Protein 3R2J (pdb70)

Solvent-accessible surface area: 30884 Å² total; per-residue (Å²): 164,85,84,26,80,0,23,48,92,24,0,0,0,0,0,0,5,0,0,34,13,18,1,17,121,90,17,51,25,84,0,155,47,0,75,84,14,18,122,21,0,20,36,9,2,64,131,15,41,11,40,4,2,0,0,0,10,10,9,1,22,143,67,0,43,4,0,80,94,100,75,17,90,35,47,60,8,0,37,32,55,39,74,11,0,105,35,33,103,30,8,87,27,66,103,1,18,0,10,0,17,2,0,20,64,51,136,6,19,3,67,6,0,2,57,18,119,92,61,64,32,7,0,0,16,10,0,0,97,46,16,32,6,179,66,0,0,0,0,0,0,11,0,1,43,4,0,10,70,0,0,38,13,0,89,161,56,61,2,56,2,7,0,0,70,53,10,10,10,6,47,72,111,89,27,81,92,73,59,39,63,90,0,58,128,24,42,10,72,50,25,122,21,102,17,13,72,46,150,144,129,88,87,19,71,0,19,46,101,46,0,0,0,0,1,0,5,0,0,40,11,14,1,18,110,57,41,54,23,87,0,168,41,0,71,76,15,17,123,25,0,18,43,12,3,62,144,20,36,11,45,3,2,0,0,0,12,7,9,1,17,131,75,0,39,4,0,91,103,93,75,13,101,34,52,57,7,0,33,28,54,37,72,11,0,108,37,31,102,27,10,86,27,69,97,1,27,0,10,0,13,3,0,33,33,70,128,16,44,5,63,4,0,3,57,18,48,116,71,62,32,2,0,0,14,19,0,0,79,59,14,45,3,134,68,0,0,0,0,0,0,7,8,2,43,1,0,14,71,0,0,26,16,0,94,151,54,41,0,56,2,8,0,0,68,68,10,24,15,16,60,70,110,87,21,146,75,54,57,15,50,79,0,114,134,38,48,5,76,22,14,129,19,95,7,16,71,50,136,205,82,30,70,0,25,45,98,41,0,0,0,0,1,0,3,0,0,35,15,18,0,19,116,70,22,50,21,86,0,173,38,1,73,80,15,19,124,25,0,14,43,10,4,59,138,14,33,9,40,3,2,0,0,1,13,7,10,0,22,140,60,0,48,6,0,81,95,105,73,13,97,38,45,55,5,0,38,31,53,40,74,10,0,107,34,30,102,28,12,95,23,66,101,0,22,0,10,0,17,4,0,32,57,71,125,11,20,2,70,7,0,1,42,16,117,88,62,63,34,6,0,0,17,9,0,0,94,50,15,39,5,160,55,0,0,0,0,0,1,10,0,1,47,4,0,12,74,0,0,52,26,0,81,138,35,60,2,54,4,6,0,0,69,48,9,10,10,2,53,79,110,86,12,76,90,63,57,16,61,82,0,123,139,28,42,4,81,40,28,103,22,91,18,14,75,50,134,190,98,104,22,65,0,24,59,93,44,0,0,0,0,2,0,4,1,0,42,20,17,0,19,104,88,24,44,23,87,2,177,39,0,71,80,18,14,119,26,0,17,43,11,1,60,140,16,33,12,48,4,2,0,1,0,13,7,10,1,23,144,81,0,51,6,0,96,85,105,73,18,98,35,54,63,7,0,28,31,54,40,69,6,0,102,37,30,106,28,11,89,22,66,91,1,22,0,9,0,17,3,0,24,54,30,149,10,11,1,57,9,0,4,51,20,106,79,60,61,33,5,0,0,16,17,0,0,89,61,16,43,5,180,61,0,0,0,0,0,1,10,9,1,44,3,0,6,63,0,0,16,20,0,76,158,50,56,3,56,4,6,0,0,65,60,10,18,14,12,54,76,110,90,30,131,75,70,65,13,56,101,0,119,136,29,43,4,85,31,23,126,21,102,13,16,60,48,144

Radius of gyration: 48.69 Å; Cα contacts (8 Å, |Δi|>4): 1996; chains: 4; bounding box: 117×104×73 Å

CATH classification: 3.40.50.850

Secondary structure (DSSP, 8-state):
---EEPPTTTEEEEEE--BHHHHSTT-SS--TT-GGGHHHHHHHHHHS--SEEEEEEE-B-TT-TTBGGGTSSB-S-SBTTSGGGSBPTTS--TT--EEEEES-STT---SSSSB-TTS-B-SHHHHHHHHT--EEEEEES-TTTHHHHHHHHHHHTT-EEEEEEEEE--S-GGGHHHHHHHHHTTT-EEE-GGGEE--/----EEPPTTTEEEEEE--BHHHHSSSSTT--TTTTHHHHHHHHHHHHS--SEEEEEEE-B-TT-TTBGGGT-SBPP-SBTTSGGGSBPTTS-GGG--EEEEE--BTTB----SSB-SSS-B-SHHHHHHHTT--EEEEEEE-IIIIIHHHHHHHHHTT-EEEEEEEEEE-S-GGGHHHHHHHHHHTT-EEE-GGGEE--/--EE--TTTEEEEEE--BHHHHSTT-TT--TTGGGHHHHHHHHHHHS--SEEEEEEE-B-TT-TTBGGGT-SB-S-SBTTSSTTSBPTTS--TT--EEEEE--BTTB---SSSEETTTEE-SHHHHHHHTT--EEEEEEE-TTTHHHHHHHHHHHTT-EEEEEEEEEE-SSGGGHHHHHHHHHTTTPEEE-GGGEE--/---EEPPTTTEEEEEE--BHHHHSTT-SSPPTT-TTHHHHHHHHHHHS--SEEEEEEE-B-TT-TTBGGGTSSBPS-SBTTSGGGSBPTT--GGG--EEEEES-BTTB--SSSSB-TTS-B-SHHHHHHHTT--EEEEEEE-IIIIIHHHHHHHHHTS-EEEEEEEEEE-S-GGGHHHHHHHHHHTT-EEE-GGGEE--

Structure (mmCIF, N/CA/C/O backbone):
data_3R2J
#
_entry.id   3R2J
#
_cell.length_a   123.386
_cell.length_b   123.386
_cell.length_c   114.993
_cell.angle_alpha   90.00
_cell.angle_beta   90.00
_cell.angle_gamma   90.00
#
_symmetry.space_group_name_H-M   'P 4 21 2'
#
loop_
_entity.id
_entity.type
_entity.pdbx_description
1 polymer 'Alpha/beta-hydrolase-like protein'
2 non-polymer 'ZINC ION'
3 non-polymer 'NICOTINIC ACID'
4 non-polymer 'CHLORIDE ION'
5 water water
#
loop_
_atom_site.group_PDB
_atom_site.id
_atom_site.type_symbol
_atom_site.label_atom_id
_atom_site.label_alt_id
_atom_site.label_comp_id
_atom_site.label_asym_id
_atom_site.label_entity_id
_atom_site.label_seq_id
_atom_site.pdbx_PDB_ins_code
_atom_site.Cartn_x
_atom_site.Cartn_y
_atom_site.Cartn_z
_atom_site.occupancy
_atom_site.B_iso_or_equiv
_atom_site.auth_seq_id
_atom_site.auth_comp_id
_atom_site.auth_asym_id
_atom_site.auth_atom_id
_atom_site.pdbx_PDB_model_num
ATOM 1 N N . THR A 1 25 ? 31.943 4.770 -7.698 1.00 64.43 16 THR A N 1
ATOM 2 C CA . THR A 1 25 ? 30.635 4.190 -7.285 1.00 63.57 16 THR A CA 1
ATOM 3 C C . THR A 1 25 ? 30.861 2.895 -6.494 1.00 62.19 16 THR A C 1
ATOM 4 O O . THR A 1 25 ? 30.411 1.811 -6.894 1.00 64.15 16 THR A O 1
ATOM 6 N N . LEU A 1 26 ? 31.574 3.025 -5.375 1.00 58.96 17 LEU A N 1
ATOM 7 C CA . LEU A 1 26 ? 31.956 1.881 -4.542 1.00 57.85 17 LEU A CA 1
ATOM 8 C C . LEU A 1 26 ? 31.546 2.120 -3.100 1.00 53.75 17 LEU A C 1
ATOM 9 O O . LEU A 1 26 ? 32.211 2.865 -2.389 1.00 51.40 17 LEU A O 1
ATOM 11 N N . CYS A 1 27 ? 30.458 1.488 -2.671 1.00 53.35 18 CYS A N 1
ATOM 12 C CA . CYS A 1 27 ? 29.811 1.855 -1.402 1.00 50.42 18 CYS A CA 1
ATOM 13 C C . CYS A 1 27 ? 30.283 1.115 -0.152 1.00 48.23 18 CYS A C 1
ATOM 14 O O . CYS A 1 27 ? 31.053 0.162 -0.234 1.00 49.46 18 CYS A O 1
ATOM 17 N N . VAL A 1 28 ? 29.825 1.579 1.006 1.00 45.41 19 VAL A N 1
ATOM 18 C CA . VAL A 1 28 ? 30.156 0.955 2.287 1.00 43.71 19 VAL A CA 1
ATOM 19 C C . VAL A 1 28 ? 28.924 0.937 3.191 1.00 42.36 19 VAL A C 1
ATOM 20 O O . VAL A 1 28 ? 28.532 1.963 3.759 1.00 40.42 19 VAL A O 1
ATOM 24 N N . THR A 1 29 ? 28.314 -0.238 3.309 1.00 43.72 20 THR A N 1
ATOM 25 C CA . THR A 1 29 ? 27.066 -0.371 4.048 1.00 43.29 20 THR A CA 1
ATOM 26 C C . THR A 1 29 ? 27.320 -0.464 5.549 1.00 40.87 20 THR A C 1
ATOM 27 O O . THR A 1 29 ? 28.156 -1.247 5.990 1.00 41.04 20 THR A O 1
ATOM 31 N N . VAL A 1 30 ? 26.595 0.347 6.318 1.00 39.17 21 VAL A N 1
ATOM 32 C CA . VAL A 1 30 ? 26.831 0.491 7.757 1.00 36.90 21 VAL A CA 1
ATOM 33 C C . VAL A 1 30 ? 25.894 -0.359 8.628 1.00 37.41 21 VAL A C 1
ATOM 34 O O . VAL A 1 30 ? 24.669 -0.304 8.500 1.00 38.41 21 VAL A O 1
ATOM 38 N N . SER A 1 31 ? 26.518 -1.137 9.513 1.00 37.04 22 SER A N 1
ATOM 39 C CA . SER A 1 31 ? 25.871 -2.155 10.333 1.00 37.81 22 SER A CA 1
ATOM 40 C C . SER A 1 31 ? 25.482 -1.618 11.705 1.00 36.21 22 SER A C 1
ATOM 41 O O . SER A 1 31 ? 26.236 -0.870 12.329 1.00 34.13 22 SER A O 1
ATOM 44 N N . SER A 1 32 ? 24.311 -2.031 12.179 1.00 37.52 23 SER A N 1
ATOM 45 C CA . SER A 1 32 ? 23.846 -1.672 13.517 1.00 36.73 23 SER A CA 1
ATOM 46 C C . SER A 1 32 ? 24.375 -2.618 14.599 1.00 36.87 23 SER A C 1
ATOM 47 O O . SER A 1 32 ? 24.036 -2.471 15.772 1.00 36.59 23 SER A O 1
ATOM 50 N N . THR A 1 33 ? 25.203 -3.583 14.209 1.00 37.90 24 THR A N 1
ATOM 51 C CA . THR A 1 33 ? 25.789 -4.523 15.166 1.00 38.36 24 THR A CA 1
ATOM 52 C C . THR A 1 33 ? 27.291 -4.311 15.360 1.00 36.84 24 THR A C 1
ATOM 53 O O . THR A 1 33 ? 27.805 -4.469 16.463 1.00 36.44 24 THR A O 1
ATOM 57 N N . THR A 1 34 ? 27.981 -3.928 14.293 1.00 36.52 25 THR A N 1
ATOM 58 C CA . THR A 1 34 ? 29.446 -3.846 14.299 1.00 35.92 25 THR A CA 1
ATOM 59 C C . THR A 1 34 ? 30.031 -2.435 14.120 1.00 33.51 25 THR A C 1
ATOM 60 O O . THR A 1 34 ? 31.123 -2.157 14.601 1.00 32.62 25 THR A O 1
ATOM 64 N N . ASP A 1 35 ? 29.314 -1.556 13.429 1.00 32.71 26 ASP A N 1
ATOM 65 C CA . ASP A 1 35 ? 29.865 -0.257 13.054 1.00 31.05 26 ASP A CA 1
ATOM 66 C C . ASP A 1 35 ? 29.635 0.826 14.092 1.00 28.70 26 ASP A C 1
ATOM 67 O O . ASP A 1 35 ? 28.520 1.017 14.596 1.00 28.27 26 ASP A O 1
ATOM 72 N N . VAL A 1 36 ? 30.718 1.532 14.405 1.00 27.21 27 VAL A N 1
ATOM 73 C CA . VAL A 1 36 ? 30.727 2.568 15.430 1.00 24.58 27 VAL A CA 1
ATOM 74 C C . VAL A 1 36 ? 31.319 3.854 14.847 1.00 23.32 27 VAL A C 1
ATOM 75 O O . VAL A 1 36 ? 32.321 3.810 14.119 1.00 24.07 27 VAL A O 1
ATOM 79 N N . LEU A 1 37 ? 30.686 4.985 15.159 1.00 21.28 28 LEU A N 1
ATOM 80 C CA . LEU A 1 37 ? 31.125 6.294 14.698 1.00 19.66 28 LEU A CA 1
ATOM 81 C C . LEU A 1 37 ? 31.789 7.076 15.824 1.00 18.01 28 LEU A C 1
ATOM 82 O O . LEU A 1 37 ? 31.248 7.172 16.924 1.00 17.62 28 LEU A O 1
ATOM 87 N N . ILE A 1 38 ? 32.961 7.638 15.545 1.00 17.47 29 ILE A N 1
ATOM 88 C CA . ILE A 1 38 ? 33.661 8.510 16.490 1.00 15.67 29 ILE A CA 1
ATOM 89 C C . ILE A 1 38 ? 33.740 9.930 15.921 1.00 15.12 29 ILE A C 1
ATOM 90 O O . ILE A 1 38 ? 34.285 10.151 14.836 1.00 16.00 29 ILE A O 1
ATOM 95 N N . ILE A 1 39 ? 33.171 10.884 16.647 1.00 14.14 30 ILE A N 1
ATOM 96 C CA . ILE A 1 39 ? 33.235 12.294 16.260 1.00 13.72 30 ILE A CA 1
ATOM 97 C C . ILE A 1 39 ? 34.329 12.983 17.078 1.00 13.49 30 ILE A C 1
ATOM 98 O O . ILE A 1 39 ? 34.209 13.141 18.296 1.00 13.34 30 ILE A O 1
ATOM 103 N N . ALA A 1 40 ? 35.396 13.386 16.411 1.00 13.98 31 ALA A N 1
ATOM 104 C CA . ALA A 1 40 ? 36.572 13.848 17.113 1.00 14.26 31 ALA A CA 1
ATOM 105 C C . ALA A 1 40 ? 36.600 15.347 17.422 1.00 14.48 31 ALA A C 1
ATOM 106 O O . ALA A 1 40 ? 36.712 16.175 16.504 1.00 15.06 31 ALA A O 1
ATOM 108 N N . ASP A 1 41 ? 36.500 15.675 18.717 1.00 14.22 32 ASP A N 1
ATOM 109 C CA . ASP A 1 41 ? 36.736 17.036 19.256 1.00 14.69 32 ASP A CA 1
ATOM 110 C C . ASP A 1 41 ? 36.010 18.136 18.499 1.00 15.31 32 ASP A C 1
ATOM 111 O O . ASP A 1 41 ? 36.650 19.052 17.980 1.00 16.11 32 ASP A O 1
ATOM 116 N N . MET A 1 42 ? 34.688 18.052 18.417 1.00 15.50 33 MET A N 1
ATOM 117 C CA . MET A 1 42 ? 33.918 19.137 17.810 1.00 16.38 33 MET A CA 1
ATOM 118 C C . MET A 1 42 ? 33.542 20.159 18.873 1.00 16.13 33 MET A C 1
ATOM 119 O O . MET A 1 42 ? 32.373 20.299 19.223 1.00 16.50 33 MET A O 1
ATOM 124 N N . GLN A 1 43 ? 34.547 20.873 19.369 1.00 15.81 34 GLN A N 1
ATOM 125 C CA . GLN A 1 43 ? 34.385 21.740 20.519 1.00 15.73 34 GLN A CA 1
ATOM 126 C C . GLN A 1 43 ? 34.515 23.198 20.140 1.00 16.68 34 GLN A C 1
ATOM 127 O O . GLN A 1 43 ? 35.001 23.519 19.060 1.00 17.50 34 GLN A O 1
ATOM 133 N N . VAL A 1 44 ? 34.108 24.069 21.063 1.00 16.85 35 VAL A N 1
ATOM 134 C CA . VAL A 1 44 ? 34.027 25.505 20.839 1.00 17.87 35 VAL A CA 1
ATOM 135 C C . VAL A 1 44 ? 35.346 26.133 20.399 1.00 18.38 35 VAL A C 1
ATOM 136 O O . VAL A 1 44 ? 35.355 26.990 19.510 1.00 19.86 35 VAL A O 1
ATOM 140 N N . ASP A 1 45 ? 36.450 25.701 21.011 1.00 17.47 36 ASP A N 1
ATOM 141 C CA . ASP A 1 45 ? 37.774 26.298 20.763 1.00 17.79 36 ASP A CA 1
ATOM 142 C C . ASP A 1 45 ? 38.337 26.047 19.370 1.00 18.37 36 ASP A C 1
ATOM 143 O O . ASP A 1 45 ? 39.056 26.879 18.815 1.00 19.27 36 ASP A O 1
ATOM 148 N N . PHE A 1 46 ? 38.010 24.891 18.810 1.00 17.93 37 PHE A N 1
ATOM 149 C CA . PHE A 1 46 ? 38.571 24.491 17.535 1.00 18.62 37 PHE A CA 1
ATOM 150 C C . PHE A 1 46 ? 37.738 25.079 16.411 1.00 20.00 37 PHE A C 1
ATOM 151 O O . PHE A 1 46 ? 38.220 25.234 15.277 1.00 21.49 37 PHE A O 1
ATOM 159 N N . LEU A 1 47 ? 36.492 25.413 16.738 1.00 19.57 38 LEU A N 1
ATOM 160 C CA . LEU A 1 47 ? 35.458 25.646 15.732 1.00 20.79 38 LEU A CA 1
ATOM 161 C C . LEU A 1 47 ? 34.921 27.080 15.711 1.00 22.70 38 LEU A C 1
ATOM 162 O O . LEU A 1 47 ? 34.846 27.704 14.648 1.00 25.33 38 LEU A O 1
ATOM 167 N N . ALA A 1 48 ? 34.558 27.602 16.880 1.00 22.27 39 ALA A N 1
ATOM 168 C CA . ALA A 1 48 ? 33.839 28.864 16.968 1.00 23.98 39 ALA A CA 1
ATOM 169 C C . ALA A 1 48 ? 34.746 30.074 16.745 1.00 25.72 39 ALA A C 1
ATOM 170 O O . ALA A 1 48 ? 35.952 29.994 17.004 1.00 25.18 39 ALA A O 1
ATOM 172 N N . PRO A 1 49 ? 34.167 31.200 16.261 1.00 28.01 40 PRO A N 1
ATOM 173 C CA . PRO A 1 49 ? 34.858 32.507 16.262 1.00 29.71 40 PRO A CA 1
ATOM 174 C C . PRO A 1 49 ? 35.295 32.849 17.683 1.00 28.92 40 PRO A C 1
ATOM 175 O O . PRO A 1 49 ? 34.575 32.533 18.642 1.00 28.25 40 PRO A O 1
ATOM 179 N N . GLY A 1 50 ? 36.469 33.452 17.830 1.00 29.46 41 GLY A N 1
ATOM 180 C CA . GLY A 1 50 ? 37.038 33.697 19.162 1.00 28.88 41 GLY A CA 1
ATOM 181 C C . GLY A 1 50 ? 37.432 32.456 19.961 1.00 26.44 41 GLY A C 1
ATOM 182 O O . GLY A 1 50 ? 37.801 32.562 21.132 1.00 26.03 41 GLY A O 1
ATOM 183 N N . GLY A 1 51 ? 37.345 31.279 19.344 1.00 25.09 42 GLY A N 1
ATOM 184 C CA . GLY A 1 51 ? 37.936 30.072 19.928 1.00 23.48 42 GLY A CA 1
ATOM 185 C C . GLY A 1 51 ? 39.454 30.176 19.888 1.00 23.89 42 GLY A C 1
ATOM 186 O O . GLY A 1 51 ? 40.011 30.749 18.949 1.00 25.86 42 GLY A O 1
ATOM 187 N N . SER A 1 52 ? 40.125 29.625 20.893 1.00 22.63 43 SER A N 1
ATOM 188 C CA . SER A 1 52 ? 41.553 29.875 21.077 1.00 23.77 43 SER A CA 1
ATOM 189 C C . SER A 1 52 ? 42.476 29.118 20.117 1.00 24.11 43 SER A C 1
ATOM 190 O O . SER A 1 52 ? 43.632 29.510 19.951 1.00 25.44 43 SER A O 1
ATOM 193 N N . LEU A 1 53 ? 41.972 28.046 19.500 1.00 23.08 44 LEU A N 1
ATOM 194 C CA . LEU A 1 53 ? 42.783 27.198 18.615 1.00 23.61 44 LEU A CA 1
ATOM 195 C C . LEU A 1 53 ? 41.980 26.765 17.380 1.00 23.76 44 LEU A C 1
ATOM 196 O O . LEU A 1 53 ? 41.438 25.674 17.326 1.00 22.62 44 LEU A O 1
ATOM 201 N N . HIS A 1 54 ? 41.930 27.629 16.380 1.00 25.81 45 HIS A N 1
ATOM 202 C CA . HIS A 1 54 ? 40.967 27.491 15.300 1.00 26.74 45 HIS A CA 1
ATOM 203 C C . HIS A 1 54 ? 41.406 26.583 14.164 1.00 27.68 45 HIS A C 1
ATOM 204 O O . HIS A 1 54 ? 42.442 26.802 13.529 1.00 29.51 45 HIS A O 1
ATOM 211 N N . VAL A 1 55 ? 40.582 25.580 13.890 1.00 26.76 46 VAL A N 1
ATOM 212 C CA . VAL A 1 55 ? 40.771 24.730 12.726 1.00 27.78 46 VAL A CA 1
ATOM 213 C C . VAL A 1 55 ? 39.989 25.301 11.535 1.00 29.72 46 VAL A C 1
ATOM 214 O O . VAL A 1 55 ? 38.758 25.357 11.537 1.00 29.18 46 VAL A O 1
ATOM 218 N N . LYS A 1 56 ? 40.714 25.726 10.515 1.00 32.39 47 LYS A N 1
ATOM 219 C CA . LYS A 1 56 ? 40.093 26.355 9.368 1.00 35.02 47 LYS A CA 1
ATOM 220 C C . LYS A 1 56 ? 39.152 25.367 8.687 1.00 34.80 47 LYS A C 1
ATOM 221 O O . LYS A 1 56 ? 39.530 24.238 8.389 1.00 34.54 47 LYS A O 1
ATOM 227 N N . GLY A 1 57 ? 37.912 25.786 8.477 1.00 35.31 48 GLY A N 1
ATOM 228 C CA . GLY A 1 57 ? 36.924 24.944 7.810 1.00 35.77 48 GLY A CA 1
ATOM 229 C C . GLY A 1 57 ? 36.285 23.904 8.714 1.00 33.54 48 GLY A C 1
ATOM 230 O O . GLY A 1 57 ? 35.534 23.041 8.236 1.00 33.61 48 GLY A O 1
ATOM 231 N N . GLY A 1 58 ? 36.583 23.990 10.014 1.00 31.64 49 GLY A N 1
ATOM 232 C CA . GLY A 1 58 ? 36.055 23.075 11.022 1.00 29.36 49 GLY A CA 1
ATOM 233 C C . GLY A 1 58 ? 34.566 23.218 11.275 1.00 29.38 49 GLY A C 1
ATOM 234 O O . GLY A 1 58 ? 33.864 22.210 11.397 1.00 28.42 49 GLY A O 1
ATOM 235 N N . GLU A 1 59 ? 34.081 24.462 11.360 1.00 30.61 50 GLU A N 1
ATOM 236 C CA . GLU A 1 59 ? 32.647 24.720 11.525 1.00 31.28 50 GLU A CA 1
ATOM 237 C C . GLU A 1 59 ? 31.831 24.139 10.363 1.00 32.64 50 GLU A C 1
ATOM 238 O O . GLU A 1 59 ? 30.763 23.575 10.572 1.00 32.47 50 GLU A O 1
ATOM 244 N N . ALA A 1 60 ? 32.355 24.264 9.146 1.00 34.29 51 ALA A N 1
ATOM 245 C CA . ALA A 1 60 ? 31.668 23.816 7.935 1.00 35.89 51 ALA A CA 1
ATOM 246 C C . ALA A 1 60 ? 31.376 22.315 7.903 1.00 34.55 51 ALA A C 1
ATOM 247 O O . ALA A 1 60 ? 30.550 21.854 7.114 1.00 35.94 51 ALA A O 1
ATOM 249 N N . LEU A 1 61 ? 32.053 21.555 8.761 1.00 32.01 52 LEU A N 1
ATOM 250 C CA . LEU A 1 61 ? 31.832 20.116 8.851 1.00 30.55 52 LEU A CA 1
ATOM 251 C C . LEU A 1 61 ? 30.477 19.778 9.481 1.00 29.62 52 LEU A C 1
ATOM 252 O O . LEU A 1 61 ? 29.943 18.691 9.259 1.00 29.83 52 LEU A O 1
ATOM 257 N N . LEU A 1 62 ? 29.921 20.703 10.258 1.00 28.59 53 LEU A N 1
ATOM 258 C CA . LEU A 1 62 ? 28.786 20.381 11.108 1.00 27.49 53 LEU A CA 1
ATOM 259 C C . LEU A 1 62 ? 27.587 19.805 10.368 1.00 29.04 53 LEU A C 1
ATOM 260 O O . LEU A 1 62 ? 26.935 18.880 10.857 1.00 28.40 53 LEU A O 1
ATOM 265 N N . ASP A 1 63 ? 27.318 20.320 9.179 1.00 31.25 54 ASP A N 1
ATOM 266 C CA . ASP A 1 63 ? 26.237 19.782 8.359 1.00 33.01 54 ASP A CA 1
ATOM 267 C C . ASP A 1 63 ? 26.352 18.262 8.156 1.00 31.71 54 ASP A C 1
ATOM 268 O O . ASP A 1 63 ? 25.423 17.514 8.462 1.00 31.47 54 ASP A O 1
ATOM 273 N N . GLY A 1 64 ? 27.512 17.828 7.664 1.00 30.91 55 GLY A N 1
ATOM 274 C CA . GLY A 1 64 ? 27.753 16.448 7.248 1.00 29.92 55 GLY A CA 1
ATOM 275 C C . GLY A 1 64 ? 27.842 15.443 8.375 1.00 27.31 55 GLY A C 1
ATOM 276 O O . GLY A 1 64 ? 27.339 14.331 8.246 1.00 28.01 55 GLY A O 1
ATOM 277 N N . ILE A 1 65 ? 28.488 15.815 9.476 1.00 24.52 56 ILE A N 1
ATOM 278 C CA . ILE A 1 65 ? 28.536 14.939 10.635 1.00 21.94 56 ILE A CA 1
ATOM 279 C C . ILE A 1 65 ? 27.126 14.740 11.212 1.00 22.34 56 ILE A C 1
ATOM 280 O O . ILE A 1 65 ? 26.767 13.617 11.583 1.00 22.10 56 ILE A O 1
ATOM 285 N N . ASN A 1 66 ? 26.324 15.807 11.250 1.00 22.81 57 ASN A N 1
ATOM 286 C CA . ASN A 1 66 ? 24.931 15.699 11.697 1.00 23.46 57 ASN A CA 1
ATOM 287 C C . ASN A 1 66 ? 24.111 14.745 10.825 1.00 25.50 57 ASN A C 1
ATOM 288 O O . ASN A 1 66 ? 23.240 14.006 11.321 1.00 25.76 57 ASN A O 1
ATOM 293 N N . ALA A 1 67 ? 24.407 14.760 9.527 1.00 27.03 58 ALA A N 1
ATOM 294 C CA . ALA A 1 67 ? 23.753 13.876 8.575 1.00 29.13 58 ALA A CA 1
ATOM 295 C C . ALA A 1 67 ? 24.183 12.444 8.833 1.00 28.34 58 ALA A C 1
ATOM 296 O O . ALA A 1 67 ? 23.342 11.554 8.941 1.00 29.25 58 ALA A O 1
ATOM 298 N N . VAL A 1 68 ? 25.489 12.227 8.953 1.00 27.09 59 VAL A N 1
ATOM 299 C CA . VAL A 1 68 ? 26.005 10.885 9.158 1.00 26.99 59 VAL A CA 1
ATOM 300 C C . VAL A 1 68 ? 25.493 10.350 10.502 1.00 26.30 59 VAL A C 1
ATOM 301 O O . VAL A 1 68 ? 25.038 9.208 10.582 1.00 27.03 59 VAL A O 1
ATOM 305 N N . SER A 1 69 ? 25.514 11.203 11.525 1.00 25.52 60 SER A N 1
ATOM 306 C CA . SER A 1 69 ? 25.043 10.857 12.871 1.00 24.95 60 SER A CA 1
ATOM 307 C C . SER A 1 69 ? 23.563 10.466 12.922 1.00 26.90 60 SER A C 1
ATOM 308 O O . SER A 1 69 ? 23.176 9.553 13.656 1.00 27.28 60 SER A O 1
ATOM 311 N N . SER A 1 70 ? 22.733 11.150 12.151 1.00 28.89 61 SER A N 1
ATOM 312 C CA . SER A 1 70 ? 21.301 10.928 12.262 1.00 31.27 61 SER A CA 1
ATOM 313 C C . SER A 1 70 ? 20.711 10.017 11.183 1.00 33.47 61 SER A C 1
ATOM 314 O O . SER A 1 70 ? 19.657 9.424 11.390 1.00 35.29 61 SER A O 1
ATOM 317 N N . GLN A 1 71 ? 21.373 9.906 10.038 1.00 33.86 62 GLN A N 1
ATOM 318 C CA . GLN A 1 71 ? 20.819 9.132 8.932 1.00 36.27 62 GLN A CA 1
ATOM 319 C C . GLN A 1 71 ? 21.359 7.707 8.840 1.00 35.98 62 GLN A C 1
ATOM 320 O O . GLN A 1 71 ? 20.918 6.931 7.995 1.00 38.26 62 GLN A O 1
ATOM 326 N N . LEU A 1 72 ? 22.303 7.352 9.705 1.00 33.62 63 LEU A N 1
ATOM 327 C CA . LEU A 1 72 ? 22.897 6.020 9.632 1.00 33.57 63 LEU A CA 1
ATOM 328 C C . LEU A 1 72 ? 22.781 5.215 10.934 1.00 32.55 63 LEU A C 1
ATOM 329 O O . LEU A 1 72 ? 22.941 5.765 12.029 1.00 30.90 63 LEU A O 1
ATOM 334 N N . PRO A 1 73 ? 22.473 3.906 10.808 1.00 33.75 64 PRO A N 1
ATOM 335 C CA . PRO A 1 73 ? 22.175 3.008 11.925 1.00 33.28 64 PRO A CA 1
ATOM 336 C C . PRO A 1 73 ? 23.427 2.413 12.585 1.00 31.68 64 PRO A C 1
ATOM 337 O O . PRO A 1 73 ? 23.562 1.186 12.683 1.00 32.82 64 PRO A O 1
ATOM 341 N N . PHE A 1 74 ? 24.331 3.277 13.038 1.00 28.99 65 PHE A N 1
ATOM 342 C CA . PHE A 1 74 ? 25.502 2.829 13.766 1.00 27.10 65 PHE A CA 1
ATOM 343 C C . PHE A 1 74 ? 25.062 2.166 15.062 1.00 27.06 65 PHE A C 1
ATOM 344 O O . PHE A 1 74 ? 24.127 2.654 15.722 1.00 27.25 65 PHE A O 1
ATOM 352 N N . ARG A 1 75 ? 25.742 1.067 15.413 1.00 26.69 66 ARG A N 1
ATOM 353 C CA . ARG A 1 75 ? 25.651 0.422 16.723 1.00 25.93 66 ARG A CA 1
ATOM 354 C C . ARG A 1 75 ? 25.757 1.485 17.818 1.00 23.70 66 ARG A C 1
ATOM 355 O O . ARG A 1 75 ? 24.966 1.526 18.759 1.00 23.55 66 ARG A O 1
ATOM 363 N N . TYR A 1 76 ? 26.748 2.352 17.662 1.00 21.83 67 TYR A N 1
ATOM 364 C CA . TYR A 1 76 ? 27.194 3.218 18.727 1.00 20.20 67 TYR A CA 1
ATOM 365 C C . TYR A 1 76 ? 27.890 4.442 18.149 1.00 18.88 67 TYR A C 1
ATOM 366 O O . TYR A 1 76 ? 28.500 4.366 17.086 1.00 19.28 67 TYR A O 1
ATOM 375 N N . GLN A 1 77 ? 27.799 5.570 18.842 1.00 17.77 68 GLN A N 1
ATOM 376 C CA . GLN A 1 77 ? 28.484 6.783 18.406 1.00 16.67 68 GLN A CA 1
ATOM 377 C C . GLN A 1 77 ? 29.132 7.443 19.622 1.00 15.63 68 GLN A C 1
ATOM 378 O O . GLN A 1 77 ? 28.521 7.519 20.706 1.00 15.86 68 GLN A O 1
ATOM 384 N N . VAL A 1 78 ? 30.372 7.896 19.452 1.00 14.55 69 VAL A N 1
ATOM 385 C CA . VAL A 1 78 ? 31.133 8.481 20.560 1.00 13.63 69 VAL A CA 1
ATOM 386 C C . VAL A 1 78 ? 31.682 9.868 20.192 1.00 13.17 69 VAL A C 1
ATOM 387 O O . VAL A 1 78 ? 32.348 10.039 19.160 1.00 13.13 69 VAL A O 1
ATOM 391 N N . ALA A 1 79 ? 31.383 10.857 21.036 1.00 12.84 70 ALA A N 1
ATOM 392 C CA . ALA A 1 79 ? 31.986 12.180 20.908 1.00 12.55 70 ALA A CA 1
ATOM 393 C C . ALA A 1 79 ? 33.142 12.241 21.865 1.00 12.25 70 ALA A C 1
ATOM 394 O O . ALA A 1 79 ? 32.989 11.910 23.041 1.00 12.57 70 ALA A O 1
ATOM 396 N N . THR A 1 80 ? 34.307 12.627 21.355 1.00 12.34 71 THR A N 1
ATOM 397 C CA . THR A 1 80 ? 35.475 12.824 22.202 1.00 12.30 71 THR A CA 1
ATOM 398 C C . THR A 1 80 ? 35.541 14.286 22.584 1.00 12.00 71 THR A C 1
ATOM 399 O O . THR A 1 80 ? 34.895 15.130 21.943 1.00 11.96 71 THR A O 1
ATOM 403 N N . GLN A 1 81 ? 36.318 14.580 23.627 1.00 12.22 72 GLN A N 1
ATOM 404 C CA . GLN A 1 81 ? 36.494 15.947 24.119 1.00 12.54 72 GLN A CA 1
ATOM 405 C C . GLN A 1 81 ? 37.889 16.155 24.655 1.00 12.89 72 GLN A C 1
ATOM 406 O O . GLN A 1 81 ? 38.247 15.511 25.630 1.00 13.95 72 GLN A O 1
ATOM 412 N N . ASP A 1 82 ? 38.668 17.049 24.044 1.00 12.98 73 ASP A N 1
ATOM 413 C CA . ASP A 1 82 ? 39.917 17.508 24.641 1.00 13.38 73 ASP A CA 1
ATOM 414 C C . ASP A 1 82 ? 39.450 18.187 25.923 1.00 13.49 73 ASP A C 1
ATOM 415 O O . ASP A 1 82 ? 38.505 18.983 25.901 1.00 13.96 73 ASP A O 1
ATOM 420 N N . TRP A 1 83 ? 40.087 17.867 27.044 1.00 13.45 74 TRP A N 1
ATOM 421 C CA . TRP A 1 83 ? 39.571 18.269 28.338 1.00 12.95 74 TRP A CA 1
ATOM 422 C C . TRP A 1 83 ? 40.727 18.561 29.318 1.00 13.83 74 TRP A C 1
ATOM 423 O O . TRP A 1 83 ? 41.054 17.746 30.192 1.00 14.29 74 TRP A O 1
ATOM 434 N N . HIS A 1 84 ? 41.349 19.730 29.150 1.00 13.90 75 HIS A N 1
ATOM 435 C CA . HIS A 1 84 ? 42.620 20.046 29.819 1.00 14.59 75 HIS A CA 1
ATOM 436 C C . HIS A 1 84 ? 42.454 20.859 31.103 1.00 15.08 75 HIS A C 1
ATOM 437 O O . HIS A 1 84 ? 41.620 21.762 31.160 1.00 14.48 75 HIS A O 1
ATOM 444 N N . PRO A 1 85 ? 43.280 20.563 32.125 1.00 16.34 76 PRO A N 1
ATOM 445 C CA . PRO A 1 85 ? 43.413 21.435 33.296 1.00 17.80 76 PRO A CA 1
ATOM 446 C C . PRO A 1 85 ? 44.096 22.752 32.899 1.00 19.01 76 PRO A C 1
ATOM 447 O O . PRO A 1 85 ? 44.847 22.779 31.923 1.00 19.19 76 PRO A O 1
ATOM 451 N N . GLU A 1 86 ? 43.858 23.822 33.656 1.00 20.24 77 GLU A N 1
ATOM 452 C CA . GLU A 1 86 ? 44.237 25.177 33.224 1.00 21.16 77 GLU A CA 1
ATOM 453 C C . GLU A 1 86 ? 45.747 25.438 33.140 1.00 22.67 77 GLU A C 1
ATOM 454 O O . GLU A 1 86 ? 46.180 26.478 32.620 1.00 23.53 77 GLU A O 1
ATOM 460 N N . ASN A 1 87 ? 46.535 24.491 33.635 1.00 23.32 78 ASN A N 1
ATOM 461 C CA . ASN A 1 87 ? 47.990 24.619 33.663 1.00 25.10 78 ASN A CA 1
ATOM 462 C C . ASN A 1 87 ? 48.651 23.477 32.905 1.00 24.65 78 ASN A C 1
ATOM 463 O O . ASN A 1 87 ? 49.734 23.036 33.264 1.00 26.69 78 ASN A O 1
ATOM 468 N N . HIS A 1 88 ? 47.996 23.016 31.846 1.00 22.72 79 HIS A N 1
ATOM 469 C CA . HIS A 1 88 ? 48.375 21.787 31.138 1.00 22.41 79 HIS A CA 1
ATOM 470 C C . HIS A 1 88 ? 49.766 21.863 30.493 1.00 24.12 79 HIS A C 1
ATOM 471 O O . HIS A 1 88 ? 50.180 22.917 30.009 1.00 25.19 79 HIS A O 1
ATOM 478 N N . CYS A 1 89 ? 50.481 20.739 30.501 1.00 24.67 80 CYS A N 1
ATOM 479 C CA . CYS A 1 89 ? 51.823 20.639 29.929 1.00 26.16 80 CYS A CA 1
ATOM 480 C C . CYS A 1 89 ? 51.901 21.014 28.445 1.00 25.54 80 CYS A C 1
ATOM 481 O O . CYS A 1 89 ? 52.955 21.423 27.967 1.00 27.76 80 CYS A O 1
ATOM 484 N N . SER A 1 90 ? 50.799 20.868 27.716 1.00 22.79 81 SER A N 1
ATOM 485 C CA . SER A 1 90 ? 50.823 21.097 26.281 1.00 22.48 81 SER A CA 1
ATOM 486 C C . SER A 1 90 ? 50.556 22.535 25.900 1.00 22.04 81 SER A C 1
ATOM 487 O O . SER A 1 90 ? 50.580 22.867 24.722 1.00 22.33 81 SER A O 1
ATOM 490 N N . PHE A 1 91 ? 50.292 23.382 26.891 1.00 21.78 82 PHE A N 1
ATOM 491 C CA . PHE A 1 91 ? 50.049 24.802 26.647 1.00 21.48 82 PHE A CA 1
ATOM 492 C C . PHE A 1 91 ? 51.374 25.483 26.451 1.00 24.08 82 PHE A C 1
ATOM 493 O O . PHE A 1 91 ? 52.353 25.095 27.081 1.00 26.21 82 PHE A O 1
ATOM 501 N N . VAL A 1 92 ? 51.423 26.483 25.573 1.00 24.83 83 VAL A N 1
ATOM 502 C CA . VAL A 1 92 ? 52.651 27.281 25.371 1.00 27.33 83 VAL A CA 1
ATOM 503 C C . VAL A 1 92 ? 53.160 27.913 26.666 1.00 28.60 83 VAL A C 1
ATOM 504 O O . VAL A 1 92 ? 54.353 28.117 26.832 1.00 31.60 83 VAL A O 1
ATOM 508 N N . THR A 1 93 ? 52.247 28.222 27.580 1.00 27.07 84 THR A N 1
ATOM 509 C CA . THR A 1 93 ? 52.591 28.882 28.833 1.00 28.48 84 THR A CA 1
ATOM 510 C C . THR A 1 93 ? 53.430 27.975 29.736 1.00 29.82 84 THR A C 1
ATOM 511 O O . THR A 1 93 ? 54.105 28.442 30.658 1.00 31.92 84 THR A O 1
ATOM 515 N N . HIS A 1 94 ? 53.387 26.679 29.454 1.00 28.77 85 HIS A N 1
ATOM 516 C CA . HIS A 1 94 ? 54.103 25.702 30.237 1.00 30.02 85 HIS A CA 1
ATOM 517 C C . HIS A 1 94 ? 55.093 24.933 29.384 1.00 31.57 85 HIS A C 1
ATOM 518 O O . HIS A 1 94 ? 55.562 23.865 29.783 1.00 32.52 85 HIS A O 1
ATOM 525 N N . GLY A 1 95 ? 55.401 25.482 28.211 1.00 31.87 86 GLY A N 1
ATOM 526 C CA . GLY A 1 95 ? 56.420 24.927 27.333 1.00 33.65 86 GLY A CA 1
ATOM 527 C C . GLY A 1 95 ? 55.930 23.949 26.279 1.00 32.12 86 GLY A C 1
ATOM 528 O O . GLY A 1 95 ? 56.741 23.277 25.641 1.00 34.23 86 GLY A O 1
ATOM 529 N N . GLY A 1 96 ? 54.616 23.855 26.094 1.00 28.89 87 GLY A N 1
ATOM 530 C CA . GLY A 1 96 ? 54.035 23.004 25.049 1.00 27.58 87 GLY A CA 1
ATOM 531 C C . GLY A 1 96 ? 53.718 23.774 23.777 1.00 27.62 87 GLY A C 1
ATOM 532 O O . GLY A 1 96 ? 53.991 24.960 23.702 1.00 28.85 87 GLY A O 1
ATOM 533 N N . PRO A 1 97 ? 53.128 23.107 22.765 1.00 26.80 88 PRO A N 1
ATOM 534 C CA . PRO A 1 97 ? 52.928 23.729 21.443 1.00 27.07 88 PRO A CA 1
ATOM 535 C C . PRO A 1 97 ? 51.764 24.696 21.300 1.00 24.99 88 PRO A C 1
ATOM 536 O O . PRO A 1 97 ? 51.805 25.539 20.408 1.00 25.91 88 PRO A O 1
ATOM 540 N N . TRP A 1 98 ? 50.744 24.566 22.145 1.00 22.63 89 TRP A N 1
ATOM 541 C CA . TRP A 1 98 ? 49.419 25.166 21.871 1.00 21.19 89 TRP A CA 1
ATOM 542 C C . TRP A 1 98 ? 48.963 26.247 22.855 1.00 21.02 89 TRP A C 1
ATOM 543 O O . TRP A 1 98 ? 49.280 26.184 24.043 1.00 21.21 89 TRP A O 1
ATOM 554 N N . PRO A 1 99 ? 48.184 27.228 22.364 1.00 21.12 90 PRO A N 1
ATOM 555 C CA . PRO A 1 99 ? 47.561 28.194 23.252 1.00 20.86 90 PRO A CA 1
ATOM 556 C C . PRO A 1 99 ? 46.702 27.468 24.253 1.00 19.28 90 PRO A C 1
ATOM 557 O O . PRO A 1 99 ? 46.235 26.361 23.958 1.00 18.12 90 PRO A O 1
ATOM 561 N N . PRO A 1 100 ? 46.492 28.070 25.437 1.00 19.45 91 PRO A N 1
ATOM 562 C CA . PRO A 1 100 ? 45.520 27.474 26.347 1.00 17.85 91 PRO A CA 1
ATOM 563 C C . PRO A 1 100 ? 44.230 27.212 25.578 1.00 16.64 91 PRO A C 1
ATOM 564 O O . PRO A 1 100 ? 43.673 28.136 24.985 1.00 17.50 91 PRO A O 1
ATOM 568 N N . HIS A 1 101 ? 43.805 25.951 25.544 1.00 15.53 92 HIS A N 1
ATOM 569 C CA . HIS A 1 101 ? 42.607 25.518 24.819 1.00 14.33 92 HIS A CA 1
ATOM 570 C C . HIS A 1 101 ? 41.875 24.398 25.571 1.00 13.32 92 HIS A C 1
ATOM 571 O O . HIS A 1 101 ? 42.490 23.601 26.283 1.00 12.86 92 HIS A O 1
ATOM 578 N N . CYS A 1 102 ? 40.557 24.345 25.393 1.00 13.23 93 CYS A N 1
ATOM 579 C CA . CYS A 1 102 ? 39.701 23.323 26.000 1.00 13.02 93 CYS A CA 1
ATOM 580 C C . CYS A 1 102 ? 39.987 23.102 27.467 1.00 12.80 93 CYS A C 1
ATOM 581 O O . CYS A 1 102 ? 40.226 21.976 27.889 1.00 13.12 93 CYS A O 1
ATOM 584 N N . VAL A 1 103 ? 39.975 24.171 28.245 1.00 13.37 94 VAL A N 1
ATOM 585 C CA . VAL A 1 103 ? 40.144 24.025 29.680 1.00 13.83 94 VAL A CA 1
ATOM 586 C C . VAL A 1 103 ? 38.887 23.404 30.280 1.00 13.69 94 VAL A C 1
ATOM 587 O O . VAL A 1 103 ? 37.762 23.793 29.934 1.00 13.57 94 VAL A O 1
ATOM 591 N N . GLN A 1 104 ? 39.088 22.442 31.177 1.00 14.03 95 GLN A N 1
ATOM 592 C CA . GLN A 1 104 ? 37.999 21.749 31.865 1.00 14.11 95 GLN A CA 1
ATOM 593 C C . GLN A 1 104 ? 36.997 22.730 32.470 1.00 15.17 95 GLN A C 1
ATOM 594 O O . GLN A 1 104 ? 37.366 23.557 33.308 1.00 15.95 95 GLN A O 1
ATOM 600 N N . GLY A 1 105 ? 35.737 22.627 32.036 1.00 15.37 96 GLY A N 1
ATOM 601 C CA . GLY A 1 105 ? 34.649 23.497 32.507 1.00 17.33 96 GLY A CA 1
ATOM 602 C C . GLY A 1 105 ? 34.802 24.945 32.060 1.00 18.57 96 GLY A C 1
ATOM 603 O O . GLY A 1 105 ? 34.862 25.873 32.876 1.00 20.42 96 GLY A O 1
ATOM 604 N N . SER A 1 106 ? 34.899 25.145 30.758 1.00 18.04 97 SER A N 1
ATOM 605 C CA . SER A 1 106 ? 35.039 26.479 30.216 1.00 18.64 97 SER A CA 1
ATOM 606 C C . SER A 1 106 ? 34.207 26.491 28.965 1.00 18.90 97 SER A C 1
ATOM 607 O O . SER A 1 106 ? 34.023 25.437 28.322 1.00 17.95 97 SER A O 1
ATOM 610 N N . ALA A 1 107 ? 33.706 27.677 28.616 1.00 20.24 98 ALA A N 1
ATOM 611 C CA . ALA A 1 107 ? 33.003 27.877 27.357 1.00 20.24 98 ALA A CA 1
ATOM 612 C C . ALA A 1 107 ? 33.708 27.121 26.234 1.00 19.08 98 ALA A C 1
ATOM 613 O O . ALA A 1 107 ? 33.072 26.367 25.502 1.00 18.14 98 ALA A O 1
ATOM 615 N N . GLY A 1 108 ? 35.033 27.287 26.164 1.00 19.22 99 GLY A N 1
ATOM 616 C CA . GLY A 1 108 ? 35.883 26.727 25.097 1.00 18.70 99 GLY A CA 1
ATOM 617 C C . GLY A 1 108 ? 35.884 25.217 24.958 1.00 17.41 99 GLY A C 1
ATOM 618 O O . GLY A 1 108 ? 35.951 24.690 23.840 1.00 17.33 99 GLY A O 1
ATOM 619 N N . ALA A 1 109 ? 35.786 24.523 26.090 1.00 16.81 100 ALA A N 1
ATOM 620 C CA . ALA A 1 109 ? 35.840 23.053 26.129 1.00 15.43 100 ALA A CA 1
ATOM 621 C C . ALA A 1 109 ? 34.550 22.365 25.686 1.00 14.65 100 ALA A C 1
ATOM 622 O O . ALA A 1 109 ? 34.567 21.176 25.369 1.00 14.22 100 ALA A O 1
ATOM 624 N N . GLN A 1 110 ? 33.440 23.100 25.683 1.00 14.63 101 GLN A N 1
ATOM 625 C CA . GLN A 1 110 ? 32.147 22.530 25.323 1.00 13.95 101 GLN A CA 1
ATOM 626 C C . GLN A 1 110 ? 32.133 22.072 23.878 1.00 13.30 101 GLN A C 1
ATOM 627 O O . GLN A 1 110 ? 32.827 22.618 23.031 1.00 13.60 101 GLN A O 1
ATOM 633 N N . LEU A 1 111 ? 31.345 21.039 23.622 1.00 13.21 102 LEU A N 1
ATOM 634 C CA . LEU A 1 111 ? 30.989 20.638 22.280 1.00 12.95 102 LEU A CA 1
ATOM 635 C C . LEU A 1 111 ? 30.185 21.769 21.686 1.00 14.04 102 LEU A C 1
ATOM 636 O O . LEU A 1 111 ? 29.329 22.360 22.365 1.00 14.64 102 LEU A O 1
ATOM 641 N N . HIS A 1 112 ? 30.488 22.080 20.431 1.00 14.34 103 HIS A N 1
ATOM 642 C CA . HIS A 1 112 ? 29.808 23.127 19.687 1.00 16.11 103 HIS A CA 1
ATOM 643 C C . HIS A 1 112 ? 28.305 22.912 19.739 1.00 17.25 103 HIS A C 1
ATOM 644 O O . HIS A 1 112 ? 27.835 21.808 19.496 1.00 17.27 103 HIS A O 1
ATOM 651 N N . ALA A 1 113 ? 27.541 23.950 20.045 1.00 18.83 104 ALA A N 1
ATOM 652 C CA . ALA A 1 113 ? 26.100 23.765 20.165 1.00 20.44 104 ALA A CA 1
ATOM 653 C C . ALA A 1 113 ? 25.470 23.186 18.906 1.00 21.47 104 ALA A C 1
ATOM 654 O O . ALA A 1 113 ? 24.482 22.468 18.991 1.00 22.74 104 ALA A O 1
ATOM 656 N N . GLY A 1 114 ? 26.055 23.482 17.749 1.00 21.80 105 GLY A N 1
ATOM 657 C CA . GLY A 1 114 ? 25.505 23.094 16.453 1.00 23.18 105 GLY A CA 1
ATOM 658 C C . GLY A 1 114 ? 25.661 21.626 16.081 1.00 22.51 105 GLY A C 1
ATOM 659 O O . GLY A 1 114 ? 25.126 21.176 15.058 1.00 23.62 105 GLY A O 1
ATOM 660 N N . LEU A 1 115 ? 26.394 20.874 16.897 1.00 20.58 106 LEU A N 1
ATOM 661 C CA . LEU A 1 115 ? 26.463 19.434 16.728 1.00 20.11 106 LEU A CA 1
ATOM 662 C C . LEU A 1 115 ? 25.261 18.808 17.412 1.00 21.28 106 LEU A C 1
ATOM 663 O O . LEU A 1 115 ? 24.941 19.160 18.554 1.00 21.02 106 LEU A O 1
ATOM 668 N N . HIS A 1 116 ? 24.587 17.904 16.694 1.00 23.03 107 HIS A N 1
ATOM 669 C CA . HIS A 1 116 ? 23.462 17.136 17.242 1.00 24.35 107 HIS A CA 1
ATOM 670 C C . HIS A 1 116 ? 23.976 15.935 18.036 1.00 22.68 107 HIS A C 1
ATOM 671 O O . HIS A 1 116 ? 24.508 14.975 17.477 1.00 21.92 107 HIS A O 1
ATOM 678 N N . THR A 1 117 ? 23.818 16.016 19.353 1.00 22.57 108 THR A N 1
ATOM 679 C CA . THR A 1 117 ? 24.275 14.974 20.275 1.00 21.57 108 THR A CA 1
ATOM 680 C C . THR A 1 117 ? 23.243 13.858 20.484 1.00 22.67 108 THR A C 1
ATOM 681 O O . THR A 1 117 ? 23.524 12.872 21.185 1.00 22.22 108 THR A O 1
ATOM 685 N N . GLN A 1 118 ? 22.070 14.004 19.862 1.00 24.30 109 GLN A N 1
ATOM 686 C CA . GLN A 1 118 ? 20.943 13.091 20.091 1.00 26.06 109 GLN A CA 1
ATOM 687 C C . GLN A 1 118 ? 21.250 11.604 19.911 1.00 25.32 109 GLN A C 1
ATOM 688 O O . GLN A 1 118 ? 20.658 10.775 20.588 1.00 26.04 109 GLN A O 1
ATOM 694 N N . ARG A 1 119 ? 22.155 11.262 19.000 1.00 24.11 110 ARG A N 1
ATOM 695 C CA . ARG A 1 119 ? 22.415 9.844 18.722 1.00 23.85 110 ARG A CA 1
ATOM 696 C C . ARG A 1 119 ? 23.789 9.405 19.192 1.00 21.80 110 ARG A C 1
ATOM 697 O O . ARG A 1 119 ? 24.311 8.384 18.754 1.00 21.44 110 ARG A O 1
ATOM 705 N N . ILE A 1 120 ? 24.354 10.187 20.106 1.00 20.69 111 ILE A N 1
ATOM 706 C CA . ILE A 1 120 ? 25.649 9.887 20.706 1.00 19.46 111 ILE A CA 1
ATOM 707 C C . ILE A 1 120 ? 25.405 9.080 21.979 1.00 19.95 111 ILE A C 1
ATOM 708 O O . ILE A 1 120 ? 24.611 9.479 22.834 1.00 20.88 111 ILE A O 1
ATOM 713 N N . ASN A 1 121 ? 26.056 7.928 22.091 1.00 19.71 112 ASN A N 1
ATOM 714 C CA . ASN A 1 121 ? 25.813 7.068 23.231 1.00 20.40 112 ASN A CA 1
ATOM 715 C C . ASN A 1 121 ? 26.792 7.321 24.362 1.00 19.24 112 ASN A C 1
ATOM 716 O O . ASN A 1 121 ? 26.577 6.845 25.468 1.00 20.58 112 ASN A O 1
ATOM 721 N N . ALA A 1 122 ? 27.857 8.070 24.090 1.00 17.39 113 ALA A N 1
ATOM 722 C CA . ALA A 1 122 ? 28.930 8.274 25.067 1.00 16.18 113 ALA A CA 1
ATOM 723 C C . ALA A 1 122 ? 29.855 9.425 24.693 1.00 14.53 113 ALA A C 1
ATOM 724 O O . ALA A 1 122 ? 30.185 9.616 23.530 1.00 13.92 113 ALA A O 1
ATOM 726 N N . VAL A 1 123 ? 30.277 10.179 25.697 1.00 14.07 114 VAL A N 1
ATOM 727 C CA . VAL A 1 123 ? 31.297 11.198 25.517 1.00 13.07 114 VAL A CA 1
ATOM 728 C C . VAL A 1 123 ? 32.526 10.816 26.323 1.00 13.62 114 VAL A C 1
ATOM 729 O O . VAL A 1 123 ? 32.421 10.442 27.498 1.00 14.04 114 VAL A O 1
ATOM 733 N N . ILE A 1 124 ? 33.683 10.909 25.673 1.00 13.63 115 ILE A N 1
ATOM 734 C CA . ILE A 1 124 ? 34.954 10.495 26.249 1.00 14.47 115 ILE A CA 1
ATOM 735 C C . ILE A 1 124 ? 35.893 11.694 26.298 1.00 13.96 115 ILE A C 1
ATOM 736 O O . ILE A 1 124 ? 36.131 12.368 25.294 1.00 13.34 115 ILE A O 1
ATOM 741 N N . ARG A 1 125 ? 36.417 11.964 27.481 1.00 14.44 116 ARG A N 1
ATOM 742 C CA . ARG A 1 125 ? 37.327 13.072 27.656 1.00 14.46 116 ARG A CA 1
ATOM 743 C C . ARG A 1 125 ? 38.773 12.609 27.632 1.00 15.28 116 ARG A C 1
ATOM 744 O O . ARG A 1 125 ? 39.074 11.486 28.035 1.00 16.53 116 ARG A O 1
ATOM 752 N N . LYS A 1 126 ? 39.665 13.470 27.151 1.00 14.94 117 LYS A N 1
ATOM 753 C CA . LYS A 1 126 ? 41.062 13.093 26.972 1.00 15.63 117 LYS A CA 1
ATOM 754 C C . LYS A 1 126 ? 42.014 14.236 27.279 1.00 16.02 117 LYS A C 1
ATOM 755 O O . LYS A 1 126 ? 41.632 15.404 27.241 1.00 14.96 117 LYS A O 1
ATOM 761 N N . GLY A 1 127 ? 43.263 13.892 27.567 1.00 17.76 118 GLY A N 1
ATOM 762 C CA . GLY A 1 127 ? 44.268 14.896 27.961 1.00 19.20 118 GLY A CA 1
ATOM 763 C C . GLY A 1 127 ? 43.900 15.506 29.303 1.00 19.33 118 GLY A C 1
ATOM 764 O O . GLY A 1 127 ? 43.951 16.719 29.490 1.00 19.17 118 GLY A O 1
ATOM 765 N N . VAL A 1 128 ? 43.555 14.636 30.243 1.00 20.13 119 VAL A N 1
ATOM 766 C CA . VAL A 1 128 ? 42.815 15.023 31.431 1.00 20.31 119 VAL A CA 1
ATOM 767 C C . VAL A 1 128 ? 43.700 15.363 32.645 1.00 22.48 119 VAL A C 1
ATOM 768 O O . VAL A 1 128 ? 43.240 16.022 33.574 1.00 22.89 119 VAL A O 1
ATOM 772 N N . THR A 1 129 ? 44.961 14.934 32.639 1.00 24.35 120 THR A N 1
ATOM 773 C CA . THR A 1 129 ? 45.860 15.277 33.738 1.00 26.65 120 THR A CA 1
ATOM 774 C C . THR A 1 129 ? 46.889 16.285 33.253 1.00 27.49 120 THR A C 1
ATOM 775 O O . THR A 1 129 ? 47.187 16.341 32.061 1.00 27.06 120 THR A O 1
ATOM 779 N N . GLN A 1 130 ? 47.427 17.075 34.177 1.00 28.88 121 GLN A N 1
ATOM 780 C CA . GLN A 1 130 ? 48.408 18.100 33.848 1.00 30.23 121 GLN A CA 1
ATOM 781 C C . GLN A 1 130 ? 49.650 17.546 33.147 1.00 31.77 121 GLN A C 1
ATOM 782 O O . GLN A 1 130 ? 50.145 18.140 32.191 1.00 32.07 121 GLN A O 1
ATOM 788 N N . GLN A 1 131 ? 50.147 16.412 33.622 1.00 33.32 122 GLN A N 1
ATOM 789 C CA . GLN A 1 131 ? 51.493 15.969 33.272 1.00 35.72 122 GLN A CA 1
ATOM 790 C C . GLN A 1 131 ? 51.575 15.130 31.992 1.00 35.44 122 GLN A C 1
ATOM 791 O O . GLN A 1 131 ? 52.667 14.666 31.633 1.00 37.91 122 GLN A O 1
ATOM 797 N N . ALA A 1 132 ? 50.444 14.917 31.317 1.00 32.79 123 ALA A N 1
ATOM 798 C CA . ALA A 1 132 ? 50.415 14.057 30.121 1.00 32.39 123 ALA A CA 1
ATOM 799 C C . ALA A 1 132 ? 49.437 14.553 29.079 1.00 30.01 123 ALA A C 1
ATOM 800 O O . ALA A 1 132 ? 48.354 15.018 29.417 1.00 27.84 123 ALA A O 1
ATOM 802 N N . ASP A 1 133 ? 49.818 14.451 27.811 1.00 30.89 124 ASP A N 1
ATOM 803 C CA . ASP A 1 133 ? 48.903 14.817 26.730 1.00 29.57 124 ASP A CA 1
ATOM 804 C C . ASP A 1 133 ? 48.277 13.577 26.093 1.00 29.61 124 ASP A C 1
ATOM 805 O O . ASP A 1 133 ? 48.558 12.453 26.501 1.00 30.79 124 ASP A O 1
ATOM 810 N N . SER A 1 134 ? 47.409 13.785 25.106 1.00 28.58 125 SER A N 1
ATOM 811 C CA . SER A 1 134 ? 46.707 12.686 24.463 1.00 28.40 125 SER A CA 1
ATOM 812 C C . SER A 1 134 ? 45.984 13.176 23.234 1.00 27.08 125 SER A C 1
ATOM 813 O O . SER A 1 134 ? 44.862 13.664 23.337 1.00 25.14 125 SER A O 1
ATOM 816 N N . TYR A 1 135 ? 46.624 13.051 22.076 1.00 28.43 126 TYR A N 1
ATOM 817 C CA . TYR A 1 135 ? 45.945 13.349 20.818 1.00 27.91 126 TYR A CA 1
ATOM 818 C C . TYR A 1 135 ? 44.949 12.232 20.484 1.00 27.03 126 TYR A C 1
ATOM 819 O O . TYR A 1 135 ? 43.869 12.483 19.946 1.00 25.43 126 TYR A O 1
ATOM 828 N N . SER A 1 136 ? 45.320 11.005 20.839 1.00 28.00 127 SER A N 1
ATOM 829 C CA . SER A 1 136 ? 44.469 9.841 20.639 1.00 27.59 127 SER A CA 1
ATOM 830 C C . SER A 1 136 ? 43.301 9.815 21.614 1.00 26.03 127 SER A C 1
ATOM 831 O O . SER A 1 136 ? 43.418 10.282 22.752 1.00 25.83 127 SER A O 1
ATOM 834 N N . ALA A 1 137 ? 42.168 9.274 21.172 1.00 25.19 128 ALA A N 1
ATOM 835 C CA . ALA A 1 137 ? 41.044 9.062 22.081 1.00 23.69 128 ALA A CA 1
ATOM 836 C C . ALA A 1 137 ? 41.184 7.710 22.803 1.00 24.84 128 ALA A C 1
ATOM 837 O O . ALA A 1 137 ? 40.420 7.411 23.720 1.00 24.28 128 ALA A O 1
ATOM 839 N N . PHE A 1 138 ? 42.173 6.911 22.395 1.00 26.57 129 PHE A N 1
ATOM 840 C CA . PHE A 1 138 ? 42.443 5.604 23.019 1.00 28.43 129 PHE A CA 1
ATOM 841 C C . PHE A 1 138 ? 43.385 5.650 24.225 1.00 29.68 129 PHE A C 1
ATOM 842 O O . PHE A 1 138 ? 43.042 5.162 25.306 1.00 29.72 129 PHE A O 1
ATOM 850 N N . VAL A 1 139 ? 44.559 6.244 24.047 1.00 30.97 130 VAL A N 1
ATOM 851 C CA . VAL A 1 139 ? 45.545 6.280 25.120 1.00 33.10 130 VAL A CA 1
ATOM 852 C C . VAL A 1 139 ? 46.111 7.661 25.383 1.00 33.03 130 VAL A C 1
ATOM 853 O O . VAL A 1 139 ? 46.449 8.394 24.448 1.00 32.93 130 VAL A O 1
ATOM 857 N N . GLU A 1 140 ? 46.217 8.006 26.666 1.00 33.77 131 GLU A N 1
ATOM 858 C CA . GLU A 1 140 ? 47.043 9.135 27.086 1.00 34.88 131 GLU A CA 1
ATOM 859 C C . GLU A 1 140 ? 48.515 8.871 26.686 1.00 37.61 131 GLU A C 1
ATOM 860 O O . GLU A 1 140 ? 48.929 7.715 26.482 1.00 39.63 131 GLU A O 1
ATOM 866 N N . ASP A 1 141 ? 49.285 9.954 26.581 1.00 37.94 132 ASP A N 1
ATOM 867 C CA . ASP A 1 141 ? 50.676 9.947 26.124 1.00 40.49 132 ASP A CA 1
ATOM 868 C C . ASP A 1 141 ? 51.626 9.130 27.003 1.00 42.77 132 ASP A C 1
ATOM 869 O O . ASP A 1 141 ? 52.785 8.911 26.642 1.00 45.20 132 ASP A O 1
ATOM 874 N N . ASN A 1 142 ? 51.127 8.705 28.159 1.00 41.82 133 ASN A N 1
ATOM 875 C CA . ASN A 1 142 ? 51.896 7.938 29.128 1.00 43.96 133 ASN A CA 1
ATOM 876 C C . ASN A 1 142 ? 51.365 6.514 29.314 1.00 44.16 133 ASN A C 1
ATOM 877 O O . ASN A 1 142 ? 51.565 5.915 30.368 1.00 46.03 133 ASN A O 1
ATOM 882 N N . GLY A 1 143 ? 50.667 5.988 28.307 1.00 42.31 134 GLY A N 1
ATOM 883 C CA . GLY A 1 143 ? 50.187 4.603 28.344 1.00 42.49 134 GLY A CA 1
ATOM 884 C C . GLY A 1 143 ? 48.853 4.333 29.030 1.00 40.05 134 GLY A C 1
ATOM 885 O O . GLY A 1 143 ? 48.250 3.270 28.822 1.00 40.63 134 GLY A O 1
ATOM 886 N N . VAL A 1 144 ? 48.395 5.276 29.855 1.00 37.51 135 VAL A N 1
ATOM 887 C CA . VAL A 1 144 ? 47.078 5.196 30.500 1.00 34.52 135 VAL A CA 1
ATOM 888 C C . VAL A 1 144 ? 45.982 5.180 29.427 1.00 31.47 135 VAL A C 1
ATOM 889 O O . VAL A 1 144 ? 45.953 6.040 28.544 1.00 29.60 135 VAL A O 1
ATOM 893 N N . SER A 1 145 ? 45.105 4.178 29.507 1.00 30.74 136 SER A N 1
ATOM 894 C CA . SER A 1 145 ? 43.993 3.998 28.571 1.00 27.88 136 SER A CA 1
ATOM 895 C C . SER A 1 145 ? 42.825 4.864 29.001 1.00 25.25 136 SER A C 1
ATOM 896 O O . SER A 1 145 ? 42.626 5.082 30.193 1.00 25.39 136 SER A O 1
ATOM 899 N N . THR A 1 146 ? 42.070 5.368 28.027 1.00 23.03 137 THR A N 1
ATOM 900 C CA . THR A 1 146 ? 40.884 6.186 28.283 1.00 20.82 137 THR A CA 1
ATOM 901 C C . THR A 1 146 ? 39.660 5.324 28.570 1.00 20.99 137 THR A C 1
ATOM 902 O O . THR A 1 146 ? 38.665 5.801 29.121 1.00 19.84 137 THR A O 1
ATOM 906 N N . GLY A 1 147 ? 39.740 4.058 28.172 1.00 22.41 138 GLY A N 1
ATOM 907 C CA . GLY A 1 147 ? 38.641 3.114 28.324 1.00 22.73 138 GLY A CA 1
ATOM 908 C C . GLY A 1 147 ? 37.909 2.893 27.012 1.00 21.81 138 GLY A C 1
ATOM 909 O O . GLY A 1 147 ? 37.102 1.963 26.903 1.00 22.54 138 GLY A O 1
ATOM 910 N N . LEU A 1 148 ? 38.199 3.732 26.016 1.00 20.05 139 LEU A N 1
ATOM 911 C CA . LEU A 1 148 ? 37.527 3.647 24.725 1.00 19.59 139 LEU A CA 1
ATOM 912 C C . LEU A 1 148 ? 37.604 2.255 24.104 1.00 21.68 139 LEU A C 1
ATOM 913 O O . LEU A 1 148 ? 36.573 1.686 23.712 1.00 22.55 139 LEU A O 1
ATOM 918 N N . ALA A 1 149 ? 38.817 1.706 24.017 1.00 22.98 140 ALA A N 1
ATOM 919 C CA . ALA A 1 149 ? 39.024 0.394 23.411 1.00 24.59 140 ALA A CA 1
ATOM 920 C C . ALA A 1 149 ? 38.108 -0.663 24.015 1.00 25.40 140 ALA A C 1
ATOM 921 O O . ALA A 1 149 ? 37.452 -1.399 23.285 1.00 26.13 140 ALA A O 1
ATOM 923 N N . GLY A 1 150 ? 38.063 -0.712 25.347 1.00 25.56 141 GLY A N 1
ATOM 924 C CA . GLY A 1 150 ? 37.305 -1.719 26.083 1.00 26.57 141 GLY A CA 1
ATOM 925 C C . GLY A 1 150 ? 35.813 -1.563 25.916 1.00 25.38 141 GLY A C 1
ATOM 926 O O . GLY A 1 150 ? 35.082 -2.556 25.846 1.00 26.93 141 GLY A O 1
ATOM 927 N N . LEU A 1 151 ? 35.369 -0.312 25.850 1.00 22.87 142 LEU A N 1
ATOM 928 C CA . LEU A 1 151 ? 33.991 0.020 25.547 1.00 21.92 142 LEU A CA 1
ATOM 929 C C . LEU A 1 151 ? 33.596 -0.496 24.156 1.00 22.48 142 LEU A C 1
ATOM 930 O O . LEU A 1 151 ? 32.615 -1.238 23.991 1.00 23.38 142 LEU A O 1
ATOM 935 N N . LEU A 1 152 ? 34.370 -0.110 23.151 1.00 22.03 143 LEU A N 1
ATOM 936 C CA . LEU A 1 152 ? 34.085 -0.534 21.786 1.00 22.65 143 LEU A CA 1
ATOM 937 C C . LEU A 1 152 ? 34.103 -2.055 21.610 1.00 25.18 143 LEU A C 1
ATOM 938 O O . LEU A 1 152 ? 33.270 -2.607 20.889 1.00 26.05 143 LEU A O 1
ATOM 943 N N . HIS A 1 153 ? 35.031 -2.724 22.286 1.00 26.60 144 HIS A N 1
ATOM 944 C CA . HIS A 1 153 ? 35.133 -4.173 22.224 1.00 29.69 144 HIS A CA 1
ATOM 945 C C . HIS A 1 153 ? 33.959 -4.856 22.919 1.00 30.98 144 HIS A C 1
ATOM 946 O O . HIS A 1 153 ? 33.491 -5.909 22.493 1.00 32.11 144 HIS A O 1
ATOM 953 N N . SER A 1 154 ? 33.511 -4.218 23.998 1.00 30.90 145 SER A N 1
ATOM 954 C CA . SER A 1 154 ? 32.429 -4.675 24.855 1.00 32.54 145 SER A CA 1
ATOM 955 C C . SER A 1 154 ? 31.124 -4.797 24.075 1.00 32.63 145 SER A C 1
ATOM 956 O O . SER A 1 154 ? 30.456 -5.824 24.118 1.00 34.62 145 SER A O 1
ATOM 959 N N . ILE A 1 155 ? 30.778 -3.740 23.349 1.00 31.11 146 ILE A N 1
ATOM 960 C CA . ILE A 1 155 ? 29.538 -3.679 22.568 1.00 31.25 146 ILE A CA 1
ATOM 961 C C . ILE A 1 155 ? 29.601 -4.483 21.260 1.00 32.79 146 ILE A C 1
ATOM 962 O O . ILE A 1 155 ? 28.579 -4.663 20.592 1.00 33.26 146 ILE A O 1
ATOM 967 N N . GLY A 1 156 ? 30.801 -4.935 20.895 1.00 33.61 147 GLY A N 1
ATOM 968 C CA . GLY A 1 156 ? 31.004 -5.738 19.687 1.00 35.78 147 GLY A CA 1
ATOM 969 C C . GLY A 1 156 ? 31.316 -4.944 18.423 1.00 34.88 147 GLY A C 1
ATOM 970 O O . GLY A 1 156 ? 30.963 -5.352 17.312 1.00 36.10 147 GLY A O 1
ATOM 971 N N . ALA A 1 157 ? 31.976 -3.804 18.582 1.00 33.10 148 ALA A N 1
ATOM 972 C CA . ALA A 1 157 ? 32.413 -3.027 17.426 1.00 32.47 148 ALA A CA 1
ATOM 973 C C . ALA A 1 157 ? 33.479 -3.797 16.683 1.00 34.37 148 ALA A C 1
ATOM 974 O O . ALA A 1 157 ? 34.412 -4.309 17.292 1.00 35.76 148 ALA A O 1
ATOM 976 N N . ARG A 1 158 ? 33.343 -3.893 15.368 1.00 35.19 149 ARG A N 1
ATOM 977 C CA . ARG A 1 158 ? 34.379 -4.542 14.578 1.00 36.94 149 ARG A CA 1
ATOM 978 C C . ARG A 1 158 ? 35.077 -3.548 13.630 1.00 36.01 149 ARG A C 1
ATOM 979 O O . ARG A 1 158 ? 36.214 -3.785 13.207 1.00 37.72 149 ARG A O 1
ATOM 987 N N . ARG A 1 159 ? 34.409 -2.436 13.315 1.00 33.44 150 ARG A N 1
ATOM 988 C CA . ARG A 1 159 ? 35.064 -1.328 12.604 1.00 32.11 150 ARG A CA 1
ATOM 989 C C . ARG A 1 159 ? 34.558 0.041 13.025 1.00 29.00 150 ARG A C 1
ATOM 990 O O . ARG A 1 159 ? 33.373 0.203 13.314 1.00 27.87 150 ARG A O 1
ATOM 998 N N . VAL A 1 160 ? 35.477 1.008 13.062 1.00 27.53 151 VAL A N 1
ATOM 999 C CA . VAL A 1 160 ? 35.169 2.364 13.493 1.00 25.42 151 VAL A CA 1
ATOM 1000 C C . VAL A 1 160 ? 35.284 3.392 12.361 1.00 25.45 151 VAL A C 1
ATOM 1001 O O . VAL A 1 160 ? 36.243 3.379 11.578 1.00 27.00 151 VAL A O 1
ATOM 1005 N N . PHE A 1 161 ? 34.293 4.274 12.283 1.00 24.03 152 PHE A N 1
ATOM 1006 C CA . PHE A 1 161 ? 34.306 5.386 11.348 1.00 23.93 152 PHE A CA 1
ATOM 1007 C C . PHE A 1 161 ? 34.746 6.634 12.080 1.00 22.42 152 PHE A C 1
ATOM 1008 O O . PHE A 1 161 ? 34.206 6.958 13.142 1.00 21.00 152 PHE A O 1
ATOM 1016 N N . VAL A 1 162 ? 35.719 7.345 11.520 1.00 22.95 153 VAL A N 1
ATOM 1017 C CA . VAL A 1 162 ? 36.266 8.516 12.198 1.00 21.58 153 VAL A CA 1
ATOM 1018 C C . VAL A 1 162 ? 36.031 9.787 11.399 1.00 21.75 153 VAL A C 1
ATOM 1019 O O . VAL A 1 162 ? 36.287 9.833 10.198 1.00 23.32 153 VAL A O 1
ATOM 1023 N N . CYS A 1 163 ? 35.535 10.813 12.088 1.00 20.57 154 CYS A N 1
ATOM 1024 C CA . CYS A 1 163 ? 35.299 12.147 11.506 1.00 20.79 154 CYS A CA 1
ATOM 1025 C C . CYS A 1 163 ? 35.551 13.244 12.545 1.00 19.46 154 CYS A C 1
ATOM 1026 O O . CYS A 1 163 ? 35.538 12.977 13.746 1.00 18.28 154 CYS A O 1
ATOM 1029 N N . GLY A 1 164 ? 35.769 14.473 12.088 1.00 20.25 155 GLY A N 1
ATOM 1030 C CA . GLY A 1 164 ? 35.916 15.624 12.998 1.00 19.40 155 GLY A CA 1
ATOM 1031 C C . GLY A 1 164 ? 37.248 16.343 12.885 1.00 20.12 155 GLY A C 1
ATOM 1032 O O . GLY A 1 164 ? 37.791 16.499 11.789 1.00 21.87 155 GLY A O 1
ATOM 1033 N N . VAL A 1 165 ? 37.773 16.791 14.020 1.00 19.06 156 VAL A N 1
ATOM 1034 C CA . VAL A 1 165 ? 39.064 17.483 14.053 1.00 19.80 156 VAL A CA 1
ATOM 1035 C C . VAL A 1 165 ? 39.937 16.919 15.176 1.00 19.47 156 VAL A C 1
ATOM 1036 O O . VAL A 1 165 ? 39.406 16.339 16.131 1.00 18.67 156 VAL A O 1
ATOM 1040 N N . ALA A 1 166 ? 41.266 17.027 15.064 1.00 20.73 157 ALA A N 1
ATOM 1041 C CA . ALA A 1 166 ? 41.960 17.479 13.852 1.00 22.62 157 ALA A CA 1
ATOM 1042 C C . ALA A 1 166 ? 42.607 16.327 13.074 1.00 23.95 157 ALA A C 1
ATOM 1043 O O . ALA A 1 166 ? 43.247 15.435 13.640 1.00 23.77 157 ALA A O 1
ATOM 1045 N N . TYR A 1 167 ? 42.432 16.377 11.759 1.00 25.53 158 TYR A N 1
ATOM 1046 C CA . TYR A 1 167 ? 42.931 15.361 10.855 1.00 27.56 158 TYR A CA 1
ATOM 1047 C C . TYR A 1 167 ? 44.367 14.972 11.155 1.00 29.01 158 TYR A C 1
ATOM 1048 O O . TYR A 1 167 ? 44.697 13.786 11.149 1.00 29.96 158 TYR A O 1
ATOM 1057 N N . ASP A 1 168 ? 45.202 15.978 11.416 1.00 29.63 159 ASP A N 1
ATOM 1058 C CA . ASP A 1 168 ? 46.641 15.794 11.641 1.00 31.24 159 ASP A CA 1
ATOM 1059 C C . ASP A 1 168 ? 47.036 15.529 13.103 1.00 29.21 159 ASP A C 1
ATOM 1060 O O . ASP A 1 168 ? 48.204 15.302 13.400 1.00 30.48 159 ASP A O 1
ATOM 1065 N N . PHE A 1 169 ? 46.066 15.538 14.011 1.00 26.03 160 PHE A N 1
ATOM 1066 C CA . PHE A 1 169 ? 46.353 15.149 15.385 1.00 24.64 160 PHE A CA 1
ATOM 1067 C C . PHE A 1 169 ? 45.361 14.133 15.913 1.00 23.06 160 PHE A C 1
ATOM 1068 O O . PHE A 1 169 ? 45.545 12.934 15.712 1.00 24.07 160 PHE A O 1
ATOM 1076 N N . CYS A 1 170 ? 44.307 14.589 16.573 1.00 21.11 161 CYS A N 1
ATOM 1077 C CA . CYS A 1 170 ? 43.347 13.666 17.163 1.00 19.84 161 CYS A CA 1
ATOM 1078 C C . CYS A 1 170 ? 42.867 12.582 16.204 1.00 19.91 161 CYS A C 1
ATOM 1079 O O . CYS A 1 170 ? 42.836 11.407 16.563 1.00 20.01 161 CYS A O 1
ATOM 1082 N N . VAL A 1 171 ? 42.487 12.978 14.996 1.00 19.97 162 VAL A N 1
ATOM 1083 C CA . VAL A 1 171 ? 41.901 12.042 14.055 1.00 20.48 162 VAL A CA 1
ATOM 1084 C C . VAL A 1 171 ? 42.952 11.035 13.591 1.00 22.67 162 VAL A C 1
ATOM 1085 O O . VAL A 1 171 ? 42.684 9.844 13.508 1.00 23.08 162 VAL A O 1
ATOM 1089 N N . PHE A 1 172 ? 44.156 11.513 13.314 1.00 24.43 163 PHE A N 1
ATOM 1090 C CA . PHE A 1 172 ? 45.233 10.633 12.882 1.00 27.20 163 PHE A CA 1
ATOM 1091 C C . PHE A 1 172 ? 45.514 9.574 13.951 1.00 27.60 163 PHE A C 1
ATOM 1092 O O . PHE A 1 172 ? 45.453 8.370 13.686 1.00 28.89 163 PHE A O 1
ATOM 1100 N N . PHE A 1 173 ? 45.788 10.026 15.168 1.00 26.92 164 PHE A N 1
ATOM 1101 C CA . PHE A 1 173 ? 46.237 9.118 16.208 1.00 27.75 164 PHE A CA 1
ATOM 1102 C C . PHE A 1 173 ? 45.151 8.149 16.671 1.00 26.39 164 PHE A C 1
ATOM 1103 O O . PHE A 1 173 ? 45.455 6.999 16.990 1.00 28.06 164 PHE A O 1
ATOM 1111 N N . THR A 1 174 ? 43.898 8.604 16.683 1.00 23.92 165 THR A N 1
ATOM 1112 C CA . THR A 1 174 ? 42.759 7.736 16.993 1.00 22.68 165 THR A CA 1
ATOM 1113 C C . THR A 1 174 ? 42.675 6.622 15.965 1.00 24.34 165 THR A C 1
ATOM 1114 O O . THR A 1 174 ? 42.612 5.444 16.317 1.00 25.53 165 THR A O 1
ATOM 1118 N N . ALA A 1 175 ? 42.686 6.997 14.693 1.00 24.96 166 ALA A N 1
ATOM 1119 C CA . ALA A 1 175 ? 42.721 6.026 13.615 1.00 26.86 166 ALA A CA 1
ATOM 1120 C C . ALA A 1 175 ? 43.803 4.960 13.849 1.00 28.89 166 ALA A C 1
ATOM 1121 O O . ALA A 1 175 ? 43.521 3.765 13.783 1.00 29.59 166 ALA A O 1
ATOM 1123 N N . MET A 1 176 ? 45.027 5.401 14.138 1.00 29.91 167 MET A N 1
ATOM 1124 C CA . MET A 1 176 ? 46.172 4.488 14.299 1.00 32.62 167 MET A CA 1
ATOM 1125 C C . MET A 1 176 ? 46.003 3.593 15.529 1.00 32.27 167 MET A C 1
ATOM 1126 O O . MET A 1 176 ? 46.319 2.398 15.488 1.00 34.44 167 MET A O 1
ATOM 1131 N N . ASP A 1 177 ? 45.497 4.171 16.619 1.00 29.50 168 ASP A N 1
ATOM 1132 C CA . ASP A 1 177 ? 45.251 3.417 17.834 1.00 28.70 168 ASP A CA 1
ATOM 1133 C C . ASP A 1 177 ? 44.105 2.436 17.680 1.00 27.88 168 ASP A C 1
ATOM 1134 O O . ASP A 1 177 ? 44.177 1.318 18.173 1.00 29.23 168 ASP A O 1
ATOM 1139 N N . ALA A 1 178 ? 43.060 2.839 16.970 1.00 26.01 169 ALA A N 1
ATOM 1140 C CA . ALA A 1 178 ? 41.998 1.907 16.606 1.00 25.89 169 ALA A CA 1
ATOM 1141 C C . ALA A 1 178 ? 42.570 0.722 15.821 1.00 28.62 169 ALA A C 1
ATOM 1142 O O . ALA A 1 178 ? 42.079 -0.402 15.938 1.00 29.45 169 ALA A O 1
ATOM 1144 N N . ARG A 1 179 ? 43.618 0.981 15.039 1.00 30.37 170 ARG A N 1
ATOM 1145 C CA . ARG A 1 179 ? 44.277 -0.069 14.240 1.00 33.95 170 ARG A CA 1
ATOM 1146 C C . ARG A 1 179 ? 45.182 -0.977 15.076 1.00 36.15 170 ARG A C 1
ATOM 1147 O O . ARG A 1 179 ? 45.386 -2.140 14.723 1.00 38.45 170 ARG A O 1
ATOM 1155 N N . LYS A 1 180 ? 45.729 -0.446 16.169 1.00 35.47 171 LYS A N 1
ATOM 1156 C CA . LYS A 1 180 ? 46.544 -1.256 17.068 1.00 37.94 171 LYS A CA 1
ATOM 1157 C C . LYS A 1 180 ? 45.651 -2.163 17.911 1.00 37.73 171 LYS A C 1
ATOM 1158 O O . LYS A 1 180 ? 46.028 -3.302 18.226 1.00 40.15 171 LYS A O 1
ATOM 1164 N N . ASN A 1 181 ? 44.462 -1.659 18.245 1.00 35.04 172 ASN A N 1
ATOM 1165 C CA . ASN A 1 181 ? 43.485 -2.415 19.016 1.00 34.96 172 ASN A CA 1
ATOM 1166 C C . ASN A 1 181 ? 42.709 -3.431 18.182 1.00 36.56 172 ASN A C 1
ATOM 1167 O O . ASN A 1 181 ? 41.913 -4.211 18.711 1.00 37.10 172 ASN A O 1
ATOM 1172 N N . GLY A 1 182 ? 42.972 -3.442 16.879 1.00 38.05 173 GLY A N 1
ATOM 1173 C CA . GLY A 1 182 ? 42.445 -4.470 15.993 1.00 39.76 173 GLY A CA 1
ATOM 1174 C C . GLY A 1 182 ? 41.071 -4.174 15.420 1.00 38.04 173 GLY A C 1
ATOM 1175 O O . GLY A 1 182 ? 40.346 -5.112 15.079 1.00 39.30 173 GLY A O 1
ATOM 1176 N N . PHE A 1 183 ? 40.709 -2.888 15.320 1.00 35.29 174 PHE A N 1
ATOM 1177 C CA . PHE A 1 183 ? 39.501 -2.468 14.598 1.00 33.81 174 PHE A CA 1
ATOM 1178 C C . PHE A 1 183 ? 39.834 -2.120 13.159 1.00 35.03 174 PHE A C 1
ATOM 1179 O O . PHE A 1 183 ? 40.944 -1.672 12.875 1.00 36.11 174 PHE A O 1
ATOM 1187 N N . SER A 1 184 ? 38.873 -2.327 12.257 1.00 35.37 175 SER A N 1
ATOM 1188 C CA . SER A 1 184 ? 38.933 -1.751 10.913 1.00 35.93 175 SER A CA 1
ATOM 1189 C C . SER A 1 184 ? 38.617 -0.277 11.058 1.00 33.32 175 SER A C 1
ATOM 1190 O O . SER A 1 184 ? 37.858 0.111 11.939 1.00 31.60 175 SER A O 1
ATOM 1193 N N . VAL A 1 185 ? 39.208 0.556 10.217 1.00 33.66 176 VAL A N 1
ATOM 1194 C CA . VAL A 1 185 ? 38.969 1.982 10.331 1.00 31.27 176 VAL A CA 1
ATOM 1195 C C . VAL A 1 185 ? 38.669 2.565 8.969 1.00 32.23 176 VAL A C 1
ATOM 1196 O O . VAL A 1 185 ? 39.444 2.415 8.023 1.00 34.56 176 VAL A O 1
ATOM 1200 N N . VAL A 1 186 ? 37.510 3.196 8.875 1.00 30.78 177 VAL A N 1
ATOM 1201 C CA . VAL A 1 186 ? 37.203 4.042 7.741 1.00 31.51 177 VAL A CA 1
ATOM 1202 C C . VAL A 1 186 ? 37.265 5.477 8.223 1.00 29.43 177 VAL A C 1
ATOM 1203 O O . VAL A 1 186 ? 36.708 5.821 9.268 1.00 27.55 177 VAL A O 1
ATOM 1207 N N . LEU A 1 187 ? 37.973 6.302 7.469 1.00 30.28 178 LEU A N 1
ATOM 1208 C CA . LEU A 1 187 ? 38.087 7.705 7.788 1.00 28.84 178 LEU A CA 1
ATOM 1209 C C . LEU A 1 187 ? 37.274 8.513 6.777 1.00 29.54 178 LEU A C 1
ATOM 1210 O O . LEU A 1 187 ? 37.507 8.430 5.560 1.00 31.86 178 LEU A O 1
ATOM 1215 N N . LEU A 1 188 ? 36.308 9.276 7.285 1.00 27.68 179 LEU A N 1
ATOM 1216 C CA . LEU A 1 188 ? 35.516 10.170 6.444 1.00 28.51 179 LEU A CA 1
ATOM 1217 C C . LEU A 1 188 ? 36.332 11.422 6.070 1.00 29.33 179 LEU A C 1
ATOM 1218 O O . LEU A 1 188 ? 36.344 12.411 6.800 1.00 27.85 179 LEU A O 1
ATOM 1223 N N . GLU A 1 189 ? 37.027 11.349 4.931 1.00 32.00 180 GLU A N 1
ATOM 1224 C CA . GLU A 1 189 ? 38.005 12.369 4.524 1.00 33.17 180 GLU A CA 1
ATOM 1225 C C . GLU A 1 189 ? 37.375 13.742 4.306 1.00 33.04 180 GLU A C 1
ATOM 1226 O O . GLU A 1 189 ? 38.039 14.768 4.486 1.00 33.23 180 GLU A O 1
ATOM 1232 N N . ASP A 1 190 ? 36.100 13.752 3.916 1.00 33.03 181 ASP A N 1
ATOM 1233 C CA . ASP A 1 190 ? 35.367 14.995 3.680 1.00 33.01 181 ASP A CA 1
ATOM 1234 C C . ASP A 1 190 ? 34.788 15.611 4.958 1.00 30.12 181 ASP A C 1
ATOM 1235 O O . ASP A 1 190 ? 34.326 16.744 4.933 1.00 30.24 181 ASP A O 1
ATOM 1240 N N . LEU A 1 191 ? 34.828 14.871 6.068 1.00 27.86 182 LEU A N 1
ATOM 1241 C CA . LEU A 1 191 ? 34.308 15.365 7.351 1.00 25.33 182 LEU A CA 1
ATOM 1242 C C . LEU A 1 191 ? 35.421 15.608 8.365 1.00 24.41 182 LEU A C 1
ATOM 1243 O O . LEU A 1 191 ? 35.265 15.365 9.567 1.00 22.52 182 LEU A O 1
ATOM 1248 N N . THR A 1 192 ? 36.543 16.106 7.860 1.00 26.13 183 THR A N 1
ATOM 1249 C CA . THR A 1 192 ? 37.689 16.441 8.686 1.00 25.99 183 THR A CA 1
ATOM 1250 C C . THR A 1 192 ? 38.297 17.743 8.212 1.00 27.55 183 THR A C 1
ATOM 1251 O O . THR A 1 192 ? 38.293 18.036 7.018 1.00 30.19 183 THR A O 1
ATOM 1255 N N . ALA A 1 193 ? 38.812 18.528 9.148 1.00 26.80 184 ALA A N 1
ATOM 1256 C CA . ALA A 1 193 ? 39.723 19.620 8.803 1.00 28.65 184 ALA A CA 1
ATOM 1257 C C . ALA A 1 193 ? 40.995 19.497 9.633 1.00 28.38 184 ALA A C 1
ATOM 1258 O O . ALA A 1 193 ? 40.963 18.969 10.741 1.00 26.53 184 ALA A O 1
ATOM 1260 N N . ALA A 1 194 ? 42.111 19.957 9.080 1.00 30.97 185 ALA A N 1
ATOM 1261 C CA . ALA A 1 194 ? 43.397 19.850 9.749 1.00 31.85 185 ALA A CA 1
ATOM 1262 C C . ALA A 1 194 ? 43.808 21.195 10.302 1.00 32.53 185 ALA A C 1
ATOM 1263 O O . ALA A 1 194 ? 43.474 22.226 9.724 1.00 33.84 185 ALA A O 1
ATOM 1265 N N . VAL A 1 195 ? 44.536 21.198 11.415 1.00 32.54 186 VAL A N 1
ATOM 1266 C CA . VAL A 1 195 ? 45.128 22.452 11.888 1.00 34.22 186 VAL A CA 1
ATOM 1267 C C . VAL A 1 195 ? 46.141 22.972 10.861 1.00 38.16 186 VAL A C 1
ATOM 1268 O O . VAL A 1 195 ? 46.286 24.179 10.705 1.00 39.67 186 VAL A O 1
ATOM 1272 N N . ASP A 1 196 ? 46.796 22.054 10.146 1.00 40.71 187 ASP A N 1
ATOM 1273 C CA . ASP A 1 196 ? 47.898 22.378 9.240 1.00 45.20 187 ASP A CA 1
ATOM 1274 C C . ASP A 1 196 ? 47.788 21.631 7.895 1.00 47.46 187 ASP A C 1
ATOM 1275 O O . ASP A 1 196 ? 48.046 20.426 7.823 1.00 47.71 187 ASP A O 1
ATOM 1280 N N . ASP A 1 197 ? 47.435 22.356 6.833 1.00 49.63 188 ASP A N 1
ATOM 1281 C CA . ASP A 1 197 ? 47.174 21.733 5.523 1.00 52.10 188 ASP A CA 1
ATOM 1282 C C . ASP A 1 197 ? 48.350 21.001 4.847 1.00 55.21 188 ASP A C 1
ATOM 1283 O O . ASP A 1 197 ? 48.138 20.000 4.167 1.00 55.68 188 ASP A O 1
ATOM 1288 N N . ALA A 1 198 ? 49.570 21.498 5.031 0.60 57.54 189 ALA A N 1
ATOM 1289 C CA . ALA A 1 198 ? 50.748 20.881 4.412 0.60 61.37 189 ALA A CA 1
ATOM 1290 C C . ALA A 1 198 ? 50.993 19.456 4.918 0.60 60.56 189 ALA A C 1
ATOM 1291 O O . ALA A 1 198 ? 51.348 18.571 4.139 0.60 62.79 189 ALA A O 1
ATOM 1293 N N . ALA A 1 199 ? 50.780 19.252 6.219 1.00 57.77 190 ALA A N 1
ATOM 1294 C CA . ALA A 1 199 ? 50.943 17.947 6.881 1.00 56.88 190 ALA A CA 1
ATOM 1295 C C . ALA A 1 199 ? 50.077 16.837 6.280 1.00 56.44 190 ALA A C 1
ATOM 1296 O O . ALA A 1 199 ? 50.451 15.664 6.328 1.00 57.14 190 ALA A O 1
ATOM 1298 N N . TRP A 1 200 ? 48.926 17.223 5.726 1.00 55.65 191 TRP A N 1
ATOM 1299 C CA . TRP A 1 200 ? 47.968 16.312 5.075 1.00 55.34 191 TRP A CA 1
ATOM 1300 C C . TRP A 1 200 ? 48.640 15.188 4.279 1.00 58.29 191 TRP A C 1
ATOM 1301 O O . TRP A 1 200 ? 48.249 14.023 4.380 1.00 57.29 191 TRP A O 1
ATOM 1312 N N . SER A 1 201 ? 49.655 15.550 3.497 1.00 62.10 192 SER A N 1
ATOM 1313 C CA . SER A 1 201 ? 50.345 14.603 2.614 1.00 65.70 192 SER A CA 1
ATOM 1314 C C . SER A 1 201 ? 51.082 13.479 3.367 1.00 65.75 192 SER A C 1
ATOM 1315 O O . SER A 1 201 ? 51.026 12.315 2.957 1.00 66.93 192 SER A O 1
ATOM 1318 N N . ALA A 1 202 ? 51.756 13.833 4.463 1.00 64.58 193 ALA A N 1
ATOM 1319 C CA . ALA A 1 202 ? 52.516 12.870 5.270 1.00 64.74 193 ALA A CA 1
ATOM 1320 C C . ALA A 1 202 ? 51.622 11.931 6.099 1.00 61.27 193 ALA A C 1
ATOM 1321 O O . ALA A 1 202 ? 51.946 10.752 6.275 1.00 62.54 193 ALA A O 1
ATOM 1323 N N . ARG A 1 203 ? 50.504 12.459 6.595 1.00 57.17 194 ARG A N 1
ATOM 1324 C CA . ARG A 1 203 ? 49.571 11.700 7.434 1.00 53.57 194 ARG A CA 1
ATOM 1325 C C . ARG A 1 203 ? 48.803 10.635 6.659 1.00 53.66 194 ARG A C 1
ATOM 1326 O O . ARG A 1 203 ? 48.638 9.517 7.138 1.00 53.16 194 ARG A O 1
ATOM 1334 N N . THR A 1 204 ? 48.333 10.997 5.466 1.00 54.46 195 THR A N 1
ATOM 1335 C CA . THR A 1 204 ? 47.535 10.109 4.619 1.00 54.52 195 THR A CA 1
ATOM 1336 C C . THR A 1 204 ? 48.358 8.909 4.162 1.00 57.29 195 THR A C 1
ATOM 1337 O O . THR A 1 204 ? 47.840 7.797 4.057 1.00 57.22 195 THR A O 1
ATOM 1341 N N . ALA A 1 205 ? 49.640 9.148 3.899 1.00 59.74 196 ALA A N 1
ATOM 1342 C CA . ALA A 1 205 ? 50.583 8.087 3.551 1.00 62.74 196 ALA A CA 1
ATOM 1343 C C . ALA A 1 205 ? 50.715 7.089 4.697 1.00 60.95 196 ALA A C 1
ATOM 1344 O O . ALA A 1 205 ? 50.670 5.873 4.489 1.00 62.44 196 ALA A O 1
ATOM 1346 N N . GLU A 1 206 ? 50.864 7.626 5.905 1.00 57.67 197 GLU A N 1
ATOM 1347 C CA . GLU A 1 206 ? 51.023 6.831 7.110 1.00 55.86 197 GLU A CA 1
ATOM 1348 C C . GLU A 1 206 ? 49.746 6.032 7.409 1.00 52.68 197 GLU A C 1
ATOM 1349 O O . GLU A 1 206 ? 49.806 4.864 7.787 1.00 52.94 197 GLU A O 1
ATOM 1355 N N . LEU A 1 207 ? 48.601 6.685 7.217 1.00 49.65 198 LEU A N 1
ATOM 1356 C CA . LEU A 1 207 ? 47.273 6.083 7.363 1.00 46.90 198 LEU A CA 1
ATOM 1357 C C . LEU A 1 207 ? 46.998 5.057 6.273 1.00 49.20 198 LEU A C 1
ATOM 1358 O O . LEU A 1 207 ? 46.396 4.012 6.533 1.00 48.62 198 LEU A O 1
ATOM 1363 N N . LYS A 1 208 ? 47.428 5.371 5.050 1.00 51.88 199 LYS A N 1
ATOM 1364 C CA . LYS A 1 208 ? 47.234 4.489 3.907 1.00 54.44 199 LYS A CA 1
ATOM 1365 C C . LYS A 1 208 ? 47.741 3.091 4.230 1.00 56.25 199 LYS A C 1
ATOM 1366 O O . LYS A 1 208 ? 46.978 2.122 4.180 1.00 56.19 199 LYS A O 1
ATOM 1368 N N . ASP A 1 209 ? 49.013 2.987 4.602 1.00 58.03 200 ASP A N 1
ATOM 1369 C CA . ASP A 1 209 ? 49.582 1.679 4.895 1.00 60.19 200 ASP A CA 1
ATOM 1370 C C . ASP A 1 209 ? 49.521 1.326 6.389 1.00 57.39 200 ASP A C 1
ATOM 1371 O O . ASP A 1 209 ? 50.178 0.393 6.850 1.00 59.50 200 ASP A O 1
ATOM 1376 N N . ALA A 1 210 ? 48.714 2.076 7.135 1.00 52.93 201 ALA A N 1
ATOM 1377 C CA . ALA A 1 210 ? 48.278 1.645 8.464 1.00 49.96 201 ALA A CA 1
ATOM 1378 C C . ALA A 1 210 ? 47.077 0.717 8.306 1.00 48.88 201 ALA A C 1
ATOM 1379 O O . ALA A 1 210 ? 46.590 0.135 9.275 1.00 47.33 201 ALA A O 1
ATOM 1381 N N . GLY A 1 211 ? 46.608 0.592 7.065 1.00 49.95 202 GLY A N 1
ATOM 1382 C CA . GLY A 1 211 ? 45.492 -0.281 6.723 1.00 49.16 202 GLY A CA 1
ATOM 1383 C C . GLY A 1 211 ? 44.162 0.433 6.787 1.00 45.31 202 GLY A C 1
ATOM 1384 O O . GLY A 1 211 ? 43.110 -0.201 6.730 1.00 44.67 202 GLY A O 1
ATOM 1385 N N . VAL A 1 212 ? 44.215 1.757 6.901 1.00 43.10 203 VAL A N 1
ATOM 1386 C CA . VAL A 1 212 ? 43.016 2.572 7.052 1.00 39.60 203 VAL A CA 1
ATOM 1387 C C . VAL A 1 212 ? 42.401 2.845 5.683 1.00 40.84 203 VAL A C 1
ATOM 1388 O O . VAL A 1 212 ? 43.113 2.947 4.679 1.00 43.38 203 VAL A O 1
ATOM 1392 N N . VAL A 1 213 ? 41.074 2.955 5.658 1.00 39.03 204 VAL A N 1
ATOM 1393 C CA . VAL A 1 213 ? 40.337 3.236 4.432 1.00 40.12 204 VAL A CA 1
ATOM 1394 C C . VAL A 1 213 ? 39.825 4.685 4.418 1.00 38.23 204 VAL A C 1
ATOM 1395 O O . VAL A 1 213 ? 39.178 5.137 5.359 1.00 35.13 204 VAL A O 1
ATOM 1399 N N . LEU A 1 214 ? 40.136 5.403 3.342 1.00 40.37 205 LEU A N 1
ATOM 1400 C CA . LEU A 1 214 ? 39.695 6.781 3.176 1.00 39.45 205 LEU A CA 1
ATOM 1401 C C . LEU A 1 214 ? 38.552 6.883 2.182 1.00 40.50 205 LEU A C 1
ATOM 1402 O O . LEU A 1 214 ? 38.621 6.366 1.070 1.00 43.32 205 LEU A O 1
ATOM 1407 N N . LEU A 1 215 ? 37.503 7.577 2.603 1.00 38.62 206 LEU A N 1
ATOM 1408 C CA . LEU A 1 215 ? 36.196 7.450 1.998 1.00 39.21 206 LEU A CA 1
ATOM 1409 C C . LEU A 1 215 ? 35.377 8.730 2.189 1.00 38.06 206 LEU A C 1
ATOM 1410 O O . LEU A 1 215 ? 35.359 9.305 3.283 1.00 35.71 206 LEU A O 1
ATOM 1415 N N . LYS A 1 216 ? 34.708 9.182 1.132 1.00 40.22 207 LYS A N 1
ATOM 1416 C CA . LYS A 1 216 ? 33.759 10.292 1.252 1.00 39.61 207 LYS A CA 1
ATOM 1417 C C . LYS A 1 216 ? 32.463 9.761 1.876 1.00 38.34 207 LYS A C 1
ATOM 1418 O O . LYS A 1 216 ? 31.986 8.681 1.498 1.00 39.42 207 LYS A O 1
ATOM 1424 N N . SER A 1 217 ? 31.910 10.517 2.828 1.00 36.05 208 SER A N 1
ATOM 1425 C CA . SER A 1 217 ? 30.699 10.130 3.573 1.00 34.91 208 SER A CA 1
ATOM 1426 C C . SER A 1 217 ? 29.474 9.781 2.704 1.00 37.39 208 SER A C 1
ATOM 1427 O O . SER A 1 217 ? 28.557 9.081 3.154 1.00 36.77 208 SER A O 1
ATOM 1430 N N . SER A 1 218 ? 29.462 10.268 1.464 1.00 40.29 209 SER A N 1
ATOM 1431 C CA . SER A 1 218 ? 28.389 9.940 0.525 1.00 43.18 209 SER A CA 1
ATOM 1432 C C . SER A 1 218 ? 28.515 8.512 -0.033 1.00 45.16 209 SER A C 1
ATOM 1433 O O . SER A 1 218 ? 27.728 8.106 -0.887 1.00 47.45 209 SER A O 1
ATOM 1436 N N . ALA A 1 219 ? 29.502 7.761 0.455 1.00 44.66 210 ALA A N 1
ATOM 1437 C CA . ALA A 1 219 ? 29.663 6.349 0.098 1.00 46.76 210 ALA A CA 1
ATOM 1438 C C . ALA A 1 219 ? 29.001 5.414 1.116 1.00 45.55 210 ALA A C 1
ATOM 1439 O O . ALA A 1 219 ? 28.853 4.215 0.866 1.00 47.22 210 ALA A O 1
ATOM 1441 N N . LEU A 1 220 ? 28.610 5.967 2.260 1.00 43.40 211 LEU A N 1
ATOM 1442 C CA . LEU A 1 220 ? 27.967 5.190 3.309 1.00 42.35 211 LEU A CA 1
ATOM 1443 C C . LEU A 1 220 ? 26.482 5.029 3.018 1.00 44.45 211 LEU A C 1
ATOM 1444 O O . LEU A 1 220 ? 25.814 5.995 2.641 1.00 45.28 211 LEU A O 1
ATOM 1449 N N . VAL A 1 221 ? 25.977 3.803 3.166 1.00 45.91 212 VAL A N 1
ATOM 1450 C CA . VAL A 1 221 ? 24.540 3.529 3.059 1.00 47.98 212 VAL A CA 1
ATOM 1451 C C . VAL A 1 221 ? 24.088 2.609 4.178 1.00 47.33 212 VAL A C 1
ATOM 1452 O O . VAL A 1 221 ? 24.896 1.877 4.739 1.00 46.14 212 VAL A O 1
ATOM 1456 N N . ALA A 1 222 ? 22.790 2.643 4.476 1.00 48.71 213 ALA A N 1
ATOM 1457 C CA . ALA A 1 222 ? 22.211 1.901 5.599 1.00 48.78 213 ALA A CA 1
ATOM 1458 C C . ALA A 1 222 ? 22.036 0.408 5.295 1.00 51.41 213 ALA A C 1
ATOM 1459 O O . ALA A 1 222 ? 22.808 -0.165 4.523 1.00 52.75 213 ALA A O 1
ATOM 1461 N N . GLU A 1 223 ? 21.030 -0.221 5.903 1.00 52.82 214 GLU A N 1
ATOM 1462 C CA . GLU A 1 223 ? 20.760 -1.637 5.675 1.00 55.49 214 GLU A CA 1
ATOM 1463 C C . GLU A 1 223 ? 19.431 -1.856 4.965 1.00 58.48 214 GLU A C 1
ATOM 1464 O O . GLU A 1 223 ? 19.020 -2.996 4.752 1.00 60.78 214 GLU A O 1
ATOM 1470 N N . PRO B 1 24 ? 37.518 8.523 62.468 1.00 57.48 15 PRO B N 1
ATOM 1471 C CA . PRO B 1 24 ? 36.080 8.331 62.648 1.00 57.46 15 PRO B CA 1
ATOM 1472 C C . PRO B 1 24 ? 35.742 6.964 63.264 1.00 58.63 15 PRO B C 1
ATOM 1473 O O . PRO B 1 24 ? 36.141 6.677 64.398 1.00 61.73 15 PRO B O 1
ATOM 1477 N N . THR B 1 25 ? 35.003 6.151 62.510 1.00 55.97 16 THR B N 1
ATOM 1478 C CA . THR B 1 25 ? 34.648 4.791 62.902 1.00 56.69 16 THR B CA 1
ATOM 1479 C C . THR B 1 25 ? 35.363 3.765 62.008 1.00 54.23 16 THR B C 1
ATOM 1480 O O . THR B 1 25 ? 35.929 2.791 62.495 1.00 55.86 16 THR B O 1
ATOM 1484 N N . LEU B 1 26 ? 35.343 3.993 60.702 1.00 50.52 17 LEU B N 1
ATOM 1485 C CA . LEU B 1 26 ? 36.133 3.183 59.785 1.00 48.41 17 LEU B CA 1
ATOM 1486 C C . LEU B 1 26 ? 36.722 4.050 58.674 1.00 45.48 17 LEU B C 1
ATOM 1487 O O . LEU B 1 26 ? 36.219 5.140 58.396 1.00 44.55 17 LEU B O 1
ATOM 1492 N N . CYS B 1 27 ? 37.807 3.570 58.071 1.00 44.45 18 CYS B N 1
ATOM 1493 C CA . CYS B 1 27 ? 38.468 4.268 56.969 1.00 42.10 18 CYS B CA 1
ATOM 1494 C C . CYS B 1 27 ? 38.409 3.458 55.691 1.00 39.17 18 CYS B C 1
ATOM 1495 O O . CYS B 1 27 ? 38.702 2.257 55.681 1.00 39.81 18 CYS B O 1
ATOM 1498 N N . VAL B 1 28 ? 38.036 4.123 54.608 1.00 36.32 19 VAL B N 1
ATOM 1499 C CA . VAL B 1 28 ? 38.076 3.515 53.292 1.00 33.46 19 VAL B CA 1
ATOM 1500 C C . VAL B 1 28 ? 39.036 4.318 52.441 1.00 32.22 19 VAL B C 1
ATOM 1501 O O . VAL B 1 28 ? 38.811 5.509 52.189 1.00 31.35 19 VAL B O 1
ATOM 1505 N N . THR B 1 29 ? 40.113 3.657 52.022 1.00 32.04 20 THR B N 1
ATOM 1506 C CA . THR B 1 29 ? 41.121 4.262 51.156 1.00 30.97 20 THR B CA 1
ATOM 1507 C C . THR B 1 29 ? 40.677 4.209 49.694 1.00 28.52 20 THR B C 1
ATOM 1508 O O . THR B 1 29 ? 40.398 3.133 49.157 1.00 27.87 20 THR B O 1
ATOM 1512 N N . VAL B 1 30 ? 40.603 5.376 49.060 1.00 27.38 21 VAL B N 1
ATOM 1513 C CA . VAL B 1 30 ? 40.364 5.450 47.622 1.00 25.56 21 VAL B CA 1
ATOM 1514 C C . VAL B 1 30 ? 41.693 5.259 46.876 1.00 26.17 21 VAL B C 1
ATOM 1515 O O . VAL B 1 30 ? 42.667 5.967 47.147 1.00 27.61 21 VAL B O 1
ATOM 1519 N N . SER B 1 31 ? 41.726 4.290 45.959 1.00 25.62 22 SER B N 1
ATOM 1520 C CA . SER B 1 31 ? 42.920 3.961 45.178 1.00 26.16 22 SER B CA 1
ATOM 1521 C C . SER B 1 31 ? 42.837 4.507 43.748 1.00 25.16 22 SER B C 1
ATOM 1522 O O . SER B 1 31 ? 41.804 4.376 43.086 1.00 23.62 22 SER B O 1
ATOM 1525 N N . SER B 1 32 ? 43.933 5.107 43.283 1.00 25.98 23 SER B N 1
ATOM 1526 C CA . SER B 1 32 ? 44.010 5.668 41.933 1.00 25.64 23 SER B CA 1
ATOM 1527 C C . SER B 1 32 ? 44.204 4.599 40.847 1.00 25.89 23 SER B C 1
ATOM 1528 O O . SER B 1 32 ? 44.187 4.902 39.654 1.00 25.41 23 SER B O 1
ATOM 1531 N N . THR B 1 33 ? 44.417 3.355 41.247 1.00 26.65 24 THR B N 1
ATOM 1532 C CA . THR B 1 33 ? 44.547 2.303 40.255 1.00 27.17 24 THR B CA 1
ATOM 1533 C C . THR B 1 33 ? 43.263 1.479 40.120 1.00 26.20 24 THR B C 1
ATOM 1534 O O . THR B 1 33 ? 42.984 0.913 39.058 1.00 25.95 24 THR B O 1
ATOM 1538 N N . THR B 1 34 ? 42.469 1.448 41.184 1.00 25.66 25 THR B N 1
ATOM 1539 C CA . THR B 1 34 ? 41.520 0.367 41.362 1.00 25.38 25 THR B CA 1
ATOM 1540 C C . THR B 1 34 ? 40.077 0.794 41.680 1.00 24.19 25 THR B C 1
ATOM 1541 O O . THR B 1 34 ? 39.142 0.008 41.471 1.00 24.15 25 THR B O 1
ATOM 1545 N N . ASP B 1 35 ? 39.904 2.024 42.171 1.00 23.35 26 ASP B N 1
ATOM 1546 C CA . ASP B 1 35 ? 38.579 2.540 42.542 1.00 22.37 26 ASP B CA 1
ATOM 1547 C C . ASP B 1 35 ? 38.009 3.496 41.500 1.00 20.38 26 ASP B C 1
ATOM 1548 O O . ASP B 1 35 ? 38.695 4.397 41.020 1.00 19.73 26 ASP B O 1
ATOM 1553 N N . VAL B 1 36 ? 36.732 3.295 41.185 1.00 19.36 27 VAL B N 1
ATOM 1554 C CA . VAL B 1 36 ? 36.004 4.117 40.220 1.00 18.05 27 VAL B CA 1
ATOM 1555 C C . VAL B 1 36 ? 34.801 4.779 40.889 1.00 17.19 27 VAL B C 1
ATOM 1556 O O . VAL B 1 36 ? 34.338 4.312 41.922 1.00 17.88 27 VAL B O 1
ATOM 1560 N N . LEU B 1 37 ? 34.296 5.861 40.298 1.00 16.21 28 LEU B N 1
ATOM 1561 C CA . LEU B 1 37 ? 33.106 6.550 40.815 1.00 15.46 28 LEU B CA 1
ATOM 1562 C C . LEU B 1 37 ? 32.032 6.805 39.736 1.00 14.97 28 LEU B C 1
ATOM 1563 O O . LEU B 1 37 ? 32.322 7.401 38.686 1.00 14.61 28 LEU B O 1
ATOM 1568 N N . ILE B 1 38 ? 30.796 6.373 40.005 1.00 14.64 29 ILE B N 1
ATOM 1569 C CA . ILE B 1 38 ? 29.675 6.663 39.104 1.00 14.21 29 ILE B CA 1
ATOM 1570 C C . ILE B 1 38 ? 28.735 7.730 39.679 1.00 14.64 29 ILE B C 1
ATOM 1571 O O . ILE B 1 38 ? 28.269 7.614 40.821 1.00 15.44 29 ILE B O 1
ATOM 1576 N N . ILE B 1 39 ? 28.451 8.756 38.875 1.00 14.31 30 ILE B N 1
ATOM 1577 C CA . ILE B 1 39 ? 27.576 9.855 39.279 1.00 14.41 30 ILE B CA 1
ATOM 1578 C C . ILE B 1 39 ? 26.297 9.812 38.478 1.00 14.38 30 ILE B C 1
ATOM 1579 O O . ILE B 1 39 ? 26.266 10.097 37.276 1.00 14.14 30 ILE B O 1
ATOM 1584 N N . ALA B 1 40 ? 25.233 9.458 39.175 1.00 14.88 31 ALA B N 1
ATOM 1585 C CA . ALA B 1 40 ? 24.029 9.033 38.529 1.00 15.08 31 ALA B CA 1
ATOM 1586 C C . ALA B 1 40 ? 23.028 10.162 38.282 1.00 15.86 31 ALA B C 1
ATOM 1587 O O . ALA B 1 40 ? 22.700 10.918 39.195 1.00 16.33 31 ALA B O 1
ATOM 1589 N N . ASP B 1 41 ? 22.587 10.253 37.022 1.00 15.90 32 ASP B N 1
ATOM 1590 C CA . ASP B 1 41 ? 21.511 11.124 36.542 1.00 17.08 32 ASP B CA 1
ATOM 1591 C C . ASP B 1 41 ? 21.424 12.470 37.240 1.00 17.90 32 ASP B C 1
ATOM 1592 O O . ASP B 1 41 ? 20.337 12.913 37.601 1.00 18.36 32 ASP B O 1
ATOM 1597 N N . MET B 1 42 ? 22.563 13.130 37.414 1.00 18.11 33 MET B N 1
ATOM 1598 C CA . MET B 1 42 ? 22.562 14.458 38.016 1.00 19.91 33 MET B CA 1
ATOM 1599 C C . MET B 1 42 ? 22.124 15.542 37.011 1.00 20.70 33 MET B C 1
ATOM 1600 O O . MET B 1 42 ? 22.888 16.440 36.660 1.00 21.30 33 MET B O 1
ATOM 1605 N N . GLN B 1 43 ? 20.869 15.461 36.578 1.00 21.06 34 GLN B N 1
ATOM 1606 C CA . GLN B 1 43 ? 20.384 16.268 35.467 1.00 21.81 34 GLN B CA 1
ATOM 1607 C C . GLN B 1 43 ? 19.294 17.247 35.895 1.00 23.81 34 GLN B C 1
ATOM 1608 O O . GLN B 1 43 ? 18.632 17.046 36.916 1.00 24.62 34 GLN B O 1
ATOM 1614 N N . VAL B 1 44 ? 19.102 18.289 35.091 1.00 25.11 35 VAL B N 1
ATOM 1615 C CA . VAL B 1 44 ? 18.155 19.369 35.369 1.00 27.32 35 VAL B CA 1
ATOM 1616 C C . VAL B 1 44 ? 16.750 18.852 35.685 1.00 28.56 35 VAL B C 1
ATOM 1617 O O . VAL B 1 44 ? 16.106 19.321 36.630 1.00 29.88 35 VAL B O 1
ATOM 1621 N N . ASP B 1 45 ? 16.293 17.874 34.902 1.00 28.50 36 ASP B N 1
ATOM 1622 C CA . ASP B 1 45 ? 14.951 17.315 35.051 1.00 30.03 36 ASP B CA 1
ATOM 1623 C C . ASP B 1 45 ? 14.684 16.636 36.401 1.00 30.21 36 ASP B C 1
ATOM 1624 O O . ASP B 1 45 ? 13.545 16.624 36.887 1.00 31.66 36 ASP B O 1
ATOM 1629 N N . PHE B 1 46 ? 15.733 16.091 37.009 1.00 29.13 37 PHE B N 1
ATOM 1630 C CA . PHE B 1 46 ? 15.597 15.441 38.299 1.00 29.61 37 PHE B CA 1
ATOM 1631 C C . PHE B 1 46 ? 15.878 16.385 39.460 1.00 30.99 37 PHE B C 1
ATOM 1632 O O . PHE B 1 46 ? 15.473 16.108 40.596 1.00 32.38 37 PHE B O 1
ATOM 1640 N N . LEU B 1 47 ? 16.564 17.492 39.187 1.00 31.07 38 LEU B N 1
ATOM 1641 C CA . LEU B 1 47 ? 17.176 18.263 40.260 1.00 31.70 38 LEU B CA 1
ATOM 1642 C C . LEU B 1 47 ? 16.658 19.678 40.419 1.00 34.28 38 LEU B C 1
ATOM 1643 O O . LEU B 1 47 ? 16.663 20.200 41.529 1.00 36.11 38 LEU B O 1
ATOM 1648 N N . ALA B 1 48 ? 16.242 20.307 39.322 1.00 34.92 39 ALA B N 1
ATOM 1649 C CA . ALA B 1 48 ? 15.759 21.684 39.371 1.00 37.50 39 ALA B CA 1
ATOM 1650 C C . ALA B 1 48 ? 14.308 21.747 39.868 1.00 39.85 39 ALA B C 1
ATOM 1651 O O . ALA B 1 48 ? 13.538 20.801 39.664 1.00 39.52 39 ALA B O 1
ATOM 1653 N N . PRO B 1 49 ? 13.929 22.853 40.531 1.00 42.59 40 PRO B N 1
ATOM 1654 C CA . PRO B 1 49 ? 12.567 22.927 41.050 1.00 45.06 40 PRO B CA 1
ATOM 1655 C C . PRO B 1 49 ? 11.522 22.744 39.941 1.00 45.70 40 PRO B C 1
ATOM 1656 O O . PRO B 1 49 ? 10.681 21.837 40.027 1.00 45.61 40 PRO B O 1
ATOM 1660 N N . GLY B 1 50 ? 11.580 23.591 38.915 1.00 46.66 41 GLY B N 1
ATOM 1661 C CA . GLY B 1 50 ? 10.809 23.378 37.694 1.00 47.12 41 GLY B CA 1
ATOM 1662 C C . GLY B 1 50 ? 11.501 22.232 36.997 1.00 44.65 41 GLY B C 1
ATOM 1663 O O . GLY B 1 50 ? 12.711 22.042 37.160 1.00 43.30 41 GLY B O 1
ATOM 1664 N N . GLY B 1 51 ? 10.764 21.438 36.238 1.00 44.39 42 GLY B N 1
ATOM 1665 C CA . GLY B 1 51 ? 11.364 20.211 35.723 1.00 41.84 42 GLY B CA 1
ATOM 1666 C C . GLY B 1 51 ? 10.533 19.002 36.083 1.00 41.57 42 GLY B C 1
ATOM 1667 O O . GLY B 1 51 ? 9.993 18.900 37.201 1.00 42.52 42 GLY B O 1
ATOM 1668 N N . SER B 1 52 ? 10.465 18.079 35.126 1.00 40.17 43 SER B N 1
ATOM 1669 C CA . SER B 1 52 ? 9.407 17.077 35.052 1.00 40.38 43 SER B CA 1
ATOM 1670 C C . SER B 1 52 ? 9.364 16.154 36.256 1.00 39.83 43 SER B C 1
ATOM 1671 O O . SER B 1 52 ? 8.321 16.020 36.912 1.00 41.70 43 SER B O 1
ATOM 1674 N N . LEU B 1 53 ? 10.509 15.538 36.542 1.00 37.39 44 LEU B N 1
ATOM 1675 C CA . LEU B 1 53 ? 10.635 14.537 37.583 1.00 36.46 44 LEU B CA 1
ATOM 1676 C C . LEU B 1 53 ? 11.513 15.037 38.726 1.00 36.07 44 LEU B C 1
ATOM 1677 O O . LEU B 1 53 ? 12.577 14.474 38.982 1.00 34.42 44 LEU B O 1
ATOM 1682 N N . HIS B 1 54 ? 11.084 16.090 39.416 1.00 37.69 45 HIS B N 1
ATOM 1683 C CA . HIS B 1 54 ? 11.876 16.592 40.533 1.00 37.59 45 HIS B CA 1
ATOM 1684 C C . HIS B 1 54 ? 12.033 15.519 41.613 1.00 37.22 45 HIS B C 1
ATOM 1685 O O . HIS B 1 54 ? 11.041 14.942 42.061 1.00 38.72 45 HIS B O 1
ATOM 1692 N N . VAL B 1 55 ? 13.282 15.240 41.992 1.00 35.58 46 VAL B N 1
ATOM 1693 C CA . VAL B 1 55 ? 13.602 14.385 43.146 1.00 35.39 46 VAL B CA 1
ATOM 1694 C C . VAL B 1 55 ? 13.887 15.272 44.361 1.00 37.08 46 VAL B C 1
ATOM 1695 O O . VAL B 1 55 ? 14.854 16.041 44.363 1.00 36.56 46 VAL B O 1
ATOM 1699 N N . LYS B 1 56 ? 13.040 15.163 45.385 1.00 39.46 47 LYS B N 1
ATOM 1700 C CA . LYS B 1 56 ? 13.175 15.965 46.602 1.00 41.69 47 LYS B CA 1
ATOM 1701 C C . LYS B 1 56 ? 14.567 15.780 47.196 1.00 40.91 47 LYS B C 1
ATOM 1702 O O . LYS B 1 56 ? 15.099 14.664 47.229 1.00 39.43 47 LYS B O 1
ATOM 1708 N N . GLY B 1 57 ? 15.163 16.883 47.635 1.00 42.13 48 GLY B N 1
ATOM 1709 C CA . GLY B 1 57 ? 16.524 16.858 48.161 1.00 41.65 48 GLY B CA 1
ATOM 1710 C C . GLY B 1 57 ? 17.557 16.523 47.100 1.00 39.09 48 GLY B C 1
ATOM 1711 O O . GLY B 1 57 ? 18.677 16.140 47.431 1.00 38.38 48 GLY B O 1
ATOM 1712 N N . GLY B 1 58 ? 17.178 16.660 45.826 1.00 38.15 49 GLY B N 1
ATOM 1713 C CA . GLY B 1 58 ? 18.083 16.431 44.694 1.00 35.63 49 GLY B CA 1
ATOM 1714 C C . GLY B 1 58 ? 19.320 17.326 44.658 1.00 35.45 49 GLY B C 1
ATOM 1715 O O . GLY B 1 58 ? 20.444 16.824 44.661 1.00 33.63 49 GLY B O 1
ATOM 1716 N N . GLU B 1 59 ? 19.113 18.647 44.629 1.00 37.33 50 GLU B N 1
ATOM 1717 C CA . GLU B 1 59 ? 20.216 19.630 44.584 1.00 37.83 50 GLU B CA 1
ATOM 1718 C C . GLU B 1 59 ? 21.169 19.610 45.792 1.00 38.29 50 GLU B C 1
ATOM 1719 O O . GLU B 1 59 ? 22.367 19.832 45.623 1.00 37.77 50 GLU B O 1
ATOM 1725 N N . ALA B 1 60 ? 20.645 19.352 46.994 1.00 39.50 51 ALA B N 1
ATOM 1726 C CA . ALA B 1 60 ? 21.469 19.249 48.207 1.00 40.11 51 ALA B CA 1
ATOM 1727 C C . ALA B 1 60 ? 22.699 18.345 48.029 1.00 37.79 51 ALA B C 1
ATOM 1728 O O . ALA B 1 60 ? 23.756 18.602 48.604 1.00 38.65 51 ALA B O 1
ATOM 1730 N N . LEU B 1 61 ? 22.555 17.303 47.220 1.00 35.18 52 LEU B N 1
ATOM 1731 C CA . LEU B 1 61 ? 23.612 16.326 47.009 1.00 33.28 52 LEU B CA 1
ATOM 1732 C C . LEU B 1 61 ? 24.832 16.910 46.308 1.00 32.37 52 LEU B C 1
ATOM 1733 O O . LEU B 1 61 ? 25.958 16.544 46.637 1.00 32.35 52 LEU B O 1
ATOM 1738 N N . LEU B 1 62 ? 24.601 17.793 45.336 1.00 31.99 53 LEU B N 1
ATOM 1739 C CA . LEU B 1 62 ? 25.665 18.532 44.635 1.00 31.32 53 LEU B CA 1
ATOM 1740 C C . LEU B 1 62 ? 26.876 18.862 45.517 1.00 32.20 53 LEU B C 1
ATOM 1741 O O . LEU B 1 62 ? 27.955 18.307 45.315 1.00 31.00 53 LEU B O 1
ATOM 1746 N N . ASP B 1 63 ? 26.692 19.759 46.487 1.00 34.58 54 ASP B N 1
ATOM 1747 C CA . ASP B 1 63 ? 27.710 20.053 47.498 1.00 36.19 54 ASP B CA 1
ATOM 1748 C C . ASP B 1 63 ? 28.621 18.846 47.798 1.00 34.46 54 ASP B C 1
ATOM 1749 O O . ASP B 1 63 ? 29.829 18.893 47.560 1.00 33.97 54 ASP B O 1
ATOM 1754 N N . GLY B 1 64 ? 28.027 17.770 48.312 1.00 33.61 55 GLY B N 1
ATOM 1755 C CA . GLY B 1 64 ? 28.770 16.577 48.713 1.00 32.27 55 GLY B CA 1
ATOM 1756 C C . GLY B 1 64 ? 29.430 15.802 47.583 1.00 29.66 55 GLY B C 1
ATOM 1757 O O . GLY B 1 64 ? 30.582 15.374 47.717 1.00 29.33 55 GLY B O 1
ATOM 1758 N N . ILE B 1 65 ? 28.700 15.598 46.483 1.00 27.78 56 ILE B N 1
ATOM 1759 C CA . ILE B 1 65 ? 29.253 14.919 45.308 1.00 25.51 56 ILE B CA 1
ATOM 1760 C C . ILE B 1 65 ? 30.408 15.707 44.703 1.00 25.13 56 ILE B C 1
ATOM 1761 O O . ILE B 1 65 ? 31.468 15.150 44.466 1.00 24.31 56 ILE B O 1
ATOM 1766 N N . ASN B 1 66 ? 30.206 17.003 44.477 1.00 26.01 57 ASN B N 1
ATOM 1767 C CA . ASN B 1 66 ? 31.267 17.867 43.969 1.00 26.14 57 ASN B CA 1
ATOM 1768 C C . ASN B 1 66 ? 32.562 17.706 44.747 1.00 26.65 57 ASN B C 1
ATOM 1769 O O . ASN B 1 66 ? 33.632 17.624 44.143 1.00 26.21 57 ASN B O 1
ATOM 1774 N N . ALA B 1 67 ? 32.455 17.628 46.076 1.00 27.55 58 ALA B N 1
ATOM 1775 C CA . ALA B 1 67 ? 33.619 17.432 46.948 1.00 28.30 58 ALA B CA 1
ATOM 1776 C C . ALA B 1 67 ? 34.297 16.060 46.779 1.00 26.71 58 ALA B C 1
ATOM 1777 O O . ALA B 1 67 ? 35.526 15.964 46.771 1.00 27.19 58 ALA B O 1
ATOM 1779 N N . VAL B 1 68 ? 33.505 15.003 46.652 1.00 25.01 59 VAL B N 1
ATOM 1780 C CA . VAL B 1 68 ? 34.069 13.672 46.524 1.00 24.01 59 VAL B CA 1
ATOM 1781 C C . VAL B 1 68 ? 34.809 13.532 45.186 1.00 22.98 59 VAL B C 1
ATOM 1782 O O . VAL B 1 68 ? 35.974 13.158 45.155 1.00 23.25 59 VAL B O 1
ATOM 1786 N N . SER B 1 69 ? 34.141 13.868 44.091 1.00 22.23 60 SER B N 1
ATOM 1787 C CA . SER B 1 69 ? 34.784 13.942 42.781 1.00 21.70 60 SER B CA 1
ATOM 1788 C C . SER B 1 69 ? 36.065 14.810 42.798 1.00 22.92 60 SER B C 1
ATOM 1789 O O . SER B 1 69 ? 37.105 14.426 42.225 1.00 22.96 60 SER B O 1
ATOM 1792 N N . SER B 1 70 ? 35.970 15.964 43.466 1.00 24.15 61 SER B N 1
ATOM 1793 C CA . SER B 1 70 ? 37.071 16.920 43.623 1.00 25.78 61 SER B CA 1
ATOM 1794 C C . SER B 1 70 ? 38.324 16.406 44.340 1.00 26.10 61 SER B C 1
ATOM 1795 O O . SER B 1 70 ? 39.425 16.540 43.826 1.00 26.60 61 SER B O 1
ATOM 1798 N N . GLN B 1 71 ? 38.146 15.842 45.531 1.00 26.18 62 GLN B N 1
ATOM 1799 C CA . GLN B 1 71 ? 39.229 15.727 46.502 1.00 27.45 62 GLN B CA 1
ATOM 1800 C C . GLN B 1 71 ? 39.770 14.316 46.694 1.00 26.62 62 GLN B C 1
ATOM 1801 O O . GLN B 1 71 ? 40.694 14.115 47.475 1.00 28.03 62 GLN B O 1
ATOM 1807 N N . LEU B 1 72 ? 39.197 13.336 46.004 1.00 24.37 63 LEU B N 1
ATOM 1808 C CA . LEU B 1 72 ? 39.672 11.962 46.133 1.00 23.63 63 LEU B CA 1
ATOM 1809 C C . LEU B 1 72 ? 40.121 11.472 44.777 1.00 22.35 63 LEU B C 1
ATOM 1810 O O . LEU B 1 72 ? 39.565 11.895 43.766 1.00 21.65 63 LEU B O 1
ATOM 1815 N N . PRO B 1 73 ? 41.130 10.584 44.746 1.00 22.22 64 PRO B N 1
ATOM 1816 C CA . PRO B 1 73 ? 41.786 10.273 43.496 1.00 21.56 64 PRO B CA 1
ATOM 1817 C C . PRO B 1 73 ? 41.334 8.958 42.877 1.00 20.08 64 PRO B C 1
ATOM 1818 O O . PRO B 1 73 ? 42.131 8.018 42.806 1.00 20.83 64 PRO B O 1
ATOM 1822 N N . PHE B 1 74 ? 40.087 8.887 42.423 1.00 18.23 65 PHE B N 1
ATOM 1823 C CA . PHE B 1 74 ? 39.612 7.683 41.726 1.00 16.95 65 PHE B CA 1
ATOM 1824 C C . PHE B 1 74 ? 40.396 7.430 40.458 1.00 16.46 65 PHE B C 1
ATOM 1825 O O . PHE B 1 74 ? 40.924 8.354 39.842 1.00 17.02 65 PHE B O 1
ATOM 1833 N N . ARG B 1 75 ? 40.474 6.168 40.077 1.00 15.82 66 ARG B N 1
ATOM 1834 C CA . ARG B 1 75 ? 41.114 5.821 38.841 1.00 15.84 66 ARG B CA 1
ATOM 1835 C C . ARG B 1 75 ? 40.323 6.438 37.699 1.00 15.01 66 ARG B C 1
ATOM 1836 O O . ARG B 1 75 ? 40.895 6.928 36.746 1.00 15.99 66 ARG B O 1
ATOM 1844 N N . TYR B 1 76 ? 39.008 6.456 37.817 1.00 14.06 67 TYR B N 1
ATOM 1845 C CA . TYR B 1 76 ? 38.170 6.918 36.732 1.00 13.60 67 TYR B CA 1
ATOM 1846 C C . TYR B 1 76 ? 36.869 7.461 37.306 1.00 13.31 67 TYR B C 1
ATOM 1847 O O . TYR B 1 76 ? 36.454 7.052 38.393 1.00 13.05 67 TYR B O 1
ATOM 1856 N N . GLN B 1 77 ? 36.236 8.389 36.594 1.00 13.49 68 GLN B N 1
ATOM 1857 C CA . GLN B 1 77 ? 34.924 8.895 37.010 1.00 14.13 68 GLN B CA 1
ATOM 1858 C C . GLN B 1 77 ? 33.942 8.937 35.829 1.00 14.42 68 GLN B C 1
ATOM 1859 O O . GLN B 1 77 ? 34.293 9.358 34.726 1.00 15.33 68 GLN B O 1
ATOM 1865 N N . VAL B 1 78 ? 32.716 8.477 36.061 1.00 14.36 69 VAL B N 1
ATOM 1866 C CA . VAL B 1 78 ? 31.697 8.441 35.019 1.00 14.65 69 VAL B CA 1
ATOM 1867 C C . VAL B 1 78 ? 30.446 9.101 35.548 1.00 14.81 69 VAL B C 1
ATOM 1868 O O . VAL B 1 78 ? 30.001 8.782 36.650 1.00 15.08 69 VAL B O 1
ATOM 1872 N N . ALA B 1 79 ? 29.883 10.027 34.781 1.00 15.21 70 ALA B N 1
ATOM 1873 C CA . ALA B 1 79 ? 28.555 10.536 35.092 1.00 15.55 70 ALA B CA 1
ATOM 1874 C C . ALA B 1 79 ? 27.587 9.906 34.098 1.00 15.73 70 ALA B C 1
ATOM 1875 O O . ALA B 1 79 ? 27.970 9.643 32.960 1.00 16.20 70 ALA B O 1
ATOM 1877 N N . THR B 1 80 ? 26.354 9.631 34.522 1.00 15.71 71 THR B N 1
ATOM 1878 C CA . THR B 1 80 ? 25.362 9.047 33.611 1.00 16.00 71 THR B CA 1
ATOM 1879 C C . THR B 1 80 ? 24.302 10.073 33.219 1.00 17.01 71 THR B C 1
ATOM 1880 O O . THR B 1 80 ? 24.109 11.067 33.926 1.00 17.13 71 THR B O 1
ATOM 1884 N N . GLN B 1 81 ? 23.613 9.808 32.102 1.00 17.79 72 GLN B N 1
ATOM 1885 C CA . GLN B 1 81 ? 22.587 10.696 31.541 1.00 18.77 72 GLN B CA 1
ATOM 1886 C C . GLN B 1 81 ? 21.349 9.950 31.009 1.00 19.70 72 GLN B C 1
ATOM 1887 O O . GLN B 1 81 ? 21.444 9.203 30.030 1.00 19.90 72 GLN B O 1
ATOM 1893 N N . ASP B 1 82 ? 20.195 10.149 31.658 1.00 20.49 73 ASP B N 1
ATOM 1894 C CA . ASP B 1 82 ? 18.918 9.639 31.138 1.00 21.70 73 ASP B CA 1
ATOM 1895 C C . ASP B 1 82 ? 18.653 10.469 29.884 1.00 22.75 73 ASP B C 1
ATOM 1896 O O . ASP B 1 82 ? 18.684 11.698 29.934 1.00 23.28 73 ASP B O 1
ATOM 1901 N N . TRP B 1 83 ? 18.421 9.794 28.763 1.00 23.02 74 TRP B N 1
ATOM 1902 C CA . TRP B 1 83 ? 18.490 10.426 27.461 1.00 23.80 74 TRP B CA 1
ATOM 1903 C C . TRP B 1 83 ? 17.413 9.809 26.549 1.00 25.39 74 TRP B C 1
ATOM 1904 O O . TRP B 1 83 ? 17.715 8.976 25.693 1.00 26.00 74 TRP B O 1
ATOM 1915 N N . HIS B 1 84 ? 16.155 10.217 26.751 1.00 26.21 75 HIS B N 1
ATOM 1916 C CA . HIS B 1 84 ? 15.003 9.637 26.037 1.00 27.74 75 HIS B CA 1
ATOM 1917 C C . HIS B 1 84 ? 14.630 10.432 24.780 1.00 29.65 75 HIS B C 1
ATOM 1918 O O . HIS B 1 84 ? 14.783 11.653 24.754 1.00 29.84 75 HIS B O 1
ATOM 1925 N N . PRO B 1 85 ? 14.142 9.743 23.727 1.00 31.28 76 PRO B N 1
ATOM 1926 C CA . PRO B 1 85 ? 13.604 10.441 22.558 1.00 33.41 76 PRO B CA 1
ATOM 1927 C C . PRO B 1 85 ? 12.278 11.133 22.863 1.00 34.92 76 PRO B C 1
ATOM 1928 O O . PRO B 1 85 ? 11.694 10.875 23.910 1.00 34.54 76 PRO B O 1
ATOM 1932 N N . GLU B 1 86 ? 11.810 11.997 21.959 1.00 37.30 77 GLU B N 1
ATOM 1933 C CA . GLU B 1 86 ? 10.547 12.745 22.149 1.00 39.44 77 GLU B CA 1
ATOM 1934 C C . GLU B 1 86 ? 9.338 11.854 22.489 1.00 40.02 77 GLU B C 1
ATOM 1935 O O . GLU B 1 86 ? 8.412 12.295 23.187 1.00 40.83 77 GLU B O 1
ATOM 1941 N N . ASN B 1 87 ? 9.346 10.620 21.981 1.00 39.84 78 ASN B N 1
ATOM 1942 C CA . ASN B 1 87 ? 8.182 9.729 22.060 1.00 40.89 78 ASN B CA 1
ATOM 1943 C C . ASN B 1 87 ? 8.519 8.358 22.665 1.00 39.18 78 ASN B C 1
ATOM 1944 O O . ASN B 1 87 ? 8.094 7.306 22.164 1.00 40.66 78 ASN B O 1
ATOM 1949 N N . HIS B 1 88 ? 9.277 8.391 23.756 1.00 35.92 79 HIS B N 1
ATOM 1950 C CA . HIS B 1 88 ? 9.779 7.196 24.411 1.00 33.77 79 HIS B CA 1
ATOM 1951 C C . HIS B 1 88 ? 8.665 6.409 25.111 1.00 34.70 79 HIS B C 1
ATOM 1952 O O . HIS B 1 88 ? 7.619 6.968 25.452 1.00 35.81 79 HIS B O 1
ATOM 1959 N N . CYS B 1 89 ? 8.896 5.113 25.321 1.00 34.14 80 CYS B N 1
ATOM 1960 C CA . CYS B 1 89 ? 7.862 4.227 25.844 1.00 35.19 80 CYS B CA 1
ATOM 1961 C C . CYS B 1 89 ? 7.474 4.514 27.294 1.00 33.83 80 CYS B C 1
ATOM 1962 O O . CYS B 1 89 ? 6.345 4.260 27.676 1.00 35.80 80 CYS B O 1
ATOM 1965 N N . SER B 1 90 ? 8.391 5.062 28.086 1.00 30.98 81 SER B N 1
ATOM 1966 C CA . SER B 1 90 ? 8.165 5.223 29.528 1.00 29.95 81 SER B CA 1
ATOM 1967 C C . SER B 1 90 ? 7.357 6.461 29.901 1.00 30.48 81 SER B C 1
ATOM 1968 O O . SER B 1 90 ? 7.203 6.774 31.087 1.00 29.98 81 SER B O 1
ATOM 1971 N N . PHE B 1 91 ? 6.859 7.165 28.891 1.00 31.58 82 PHE B N 1
ATOM 1972 C CA . PHE B 1 91 ? 6.115 8.398 29.104 1.00 32.63 82 PHE B CA 1
ATOM 1973 C C . PHE B 1 91 ? 4.630 8.101 29.155 1.00 35.76 82 PHE B C 1
ATOM 1974 O O . PHE B 1 91 ? 4.129 7.292 28.367 1.00 37.23 82 PHE B O 1
ATOM 1982 N N . VAL B 1 92 ? 3.927 8.765 30.071 1.00 37.21 83 VAL B N 1
ATOM 1983 C CA . VAL B 1 92 ? 2.467 8.635 30.190 1.00 40.54 83 VAL B CA 1
ATOM 1984 C C . VAL B 1 92 ? 1.729 8.831 28.857 1.00 43.11 83 VAL B C 1
ATOM 1985 O O . VAL B 1 92 ? 0.713 8.174 28.606 1.00 45.24 83 VAL B O 1
ATOM 1989 N N . THR B 1 93 ? 2.261 9.705 27.999 1.00 43.21 84 THR B N 1
ATOM 1990 C CA . THR B 1 93 ? 1.697 9.940 26.659 1.00 45.94 84 THR B CA 1
ATOM 1991 C C . THR B 1 93 ? 1.776 8.719 25.738 1.00 46.80 84 THR B C 1
ATOM 1992 O O . THR B 1 93 ? 1.156 8.692 24.669 1.00 49.00 84 THR B O 1
ATOM 1996 N N . HIS B 1 94 ? 2.542 7.716 26.162 1.00 45.36 85 HIS B N 1
ATOM 1997 C CA . HIS B 1 94 ? 2.728 6.494 25.385 1.00 46.14 85 HIS B CA 1
ATOM 1998 C C . HIS B 1 94 ? 2.516 5.244 26.245 1.00 45.81 85 HIS B C 1
ATOM 1999 O O . HIS B 1 94 ? 2.857 4.140 25.838 1.00 45.99 85 HIS B O 1
ATOM 2006 N N . GLY B 1 95 ? 1.934 5.434 27.429 1.00 45.83 86 GLY B N 1
ATOM 2007 C CA . GLY B 1 95 ? 1.513 4.328 28.296 1.00 46.30 86 GLY B CA 1
ATOM 2008 C C . GLY B 1 95 ? 2.411 4.002 29.482 1.00 43.69 86 GLY B C 1
ATOM 2009 O O . GLY B 1 95 ? 2.093 3.113 30.273 1.00 44.33 86 GLY B O 1
ATOM 2010 N N . GLY B 1 96 ? 3.523 4.722 29.613 1.00 40.82 87 GLY B N 1
ATOM 2011 C CA . GLY B 1 96 ? 4.499 4.466 30.668 1.00 38.66 87 GLY B CA 1
ATOM 2012 C C . GLY B 1 96 ? 4.275 5.230 31.967 1.00 38.54 87 GLY B C 1
ATOM 2013 O O . GLY B 1 96 ? 3.441 6.139 32.025 1.00 39.81 87 GLY B O 1
ATOM 2014 N N . PRO B 1 97 ? 5.047 4.881 33.015 1.00 37.04 88 PRO B N 1
ATOM 2015 C CA . PRO B 1 97 ? 4.877 5.396 34.381 1.00 37.08 88 PRO B CA 1
ATOM 2016 C C . PRO B 1 97 ? 5.130 6.897 34.512 1.00 36.26 88 PRO B C 1
ATOM 2017 O O . PRO B 1 97 ? 4.508 7.562 35.342 1.00 37.61 88 PRO B O 1
ATOM 2021 N N . TRP B 1 98 ? 6.035 7.428 33.701 1.00 34.40 89 TRP B N 1
ATOM 2022 C CA . TRP B 1 98 ? 6.556 8.764 33.952 1.00 32.97 89 TRP B CA 1
ATOM 2023 C C . TRP B 1 98 ? 5.994 9.864 33.043 1.00 34.22 89 TRP B C 1
ATOM 2024 O O . TRP B 1 98 ? 5.445 9.577 31.974 1.00 34.90 89 TRP B O 1
ATOM 2035 N N . PRO B 1 99 ? 6.119 11.134 33.493 1.00 34.33 90 PRO B N 1
ATOM 2036 C CA . PRO B 1 99 ? 5.950 12.283 32.614 1.00 35.25 90 PRO B CA 1
ATOM 2037 C C . PRO B 1 99 ? 7.177 12.396 31.727 1.00 33.33 90 PRO B C 1
ATOM 2038 O O . PRO B 1 99 ? 8.238 11.967 32.153 1.00 31.34 90 PRO B O 1
ATOM 2042 N N . PRO B 1 100 ? 7.046 12.958 30.503 1.00 34.38 91 PRO B N 1
ATOM 2043 C CA . PRO B 1 100 ? 8.240 13.136 29.678 1.00 33.09 91 PRO B CA 1
ATOM 2044 C C . PRO B 1 100 ? 9.324 13.830 30.484 1.00 31.76 91 PRO B C 1
ATOM 2045 O O . PRO B 1 100 ? 9.023 14.718 31.277 1.00 32.62 91 PRO B O 1
ATOM 2049 N N . HIS B 1 101 ? 10.565 13.400 30.301 1.00 30.01 92 HIS B N 1
ATOM 2050 C CA . HIS B 1 101 ? 11.696 13.896 31.076 1.00 28.89 92 HIS B CA 1
ATOM 2051 C C . HIS B 1 101 ? 12.970 13.542 30.315 1.00 27.73 92 HIS B C 1
ATOM 2052 O O . HIS B 1 101 ? 13.005 12.527 29.614 1.00 28.04 92 HIS B O 1
ATOM 2059 N N . CYS B 1 102 ? 14.005 14.368 30.446 1.00 27.03 93 CYS B N 1
ATOM 2060 C CA . CYS B 1 102 ? 15.300 14.110 29.807 1.00 26.03 93 CYS B CA 1
ATOM 2061 C C . CYS B 1 102 ? 15.212 13.778 28.313 1.00 26.43 93 CYS B C 1
ATOM 2062 O O . CYS B 1 102 ? 15.936 12.916 27.824 1.00 25.42 93 CYS B O 1
ATOM 2065 N N . VAL B 1 103 ? 14.313 14.453 27.603 1.00 28.13 94 VAL B N 1
ATOM 2066 C CA . VAL B 1 103 ? 14.253 14.381 26.144 1.00 29.36 94 VAL B CA 1
ATOM 2067 C C . VAL B 1 103 ? 15.604 14.829 25.575 1.00 28.99 94 VAL B C 1
ATOM 2068 O O . VAL B 1 103 ? 16.213 15.767 26.073 1.00 28.99 94 VAL B O 1
ATOM 2072 N N . GLN B 1 104 ? 16.080 14.147 24.544 1.00 29.27 95 GLN B N 1
ATOM 2073 C CA . GLN B 1 104 ? 17.395 14.433 23.987 1.00 29.10 95 GLN B CA 1
ATOM 2074 C C . GLN B 1 104 ? 17.519 15.890 23.542 1.00 30.77 95 GLN B C 1
ATOM 2075 O O . GLN B 1 104 ? 16.645 16.399 22.840 1.00 33.12 95 GLN B O 1
ATOM 2081 N N . GLY B 1 105 ? 18.586 16.561 23.984 1.00 29.96 96 GLY B N 1
ATOM 2082 C CA . GLY B 1 105 ? 18.846 17.960 23.624 1.00 31.47 96 GLY B CA 1
ATOM 2083 C C . GLY B 1 105 ? 17.867 18.967 24.218 1.00 32.62 96 GLY B C 1
ATOM 2084 O O . GLY B 1 105 ? 17.896 20.163 23.890 1.00 34.37 96 GLY B O 1
ATOM 2085 N N . SER B 1 106 ? 16.973 18.482 25.071 1.00 31.62 97 SER B N 1
ATOM 2086 C CA . SER B 1 106 ? 16.142 19.366 25.855 1.00 32.11 97 SER B CA 1
ATOM 2087 C C . SER B 1 106 ? 16.997 19.854 27.015 1.00 30.90 97 SER B C 1
ATOM 2088 O O . SER B 1 106 ? 17.920 19.154 27.449 1.00 28.73 97 SER B O 1
ATOM 2091 N N . ALA B 1 107 ? 16.677 21.058 27.493 1.00 32.38 98 ALA B N 1
ATOM 2092 C CA . ALA B 1 107 ? 17.348 21.695 28.623 1.00 31.80 98 ALA B CA 1
ATOM 2093 C C . ALA B 1 107 ? 17.386 20.785 29.845 1.00 29.84 98 ALA B C 1
ATOM 2094 O O . ALA B 1 107 ? 18.438 20.633 30.468 1.00 28.62 98 ALA B O 1
ATOM 2096 N N . GLY B 1 108 ? 16.244 20.173 30.161 1.00 29.80 99 GLY B N 1
ATOM 2097 C CA . GLY B 1 108 ? 16.117 19.272 31.305 1.00 28.44 99 GLY B CA 1
ATOM 2098 C C . GLY B 1 108 ? 17.037 18.059 31.263 1.00 26.46 99 GLY B C 1
ATOM 2099 O O . GLY B 1 108 ? 17.386 17.503 32.303 1.00 25.09 99 GLY B O 1
ATOM 2100 N N . ALA B 1 109 ? 17.430 17.651 30.061 1.00 26.35 100 ALA B N 1
ATOM 2101 C CA . ALA B 1 109 ? 18.273 16.482 29.893 1.00 25.02 100 ALA B CA 1
ATOM 2102 C C . ALA B 1 109 ? 19.719 16.797 30.212 1.00 24.32 100 ALA B C 1
ATOM 2103 O O . ALA B 1 109 ? 20.514 15.887 30.443 1.00 23.11 100 ALA B O 1
ATOM 2105 N N . GLN B 1 110 ? 20.064 18.081 30.223 1.00 25.76 101 GLN B N 1
ATOM 2106 C CA . GLN B 1 110 ? 21.440 18.492 30.504 1.00 25.71 101 GLN B CA 1
ATOM 2107 C C . GLN B 1 110 ? 21.825 18.159 31.934 1.00 24.25 101 GLN B C 1
ATOM 2108 O O . GLN B 1 110 ? 20.968 18.064 32.803 1.00 24.38 101 GLN B O 1
ATOM 2114 N N . LEU B 1 111 ? 23.119 17.958 32.156 1.00 23.31 102 LEU B N 1
ATOM 2115 C CA . LEU B 1 111 ? 23.664 17.868 33.491 1.00 22.58 102 LEU B CA 1
ATOM 2116 C C . LEU B 1 111 ? 23.489 19.220 34.152 1.00 24.20 102 LEU B C 1
ATOM 2117 O O . LEU B 1 111 ? 23.548 20.248 33.481 1.00 25.58 102 LEU B O 1
ATOM 2122 N N . HIS B 1 112 ? 23.240 19.207 35.460 1.00 24.53 103 HIS B N 1
ATOM 2123 C CA . HIS B 1 112 ? 22.956 20.416 36.235 1.00 26.18 103 HIS B CA 1
ATOM 2124 C C . HIS B 1 112 ? 24.189 21.304 36.282 1.00 27.19 103 HIS B C 1
ATOM 2125 O O . HIS B 1 112 ? 25.309 20.789 36.334 1.00 26.36 103 HIS B O 1
ATOM 2132 N N . ALA B 1 113 ? 23.986 22.624 36.263 1.00 29.34 104 ALA B N 1
ATOM 2133 C CA . ALA B 1 113 ? 25.094 23.587 36.238 1.00 30.53 104 ALA B CA 1
ATOM 2134 C C . ALA B 1 113 ? 25.945 23.556 37.507 1.00 30.71 104 ALA B C 1
ATOM 2135 O O . ALA B 1 113 ? 27.134 23.900 37.483 1.00 30.98 104 ALA B O 1
ATOM 2137 N N . GLY B 1 114 ? 25.328 23.135 38.609 1.00 30.76 105 GLY B N 1
ATOM 2138 C CA . GLY B 1 114 ? 26.001 23.027 39.904 1.00 31.10 105 GLY B CA 1
ATOM 2139 C C . GLY B 1 114 ? 26.940 21.837 40.043 1.00 29.18 105 GLY B C 1
ATOM 2140 O O . GLY B 1 114 ? 27.750 21.787 40.970 1.00 29.65 105 GLY B O 1
ATOM 2141 N N . LEU B 1 115 ? 26.837 20.874 39.130 1.00 27.17 106 LEU B N 1
ATOM 2142 C CA . LEU B 1 115 ? 27.765 19.745 39.097 1.00 25.16 106 LEU B CA 1
ATOM 2143 C C . LEU B 1 115 ? 29.122 20.152 38.501 1.00 25.48 106 LEU B C 1
ATOM 2144 O O . LEU B 1 115 ? 29.171 20.966 37.585 1.00 26.69 106 LEU B O 1
ATOM 2149 N N . HIS B 1 116 ? 30.215 19.590 39.021 1.00 25.10 107 HIS B N 1
ATOM 2150 C CA . HIS B 1 116 ? 31.567 19.915 38.539 1.00 25.59 107 HIS B CA 1
ATOM 2151 C C . HIS B 1 116 ? 32.177 18.788 37.704 1.00 24.20 107 HIS B C 1
ATOM 2152 O O . HIS B 1 116 ? 32.781 17.855 38.239 1.00 23.25 107 HIS B O 1
ATOM 2159 N N . THR B 1 117 ? 32.044 18.897 36.385 1.00 24.40 108 THR B N 1
ATOM 2160 C CA . THR B 1 117 ? 32.375 17.789 35.477 1.00 23.39 108 THR B CA 1
ATOM 2161 C C . THR B 1 117 ? 33.868 17.652 35.192 1.00 23.82 108 THR B C 1
ATOM 2162 O O . THR B 1 117 ? 34.304 16.764 34.447 1.00 23.61 108 THR B O 1
ATOM 2166 N N . GLN B 1 118 ? 34.652 18.521 35.801 1.00 24.95 109 GLN B N 1
ATOM 2167 C CA . GLN B 1 118 ? 36.065 18.617 35.496 1.00 25.85 109 GLN B CA 1
ATOM 2168 C C . GLN B 1 118 ? 36.879 17.350 35.760 1.00 24.27 109 GLN B C 1
ATOM 2169 O O . GLN B 1 118 ? 37.887 17.136 35.097 1.00 25.21 109 GLN B O 1
ATOM 2175 N N . ARG B 1 119 ? 36.457 16.524 36.712 1.00 22.56 110 ARG B N 1
ATOM 2176 C CA . ARG B 1 119 ? 37.183 15.284 37.024 1.00 21.33 110 ARG B CA 1
ATOM 2177 C C . ARG B 1 119 ? 36.444 14.063 36.516 1.00 19.49 110 ARG B C 1
ATOM 2178 O O . ARG B 1 119 ? 36.665 12.953 36.996 1.00 18.45 110 ARG B O 1
ATOM 2186 N N . ILE B 1 120 ? 35.582 14.282 35.525 1.00 19.32 111 ILE B N 1
ATOM 2187 C CA . ILE B 1 120 ? 34.769 13.211 34.934 1.00 18.82 111 ILE B CA 1
ATOM 2188 C C . ILE B 1 120 ? 35.294 12.809 33.561 1.00 19.08 111 ILE B C 1
ATOM 2189 O O . ILE B 1 120 ? 35.280 13.614 32.616 1.00 20.25 111 ILE B O 1
ATOM 2194 N N . ASN B 1 121 ? 35.768 11.563 33.483 1.00 18.10 112 ASN B N 1
ATOM 2195 C CA . ASN B 1 121 ? 36.412 11.007 32.296 1.00 18.24 112 ASN B CA 1
ATOM 2196 C C . ASN B 1 121 ? 35.451 10.637 31.159 1.00 18.11 112 ASN B C 1
ATOM 2197 O O . ASN B 1 121 ? 35.840 10.621 29.998 1.00 18.87 112 ASN B O 1
ATOM 2202 N N . ALA B 1 122 ? 34.199 10.344 31.502 1.00 17.48 113 ALA B N 1
ATOM 2203 C CA . ALA B 1 122 ? 33.202 9.897 30.533 1.00 17.40 113 ALA B CA 1
ATOM 2204 C C . ALA B 1 122 ? 31.783 10.153 30.996 1.00 16.76 113 ALA B C 1
ATOM 2205 O O . ALA B 1 122 ? 31.464 9.963 32.167 1.00 16.14 113 ALA B O 1
ATOM 2207 N N . VAL B 1 123 ? 30.944 10.579 30.053 1.00 17.44 114 VAL B N 1
ATOM 2208 C CA . VAL B 1 123 ? 29.493 10.622 30.229 1.00 16.95 114 VAL B CA 1
ATOM 2209 C C . VAL B 1 123 ? 28.872 9.465 29.434 1.00 17.30 114 VAL B C 1
ATOM 2210 O O . VAL B 1 123 ? 29.212 9.249 28.255 1.00 18.12 114 VAL B O 1
ATOM 2214 N N . ILE B 1 124 ? 27.982 8.721 30.092 1.00 16.68 115 ILE B N 1
ATOM 2215 C CA . ILE B 1 124 ? 27.341 7.542 29.509 1.00 17.22 115 ILE B CA 1
ATOM 2216 C C . ILE B 1 124 ? 25.843 7.731 29.506 1.00 17.53 115 ILE B C 1
ATOM 2217 O O . ILE B 1 124 ? 25.263 8.089 30.530 1.00 17.21 115 ILE B O 1
ATOM 2222 N N . ARG B 1 125 ? 25.218 7.477 28.362 1.00 18.73 116 ARG B N 1
ATOM 2223 C CA . ARG B 1 125 ? 23.787 7.724 28.196 1.00 19.56 116 ARG B CA 1
ATOM 2224 C C . ARG B 1 125 ? 22.957 6.442 28.162 1.00 20.22 116 ARG B C 1
ATOM 2225 O O . ARG B 1 125 ? 23.412 5.413 27.675 1.00 20.86 116 ARG B O 1
ATOM 2233 N N . LYS B 1 126 ? 21.733 6.516 28.680 1.00 20.68 117 LYS B N 1
ATOM 2234 C CA . LYS B 1 126 ? 20.835 5.357 28.736 1.00 21.49 117 LYS B CA 1
ATOM 2235 C C . LYS B 1 126 ? 19.379 5.717 28.391 1.00 22.65 117 LYS B C 1
ATOM 2236 O O . LYS B 1 126 ? 18.992 6.885 28.442 1.00 22.38 117 LYS B O 1
ATOM 2242 N N . GLY B 1 127 ? 18.586 4.704 28.047 1.00 24.04 118 GLY B N 1
ATOM 2243 C CA . GLY B 1 127 ? 17.175 4.891 27.691 1.00 26.26 118 GLY B CA 1
ATOM 2244 C C . GLY B 1 127 ? 17.017 5.557 26.339 1.00 27.80 118 GLY B C 1
ATOM 2245 O O . GLY B 1 127 ? 16.172 6.435 26.145 1.00 28.69 118 GLY B O 1
ATOM 2246 N N . VAL B 1 128 ? 17.811 5.074 25.396 1.00 28.48 119 VAL B N 1
ATOM 2247 C CA . VAL B 1 128 ? 18.135 5.782 24.182 1.00 29.54 119 VAL B CA 1
ATOM 2248 C C . VAL B 1 128 ? 17.234 5.370 23.010 1.00 32.09 119 VAL B C 1
ATOM 2249 O O . VAL B 1 128 ? 17.156 6.051 21.989 1.00 33.39 119 VAL B O 1
ATOM 2253 N N . THR B 1 129 ? 16.536 4.259 23.183 1.00 33.17 120 THR B N 1
ATOM 2254 C CA . THR B 1 129 ? 15.714 3.695 22.128 1.00 36.17 120 THR B CA 1
ATOM 2255 C C . THR B 1 129 ? 14.259 3.829 22.516 1.00 37.08 120 THR B C 1
ATOM 2256 O O . THR B 1 129 ? 13.904 3.639 23.673 1.00 36.21 120 THR B O 1
ATOM 2260 N N . GLN B 1 130 ? 13.418 4.148 21.541 1.00 39.39 121 GLN B N 1
ATOM 2261 C CA . GLN B 1 130 ? 12.005 4.412 21.777 1.00 40.76 121 GLN B CA 1
ATOM 2262 C C . GLN B 1 130 ? 11.309 3.257 22.518 1.00 41.20 121 GLN B C 1
ATOM 2263 O O . GLN B 1 130 ? 10.497 3.476 23.421 1.00 40.75 121 GLN B O 1
ATOM 2269 N N . GLN B 1 131 ? 11.666 2.033 22.143 1.00 42.33 122 GLN B N 1
ATOM 2270 C CA . GLN B 1 131 ? 10.962 0.822 22.578 1.00 43.82 122 GLN B CA 1
ATOM 2271 C C . GLN B 1 131 ? 11.264 0.296 24.002 1.00 42.06 122 GLN B C 1
ATOM 2272 O O . GLN B 1 131 ? 10.464 -0.471 24.542 1.00 43.47 122 GLN B O 1
ATOM 2278 N N . ALA B 1 132 ? 12.384 0.696 24.610 1.00 39.39 123 ALA B N 1
ATOM 2279 C CA . ALA B 1 132 ? 12.753 0.172 25.935 1.00 37.87 123 ALA B CA 1
ATOM 2280 C C . ALA B 1 132 ? 13.441 1.173 26.852 1.00 35.57 123 ALA B C 1
ATOM 2281 O O . ALA B 1 132 ? 14.238 2.001 26.410 1.00 34.57 123 ALA B O 1
ATOM 2283 N N . ASP B 1 133 ? 13.137 1.076 28.139 1.00 35.16 124 ASP B N 1
ATOM 2284 C CA . ASP B 1 133 ? 13.734 1.951 29.141 1.00 33.55 124 ASP B CA 1
ATOM 2285 C C . ASP B 1 133 ? 14.918 1.244 29.821 1.00 32.45 124 ASP B C 1
ATOM 2286 O O . ASP B 1 133 ? 15.075 0.027 29.728 1.00 33.04 124 ASP B O 1
ATOM 2291 N N . SER B 1 134 ? 15.761 2.024 30.484 1.00 30.92 125 SER B N 1
ATOM 2292 C CA . SER B 1 134 ? 16.902 1.477 31.183 1.00 30.17 125 SER B CA 1
ATOM 2293 C C . SER B 1 134 ? 17.161 2.257 32.459 1.00 28.87 125 SER B C 1
ATOM 2294 O O . SER B 1 134 ? 17.390 3.455 32.428 1.00 28.37 125 SER B O 1
ATOM 2297 N N . TYR B 1 135 ? 17.120 1.580 33.591 1.00 29.06 126 TYR B N 1
ATOM 2298 C CA . TYR B 1 135 ? 17.532 2.222 34.822 1.00 28.09 126 TYR B CA 1
ATOM 2299 C C . TYR B 1 135 ? 19.025 1.987 35.103 1.00 26.80 126 TYR B C 1
ATOM 2300 O O . TYR B 1 135 ? 19.662 2.760 35.806 1.00 25.74 126 TYR B O 1
ATOM 2309 N N . SER B 1 136 ? 19.587 0.933 34.519 1.00 27.06 127 SER B N 1
ATOM 2310 C CA . SER B 1 136 ? 20.999 0.641 34.703 1.00 25.98 127 SER B CA 1
ATOM 2311 C C . SER B 1 136 ? 21.905 1.425 33.767 1.00 24.81 127 SER B C 1
ATOM 2312 O O . SER B 1 136 ? 21.527 1.754 32.639 1.00 25.18 127 SER B O 1
ATOM 2315 N N . ALA B 1 137 ? 23.111 1.707 34.252 1.00 23.47 128 ALA B N 1
ATOM 2316 C CA . ALA B 1 137 ? 24.147 2.354 33.454 1.00 22.51 128 ALA B CA 1
ATOM 2317 C C . ALA B 1 137 ? 24.890 1.329 32.599 1.00 22.97 128 ALA B C 1
ATOM 2318 O O . ALA B 1 137 ? 25.756 1.689 31.811 1.00 22.00 128 ALA B O 1
ATOM 2320 N N . PHE B 1 138 ? 24.532 0.054 32.750 1.00 24.21 129 PHE B N 1
ATOM 2321 C CA . PHE B 1 138 ? 25.317 -1.038 32.188 1.00 25.27 129 PHE B CA 1
ATOM 2322 C C . PHE B 1 138 ? 24.648 -1.678 30.981 1.00 27.84 129 PHE B C 1
ATOM 2323 O O . PHE B 1 138 ? 25.326 -2.009 30.005 1.00 28.19 129 PHE B O 1
ATOM 2331 N N . VAL B 1 139 ? 23.328 -1.858 31.059 1.00 30.12 130 VAL B N 1
ATOM 2332 C CA . VAL B 1 139 ? 22.541 -2.432 29.956 1.00 33.41 130 VAL B CA 1
ATOM 2333 C C . VAL B 1 139 ? 21.693 -1.332 29.363 1.00 34.11 130 VAL B C 1
ATOM 2334 O O . VAL B 1 139 ? 21.731 -0.198 29.846 1.00 33.04 130 VAL B O 1
ATOM 2338 N N . GLU B 1 140 ? 20.915 -1.673 28.338 1.00 36.81 131 GLU B N 1
ATOM 2339 C CA . GLU B 1 140 ? 20.196 -0.678 27.554 1.00 38.05 131 GLU B CA 1
ATOM 2340 C C . GLU B 1 140 ? 18.930 -1.231 26.890 1.00 40.58 131 GLU B C 1
ATOM 2341 O O . GLU B 1 140 ? 17.858 -1.286 27.506 1.00 41.08 131 GLU B O 1
ATOM 2347 N N . ASP B 1 141 ? 19.083 -1.654 25.635 1.00 42.65 132 ASP B N 1
ATOM 2348 C CA . ASP B 1 141 ? 17.975 -1.906 24.712 1.00 45.19 132 ASP B CA 1
ATOM 2349 C C . ASP B 1 141 ? 17.430 -3.329 24.901 1.00 47.06 132 ASP B C 1
ATOM 2350 O O . ASP B 1 141 ? 16.790 -3.880 24.008 1.00 49.39 132 ASP B O 1
ATOM 2355 N N . ASN B 1 142 ? 17.679 -3.882 26.092 1.00 46.26 133 ASN B N 1
ATOM 2356 C CA . ASN B 1 142 ? 17.342 -5.260 26.514 1.00 48.03 133 ASN B CA 1
ATOM 2357 C C . ASN B 1 142 ? 18.624 -5.989 26.937 1.00 47.27 133 ASN B C 1
ATOM 2358 O O . ASN B 1 142 ? 19.199 -5.668 27.990 1.00 45.56 133 ASN B O 1
ATOM 2363 N N . GLY B 1 143 ? 19.074 -6.941 26.112 1.00 48.70 134 GLY B N 1
ATOM 2364 C CA . GLY B 1 143 ? 20.375 -7.609 26.299 1.00 47.72 134 GLY B CA 1
ATOM 2365 C C . GLY B 1 143 ? 21.572 -6.679 26.118 1.00 44.90 134 GLY B C 1
ATOM 2366 O O . GLY B 1 143 ? 22.488 -6.668 26.955 1.00 43.62 134 GLY B O 1
ATOM 2367 N N . VAL B 1 144 ? 21.534 -5.898 25.031 1.00 44.03 135 VAL B N 1
ATOM 2368 C CA . VAL B 1 144 ? 22.579 -4.931 24.608 1.00 41.57 135 VAL B CA 1
ATOM 2369 C C . VAL B 1 144 ? 23.221 -4.034 25.677 1.00 37.87 135 VAL B C 1
ATOM 2370 O O . VAL B 1 144 ? 22.543 -3.307 26.421 1.00 36.79 135 VAL B O 1
ATOM 2374 N N . SER B 1 145 ? 24.548 -4.076 25.707 1.00 35.76 136 SER B N 1
ATOM 2375 C CA . SER B 1 145 ? 25.343 -3.306 26.651 1.00 31.98 136 SER B CA 1
ATOM 2376 C C . SER B 1 145 ? 25.544 -1.827 26.251 1.00 29.57 136 SER B C 1
ATOM 2377 O O . SER B 1 145 ? 25.342 -1.431 25.097 1.00 29.99 136 SER B O 1
ATOM 2380 N N . THR B 1 146 ? 25.936 -1.024 27.242 1.00 26.46 137 THR B N 1
ATOM 2381 C CA . THR B 1 146 ? 26.417 0.338 27.039 1.00 23.84 137 THR B CA 1
ATOM 2382 C C . THR B 1 146 ? 27.939 0.325 26.957 1.00 23.32 137 THR B C 1
ATOM 2383 O O . THR B 1 146 ? 28.559 1.362 26.725 1.00 22.91 137 THR B O 1
ATOM 2387 N N . GLY B 1 147 ? 28.541 -0.846 27.168 1.00 23.51 138 GLY B N 1
ATOM 2388 C CA . GLY B 1 147 ? 30.001 -0.993 27.176 1.00 23.07 138 GLY B CA 1
ATOM 2389 C C . GLY B 1 147 ? 30.687 -0.454 28.427 1.00 21.06 138 GLY B C 1
ATOM 2390 O O . GLY B 1 147 ? 31.923 -0.427 28.498 1.00 20.91 138 GLY B O 1
ATOM 2391 N N . LEU B 1 148 ? 29.893 -0.017 29.408 1.00 19.09 139 LEU B N 1
ATOM 2392 C CA . LEU B 1 148 ? 30.438 0.475 30.666 1.00 17.45 139 LEU B CA 1
ATOM 2393 C C . LEU B 1 148 ? 31.156 -0.623 31.436 1.00 17.53 139 LEU B C 1
ATOM 2394 O O . LEU B 1 148 ? 32.281 -0.443 31.865 1.00 17.17 139 LEU B O 1
ATOM 2399 N N . ALA B 1 149 ? 30.501 -1.761 31.606 1.00 18.42 140 ALA B N 1
ATOM 2400 C CA . ALA B 1 149 ? 31.123 -2.872 32.295 1.00 19.47 140 ALA B CA 1
ATOM 2401 C C . ALA B 1 149 ? 32.470 -3.144 31.646 1.00 20.12 140 ALA B C 1
ATOM 2402 O O . ALA B 1 149 ? 33.492 -3.172 32.325 1.00 20.09 140 ALA B O 1
ATOM 2404 N N . GLY B 1 150 ? 32.447 -3.303 30.322 1.00 21.16 141 GLY B N 1
ATOM 2405 C CA . GLY B 1 150 ? 33.634 -3.524 29.520 1.00 21.96 141 GLY B CA 1
ATOM 2406 C C . GLY B 1 150 ? 34.709 -2.498 29.793 1.00 20.94 141 GLY B C 1
ATOM 2407 O O . GLY B 1 150 ? 35.793 -2.859 30.217 1.00 21.70 141 GLY B O 1
ATOM 2408 N N . LEU B 1 151 ? 34.413 -1.219 29.581 1.00 19.63 142 LEU B N 1
ATOM 2409 C CA . LEU B 1 151 ? 35.446 -0.195 29.712 1.00 19.06 142 LEU B CA 1
ATOM 2410 C C . LEU B 1 151 ? 36.099 -0.223 31.102 1.00 18.34 142 LEU B C 1
ATOM 2411 O O . LEU B 1 151 ? 37.328 -0.295 31.206 1.00 18.94 142 LEU B O 1
ATOM 2416 N N . LEU B 1 152 ? 35.278 -0.189 32.153 1.00 16.95 143 LEU B N 1
ATOM 2417 C CA . LEU B 1 152 ? 35.766 -0.307 33.524 1.00 16.41 143 LEU B CA 1
ATOM 2418 C C . LEU B 1 152 ? 36.730 -1.495 33.734 1.00 18.15 143 LEU B C 1
ATOM 2419 O O . LEU B 1 152 ? 37.889 -1.298 34.112 1.00 18.52 143 LEU B O 1
ATOM 2424 N N . HIS B 1 153 ? 36.267 -2.716 33.470 1.00 19.49 144 HIS B N 1
ATOM 2425 C CA . HIS B 1 153 ? 37.144 -3.884 33.537 1.00 21.66 144 HIS B CA 1
ATOM 2426 C C . HIS B 1 153 ? 38.431 -3.648 32.771 1.00 22.97 144 HIS B C 1
ATOM 2427 O O . HIS B 1 153 ? 39.529 -3.817 33.302 1.00 23.92 144 HIS B O 1
ATOM 2434 N N . SER B 1 154 ? 38.267 -3.245 31.518 1.00 23.70 145 SER B N 1
ATOM 2435 C CA . SER B 1 154 ? 39.362 -2.908 30.621 1.00 25.23 145 SER B CA 1
ATOM 2436 C C . SER B 1 154 ? 40.404 -1.992 31.257 1.00 24.69 145 SER B C 1
ATOM 2437 O O . SER B 1 154 ? 41.577 -2.049 30.907 1.00 25.99 145 SER B O 1
ATOM 2440 N N . ILE B 1 155 ? 39.987 -1.156 32.200 1.00 23.37 146 ILE B N 1
ATOM 2441 C CA . ILE B 1 155 ? 40.933 -0.226 32.810 1.00 23.17 146 ILE B CA 1
ATOM 2442 C C . ILE B 1 155 ? 41.318 -0.572 34.248 1.00 23.00 146 ILE B C 1
ATOM 2443 O O . ILE B 1 155 ? 41.852 0.264 34.970 1.00 22.82 146 ILE B O 1
ATOM 2448 N N . GLY B 1 156 ? 41.058 -1.808 34.655 1.00 23.60 147 GLY B N 1
ATOM 2449 C CA . GLY B 1 156 ? 41.619 -2.325 35.904 1.00 24.05 147 GLY B CA 1
ATOM 2450 C C . GLY B 1 156 ? 40.753 -2.126 37.125 1.00 22.93 147 GLY B C 1
ATOM 2451 O O . GLY B 1 156 ? 41.014 -2.712 38.174 1.00 23.51 147 GLY B O 1
ATOM 2452 N N . ALA B 1 157 ? 39.722 -1.301 36.981 1.00 21.57 148 ALA B N 1
ATOM 2453 C CA . ALA B 1 157 ? 38.788 -1.011 38.058 1.00 20.96 148 ALA B CA 1
ATOM 2454 C C . ALA B 1 157 ? 38.275 -2.285 38.703 1.00 22.01 148 ALA B C 1
ATOM 2455 O O . ALA B 1 157 ? 37.886 -3.228 38.013 1.00 23.07 148 ALA B O 1
ATOM 2457 N N . ARG B 1 158 ? 38.280 -2.310 40.028 1.00 22.36 149 ARG B N 1
ATOM 2458 C CA . ARG B 1 158 ? 37.891 -3.504 40.764 1.00 23.82 149 ARG B CA 1
ATOM 2459 C C . ARG B 1 158 ? 36.752 -3.235 41.746 1.00 23.30 149 ARG B C 1
ATOM 2460 O O . ARG B 1 158 ? 35.985 -4.145 42.060 1.00 24.54 149 ARG B O 1
ATOM 2468 N N . ARG B 1 159 ? 36.641 -1.989 42.211 1.00 21.97 150 ARG B N 1
ATOM 2469 C CA . ARG B 1 159 ? 35.600 -1.578 43.166 1.00 21.48 150 ARG B CA 1
ATOM 2470 C C . ARG B 1 159 ? 34.932 -0.252 42.759 1.00 20.22 150 ARG B C 1
ATOM 2471 O O . ARG B 1 159 ? 35.614 0.764 42.604 1.00 20.23 150 ARG B O 1
ATOM 2479 N N . VAL B 1 160 ? 33.613 -0.236 42.589 1.00 19.58 151 VAL B N 1
ATOM 2480 C CA . VAL B 1 160 ? 32.967 1.014 42.155 1.00 18.76 151 VAL B CA 1
ATOM 2481 C C . VAL B 1 160 ? 32.073 1.694 43.202 1.00 19.25 151 VAL B C 1
ATOM 2482 O O . VAL B 1 160 ? 31.282 1.049 43.891 1.00 20.46 151 VAL B O 1
ATOM 2486 N N . PHE B 1 161 ? 32.219 3.008 43.315 1.00 19.05 152 PHE B N 1
ATOM 2487 C CA . PHE B 1 161 ? 31.407 3.792 44.240 1.00 20.11 152 PHE B CA 1
ATOM 2488 C C . PHE B 1 161 ? 30.272 4.468 43.486 1.00 19.37 152 PHE B C 1
ATOM 2489 O O . PHE B 1 161 ? 30.454 4.924 42.355 1.00 19.17 152 PHE B O 1
ATOM 2497 N N . VAL B 1 162 ? 29.100 4.526 44.102 1.00 19.96 153 VAL B N 1
ATOM 2498 C CA . VAL B 1 162 ? 27.929 5.080 43.437 1.00 19.61 153 VAL B CA 1
ATOM 2499 C C . VAL B 1 162 ? 27.238 6.163 44.291 1.00 20.72 153 VAL B C 1
ATOM 2500 O O . VAL B 1 162 ? 26.984 5.970 45.485 1.00 22.19 153 VAL B O 1
ATOM 2504 N N . CYS B 1 163 ? 26.968 7.304 43.658 1.00 20.25 154 CYS B N 1
ATOM 2505 C CA . CYS B 1 163 ? 26.197 8.393 44.237 1.00 20.87 154 CYS B CA 1
ATOM 2506 C C . CYS B 1 163 ? 25.294 8.983 43.156 1.00 20.68 154 CYS B C 1
ATOM 2507 O O . CYS B 1 163 ? 25.426 8.640 41.968 1.00 19.64 154 CYS B O 1
ATOM 2510 N N . GLY B 1 164 ? 24.372 9.854 43.572 1.00 21.77 155 GLY B N 1
ATOM 2511 C CA . GLY B 1 164 ? 23.429 10.505 42.659 1.00 21.83 155 GLY B CA 1
ATOM 2512 C C . GLY B 1 164 ? 21.971 10.077 42.808 1.00 22.84 155 GLY B C 1
ATOM 2513 O O . GLY B 1 164 ? 21.524 9.679 43.890 1.00 23.93 155 GLY B O 1
ATOM 2514 N N . VAL B 1 165 ? 21.232 10.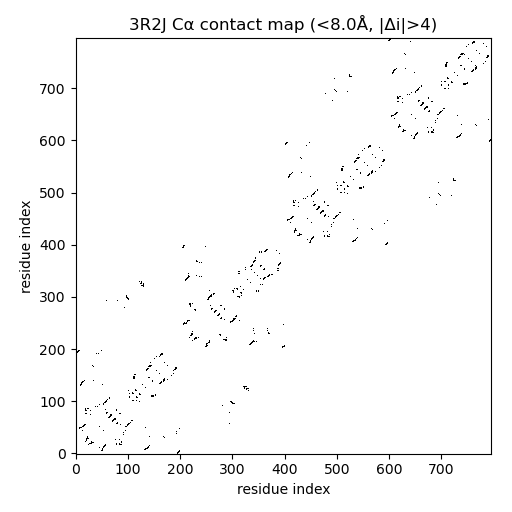168 41.704 1.00 22.37 156 VAL B N 1
ATOM 2515 C CA . VAL B 1 165 ? 19.799 9.892 41.678 1.00 23.23 156 VAL B CA 1
ATOM 2516 C C . VAL B 1 165 ? 19.435 8.906 40.531 1.00 22.77 156 VAL B C 1
ATOM 2517 O O . VAL B 1 165 ? 20.212 8.753 39.580 1.00 21.68 156 VAL B O 1
ATOM 2521 N N . ALA B 1 166 ? 18.305 8.195 40.615 1.00 23.65 157 ALA B N 1
ATOM 2522 C CA . ALA B 1 166 ? 17.424 8.124 41.785 1.00 25.21 157 ALA B CA 1
ATOM 2523 C C . ALA B 1 166 ? 17.725 6.852 42.581 1.00 25.42 157 ALA B C 1
ATOM 2524 O O . ALA B 1 166 ? 17.839 5.767 42.011 1.00 24.71 157 ALA B O 1
ATOM 2526 N N . TYR B 1 167 ? 17.853 7.001 43.897 1.00 26.37 158 TYR B N 1
ATOM 2527 C CA . TYR B 1 167 ? 18.275 5.910 44.765 1.00 26.87 158 TYR B CA 1
ATOM 2528 C C . TYR B 1 167 ? 17.505 4.617 44.514 1.00 27.51 158 TYR B C 1
ATOM 2529 O O . TYR B 1 167 ? 18.109 3.538 44.452 1.00 27.36 158 TYR B O 1
ATOM 2538 N N . ASP B 1 168 ? 16.184 4.746 44.383 1.00 28.18 159 ASP B N 1
ATOM 2539 C CA . ASP B 1 168 ? 15.282 3.627 44.112 1.00 28.78 159 ASP B CA 1
ATOM 2540 C C . ASP B 1 168 ? 15.211 3.182 42.631 1.00 27.41 159 ASP B C 1
ATOM 2541 O O . ASP B 1 168 ? 14.504 2.227 42.297 1.00 28.25 159 ASP B O 1
ATOM 2546 N N . PHE B 1 169 ? 15.946 3.877 41.761 1.00 25.36 160 PHE B N 1
ATOM 2547 C CA . PHE B 1 169 ? 16.014 3.561 40.328 1.00 23.99 160 PHE B CA 1
ATOM 2548 C C . PHE B 1 169 ? 17.458 3.506 39.831 1.00 22.59 160 PHE B C 1
ATOM 2549 O O . PHE B 1 169 ? 18.144 2.528 40.112 1.00 22.83 160 PHE B O 1
ATOM 2557 N N . CYS B 1 170 ? 17.934 4.544 39.135 1.00 21.48 161 CYS B N 1
ATOM 2558 C CA . CYS B 1 170 ? 19.255 4.485 38.500 1.00 20.23 161 CYS B CA 1
ATOM 2559 C C . CYS B 1 170 ? 20.351 3.967 39.420 1.00 19.32 161 CYS B C 1
ATOM 2560 O O . CYS B 1 170 ? 21.078 3.059 39.050 1.00 19.03 161 CYS B O 1
ATOM 2563 N N . VAL B 1 171 ? 20.463 4.553 40.610 1.00 19.13 162 VAL B N 1
ATOM 2564 C CA . VAL B 1 171 ? 21.425 4.110 41.610 1.00 18.35 162 VAL B CA 1
ATOM 2565 C C . VAL B 1 171 ? 21.229 2.630 41.940 1.00 19.26 162 VAL B C 1
ATOM 2566 O O . VAL B 1 171 ? 22.167 1.836 41.873 1.00 18.81 162 VAL B O 1
ATOM 2570 N N . PHE B 1 172 ? 20.000 2.261 42.276 1.00 20.63 163 PHE B N 1
ATOM 2571 C CA . PHE B 1 172 ? 19.686 0.879 42.616 1.00 21.89 163 PHE B CA 1
ATOM 2572 C C . PHE B 1 172 ? 20.159 -0.104 41.545 1.00 21.71 163 PHE B C 1
ATOM 2573 O O . PHE B 1 172 ? 20.988 -0.969 41.826 1.00 22.05 163 PHE B O 1
ATOM 2581 N N . PHE B 1 173 ? 19.668 0.049 40.319 1.00 21.59 164 PHE B N 1
ATOM 2582 C CA . PHE B 1 173 ? 19.956 -0.922 39.260 1.00 22.22 164 PHE B CA 1
ATOM 2583 C C . PHE B 1 173 ? 21.383 -0.909 38.732 1.00 21.72 164 PHE B C 1
ATOM 2584 O O . PHE B 1 173 ? 21.907 -1.959 38.344 1.00 22.43 164 PHE B O 1
ATOM 2592 N N . THR B 1 174 ? 21.994 0.275 38.724 1.00 21.03 165 THR B N 1
ATOM 2593 C CA . THR B 1 174 ? 23.390 0.451 38.347 1.00 20.71 165 THR B CA 1
ATOM 2594 C C . THR B 1 174 ? 24.320 -0.272 39.332 1.00 21.54 165 THR B C 1
ATOM 2595 O O . THR B 1 174 ? 25.237 -0.991 38.922 1.00 21.66 165 THR B O 1
ATOM 2599 N N . ALA B 1 175 ? 24.066 -0.090 40.626 1.00 22.56 166 ALA B N 1
ATOM 2600 C CA . ALA B 1 175 ? 24.830 -0.774 41.674 1.00 23.62 166 ALA B CA 1
ATOM 2601 C C . ALA B 1 175 ? 24.683 -2.283 41.575 1.00 25.05 166 ALA B C 1
ATOM 2602 O O . ALA B 1 175 ? 25.635 -3.024 41.819 1.00 25.49 166 ALA B O 1
ATOM 2604 N N . MET B 1 176 ? 23.480 -2.720 41.209 1.00 26.11 167 MET B N 1
ATOM 2605 C CA . MET B 1 176 ? 23.133 -4.132 41.165 1.00 27.92 167 MET B CA 1
ATOM 2606 C C . MET B 1 176 ? 23.703 -4.829 39.931 1.00 27.75 167 MET B C 1
ATOM 2607 O O . MET B 1 176 ? 24.132 -5.982 40.008 1.00 29.10 167 MET B O 1
ATOM 2612 N N . ASP B 1 177 ? 23.707 -4.125 38.800 1.00 26.42 168 ASP B N 1
ATOM 2613 C CA . ASP B 1 177 ? 24.364 -4.610 37.583 1.00 26.25 168 ASP B CA 1
ATOM 2614 C C . ASP B 1 177 ? 25.888 -4.602 37.720 1.00 25.46 168 ASP B C 1
ATOM 2615 O O . ASP B 1 177 ? 26.573 -5.398 37.080 1.00 26.07 168 ASP B O 1
ATOM 2620 N N . ALA B 1 178 ? 26.414 -3.712 38.557 1.00 24.04 169 ALA B N 1
ATOM 2621 C CA . ALA B 1 178 ? 27.844 -3.705 38.828 1.00 23.96 169 ALA B CA 1
ATOM 2622 C C . ALA B 1 178 ? 28.279 -4.978 39.581 1.00 25.90 169 ALA B C 1
ATOM 2623 O O . ALA B 1 178 ? 29.364 -5.515 39.329 1.00 26.60 169 ALA B O 1
ATOM 2625 N N . ARG B 1 179 ? 27.431 -5.455 40.492 1.00 26.96 170 ARG B N 1
ATOM 2626 C CA . ARG B 1 179 ? 27.675 -6.707 41.201 1.00 28.90 170 ARG B CA 1
ATOM 2627 C C . ARG B 1 179 ? 27.564 -7.873 40.223 1.00 30.18 170 ARG B C 1
ATOM 2628 O O . ARG B 1 179 ? 28.430 -8.749 40.175 1.00 31.31 170 ARG B O 1
ATOM 2636 N N . LYS B 1 180 ? 26.483 -7.860 39.448 1.00 30.18 171 LYS B N 1
ATOM 2637 C CA . LYS B 1 180 ? 26.242 -8.810 38.363 1.00 31.48 171 LYS B CA 1
ATOM 2638 C C . LYS B 1 180 ? 27.459 -8.944 37.440 1.00 31.02 171 LYS B C 1
ATOM 2639 O O . LYS B 1 180 ? 27.676 -10.001 36.862 1.00 32.77 171 LYS B O 1
ATOM 2645 N N . ASN B 1 181 ? 28.250 -7.876 37.325 1.00 28.83 172 ASN B N 1
ATOM 2646 C CA . ASN B 1 181 ? 29.404 -7.844 36.432 1.00 28.24 172 ASN B CA 1
ATOM 2647 C C . ASN B 1 181 ? 30.746 -8.054 37.126 1.00 28.44 172 ASN B C 1
ATOM 2648 O O . ASN B 1 181 ? 31.793 -7.915 36.493 1.00 28.45 172 ASN B O 1
ATOM 2653 N N . GLY B 1 182 ? 30.716 -8.367 38.421 1.00 28.65 173 GLY B N 1
ATOM 2654 C CA . GLY B 1 182 ? 31.925 -8.730 39.161 1.00 28.67 173 GLY B CA 1
ATOM 2655 C C . GLY B 1 182 ? 32.658 -7.643 39.930 1.00 27.02 173 GLY B C 1
ATOM 2656 O O . GLY B 1 182 ? 33.727 -7.902 40.483 1.00 27.89 173 GLY B O 1
ATOM 2657 N N . PHE B 1 183 ? 32.101 -6.433 39.981 1.00 24.77 174 PHE B N 1
ATOM 2658 C CA . PHE B 1 183 ? 32.712 -5.345 40.750 1.00 23.11 174 PHE B CA 1
ATOM 2659 C C . PHE B 1 183 ? 32.318 -5.369 42.236 1.00 23.76 174 PHE B C 1
ATOM 2660 O O . PHE B 1 183 ? 31.245 -5.853 42.603 1.00 24.38 174 PHE B O 1
ATOM 2668 N N . SER B 1 184 ? 33.195 -4.857 43.094 1.00 23.63 175 SER B N 1
ATOM 2669 C CA . SER B 1 184 ? 32.800 -4.552 44.465 1.00 24.08 175 SER B CA 1
ATOM 2670 C C . SER B 1 184 ? 32.008 -3.296 44.350 1.00 22.24 175 SER B C 1
ATOM 2671 O O . SER B 1 184 ? 32.347 -2.422 43.560 1.00 20.82 175 SER B O 1
ATOM 2674 N N . VAL B 1 185 ? 30.944 -3.194 45.122 1.00 22.91 176 VAL B N 1
ATOM 2675 C CA . VAL B 1 185 ? 30.124 -1.993 45.054 1.00 21.96 176 VAL B CA 1
ATOM 2676 C C . VAL B 1 185 ? 30.004 -1.341 46.427 1.00 22.53 176 VAL B C 1
ATOM 2677 O O . VAL B 1 185 ? 29.771 -2.021 47.421 1.00 24.28 176 VAL B O 1
ATOM 2681 N N . VAL B 1 186 ? 30.202 -0.029 46.464 1.00 21.46 177 VAL B N 1
ATOM 2682 C CA . VAL B 1 186 ? 30.007 0.754 47.671 1.00 22.76 177 VAL B CA 1
ATOM 2683 C C . VAL B 1 186 ? 29.101 1.919 47.332 1.00 22.25 177 VAL B C 1
ATOM 2684 O O . VAL B 1 186 ? 29.433 2.737 46.475 1.00 20.99 177 VAL B O 1
ATOM 2688 N N . LEU B 1 187 ? 27.950 1.981 47.998 1.00 23.79 178 LEU B N 1
ATOM 2689 C CA . LEU B 1 187 ? 26.979 3.045 47.758 1.00 23.75 178 LEU B CA 1
ATOM 2690 C C . LEU B 1 187 ? 27.121 4.161 48.787 1.00 24.74 178 LEU B C 1
ATOM 2691 O O . LEU B 1 187 ? 26.898 3.954 49.988 1.00 26.68 178 LEU B O 1
ATOM 2696 N N . LEU B 1 188 ? 27.484 5.344 48.300 1.00 23.38 179 LEU B N 1
ATOM 2697 C CA . LEU B 1 188 ? 27.658 6.495 49.162 1.00 24.19 179 LEU B CA 1
ATOM 2698 C C . LEU B 1 188 ? 26.313 7.015 49.677 1.00 25.48 179 LEU B C 1
ATOM 2699 O O . LEU B 1 188 ? 25.682 7.895 49.098 1.00 24.89 179 LEU B O 1
ATOM 2704 N N . GLU B 1 189 ? 25.910 6.412 50.792 1.00 27.76 180 GLU B N 1
ATOM 2705 C CA . GLU B 1 189 ? 24.599 6.548 51.442 1.00 29.70 180 GLU B CA 1
ATOM 2706 C C . GLU B 1 189 ? 24.042 7.965 51.514 1.00 30.09 180 GLU B C 1
ATOM 2707 O O . GLU B 1 189 ? 22.918 8.210 51.069 1.00 30.20 180 GLU B O 1
ATOM 2713 N N . ASP B 1 190 ? 24.824 8.881 52.088 1.00 30.50 181 ASP B N 1
ATOM 2714 C CA . ASP B 1 190 ? 24.440 10.293 52.199 1.00 31.12 181 ASP B CA 1
ATOM 2715 C C . ASP B 1 190 ? 24.386 11.074 50.861 1.00 28.99 181 ASP B C 1
ATOM 2716 O O . ASP B 1 190 ? 23.828 12.169 50.813 1.00 29.89 181 ASP B O 1
ATOM 2721 N N . LEU B 1 191 ? 24.948 10.526 49.785 1.00 26.32 182 LEU B N 1
ATOM 2722 C CA . LEU B 1 191 ? 24.984 11.259 48.510 1.00 24.67 182 LEU B CA 1
ATOM 2723 C C . LEU B 1 191 ? 23.997 10.733 47.474 1.00 23.67 182 LEU B C 1
ATOM 2724 O O . LEU B 1 191 ? 24.323 10.602 46.295 1.00 21.88 182 LEU B O 1
ATOM 2729 N N . THR B 1 192 ? 22.778 10.461 47.930 1.00 25.21 183 THR B N 1
ATOM 2730 C CA . THR B 1 192 ? 21.756 9.851 47.098 1.00 24.91 183 THR B CA 1
ATOM 2731 C C . THR B 1 192 ? 20.366 10.346 47.548 1.00 26.91 183 THR B C 1
ATOM 2732 O O . THR B 1 192 ? 20.225 10.827 48.674 1.00 28.71 183 THR B O 1
ATOM 2736 N N . ALA B 1 193 ? 19.372 10.272 46.655 1.00 26.86 184 ALA B N 1
ATOM 2737 C CA . ALA B 1 193 ? 17.977 10.641 46.962 1.00 28.88 184 ALA B CA 1
ATOM 2738 C C . ALA B 1 193 ? 16.987 9.901 46.064 1.00 29.01 184 ALA B C 1
ATOM 2739 O O . ALA B 1 193 ? 17.298 9.600 44.905 1.00 27.32 184 ALA B O 1
ATOM 2741 N N . ALA B 1 194 ? 15.792 9.636 46.597 1.00 31.40 185 ALA B N 1
ATOM 2742 C CA . ALA B 1 194 ? 14.797 8.778 45.933 1.00 32.19 185 ALA B CA 1
ATOM 2743 C C . ALA B 1 194 ? 13.526 9.487 45.433 1.00 33.82 185 ALA B C 1
ATOM 2744 O O . ALA B 1 194 ? 13.119 10.539 45.953 1.00 35.18 185 ALA B O 1
ATOM 2746 N N . VAL B 1 195 ? 12.915 8.879 44.416 1.00 33.78 186 VAL B N 1
ATOM 2747 C CA . VAL B 1 195 ? 11.618 9.290 43.894 1.00 35.42 186 VAL B CA 1
ATOM 2748 C C . VAL B 1 195 ? 10.567 9.009 44.963 1.00 38.55 186 VAL B C 1
ATOM 2749 O O . VAL B 1 195 ? 9.638 9.797 45.170 1.00 40.54 186 VAL B O 1
ATOM 2753 N N . ASP B 1 196 ? 10.734 7.886 45.653 1.00 39.42 187 ASP B N 1
ATOM 2754 C CA . ASP B 1 196 ? 9.791 7.475 46.679 1.00 42.73 187 ASP B CA 1
ATOM 2755 C C . ASP B 1 196 ? 10.530 6.923 47.894 1.00 43.48 187 ASP B C 1
ATOM 2756 O O . ASP B 1 196 ? 11.326 5.992 47.783 1.00 42.24 187 ASP B O 1
ATOM 2761 N N . ASP B 1 197 ? 10.264 7.507 49.054 1.00 46.10 188 ASP B N 1
ATOM 2762 C CA . ASP B 1 197 ? 10.965 7.121 50.272 1.00 47.61 188 ASP B CA 1
ATOM 2763 C C . ASP B 1 197 ? 10.399 5.842 50.899 1.00 49.57 188 ASP B C 1
ATOM 2764 O O . ASP B 1 197 ? 11.073 5.187 51.700 1.00 50.07 188 ASP B O 1
ATOM 2769 N N . ALA B 1 198 ? 9.172 5.481 50.522 1.00 50.92 189 ALA B N 1
ATOM 2770 C CA . ALA B 1 198 ? 8.552 4.227 50.970 1.00 53.11 189 ALA B CA 1
ATOM 2771 C C . ALA B 1 198 ? 9.286 2.998 50.420 1.00 51.45 189 ALA B C 1
ATOM 2772 O O . ALA B 1 198 ? 9.157 1.887 50.955 1.00 53.14 189 ALA B O 1
ATOM 2774 N N . ALA B 1 199 ? 10.058 3.217 49.354 1.00 48.20 190 ALA B N 1
ATOM 2775 C CA . ALA B 1 199 ? 10.841 2.171 48.705 1.00 46.19 190 ALA B CA 1
ATOM 2776 C C . ALA B 1 199 ? 12.194 1.954 49.383 1.00 45.18 190 ALA B C 1
ATOM 2777 O O . ALA B 1 199 ? 12.898 0.999 49.062 1.00 44.55 190 ALA B O 1
ATOM 2779 N N . TRP B 1 200 ? 12.554 2.830 50.320 1.00 45.39 191 TRP B N 1
ATOM 2780 C CA . TRP B 1 200 ? 13.877 2.783 50.958 1.00 44.25 191 TRP B CA 1
ATOM 2781 C C . TRP B 1 200 ? 14.136 1.490 51.723 1.00 45.25 191 TRP B C 1
ATOM 2782 O O . TRP B 1 200 ? 15.242 0.958 51.690 1.00 43.80 191 TRP B O 1
ATOM 2793 N N . SER B 1 201 ? 13.117 1.007 52.427 1.00 47.85 192 SER B N 1
ATOM 2794 C CA . SER B 1 201 ? 13.204 -0.256 53.142 1.00 49.37 192 SER B CA 1
ATOM 2795 C C . SER B 1 201 ? 13.533 -1.365 52.156 1.00 47.44 192 SER B C 1
ATOM 2796 O O . SER B 1 201 ? 14.610 -1.962 52.210 1.00 46.34 192 SER B O 1
ATOM 2799 N N . ALA B 1 202 ? 12.597 -1.598 51.238 1.00 47.00 193 ALA B N 1
ATOM 2800 C CA . ALA B 1 202 ? 12.690 -2.652 50.236 1.00 45.68 193 ALA B CA 1
ATOM 2801 C C . ALA B 1 202 ? 14.031 -2.667 49.517 1.00 42.34 193 ALA B C 1
ATOM 2802 O O . ALA B 1 202 ? 14.715 -3.688 49.509 1.00 42.57 193 ALA B O 1
ATOM 2804 N N . ARG B 1 203 ? 14.403 -1.528 48.939 1.00 39.36 194 ARG B N 1
ATOM 2805 C CA . ARG B 1 203 ? 15.609 -1.414 48.119 1.00 36.32 194 ARG B CA 1
ATOM 2806 C C . ARG B 1 203 ? 16.902 -1.685 48.894 1.00 35.76 194 ARG B C 1
ATOM 2807 O O . ARG B 1 203 ? 17.751 -2.444 48.426 1.00 34.84 194 ARG B O 1
ATOM 2815 N N . THR B 1 204 ? 17.033 -1.063 50.072 1.00 36.48 195 THR B N 1
ATOM 2816 C CA . THR B 1 204 ? 18.178 -1.243 50.990 1.00 36.27 195 THR B CA 1
ATOM 2817 C C . THR B 1 204 ? 18.471 -2.710 51.306 1.00 37.47 195 THR B C 1
ATOM 2818 O O . THR B 1 204 ? 19.609 -3.160 51.210 1.00 36.04 195 THR B O 1
ATOM 2822 N N . ALA B 1 205 ? 17.432 -3.442 51.694 1.00 40.02 196 ALA B N 1
ATOM 2823 C CA . ALA B 1 205 ? 17.549 -4.873 51.926 1.00 41.95 196 ALA B CA 1
ATOM 2824 C C . ALA B 1 205 ? 18.126 -5.577 50.700 1.00 40.14 196 ALA B C 1
ATOM 2825 O O . ALA B 1 205 ? 19.094 -6.328 50.807 1.00 40.13 196 ALA B O 1
ATOM 2827 N N . GLU B 1 206 ? 17.533 -5.310 49.538 1.00 38.86 197 GLU B N 1
ATOM 2828 C CA . GLU B 1 206 ? 17.937 -5.939 48.288 1.00 37.88 197 GLU B CA 1
ATOM 2829 C C . GLU B 1 206 ? 19.417 -5.675 47.982 1.00 35.67 197 GLU B C 1
ATOM 2830 O O . GLU B 1 206 ? 20.167 -6.609 47.687 1.00 35.80 197 GLU B O 1
ATOM 2836 N N . LEU B 1 207 ? 19.829 -4.410 48.085 1.00 33.80 198 LEU B N 1
ATOM 2837 C CA . LEU B 1 207 ? 21.235 -4.022 48.014 1.00 32.02 198 LEU B CA 1
ATOM 2838 C C . LEU B 1 207 ? 22.128 -4.853 48.945 1.00 33.82 198 LEU B C 1
ATOM 2839 O O . LEU B 1 207 ? 23.053 -5.517 48.489 1.00 33.35 198 LEU B O 1
ATOM 2844 N N . LYS B 1 208 ? 21.844 -4.810 50.246 1.00 36.29 199 LYS B N 1
ATOM 2845 C CA . LYS B 1 208 ? 22.656 -5.497 51.256 1.00 38.50 199 LYS B CA 1
ATOM 2846 C C . LYS B 1 208 ? 22.783 -7.009 51.008 1.00 40.37 199 LYS B C 1
ATOM 2847 O O . LYS B 1 208 ? 23.895 -7.557 51.024 1.00 40.47 199 LYS B O 1
ATOM 2853 N N . ASP B 1 209 ? 21.651 -7.667 50.754 1.00 42.07 200 ASP B N 1
ATOM 2854 C CA . ASP B 1 209 ? 21.621 -9.111 50.480 1.00 44.24 200 ASP B CA 1
ATOM 2855 C C . ASP B 1 209 ? 22.321 -9.507 49.170 1.00 42.47 200 ASP B C 1
ATOM 2856 O O . ASP B 1 209 ? 22.733 -10.660 49.004 1.00 44.10 200 ASP B O 1
ATOM 2861 N N . ALA B 1 210 ? 22.447 -8.552 48.251 1.00 39.44 201 ALA B N 1
ATOM 2862 C CA . ALA B 1 210 ? 23.196 -8.764 47.018 1.00 37.67 201 ALA B CA 1
ATOM 2863 C C . ALA B 1 210 ? 24.650 -8.346 47.195 1.00 36.33 201 ALA B C 1
ATOM 2864 O O . ALA B 1 210 ? 25.399 -8.238 46.218 1.00 34.53 201 ALA B O 1
ATOM 2866 N N . GLY B 1 211 ? 25.035 -8.106 48.450 1.00 37.23 202 GLY B N 1
ATOM 2867 C CA . GLY B 1 211 ? 26.423 -7.812 48.812 1.00 36.23 202 GLY B CA 1
ATOM 2868 C C . GLY B 1 211 ? 26.958 -6.443 48.434 1.00 33.24 202 GLY B C 1
ATOM 2869 O O . GLY B 1 211 ? 28.162 -6.283 48.235 1.00 32.56 202 GLY B O 1
ATOM 2870 N N . VAL B 1 212 ? 26.074 -5.455 48.322 1.00 31.82 203 VAL B N 1
ATOM 2871 C CA . VAL B 1 212 ? 26.499 -4.069 48.162 1.00 29.36 203 VAL B CA 1
ATOM 2872 C C . VAL B 1 212 ? 26.693 -3.508 49.556 1.00 30.45 203 VAL B C 1
ATOM 2873 O O . VAL B 1 212 ? 25.903 -3.784 50.459 1.00 32.23 203 VAL B O 1
ATOM 2877 N N . VAL B 1 213 ? 27.751 -2.740 49.753 1.00 29.46 204 VAL B N 1
ATOM 2878 C CA . VAL B 1 213 ? 27.948 -2.151 51.065 1.00 30.73 204 VAL B CA 1
ATOM 2879 C C . VAL B 1 213 ? 27.650 -0.662 51.037 1.00 29.42 204 VAL B C 1
ATOM 2880 O O . VAL B 1 213 ? 28.226 0.085 50.240 1.00 27.23 204 VAL B O 1
ATOM 2884 N N . LEU B 1 214 ? 26.697 -0.270 51.889 1.00 30.66 205 LEU B N 1
ATOM 2885 C CA . LEU B 1 214 ? 26.319 1.124 52.084 1.00 30.12 205 LEU B CA 1
ATOM 2886 C C . LEU B 1 214 ? 27.277 1.792 53.061 1.00 31.24 205 LEU B C 1
ATOM 2887 O O . LEU B 1 214 ? 27.720 1.187 54.043 1.00 33.27 205 LEU B O 1
ATOM 2892 N N . LEU B 1 215 ? 27.576 3.056 52.791 1.00 30.16 206 LEU B N 1
ATOM 2893 C CA . LEU B 1 215 ? 28.663 3.739 53.457 1.00 30.63 206 LEU B CA 1
ATOM 2894 C C . LEU B 1 215 ? 28.487 5.237 53.343 1.00 29.88 206 LEU B C 1
ATOM 2895 O O . LEU B 1 215 ? 28.213 5.739 52.261 1.00 27.50 206 LEU B O 1
ATOM 2900 N N . LYS B 1 216 ? 28.652 5.942 54.461 1.00 32.09 207 LYS B N 1
ATOM 2901 C CA . LYS B 1 216 ? 28.682 7.414 54.463 1.00 32.15 207 LYS B CA 1
ATOM 2902 C C . LYS B 1 216 ? 30.002 7.927 53.872 1.00 30.81 207 LYS B C 1
ATOM 2903 O O . LYS B 1 216 ? 31.073 7.407 54.199 1.00 31.01 207 LYS B O 1
ATOM 2909 N N . SER B 1 217 ? 29.920 8.937 53.002 1.00 29.60 208 SER B N 1
ATOM 2910 C CA . SER B 1 217 ? 31.097 9.447 52.273 1.00 28.33 208 SER B CA 1
ATOM 2911 C C . SER B 1 217 ? 32.239 9.923 53.172 1.00 30.20 208 SER B C 1
ATOM 2912 O O . SER B 1 217 ? 33.402 9.835 52.787 1.00 29.54 208 SER B O 1
ATOM 2915 N N . SER B 1 218 ? 31.902 10.402 54.371 1.00 33.00 209 SER B N 1
ATOM 2916 C CA . SER B 1 218 ? 32.886 10.911 55.349 1.00 35.55 209 SER B CA 1
ATOM 2917 C C . SER B 1 218 ? 33.874 9.856 55.853 1.00 36.35 209 SER B C 1
ATOM 2918 O O . SER B 1 218 ? 34.709 10.133 56.708 1.00 38.56 209 SER B O 1
ATOM 2921 N N . ALA B 1 219 ? 33.759 8.645 55.328 1.00 35.20 210 ALA B N 1
ATOM 2922 C CA . ALA B 1 219 ? 34.627 7.549 55.705 1.00 35.98 210 ALA B CA 1
ATOM 2923 C C . ALA B 1 219 ? 35.701 7.340 54.661 1.00 34.16 210 ALA B C 1
ATOM 2924 O O . ALA B 1 219 ? 36.515 6.430 54.802 1.00 34.66 210 ALA B O 1
ATOM 2926 N N . LEU B 1 220 ? 35.693 8.176 53.621 1.00 32.41 211 LEU B N 1
ATOM 2927 C CA . LEU B 1 220 ? 36.642 8.049 52.514 1.00 31.16 211 LEU B CA 1
ATOM 2928 C C . LEU B 1 220 ? 37.888 8.907 52.735 1.00 32.80 211 LEU B C 1
ATOM 2929 O O . LEU B 1 220 ? 37.781 10.043 53.198 1.00 34.31 211 LEU B O 1
ATOM 2934 N N . VAL B 1 221 ? 39.062 8.346 52.427 1.00 33.17 212 VAL B N 1
ATOM 2935 C CA . VAL B 1 221 ? 40.340 9.084 52.423 1.00 34.49 212 VAL B CA 1
ATOM 2936 C C . VAL B 1 221 ? 41.165 8.693 51.189 1.00 33.45 212 VAL B C 1
ATOM 2937 O O . VAL B 1 221 ? 41.009 7.591 50.661 1.00 32.53 212 VAL B O 1
ATOM 2941 N N . ALA B 1 222 ? 42.033 9.593 50.735 1.00 34.21 213 ALA B N 1
ATOM 2942 C CA . ALA B 1 222 ? 42.913 9.326 49.597 1.00 33.72 213 ALA B CA 1
ATOM 2943 C C . ALA B 1 222 ? 44.118 8.474 50.016 1.00 35.79 213 ALA B C 1
ATOM 2944 O O . ALA B 1 222 ? 44.307 8.191 51.203 1.00 37.59 213 ALA B O 1
ATOM 2946 N N . GLU B 1 223 ? 44.931 8.067 49.039 1.00 35.91 214 GLU B N 1
ATOM 2947 C CA . GLU B 1 223 ? 46.139 7.285 49.311 1.00 37.92 214 GLU B CA 1
ATOM 2948 C C . GLU B 1 223 ? 47.245 8.193 49.858 1.00 39.99 214 GLU B C 1
ATOM 2949 O O . GLU B 1 223 ? 47.974 7.827 50.786 1.00 41.97 214 GLU B O 1
ATOM 2955 N N . LEU C 1 26 ? 94.652 65.551 -0.301 1.00 58.31 17 LEU C N 1
ATOM 2956 C CA . LEU C 1 26 ? 93.218 65.956 -0.220 1.00 57.48 17 LEU C CA 1
ATOM 2957 C C . LEU C 1 26 ? 92.408 65.021 0.688 1.00 55.68 17 LEU C C 1
ATOM 2958 O O . LEU C 1 26 ? 92.709 63.835 0.778 1.00 56.55 17 LEU C O 1
ATOM 2963 N N . CYS C 1 27 ? 91.403 65.581 1.367 1.00 53.34 18 CYS C N 1
ATOM 2964 C CA . CYS C 1 27 ? 90.394 64.841 2.174 1.00 51.72 18 CYS C CA 1
ATOM 2965 C C . CYS C 1 27 ? 90.858 63.938 3.347 1.00 49.13 18 CYS C C 1
ATOM 2966 O O . CYS C 1 27 ? 91.595 62.969 3.156 1.00 50.44 18 CYS C O 1
ATOM 2969 N N . VAL C 1 28 ? 90.407 64.283 4.555 1.00 45.69 19 VAL C N 1
ATOM 2970 C CA . VAL C 1 28 ? 90.420 63.388 5.725 1.00 43.27 19 VAL C CA 1
ATOM 2971 C C . VAL C 1 28 ? 89.138 63.569 6.523 1.00 41.17 19 VAL C C 1
ATOM 2972 O O . VAL C 1 28 ? 88.687 64.688 6.747 1.00 39.73 19 VAL C O 1
ATOM 2976 N N . THR C 1 29 ? 88.545 62.457 6.930 1.00 41.07 20 THR C N 1
ATOM 2977 C CA . THR C 1 29 ? 87.325 62.484 7.719 1.00 39.76 20 THR C CA 1
ATOM 2978 C C . THR C 1 29 ? 87.741 62.616 9.169 1.00 36.80 20 THR C C 1
ATOM 2979 O O . THR C 1 29 ? 88.630 61.889 9.608 1.00 36.62 20 THR C O 1
ATOM 2983 N N . VAL C 1 30 ? 87.134 63.541 9.913 1.00 34.80 21 VAL C N 1
ATOM 2984 C CA . VAL C 1 30 ? 87.498 63.674 11.327 1.00 32.18 21 VAL C CA 1
ATOM 2985 C C . VAL C 1 30 ? 86.570 62.866 12.230 1.00 31.96 21 VAL C C 1
ATOM 2986 O O . VAL C 1 30 ? 85.396 63.193 12.425 1.00 32.16 21 VAL C O 1
ATOM 2990 N N . SER C 1 31 ? 87.137 61.772 12.730 1.00 31.92 22 SER C N 1
ATOM 2991 C CA . SER C 1 31 ? 86.467 60.815 13.594 1.00 32.11 22 SER C CA 1
ATOM 2992 C C . SER C 1 31 ? 86.130 61.456 14.942 1.00 30.14 22 SER C C 1
ATOM 2993 O O . SER C 1 31 ? 86.915 62.248 15.473 1.00 28.35 22 SER C O 1
ATOM 2996 N N . SER C 1 32 ? 84.960 61.119 15.482 1.00 30.41 23 SER C N 1
ATOM 2997 C CA . SER C 1 32 ? 84.537 61.673 16.766 1.00 29.19 23 SER C CA 1
ATOM 2998 C C . SER C 1 32 ? 84.916 60.753 17.909 1.00 29.12 23 SER C C 1
ATOM 2999 O O . SER C 1 32 ? 84.559 61.014 19.052 1.00 28.66 23 SER C O 1
ATOM 3002 N N . THR C 1 33 ? 85.633 59.680 17.587 1.00 29.85 24 THR C N 1
ATOM 3003 C CA . THR C 1 33 ? 86.136 58.753 18.586 1.00 29.87 24 THR C CA 1
ATOM 3004 C C . THR C 1 33 ? 87.662 58.799 18.632 1.00 29.06 24 THR C C 1
ATOM 3005 O O . THR C 1 33 ? 88.265 58.514 19.661 1.00 28.94 24 THR C O 1
ATOM 3009 N N . THR C 1 34 ? 88.274 59.193 17.522 1.00 28.94 25 THR C N 1
ATOM 3010 C CA . THR C 1 34 ? 89.708 58.991 17.299 1.00 28.63 25 THR C CA 1
ATOM 3011 C C . THR C 1 34 ? 90.505 60.296 17.134 1.00 26.77 25 THR C C 1
ATOM 3012 O O . THR C 1 34 ? 91.703 60.344 17.424 1.00 25.68 25 THR C O 1
ATOM 3016 N N . ASP C 1 35 ? 89.823 61.348 16.686 1.00 25.92 26 ASP C N 1
ATOM 3017 C CA . ASP C 1 35 ? 90.480 62.606 16.339 1.00 25.04 26 ASP C CA 1
ATOM 3018 C C . ASP C 1 35 ? 90.362 63.729 17.390 1.00 22.96 26 ASP C C 1
ATOM 3019 O O . ASP C 1 35 ? 89.293 63.978 17.973 1.00 22.17 26 ASP C O 1
ATOM 3024 N N . VAL C 1 36 ? 91.493 64.409 17.581 1.00 21.62 27 VAL C N 1
ATOM 3025 C CA . VAL C 1 36 ? 91.706 65.383 18.634 1.00 19.46 27 VAL C CA 1
ATOM 3026 C C . VAL C 1 36 ? 92.338 66.653 18.060 1.00 18.91 27 VAL C C 1
ATOM 3027 O O . VAL C 1 36 ? 93.245 66.585 17.227 1.00 19.89 27 VAL C O 1
ATOM 3031 N N . LEU C 1 37 ? 91.861 67.811 18.498 1.00 17.39 28 LEU C N 1
ATOM 3032 C CA . LEU C 1 37 ? 92.416 69.063 18.020 1.00 17.13 28 LEU C CA 1
ATOM 3033 C C . LEU C 1 37 ? 93.217 69.801 19.100 1.00 16.27 28 LEU C C 1
ATOM 3034 O O . LEU C 1 37 ? 92.852 69.791 20.295 1.00 15.40 28 LEU C O 1
ATOM 3039 N N . ILE C 1 38 ? 94.314 70.425 18.671 1.00 16.03 29 ILE C N 1
ATOM 3040 C CA . ILE C 1 38 ? 95.129 71.231 19.559 1.00 15.36 29 ILE C CA 1
ATOM 3041 C C . ILE C 1 38 ? 95.285 72.617 18.972 1.00 15.62 29 ILE C C 1
ATOM 3042 O O . ILE C 1 38 ? 95.802 72.795 17.864 1.00 16.54 29 ILE C O 1
ATOM 3047 N N . ILE C 1 39 ? 94.838 73.604 19.733 1.00 15.17 30 ILE C N 1
ATOM 3048 C CA . ILE C 1 39 ? 94.944 74.995 19.339 1.00 15.39 30 ILE C CA 1
ATOM 3049 C C . ILE C 1 39 ? 96.049 75.594 20.191 1.00 14.99 30 ILE C C 1
ATOM 3050 O O . ILE C 1 39 ? 95.970 75.623 21.417 1.00 14.71 30 ILE C O 1
ATOM 3055 N N . ALA C 1 40 ? 97.110 76.037 19.551 1.00 15.70 31 ALA C N 1
ATOM 3056 C CA . ALA C 1 40 ? 98.311 76.376 20.305 1.00 15.75 31 ALA C CA 1
ATOM 3057 C C . ALA C 1 40 ? 98.457 77.870 20.547 1.00 15.83 31 ALA C C 1
ATOM 3058 O O . ALA C 1 40 ? 98.473 78.668 19.603 1.00 16.74 31 ALA C O 1
ATOM 3060 N N . ASP C 1 41 ? 98.541 78.229 21.825 1.00 15.26 32 ASP C N 1
ATOM 3061 C CA . ASP C 1 41 ? 98.879 79.581 22.267 1.00 15.59 32 ASP C CA 1
ATOM 3062 C C . ASP C 1 41 ? 98.114 80.723 21.615 1.00 15.82 32 ASP C C 1
ATOM 3063 O O . ASP C 1 41 ? 98.721 81.672 21.166 1.00 16.94 32 ASP C O 1
ATOM 3068 N N . MET C 1 42 ? 96.791 80.656 21.571 1.00 15.68 33 MET C N 1
ATOM 3069 C CA . MET C 1 42 ? 96.017 81.764 21.010 1.00 16.37 33 MET C CA 1
ATOM 3070 C C . MET C 1 42 ? 95.769 82.833 22.085 1.00 16.59 33 MET C C 1
ATOM 3071 O O . MET C 1 42 ? 94.623 83.168 22.427 1.00 17.04 33 MET C O 1
ATOM 3076 N N . GLN C 1 43 ? 96.861 83.360 22.624 1.00 16.04 34 GLN C N 1
ATOM 3077 C CA . GLN C 1 43 ? 96.784 84.268 23.749 1.00 15.96 34 GLN C CA 1
ATOM 3078 C C . GLN C 1 43 ? 97.003 85.696 23.275 1.00 17.22 34 GLN C C 1
ATOM 3079 O O . GLN C 1 43 ? 97.599 85.916 22.219 1.00 17.62 34 GLN C O 1
ATOM 3085 N N . VAL C 1 44 ? 96.543 86.671 24.056 1.00 17.80 35 VAL C N 1
ATOM 3086 C CA . VAL C 1 44 ? 96.555 88.045 23.572 1.00 19.40 35 VAL C CA 1
ATOM 3087 C C . VAL C 1 44 ? 97.978 88.581 23.294 1.00 20.21 35 VAL C C 1
ATOM 3088 O O . VAL C 1 44 ? 98.159 89.394 22.376 1.00 21.64 35 VAL C O 1
ATOM 3092 N N . ASP C 1 45 ? 98.974 88.115 24.049 1.00 19.19 36 ASP C N 1
ATOM 3093 C CA . ASP C 1 45 ? 100.341 88.598 23.874 1.00 19.91 36 ASP C CA 1
ATOM 3094 C C . ASP C 1 45 ? 100.994 88.148 22.578 1.00 19.97 36 ASP C C 1
ATOM 3095 O O . ASP C 1 45 ? 101.902 88.821 22.066 1.00 21.00 36 ASP C O 1
ATOM 3100 N N . PHE C 1 46 ? 100.531 87.022 22.042 1.00 18.90 37 PHE C N 1
ATOM 3101 C CA . PHE C 1 46 ? 100.992 86.578 20.734 1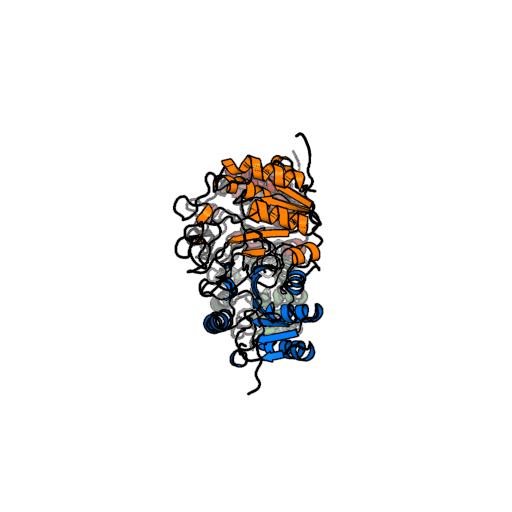.00 19.53 37 PHE C CA 1
ATOM 3102 C C . PHE C 1 46 ? 100.198 87.231 19.591 1.00 20.65 37 PHE C C 1
ATOM 3103 O O . PHE C 1 46 ? 100.760 87.568 18.553 1.00 21.95 37 PHE C O 1
ATOM 3111 N N . LEU C 1 47 ? 98.905 87.454 19.813 1.00 20.47 38 LEU C N 1
ATOM 3112 C CA . LEU C 1 47 ? 97.974 87.793 18.743 1.00 21.48 38 LEU C CA 1
ATOM 3113 C C . LEU C 1 47 ? 97.668 89.278 18.560 1.00 23.37 38 LEU C C 1
ATOM 3114 O O . LEU C 1 47 ? 97.541 89.752 17.429 1.00 24.63 38 LEU C O 1
ATOM 3119 N N . ALA C 1 48 ? 97.530 89.997 19.670 1.00 23.73 39 ALA C N 1
ATOM 3120 C CA . ALA C 1 48 ? 97.041 91.375 19.652 1.00 25.89 39 ALA C CA 1
ATOM 3121 C C . ALA C 1 48 ? 98.159 92.413 19.453 1.00 27.94 39 ALA C C 1
ATOM 3122 O O . ALA C 1 48 ? 99.331 92.139 19.748 1.00 27.37 39 ALA C O 1
ATOM 3124 N N . PRO C 1 49 ? 97.796 93.614 18.956 1.00 30.53 40 PRO C N 1
ATOM 3125 C CA . PRO C 1 49 ? 98.725 94.653 18.482 1.00 32.74 40 PRO C CA 1
ATOM 3126 C C . PRO C 1 49 ? 99.996 95.125 19.257 1.00 33.43 40 PRO C C 1
ATOM 3127 O O . PRO C 1 49 ? 101.002 95.338 18.578 1.00 34.55 40 PRO C O 1
ATOM 3131 N N . GLY C 1 50 ? 100.044 95.276 20.587 1.00 33.16 41 GLY C N 1
ATOM 3132 C CA . GLY C 1 50 ? 99.152 94.720 21.590 1.00 32.69 41 GLY C CA 1
ATOM 3133 C C . GLY C 1 50 ? 99.952 94.591 22.897 1.00 32.61 41 GLY C C 1
ATOM 3134 O O . GLY C 1 50 ? 100.239 95.600 23.538 1.00 34.32 41 GLY C O 1
ATOM 3135 N N . GLY C 1 51 ? 100.450 93.405 23.253 1.00 30.97 42 GLY C N 1
ATOM 3136 C CA . GLY C 1 51 ? 100.856 92.354 22.326 1.00 29.98 42 GLY C CA 1
ATOM 3137 C C . GLY C 1 51 ? 102.373 92.410 22.381 1.00 30.47 42 GLY C C 1
ATOM 3138 O O . GLY C 1 51 ? 103.023 92.967 21.486 1.00 32.06 42 GLY C O 1
ATOM 3139 N N . SER C 1 52 ? 102.934 91.859 23.455 1.00 29.15 43 SER C N 1
ATOM 3140 C CA . SER C 1 52 ? 104.332 92.092 23.788 1.00 29.58 43 SER C CA 1
ATOM 3141 C C . SER C 1 52 ? 105.259 91.248 22.944 1.00 29.28 43 SER C C 1
ATOM 3142 O O . SER C 1 52 ? 106.468 91.482 22.915 1.00 30.59 43 SER C O 1
ATOM 3145 N N . LEU C 1 53 ? 104.687 90.264 22.264 1.00 28.14 44 LEU C N 1
ATOM 3146 C CA . LEU C 1 53 ? 105.453 89.349 21.424 1.00 28.28 44 LEU C CA 1
ATOM 3147 C C . LEU C 1 53 ? 104.592 88.982 20.207 1.00 28.43 44 LEU C C 1
ATOM 3148 O O . LEU C 1 53 ? 104.196 87.820 20.026 1.00 27.39 44 LEU C O 1
ATOM 3153 N N . HIS C 1 54 ? 104.301 89.995 19.387 1.00 29.84 45 HIS C N 1
ATOM 3154 C CA . HIS C 1 54 ? 103.385 89.848 18.252 1.00 30.48 45 HIS C CA 1
ATOM 3155 C C . HIS C 1 54 ? 103.834 88.812 17.211 1.00 30.28 45 HIS C C 1
ATOM 3156 O O . HIS C 1 54 ? 104.989 88.792 16.789 1.00 31.63 45 HIS C O 1
ATOM 3163 N N . VAL C 1 55 ? 102.910 87.949 16.810 1.00 28.84 46 VAL C N 1
ATOM 3164 C CA . VAL C 1 55 ? 103.172 87.012 15.731 1.00 28.73 46 VAL C CA 1
ATOM 3165 C C . VAL C 1 55 ? 102.444 87.528 14.512 1.00 30.25 46 VAL C C 1
ATOM 3166 O O . VAL C 1 55 ? 101.218 87.550 14.469 1.00 29.73 46 VAL C O 1
ATOM 3170 N N . LYS C 1 56 ? 103.222 87.964 13.532 1.00 32.58 47 LYS C N 1
ATOM 3171 C CA . LYS C 1 56 ? 102.697 88.611 12.343 1.00 34.76 47 LYS C CA 1
ATOM 3172 C C . LYS C 1 56 ? 101.727 87.663 11.628 1.00 34.24 47 LYS C C 1
ATOM 3173 O O . LYS C 1 56 ? 102.123 86.583 11.178 1.00 34.03 47 LYS C O 1
ATOM 3179 N N . GLY C 1 57 ? 100.454 88.063 11.572 1.00 33.97 48 GLY C N 1
ATOM 3180 C CA . GLY C 1 57 ? 99.426 87.327 10.836 1.00 33.86 48 GLY C CA 1
ATOM 3181 C C . GLY C 1 57 ? 98.542 86.459 11.706 1.00 31.72 48 GLY C C 1
ATOM 3182 O O . GLY C 1 57 ? 97.648 85.774 11.197 1.00 31.88 48 GLY C O 1
ATOM 3183 N N . GLY C 1 58 ? 98.796 86.495 13.016 1.00 30.00 49 GLY C N 1
ATOM 3184 C CA . GLY C 1 58 ? 98.092 85.683 14.019 1.00 27.82 49 GLY C CA 1
ATOM 3185 C C . GLY C 1 58 ? 96.586 85.876 14.168 1.00 28.00 49 GLY C C 1
ATOM 3186 O O . GLY C 1 58 ? 95.830 84.901 14.129 1.00 27.35 49 GLY C O 1
ATOM 3187 N N . GLU C 1 59 ? 96.139 87.118 14.357 1.00 28.92 50 GLU C N 1
ATOM 3188 C CA . GLU C 1 59 ? 94.703 87.407 14.478 1.00 29.48 50 GLU C CA 1
ATOM 3189 C C . GLU C 1 59 ? 93.867 86.956 13.270 1.00 30.63 50 GLU C C 1
ATOM 3190 O O . GLU C 1 59 ? 92.653 86.765 13.392 1.00 31.13 50 GLU C O 1
ATOM 3196 N N . ALA C 1 60 ? 94.506 86.780 12.115 1.00 31.45 51 ALA C N 1
ATOM 3197 C CA . ALA C 1 60 ? 93.813 86.293 10.921 1.00 32.53 51 ALA C CA 1
ATOM 3198 C C . ALA C 1 60 ? 93.368 84.838 11.070 1.00 31.00 51 ALA C C 1
ATOM 3199 O O . ALA C 1 60 ? 92.376 84.421 10.476 1.00 32.16 51 ALA C O 1
ATOM 3201 N N . LEU C 1 61 ? 94.094 84.071 11.873 1.00 28.63 52 LEU C N 1
ATOM 3202 C CA . LEU C 1 61 ? 93.774 82.659 12.071 1.00 27.33 52 LEU C CA 1
ATOM 3203 C C . LEU C 1 61 ? 92.440 82.427 12.791 1.00 26.72 52 LEU C C 1
ATOM 3204 O O . LEU C 1 61 ? 91.801 81.384 12.618 1.00 26.77 52 LEU C O 1
ATOM 3209 N N . LEU C 1 62 ? 92.029 83.398 13.597 1.00 26.53 53 LEU C N 1
ATOM 3210 C CA . LEU C 1 62 ? 90.832 83.261 14.419 1.00 25.93 53 LEU C CA 1
ATOM 3211 C C . LEU C 1 62 ? 89.647 82.686 13.638 1.00 27.11 53 LEU C C 1
ATOM 3212 O O . LEU C 1 62 ? 89.169 81.596 13.956 1.00 26.29 53 LEU C O 1
ATOM 3217 N N . ASP C 1 63 ? 89.206 83.392 12.599 1.00 29.45 54 ASP C N 1
ATOM 3218 C CA . ASP C 1 63 ? 88.079 82.938 11.782 1.00 31.19 54 ASP C CA 1
ATOM 3219 C C . ASP C 1 63 ? 88.211 81.463 11.386 1.00 30.48 54 ASP C C 1
ATOM 3220 O O . ASP C 1 63 ? 87.289 80.678 11.597 1.00 30.41 54 ASP C O 1
ATOM 3225 N N . GLY C 1 64 ? 89.370 81.093 10.845 1.00 30.17 55 GLY C N 1
ATOM 3226 C CA . GLY C 1 64 ? 89.651 79.710 10.470 1.00 29.50 55 GLY C CA 1
ATOM 3227 C C . GLY C 1 64 ? 89.613 78.737 11.636 1.00 27.31 55 GLY C C 1
ATOM 3228 O O . GLY C 1 64 ? 88.870 77.749 11.606 1.00 27.60 55 GLY C O 1
ATOM 3229 N N . ILE C 1 65 ? 90.405 79.008 12.671 1.00 25.33 56 ILE C N 1
ATOM 3230 C CA . ILE C 1 65 ? 90.465 78.102 13.821 1.00 23.31 56 ILE C CA 1
ATOM 3231 C C . ILE C 1 65 ? 89.088 77.937 14.460 1.00 23.01 56 ILE C C 1
ATOM 3232 O O . ILE C 1 65 ? 88.729 76.835 14.857 1.00 22.67 56 ILE C O 1
ATOM 3237 N N . ASN C 1 66 ? 88.315 79.020 14.523 1.00 23.71 57 ASN C N 1
ATOM 3238 C CA . ASN C 1 66 ? 86.942 78.975 15.055 1.00 23.83 57 ASN C CA 1
ATOM 3239 C C . ASN C 1 66 ? 85.989 78.082 14.265 1.00 24.55 57 ASN C C 1
ATOM 3240 O O . ASN C 1 66 ? 85.280 77.267 14.865 1.00 23.85 57 ASN C O 1
ATOM 3245 N N . ALA C 1 67 ? 85.999 78.231 12.935 1.00 25.81 58 ALA C N 1
ATOM 3246 C CA . ALA C 1 67 ? 85.247 77.368 12.016 1.00 27.00 58 ALA C CA 1
ATOM 3247 C C . ALA C 1 67 ? 85.561 75.887 12.255 1.00 26.04 58 ALA C C 1
ATOM 3248 O O . ALA C 1 67 ? 84.652 75.070 12.418 1.00 26.57 58 ALA C O 1
ATOM 3250 N N . VAL C 1 68 ? 86.850 75.563 12.299 1.00 24.88 59 VAL C N 1
ATOM 3251 C CA . VAL C 1 68 ? 87.322 74.199 12.534 1.00 24.14 59 VAL C CA 1
ATOM 3252 C C . VAL C 1 68 ? 86.851 73.614 13.878 1.00 22.95 59 VAL C C 1
ATOM 3253 O O . VAL C 1 68 ? 86.273 72.523 13.904 1.00 23.32 59 VAL C O 1
ATOM 3257 N N . SER C 1 69 ? 87.087 74.341 14.972 1.00 21.66 60 SER C N 1
ATOM 3258 C CA . SER C 1 69 ? 86.534 73.993 16.288 1.00 21.02 60 SER C CA 1
ATOM 3259 C C . SER C 1 69 ? 84.999 73.780 16.262 1.00 22.97 60 SER C C 1
ATOM 3260 O O . SER C 1 69 ? 84.489 72.802 16.837 1.00 22.78 60 SER C O 1
ATOM 3263 N N . SER C 1 70 ? 84.287 74.686 15.578 1.00 24.89 61 SER C N 1
ATOM 3264 C CA . SER C 1 70 ? 82.823 74.719 15.568 1.00 26.86 61 SER C CA 1
ATOM 3265 C C . SER C 1 70 ? 82.180 73.639 14.723 1.00 28.27 61 SER C C 1
ATOM 3266 O O . SER C 1 70 ? 81.214 73.001 15.142 1.00 28.92 61 SER C O 1
ATOM 3269 N N . GLN C 1 71 ? 82.700 73.453 13.520 1.00 29.12 62 GLN C N 1
ATOM 3270 C CA . GLN C 1 71 ? 82.003 72.655 12.537 1.00 31.16 62 GLN C CA 1
ATOM 3271 C C . GLN C 1 71 ? 82.508 71.223 12.401 1.00 30.68 62 GLN C C 1
ATOM 3272 O O . GLN C 1 71 ? 82.105 70.507 11.485 1.00 32.93 62 GLN C O 1
ATOM 3278 N N . LEU C 1 72 ? 83.357 70.789 13.323 1.00 28.45 63 LEU C N 1
ATOM 3279 C CA . LEU C 1 72 ? 83.925 69.448 13.229 1.00 27.98 63 LEU C CA 1
ATOM 3280 C C . LEU C 1 72 ? 83.836 68.654 14.521 1.00 26.48 63 LEU C C 1
ATOM 3281 O O . LEU C 1 72 ? 84.147 69.167 15.591 1.00 25.02 63 LEU C O 1
ATOM 3286 N N . PRO C 1 73 ? 83.427 67.383 14.413 1.00 27.20 64 PRO C N 1
ATOM 3287 C CA . PRO C 1 73 ? 83.156 66.559 15.584 1.00 26.38 64 PRO C CA 1
ATOM 3288 C C . PRO C 1 73 ? 84.418 65.874 16.106 1.00 24.92 64 PRO C C 1
ATOM 3289 O O . PRO C 1 73 ? 84.531 64.648 16.052 1.00 26.05 64 PRO C O 1
ATOM 3293 N N . PHE C 1 74 ? 85.365 66.665 16.595 1.00 22.62 65 PHE C N 1
ATOM 3294 C CA . PHE C 1 74 ? 86.567 66.125 17.199 1.00 20.54 65 PHE C CA 1
ATOM 3295 C C . PHE C 1 74 ? 86.169 65.414 18.473 1.00 20.28 65 PHE C C 1
ATOM 3296 O O . PHE C 1 74 ? 85.294 65.892 19.200 1.00 20.47 65 PHE C O 1
ATOM 3304 N N . ARG C 1 75 ? 86.800 64.274 18.742 1.00 19.97 66 ARG C N 1
ATOM 3305 C CA . ARG C 1 75 ? 86.580 63.560 19.997 1.00 19.53 66 ARG C CA 1
ATOM 3306 C C . ARG C 1 75 ? 86.838 64.505 21.156 1.00 18.16 66 ARG C C 1
ATOM 3307 O O . ARG C 1 75 ? 86.095 64.498 22.131 1.00 18.05 66 ARG C O 1
ATOM 3315 N N . TYR C 1 76 ? 87.866 65.347 20.998 1.00 17.20 67 TYR C N 1
ATOM 3316 C CA . TYR C 1 76 ? 88.406 66.185 22.066 1.00 15.89 67 TYR C CA 1
ATOM 3317 C C . TYR C 1 76 ? 89.149 67.408 21.513 1.00 15.34 67 TYR C C 1
ATOM 3318 O O . TYR C 1 76 ? 89.845 67.320 20.511 1.00 15.60 67 TYR C O 1
ATOM 3327 N N . GLN C 1 77 ? 89.013 68.544 22.187 1.00 14.92 68 GLN C N 1
ATOM 3328 C CA . GLN C 1 77 ? 89.753 69.743 21.818 1.00 14.57 68 GLN C CA 1
ATOM 3329 C C . GLN C 1 77 ? 90.518 70.350 23.010 1.00 14.04 68 GLN C C 1
ATOM 3330 O O . GLN C 1 77 ? 89.989 70.494 24.117 1.00 13.85 68 GLN C O 1
ATOM 3336 N N . VAL C 1 78 ? 91.778 70.689 22.763 1.00 13.89 69 VAL C N 1
ATOM 3337 C CA . VAL C 1 78 ? 92.664 71.187 23.799 1.00 13.52 69 VAL C CA 1
ATOM 3338 C C . VAL C 1 78 ? 93.302 72.485 23.328 1.00 13.78 69 VAL C C 1
ATOM 3339 O O . VAL C 1 78 ? 93.647 72.639 22.143 1.00 14.46 69 VAL C O 1
ATOM 3343 N N . ALA C 1 79 ? 93.424 73.422 24.262 1.00 13.56 70 ALA C N 1
ATOM 3344 C CA . ALA C 1 79 ? 94.075 74.687 24.009 1.00 13.74 70 ALA C CA 1
ATOM 3345 C C . ALA C 1 79 ? 95.226 74.788 24.979 1.00 13.53 70 ALA C C 1
ATOM 3346 O O . ALA C 1 79 ? 95.077 74.447 26.157 1.00 13.83 70 ALA C O 1
ATOM 3348 N N . THR C 1 80 ? 96.365 75.255 24.482 1.00 13.49 71 THR C N 1
ATOM 3349 C CA . THR C 1 80 ? 97.529 75.532 25.318 1.00 13.53 71 THR C CA 1
ATOM 3350 C C . THR C 1 80 ? 97.632 77.022 25.674 1.00 13.53 71 THR C C 1
ATOM 3351 O O . THR C 1 80 ? 97.216 77.876 24.886 1.00 13.72 71 THR C O 1
ATOM 3355 N N . GLN C 1 81 ? 98.173 77.317 26.860 1.00 13.43 72 GLN C N 1
ATOM 3356 C CA . GLN C 1 81 ? 98.552 78.684 27.258 1.00 13.64 72 GLN C CA 1
ATOM 3357 C C . GLN C 1 81 ? 100.008 78.688 27.658 1.00 13.71 72 GLN C C 1
ATOM 3358 O O . GLN C 1 81 ? 100.380 77.938 28.550 1.00 14.04 72 GLN C O 1
ATOM 3364 N N . ASP C 1 82 ? 100.831 79.520 27.028 1.00 14.04 73 ASP C N 1
ATOM 3365 C CA . ASP C 1 82 ? 102.167 79.804 27.573 1.00 15.05 73 ASP C CA 1
ATOM 3366 C C . ASP C 1 82 ? 101.828 80.492 28.894 1.00 15.38 73 ASP C C 1
ATOM 3367 O O . ASP C 1 82 ? 100.967 81.366 28.923 1.00 15.85 73 ASP C O 1
ATOM 3372 N N . TRP C 1 83 ? 102.436 80.061 29.994 1.00 15.62 74 TRP C N 1
ATOM 3373 C CA . TRP C 1 83 ? 101.962 80.455 31.315 1.00 15.65 74 TRP C CA 1
ATOM 3374 C C . TRP C 1 83 ? 103.135 80.704 32.275 1.00 16.58 74 TRP C C 1
ATOM 3375 O O . TRP C 1 83 ? 103.360 79.961 33.220 1.00 16.84 74 TRP C O 1
ATOM 3386 N N . HIS C 1 84 ? 103.870 81.780 32.013 1.00 17.36 75 HIS C N 1
ATOM 3387 C CA . HIS C 1 84 ? 105.151 82.053 32.660 1.00 18.44 75 HIS C CA 1
ATOM 3388 C C . HIS C 1 84 ? 105.031 82.848 33.959 1.00 19.75 75 HIS C C 1
ATOM 3389 O O . HIS C 1 84 ? 104.214 83.773 34.054 1.00 19.35 75 HIS C O 1
ATOM 3396 N N . PRO C 1 85 ? 105.866 82.508 34.962 1.00 21.32 76 PRO C N 1
ATOM 3397 C CA . PRO C 1 85 ? 106.018 83.369 36.144 1.00 22.95 76 PRO C CA 1
ATOM 3398 C C . PRO C 1 85 ? 106.688 84.677 35.754 1.00 24.24 76 PRO C C 1
ATOM 3399 O O . PRO C 1 85 ? 107.342 84.741 34.703 1.00 23.85 76 PRO C O 1
ATOM 3403 N N . GLU C 1 86 ? 106.518 85.689 36.609 1.00 25.86 77 GLU C N 1
ATOM 3404 C CA . GLU C 1 86 ? 106.882 87.089 36.350 1.00 27.20 77 GLU C CA 1
ATOM 3405 C C . GLU C 1 86 ? 108.363 87.293 36.031 1.00 27.96 77 GLU C C 1
ATOM 3406 O O . GLU C 1 86 ? 108.748 88.285 35.391 1.00 29.01 77 GLU C O 1
ATOM 3412 N N . ASN C 1 87 ? 109.185 86.354 36.485 1.00 27.82 78 ASN C N 1
ATOM 3413 C CA . ASN C 1 87 ? 110.635 86.494 36.442 1.00 28.74 78 ASN C CA 1
ATOM 3414 C C . ASN C 1 87 ? 111.268 85.386 35.601 1.00 26.99 78 ASN C C 1
ATOM 3415 O O . ASN C 1 87 ? 112.336 84.886 35.936 1.00 28.04 78 ASN C O 1
ATOM 3420 N N . HIS C 1 88 ? 110.624 85.029 34.495 1.00 24.13 79 HIS C N 1
ATOM 3421 C CA . HIS C 1 88 ? 110.925 83.774 33.824 1.00 22.88 79 HIS C CA 1
ATOM 3422 C C . HIS C 1 88 ? 112.305 83.701 33.207 1.00 23.78 79 HIS C C 1
ATOM 3423 O O . HIS C 1 88 ? 112.788 84.691 32.673 1.00 24.84 79 HIS C O 1
ATOM 3430 N N . CYS C 1 89 ? 112.930 82.521 33.269 1.00 23.63 80 CYS C N 1
ATOM 3431 C CA . CYS C 1 89 ? 114.245 82.308 32.643 1.00 24.70 80 CYS C CA 1
ATOM 3432 C C . CYS C 1 89 ? 114.294 82.769 31.177 1.00 23.66 80 CYS C C 1
ATOM 3433 O O . CYS C 1 89 ? 115.355 83.143 30.682 1.00 25.01 80 CYS C O 1
ATOM 3436 N N . SER C 1 90 ? 113.153 82.761 30.490 1.00 21.28 81 SER C N 1
ATOM 3437 C CA . SER C 1 90 ? 113.165 83.056 29.058 1.00 20.84 81 SER C CA 1
ATOM 3438 C C . SER C 1 90 ? 112.964 84.532 28.694 1.00 20.94 81 SER C C 1
ATOM 3439 O O . SER C 1 90 ? 112.999 84.889 27.505 1.00 21.21 81 SER C O 1
ATOM 3442 N N . PHE C 1 91 ? 112.786 85.386 29.704 1.00 20.73 82 PHE C N 1
ATOM 3443 C CA . PHE C 1 91 ? 112.609 86.811 29.454 1.00 20.49 82 PHE C CA 1
ATOM 3444 C C . PHE C 1 91 ? 113.950 87.493 29.285 1.00 22.93 82 PHE C C 1
ATOM 3445 O O . PHE C 1 91 ? 114.918 87.157 29.974 1.00 24.15 82 PHE C O 1
ATOM 3453 N N . VAL C 1 92 ? 113.987 88.470 28.378 1.00 23.65 83 VAL C N 1
ATOM 3454 C CA . VAL C 1 92 ? 115.165 89.306 28.160 1.00 25.93 83 VAL C CA 1
ATOM 3455 C C . VAL C 1 92 ? 115.650 89.966 29.455 1.00 27.42 83 VAL C C 1
ATOM 3456 O O . VAL C 1 92 ? 116.860 90.125 29.660 1.00 29.67 83 VAL C O 1
ATOM 3460 N N . THR C 1 93 ? 114.717 90.318 30.339 1.00 26.56 84 THR C N 1
ATOM 3461 C CA . THR C 1 93 ? 115.068 90.955 31.617 1.00 28.27 84 THR C CA 1
ATOM 3462 C C . THR C 1 93 ? 115.889 90.029 32.518 1.00 29.35 84 THR C C 1
ATOM 3463 O O . THR C 1 93 ? 116.626 90.486 33.406 1.00 31.30 84 THR C O 1
ATOM 3467 N N . HIS C 1 94 ? 115.772 88.728 32.269 1.00 28.16 85 HIS C N 1
ATOM 3468 C CA . HIS C 1 94 ? 116.474 87.743 33.070 1.00 29.41 85 HIS C CA 1
ATOM 3469 C C . HIS C 1 94 ? 117.424 86.873 32.245 1.00 29.93 85 HIS C C 1
ATOM 3470 O O . HIS C 1 94 ? 117.851 85.801 32.674 1.00 30.08 85 HIS C O 1
ATOM 3477 N N . GLY C 1 95 ? 117.756 87.368 31.058 1.00 30.69 86 GLY C N 1
ATOM 3478 C CA . GLY C 1 95 ? 118.770 86.759 30.207 1.00 32.42 86 GLY C CA 1
ATOM 3479 C C . GLY C 1 95 ? 118.223 85.820 29.151 1.00 31.05 86 GLY C C 1
ATOM 3480 O O . GLY C 1 95 ? 118.978 85.084 28.519 1.00 32.53 86 GLY C O 1
ATOM 3481 N N . GLY C 1 96 ? 116.913 85.842 28.954 1.00 28.72 87 GLY C N 1
ATOM 3482 C CA . GLY C 1 96 ? 116.292 84.983 27.966 1.00 27.43 87 GLY C CA 1
ATOM 3483 C C . GLY C 1 96 ? 116.165 85.711 26.650 1.00 27.62 87 GLY C C 1
ATOM 3484 O O . GLY C 1 96 ? 116.457 86.906 26.587 1.00 28.75 87 GLY C O 1
ATOM 3485 N N . PRO C 1 97 ? 115.725 84.997 25.592 1.00 26.67 88 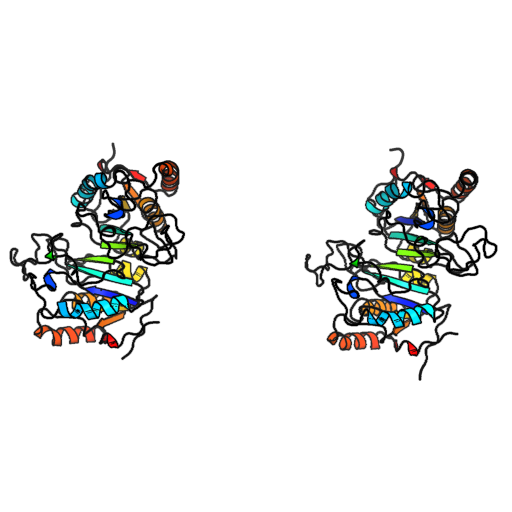PRO C N 1
ATOM 3486 C CA . PRO C 1 97 ? 115.626 85.587 24.257 1.00 27.02 88 PRO C CA 1
ATOM 3487 C C . PRO C 1 97 ? 114.325 86.354 23.998 1.00 25.61 88 PRO C C 1
ATOM 3488 O O . PRO C 1 97 ? 114.235 87.081 23.005 1.00 26.69 88 PRO C O 1
ATOM 3492 N N . TRP C 1 98 ? 113.334 86.208 24.877 1.00 23.75 89 TRP C N 1
ATOM 3493 C CA . TRP C 1 98 ? 112.011 86.783 24.625 1.00 22.25 89 TRP C CA 1
ATOM 3494 C C . TRP C 1 98 ? 111.693 87.975 25.504 1.00 22.24 89 TRP C C 1
ATOM 3495 O O . TRP C 1 98 ? 112.172 88.045 26.627 1.00 22.57 89 TRP C O 1
ATOM 3506 N N . PRO C 1 99 ? 110.894 88.929 24.987 1.00 22.27 90 PRO C N 1
ATOM 3507 C CA . PRO C 1 99 ? 110.277 89.923 25.858 1.00 22.46 90 PRO C CA 1
ATOM 3508 C C . PRO C 1 99 ? 109.432 89.235 26.919 1.00 20.83 90 PRO C C 1
ATOM 3509 O O . PRO C 1 99 ? 109.029 88.093 26.720 1.00 19.41 90 PRO C O 1
ATOM 3513 N N . PRO C 1 100 ? 109.190 89.907 28.054 1.00 21.33 91 PRO C N 1
ATOM 3514 C CA . PRO C 1 100 ? 108.197 89.357 28.967 1.00 20.36 91 PRO C CA 1
ATOM 3515 C C . PRO C 1 100 ? 106.861 89.243 28.235 1.00 19.43 91 PRO C C 1
ATOM 3516 O O . PRO C 1 100 ? 106.449 90.193 27.566 1.00 20.52 91 PRO C O 1
ATOM 3520 N N . HIS C 1 101 ? 106.239 88.070 28.336 1.00 17.96 92 HIS C N 1
ATOM 3521 C CA . HIS C 1 101 ? 105.032 87.702 27.609 1.00 17.16 92 HIS C CA 1
ATOM 3522 C C . HIS C 1 101 ? 104.327 86.610 28.400 1.00 16.62 92 HIS C C 1
ATOM 3523 O O . HIS C 1 101 ? 104.982 85.835 29.115 1.00 16.71 92 HIS C O 1
ATOM 3530 N N . CYS C 1 102 ? 103.003 86.546 28.270 1.00 16.61 93 CYS C N 1
ATOM 3531 C CA . CYS C 1 102 ? 102.173 85.488 28.888 1.00 16.43 93 CYS C CA 1
ATOM 3532 C C . CYS C 1 102 ? 102.474 85.250 30.375 1.00 16.81 93 CYS C C 1
ATOM 3533 O O . CYS C 1 102 ? 102.580 84.107 30.837 1.00 16.27 93 CYS C O 1
ATOM 3536 N N . VAL C 1 103 ? 102.604 86.357 31.104 1.00 18.01 94 VAL C N 1
ATOM 3537 C CA . VAL C 1 103 ? 102.863 86.349 32.537 1.00 18.82 94 VAL C CA 1
ATOM 3538 C C . VAL C 1 103 ? 101.617 85.836 33.258 1.00 18.64 94 VAL C C 1
ATOM 3539 O O . VAL C 1 103 ? 100.498 86.222 32.919 1.00 18.40 94 VAL C O 1
ATOM 3543 N N . GLN C 1 104 ? 101.822 84.956 34.236 1.00 18.99 95 GLN C N 1
ATOM 3544 C CA . GLN C 1 104 ? 100.726 84.249 34.910 1.00 19.08 95 GLN C CA 1
ATOM 3545 C C . GLN C 1 104 ? 99.681 85.196 35.510 1.00 20.52 95 GLN C C 1
ATOM 3546 O O . GLN C 1 104 ? 99.964 85.956 36.447 1.00 22.28 95 GLN C O 1
ATOM 3552 N N . GLY C 1 105 ? 98.478 85.161 34.946 1.00 20.10 96 GLY C N 1
ATOM 3553 C CA . GLY C 1 105 ? 97.383 85.981 35.443 1.00 21.43 96 GLY C CA 1
ATOM 3554 C C . GLY C 1 105 ? 97.508 87.431 35.035 1.00 22.45 96 GLY C C 1
ATOM 3555 O O . GLY C 1 105 ? 97.157 88.332 35.789 1.00 24.27 96 GLY C O 1
ATOM 3556 N N . SER C 1 106 ? 98.027 87.670 33.842 1.00 21.67 97 SER C N 1
ATOM 3557 C CA . SER C 1 106 ? 97.977 89.011 33.278 1.00 22.70 97 SER C CA 1
ATOM 3558 C C . SER C 1 106 ? 96.959 88.981 32.165 1.00 21.99 97 SER C C 1
ATOM 3559 O O . SER C 1 106 ? 96.489 87.902 31.785 1.00 20.74 97 SER C O 1
ATOM 3562 N N . ALA C 1 107 ? 96.618 90.158 31.648 1.00 23.14 98 ALA C N 1
ATOM 3563 C CA . ALA C 1 107 ? 95.814 90.257 30.434 1.00 22.87 98 ALA C CA 1
ATOM 3564 C C . ALA C 1 107 ? 96.515 89.521 29.289 1.00 21.42 98 ALA C C 1
ATOM 3565 O O . ALA C 1 107 ? 95.872 88.792 28.525 1.00 20.31 98 ALA C O 1
ATOM 3567 N N . GLY C 1 108 ? 97.837 89.694 29.216 1.00 21.52 99 GLY C N 1
ATOM 3568 C CA . GLY C 1 108 ? 98.677 89.140 28.154 1.00 20.83 99 GLY C CA 1
ATOM 3569 C C . GLY C 1 108 ? 98.541 87.649 27.952 1.00 19.79 99 GLY C C 1
ATOM 3570 O O . GLY C 1 108 ? 98.527 87.160 26.809 1.00 19.39 99 GLY C O 1
ATOM 3571 N N . ALA C 1 109 ? 98.419 86.926 29.064 1.00 19.53 100 ALA C N 1
ATOM 3572 C CA . ALA C 1 109 ? 98.373 85.463 29.034 1.00 18.17 100 ALA C CA 1
ATOM 3573 C C . ALA C 1 109 ? 96.974 84.877 28.744 1.00 17.67 100 ALA C C 1
ATOM 3574 O O . ALA C 1 109 ? 96.829 83.666 28.521 1.00 16.67 100 ALA C O 1
ATOM 3576 N N . GLN C 1 110 ? 95.951 85.726 28.740 1.00 18.28 101 GLN C N 1
ATOM 3577 C CA . GLN C 1 110 ? 94.598 85.260 28.457 1.00 18.17 101 GLN C CA 1
ATOM 3578 C C . GLN C 1 110 ? 94.458 84.782 27.016 1.00 17.33 101 GLN C C 1
ATOM 3579 O O . GLN C 1 110 ? 95.131 85.306 26.111 1.00 16.99 101 GLN C O 1
ATOM 3585 N N . LEU C 1 111 ? 93.602 83.775 26.818 1.00 16.47 102 LEU C N 1
ATOM 3586 C CA . LEU C 1 111 ? 93.202 83.359 25.471 1.00 15.91 102 LEU C CA 1
ATOM 3587 C C . LEU C 1 111 ? 92.482 84.514 24.827 1.00 16.75 102 LEU C C 1
ATOM 3588 O O . LEU C 1 111 ? 91.713 85.195 25.494 1.00 17.65 102 LEU C O 1
ATOM 3593 N N . HIS C 1 112 ? 92.748 84.744 23.543 1.00 16.69 103 HIS C N 1
ATOM 3594 C CA . HIS C 1 112 ? 92.145 85.858 22.804 1.00 17.87 103 HIS C CA 1
ATOM 3595 C C . HIS C 1 112 ? 90.613 85.844 22.861 1.00 18.73 103 HIS C C 1
ATOM 3596 O O . HIS C 1 112 ? 89.990 84.792 22.707 1.00 18.31 103 HIS C O 1
ATOM 3603 N N . ALA C 1 113 ? 90.010 87.010 23.074 1.00 20.40 104 ALA C N 1
ATOM 3604 C CA . ALA C 1 113 ? 88.547 87.119 23.190 1.00 22.00 104 ALA C CA 1
ATOM 3605 C C . ALA C 1 113 ? 87.811 86.664 21.922 1.00 22.69 104 ALA C C 1
ATOM 3606 O O . ALA C 1 113 ? 86.663 86.210 21.983 1.00 23.48 104 ALA C O 1
ATOM 3608 N N . GLY C 1 114 ? 88.498 86.774 20.786 1.00 22.79 105 GLY C N 1
ATOM 3609 C CA . GLY C 1 114 ? 87.973 86.372 19.491 1.00 23.52 105 GLY C CA 1
ATOM 3610 C C . GLY C 1 114 ? 88.057 84.888 19.271 1.00 22.31 105 GLY C C 1
ATOM 3611 O O . GLY C 1 114 ? 87.641 84.387 18.232 1.00 22.77 105 GLY C O 1
ATOM 3612 N N . LEU C 1 115 ? 88.609 84.179 20.248 1.00 21.17 106 LEU C N 1
ATOM 3613 C CA . LEU C 1 115 ? 88.607 82.726 20.218 1.00 20.73 106 LEU C CA 1
ATOM 3614 C C . LEU C 1 115 ? 87.323 82.193 20.862 1.00 21.71 106 LEU C C 1
ATOM 3615 O O . LEU C 1 115 ? 86.909 82.672 21.926 1.00 22.20 106 LEU C O 1
ATOM 3620 N N . HIS C 1 116 ? 86.686 81.226 20.198 1.00 22.63 107 HIS C N 1
ATOM 3621 C CA . HIS C 1 116 ? 85.489 80.563 20.726 1.00 24.04 107 HIS C CA 1
ATOM 3622 C C . HIS C 1 116 ? 85.847 79.262 21.426 1.00 22.70 107 HIS C C 1
ATOM 3623 O O . HIS C 1 116 ? 86.217 78.269 20.787 1.00 22.47 107 HIS C O 1
ATOM 3630 N N . THR C 1 117 ? 85.752 79.271 22.750 1.00 22.51 108 THR C N 1
ATOM 3631 C CA . THR C 1 117 ? 86.208 78.131 23.533 1.00 21.56 108 THR C CA 1
ATOM 3632 C C . THR C 1 117 ? 85.105 77.101 23.812 1.00 22.32 108 THR C C 1
ATOM 3633 O O . THR C 1 117 ? 85.353 76.085 24.471 1.00 21.67 108 THR C O 1
ATOM 3637 N N . GLN C 1 118 ? 83.905 77.363 23.285 1.00 23.83 109 GLN C N 1
ATOM 3638 C CA . GLN C 1 118 ? 82.723 76.521 23.513 1.00 24.80 109 GLN C CA 1
ATOM 3639 C C . GLN C 1 118 ? 83.042 75.028 23.436 1.00 23.68 109 GLN C C 1
ATOM 3640 O O . GLN C 1 118 ? 82.822 74.284 24.391 1.00 24.05 109 GLN C O 1
ATOM 3646 N N . ARG C 1 119 ? 83.590 74.596 22.307 1.00 22.72 110 ARG C N 1
ATOM 3647 C CA . ARG C 1 119 ? 83.826 73.180 22.085 1.00 21.38 110 ARG C CA 1
ATOM 3648 C C . ARG C 1 119 ? 85.236 72.746 22.495 1.00 19.60 110 ARG C C 1
ATOM 3649 O O . ARG C 1 119 ? 85.737 71.712 22.045 1.00 19.64 110 ARG C O 1
ATOM 3657 N N . ILE C 1 120 ? 85.859 73.526 23.368 1.00 18.54 111 ILE C N 1
ATOM 3658 C CA . ILE C 1 120 ? 87.196 73.220 23.857 1.00 17.46 111 ILE C CA 1
ATOM 3659 C C . ILE C 1 120 ? 87.101 72.508 25.191 1.00 17.77 111 ILE C C 1
ATOM 3660 O O . ILE C 1 120 ? 86.645 73.084 26.169 1.00 18.77 111 ILE C O 1
ATOM 3665 N N . ASN C 1 121 ? 87.551 71.258 25.226 1.00 17.97 112 ASN C N 1
ATOM 3666 C CA . ASN C 1 121 ? 87.390 70.394 26.398 1.00 18.56 112 ASN C CA 1
ATOM 3667 C C . ASN C 1 121 ? 88.380 70.651 27.554 1.00 18.14 112 ASN C C 1
ATOM 3668 O O . ASN C 1 121 ? 88.073 70.364 28.717 1.00 18.90 112 ASN C O 1
ATOM 3673 N N . ALA C 1 122 ? 89.554 71.186 27.240 1.00 17.20 113 ALA C N 1
ATOM 3674 C CA . ALA C 1 122 ? 90.586 71.389 28.252 1.00 17.08 113 ALA C CA 1
ATOM 3675 C C . ALA C 1 122 ? 91.602 72.448 27.867 1.00 16.29 113 ALA C C 1
ATOM 3676 O O . ALA C 1 122 ? 91.848 72.686 26.685 1.00 16.02 113 ALA C O 1
ATOM 3678 N N . VAL C 1 123 ? 92.196 73.070 28.879 1.00 16.30 114 VAL C N 1
ATOM 3679 C CA . VAL C 1 123 ? 93.250 74.072 28.686 1.00 15.94 114 VAL C CA 1
ATOM 3680 C C . VAL C 1 123 ? 94.469 73.644 29.478 1.00 16.01 114 VAL C C 1
ATOM 3681 O O . VAL C 1 123 ? 94.379 73.439 30.691 1.00 16.05 114 VAL C O 1
ATOM 3685 N N . ILE C 1 124 ? 95.595 73.499 28.786 1.00 16.16 115 ILE C N 1
ATOM 3686 C CA . ILE C 1 124 ? 96.840 73.026 29.392 1.00 17.01 115 ILE C CA 1
ATOM 3687 C C . ILE C 1 124 ? 97.856 74.158 29.435 1.00 17.54 115 ILE C C 1
ATOM 3688 O O . ILE C 1 124 ? 98.123 74.804 28.412 1.00 17.60 115 ILE C O 1
ATOM 3693 N N . ARG C 1 125 ? 98.422 74.393 30.617 1.00 18.01 116 ARG C N 1
ATOM 3694 C CA . ARG C 1 125 ? 99.452 75.411 30.784 1.00 18.19 116 ARG C CA 1
ATOM 3695 C C . ARG C 1 125 ? 100.868 74.844 30.604 1.00 18.74 116 ARG C C 1
ATOM 3696 O O . ARG C 1 125 ? 101.119 73.672 30.917 1.00 19.96 116 ARG C O 1
ATOM 3704 N N . LYS C 1 126 ? 101.785 75.664 30.102 1.00 18.45 117 LYS C N 1
ATOM 3705 C CA . LYS C 1 126 ? 103.154 75.227 29.884 1.00 19.45 117 LYS C CA 1
ATOM 3706 C C . LYS C 1 126 ? 104.132 76.340 30.207 1.00 20.30 117 LYS C C 1
ATOM 3707 O O . LYS C 1 126 ? 103.796 77.519 30.098 1.00 19.74 117 LYS C O 1
ATOM 3713 N N . GLY C 1 127 ? 105.345 75.954 30.592 1.00 21.73 118 GLY C N 1
ATOM 3714 C CA . GLY C 1 127 ? 106.387 76.919 30.961 1.00 23.35 118 GLY C CA 1
ATOM 3715 C C . GLY C 1 127 ? 106.170 77.568 32.318 1.00 24.03 118 GLY C C 1
ATOM 3716 O O . GLY C 1 127 ? 106.577 78.710 32.522 1.00 24.45 118 GLY C O 1
ATOM 3717 N N . VAL C 1 128 ? 105.565 76.818 33.246 1.00 24.47 119 VAL C N 1
ATOM 3718 C CA . VAL C 1 128 ? 105.047 77.356 34.521 1.00 25.47 119 VAL C CA 1
ATOM 3719 C C . VAL C 1 128 ? 106.049 77.563 35.668 1.00 27.96 119 VAL C C 1
ATOM 3720 O O . VAL C 1 128 ? 105.685 78.138 36.707 1.00 29.17 119 VAL C O 1
ATOM 3724 N N . THR C 1 129 ? 107.284 77.087 35.517 1.00 29.41 120 THR C N 1
ATOM 3725 C CA . THR C 1 129 ? 108.291 77.273 36.575 1.00 31.78 120 THR C CA 1
ATOM 3726 C C . THR C 1 129 ? 109.345 78.251 36.069 1.00 32.72 120 THR C C 1
ATOM 3727 O O . THR C 1 129 ? 109.604 78.299 34.872 1.00 32.14 120 THR C O 1
ATOM 3731 N N . GLN C 1 130 ? 109.960 79.030 36.956 1.00 34.72 121 GLN C N 1
ATOM 3732 C CA . GLN C 1 130 ? 110.891 80.070 36.482 1.00 35.77 121 GLN C CA 1
ATOM 3733 C C . GLN C 1 130 ? 112.135 79.498 35.810 1.00 36.52 121 GLN C C 1
ATOM 3734 O O . GLN C 1 130 ? 112.642 80.076 34.856 1.00 36.56 121 GLN C O 1
ATOM 3740 N N . GLN C 1 131 ? 112.587 78.347 36.295 1.00 37.54 122 GLN C N 1
ATOM 3741 C CA . GLN C 1 131 ? 113.835 77.723 35.848 1.00 39.01 122 GLN C CA 1
ATOM 3742 C C . GLN C 1 131 ? 113.806 77.013 34.479 1.00 37.66 122 GLN C C 1
ATOM 3743 O O . GLN C 1 131 ? 114.864 76.655 33.972 1.00 39.18 122 GLN C O 1
ATOM 3749 N N . ALA C 1 132 ? 112.631 76.804 33.879 1.00 34.97 123 ALA C N 1
ATOM 3750 C CA . ALA C 1 132 ? 112.568 76.045 32.617 1.00 33.94 123 ALA C CA 1
ATOM 3751 C C . ALA C 1 132 ? 111.459 76.465 31.659 1.00 31.64 123 ALA C C 1
ATOM 3752 O O . ALA C 1 132 ? 110.286 76.404 32.017 1.00 30.26 123 ALA C O 1
ATOM 3754 N N . ASP C 1 133 ? 111.828 76.854 30.436 1.00 31.56 124 ASP C N 1
ATOM 3755 C CA . ASP C 1 133 ? 110.840 77.099 29.378 1.00 30.02 124 ASP C CA 1
ATOM 3756 C C . ASP C 1 133 ? 110.330 75.767 28.808 1.00 29.38 124 ASP C C 1
ATOM 3757 O O . ASP C 1 133 ? 110.697 74.706 29.308 1.00 30.44 124 ASP C O 1
ATOM 3762 N N . SER C 1 134 ? 109.473 75.831 27.786 1.00 28.11 125 SER C N 1
ATOM 3763 C CA . SER C 1 134 ? 108.788 74.663 27.222 1.00 27.47 125 SER C CA 1
ATOM 3764 C C . SER C 1 134 ? 107.985 75.073 25.995 1.00 26.36 125 SER C C 1
ATOM 3765 O O . SER C 1 134 ? 106.911 75.671 26.129 1.00 25.24 125 SER C O 1
ATOM 3768 N N . TYR C 1 135 ? 108.483 74.766 24.801 1.00 27.00 126 TYR C N 1
ATOM 3769 C CA . TYR C 1 135 ? 107.726 75.116 23.595 1.00 26.06 126 TYR C CA 1
ATOM 3770 C C . TYR C 1 135 ? 106.667 74.064 23.322 1.00 25.36 126 TYR C C 1
ATOM 3771 O O . TYR C 1 135 ? 105.565 74.388 22.869 1.00 24.69 126 TYR C O 1
ATOM 3780 N N . SER C 1 136 ? 106.998 72.815 23.633 1.00 25.65 127 SER C N 1
ATOM 3781 C CA . SER C 1 136 ? 106.080 71.707 23.490 1.00 25.05 127 SER C CA 1
ATOM 3782 C C . SER C 1 136 ? 104.898 71.816 24.446 1.00 23.72 127 SER C C 1
ATOM 3783 O O . SER C 1 136 ? 105.022 72.365 25.537 1.00 23.71 127 SER C O 1
ATOM 3786 N N . ALA C 1 137 ? 103.756 71.272 24.044 1.00 22.88 128 ALA C N 1
ATOM 3787 C CA . ALA C 1 137 ? 102.609 71.186 24.937 1.00 21.68 128 ALA C CA 1
ATOM 3788 C C . ALA C 1 137 ? 102.611 69.888 25.745 1.00 22.13 128 ALA C C 1
ATOM 3789 O O . ALA C 1 137 ? 101.727 69.681 26.576 1.00 21.54 128 ALA C O 1
ATOM 3791 N N . PHE C 1 138 ? 103.602 69.028 25.493 1.00 23.33 129 PHE C N 1
ATOM 3792 C CA . PHE C 1 138 ? 103.669 67.673 26.051 1.00 24.23 129 PHE C CA 1
ATOM 3793 C C . PHE C 1 138 ? 104.683 67.557 27.178 1.00 25.77 129 PHE C C 1
ATOM 3794 O O . PHE C 1 138 ? 104.417 66.909 28.197 1.00 26.17 129 PHE C O 1
ATOM 3802 N N . VAL C 1 139 ? 105.850 68.169 26.978 1.00 27.25 130 VAL C N 1
ATOM 3803 C CA . VAL C 1 139 ? 107.011 67.955 27.826 1.00 29.47 130 VAL C CA 1
ATOM 3804 C C . VAL C 1 139 ? 107.759 69.262 28.049 1.00 30.07 130 VAL C C 1
ATOM 3805 O O . VAL C 1 139 ? 108.290 69.840 27.098 1.00 30.73 130 VAL C O 1
ATOM 3809 N N . GLU C 1 140 ? 107.810 69.720 29.302 1.00 30.71 131 GLU C N 1
ATOM 3810 C CA . GLU C 1 140 ? 108.643 70.878 29.695 1.00 31.70 131 GLU C CA 1
ATOM 3811 C C . GLU C 1 140 ? 110.123 70.644 29.326 1.00 33.99 131 GLU C C 1
ATOM 3812 O O . GLU C 1 140 ? 110.597 69.494 29.306 1.00 35.34 131 GLU C O 1
ATOM 3818 N N . ASP C 1 141 ? 110.859 71.724 29.060 1.00 34.37 132 ASP C N 1
ATOM 3819 C CA . ASP C 1 141 ? 112.247 71.597 28.603 1.00 36.55 132 ASP C CA 1
ATOM 3820 C C . ASP C 1 141 ? 113.215 70.981 29.642 1.00 38.41 132 ASP C C 1
ATOM 3821 O O . ASP C 1 141 ? 114.433 71.151 29.557 1.00 40.63 132 ASP C O 1
ATOM 3826 N N . ASN C 1 142 ? 112.683 70.256 30.619 1.00 37.63 133 ASN C N 1
ATOM 3827 C CA . ASN C 1 142 ? 113.547 69.523 31.542 1.00 39.37 133 ASN C CA 1
ATOM 3828 C C . ASN C 1 142 ? 113.144 68.053 31.670 1.00 39.32 133 ASN C C 1
ATOM 3829 O O . ASN C 1 142 ? 113.668 67.318 32.516 1.00 41.21 133 ASN C O 1
ATOM 3834 N N . GLY C 1 143 ? 112.230 67.640 30.791 1.00 36.99 134 GLY C N 1
ATOM 3835 C CA . GLY C 1 143 ? 111.702 66.284 30.787 1.00 36.34 134 GLY C CA 1
ATOM 3836 C C . GLY C 1 143 ? 110.687 66.092 31.892 1.00 34.53 134 GLY C C 1
ATOM 3837 O O . GLY C 1 143 ? 110.743 65.106 32.627 1.00 36.33 134 GLY C O 1
ATOM 3838 N N . VAL C 1 144 ? 109.776 67.049 32.030 1.00 31.23 135 VAL C N 1
ATOM 3839 C CA . VAL C 1 144 ? 108.670 66.929 32.976 1.00 29.28 135 VAL C CA 1
ATOM 3840 C C . VAL C 1 144 ? 107.364 66.996 32.181 1.00 26.71 135 VAL C C 1
ATOM 3841 O O . VAL C 1 144 ? 107.110 67.959 31.438 1.00 25.06 135 VAL C O 1
ATOM 3845 N N . SER C 1 145 ? 106.546 65.963 32.313 1.00 25.75 136 SER C N 1
ATOM 3846 C CA . SER C 1 145 ? 105.344 65.890 31.510 1.00 23.59 136 SER C CA 1
ATOM 3847 C C . SER C 1 145 ? 104.327 66.929 31.950 1.00 21.33 136 SER C C 1
ATOM 3848 O O . SER C 1 145 ? 104.119 67.154 33.137 1.00 21.44 136 SER C O 1
ATOM 3851 N N . THR C 1 146 ? 103.709 67.563 30.966 1.00 19.64 137 THR C N 1
ATOM 3852 C CA . THR C 1 146 ? 102.591 68.468 31.180 1.00 18.08 137 THR C CA 1
ATOM 3853 C C . THR C 1 146 ? 101.341 67.640 31.465 1.00 18.02 137 THR C C 1
ATOM 3854 O O . THR C 1 146 ? 100.339 68.156 31.969 1.00 17.24 137 THR C O 1
ATOM 3858 N N . GLY C 1 147 ? 101.414 66.353 31.121 1.00 19.08 138 GLY C N 1
ATOM 3859 C CA . GLY C 1 147 ? 100.301 65.418 31.263 1.00 19.08 138 GLY C CA 1
ATOM 3860 C C . GLY C 1 147 ? 99.456 65.258 30.008 1.00 17.95 138 GLY C C 1
ATOM 3861 O O . GLY C 1 147 ? 98.508 64.465 29.992 1.00 18.59 138 GLY C O 1
ATOM 3862 N N . LEU C 1 148 ? 99.795 66.002 28.957 1.00 16.52 139 LEU C N 1
ATOM 3863 C CA . LEU C 1 148 ? 99.013 65.976 27.731 1.00 15.46 139 LEU C CA 1
ATOM 3864 C C . LEU C 1 148 ? 98.983 64.602 27.070 1.00 16.26 139 LEU C C 1
ATOM 3865 O O . LEU C 1 148 ? 97.948 64.180 26.593 1.00 16.44 139 LEU C O 1
ATOM 3870 N N . ALA C 1 149 ? 100.113 63.905 27.037 1.00 17.61 140 ALA C N 1
ATOM 3871 C CA . ALA C 1 149 ? 100.160 62.557 26.450 1.00 18.72 140 ALA C CA 1
ATOM 3872 C C . ALA C 1 149 ? 99.202 61.570 27.142 1.00 18.95 140 ALA C C 1
ATOM 3873 O O . ALA C 1 149 ? 98.409 60.894 26.473 1.00 18.86 140 ALA C O 1
ATOM 3875 N N . GLY C 1 150 ? 99.289 61.505 28.474 1.00 19.05 141 GLY C N 1
ATOM 3876 C CA . GLY C 1 150 ? 98.378 60.709 29.299 1.00 19.42 141 GLY C CA 1
ATOM 3877 C C . GLY C 1 150 ? 96.927 61.038 28.996 1.00 18.37 141 GLY C C 1
ATOM 3878 O O . GLY C 1 150 ? 96.116 60.152 28.687 1.00 18.66 141 GLY C O 1
ATOM 3879 N N . LEU C 1 151 ? 96.611 62.324 29.053 1.00 16.74 142 LEU C N 1
ATOM 3880 C CA . LEU C 1 151 ? 95.277 62.783 28.736 1.00 16.19 142 LEU C CA 1
ATOM 3881 C C . LEU C 1 151 ? 94.787 62.153 27.417 1.00 16.52 142 LEU C C 1
ATOM 3882 O O . LEU C 1 151 ? 93.746 61.480 27.384 1.00 17.17 142 LEU C O 1
ATOM 3887 N N . LEU C 1 152 ? 95.563 62.349 26.354 1.00 16.11 143 LEU C N 1
ATOM 3888 C CA . LEU C 1 152 ? 95.159 61.967 25.007 1.00 16.20 143 LEU C CA 1
ATOM 3889 C C . LEU C 1 152 ? 95.036 60.468 24.806 1.00 17.56 143 LEU C C 1
ATOM 3890 O O . LEU C 1 152 ? 94.022 60.006 24.299 1.00 18.02 143 LEU C O 1
ATOM 3895 N N . HIS C 1 153 ? 96.054 59.717 25.208 1.00 18.57 144 HIS C N 1
ATOM 3896 C CA . HIS C 1 153 ? 95.996 58.266 25.150 1.00 20.77 144 HIS C CA 1
ATOM 3897 C C . HIS C 1 153 ? 94.777 57.744 25.918 1.00 21.20 144 HIS C C 1
ATOM 3898 O O . HIS C 1 153 ? 94.038 56.883 25.431 1.00 22.14 144 HIS C O 1
ATOM 3905 N N . SER C 1 154 ? 94.571 58.290 27.115 1.00 20.91 145 SER C N 1
ATOM 3906 C CA . SER C 1 154 ? 93.460 57.915 27.990 1.00 21.58 145 SER C CA 1
ATOM 3907 C C . SER C 1 154 ? 92.122 57.865 27.266 1.00 21.58 145 SER C C 1
ATOM 3908 O O . SER C 1 154 ? 91.318 56.969 27.509 1.00 23.10 145 SER C O 1
ATOM 3911 N N . ILE C 1 155 ? 91.884 58.822 26.380 1.00 20.26 146 ILE C N 1
ATOM 3912 C CA . ILE C 1 155 ? 90.584 58.935 25.736 1.00 20.33 146 ILE C CA 1
ATOM 3913 C C . ILE C 1 155 ? 90.521 58.257 24.372 1.00 21.51 146 ILE C C 1
ATOM 3914 O O . ILE C 1 155 ? 89.510 58.361 23.667 1.00 22.06 146 ILE C O 1
ATOM 3919 N N . GLY C 1 156 ? 91.597 57.569 24.002 1.00 22.22 147 GLY C N 1
ATOM 3920 C CA . GLY C 1 156 ? 91.600 56.778 22.787 1.00 23.57 147 GLY C CA 1
ATOM 3921 C C . GLY C 1 156 ? 91.913 57.551 21.529 1.00 23.19 147 GLY C C 1
ATOM 3922 O O . GLY C 1 156 ? 91.628 57.076 20.422 1.00 24.49 147 GLY C O 1
ATOM 3923 N N . ALA C 1 157 ? 92.503 58.734 21.699 1.00 21.78 148 ALA C N 1
ATOM 3924 C CA . ALA C 1 157 ? 93.005 59.532 20.587 1.00 21.59 148 ALA C CA 1
ATOM 3925 C C . ALA C 1 157 ? 94.081 58.795 19.787 1.00 23.38 148 ALA C C 1
ATOM 3926 O O . ALA C 1 157 ? 95.014 58.240 20.359 1.00 24.16 148 ALA C O 1
ATOM 3928 N N . ARG C 1 158 ? 93.939 58.797 18.465 1.00 24.60 149 ARG C N 1
ATOM 3929 C CA . ARG C 1 158 ? 94.932 58.199 17.574 1.00 26.72 149 ARG C CA 1
ATOM 3930 C C . ARG C 1 158 ? 95.694 59.259 16.789 1.00 26.59 149 ARG C C 1
ATOM 3931 O O . ARG C 1 158 ? 96.818 59.027 16.331 1.00 27.99 149 ARG C O 1
ATOM 3939 N N . ARG C 1 159 ? 95.075 60.421 16.619 1.00 25.34 150 ARG C N 1
ATOM 3940 C CA . ARG C 1 159 ? 95.534 61.377 15.621 1.00 25.77 150 ARG C CA 1
ATOM 3941 C C . ARG C 1 159 ? 95.334 62.795 16.112 1.00 23.63 150 ARG C C 1
ATOM 3942 O O . ARG C 1 159 ? 94.245 63.151 16.570 1.00 22.53 150 ARG C O 1
ATOM 3950 N N . VAL C 1 160 ? 96.392 63.594 16.026 1.00 23.15 151 VAL C N 1
ATOM 3951 C CA . VAL C 1 160 ? 96.327 64.978 16.465 1.00 21.59 151 VAL C CA 1
ATOM 3952 C C . VAL C 1 160 ? 96.440 65.969 15.317 1.00 21.78 151 VAL C C 1
ATOM 3953 O O . VAL C 1 160 ? 97.323 65.863 14.455 1.00 23.15 151 VAL C O 1
ATOM 3957 N N . PHE C 1 161 ? 95.514 66.921 15.328 1.00 20.65 152 PHE C N 1
ATOM 3958 C CA . PHE C 1 161 ? 95.445 68.006 14.367 1.00 20.84 152 PHE C CA 1
ATOM 3959 C C . PHE C 1 161 ? 95.899 69.286 15.048 1.00 19.43 152 PHE C C 1
ATOM 3960 O O . PHE C 1 161 ? 95.224 69.777 15.947 1.00 18.53 152 PHE C O 1
ATOM 3968 N N . VAL C 1 162 ? 97.031 69.831 14.622 1.00 19.90 153 VAL C N 1
AT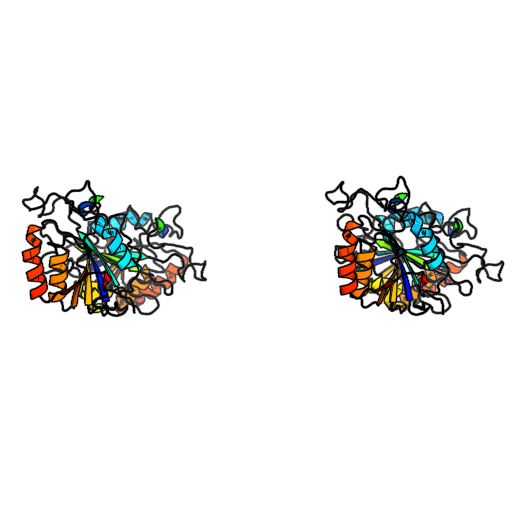OM 3969 C CA . VAL C 1 162 ? 97.600 71.008 15.280 1.00 18.93 153 VAL C CA 1
ATOM 3970 C C . VAL C 1 162 ? 97.394 72.302 14.477 1.00 19.37 153 VAL C C 1
ATOM 3971 O O . VAL C 1 162 ? 97.436 72.302 13.244 1.00 20.92 153 VAL C O 1
ATOM 3975 N N . CYS C 1 163 ? 97.156 73.395 15.198 1.00 18.19 154 CYS C N 1
ATOM 3976 C CA . CYS C 1 163 ? 97.063 74.734 14.617 1.00 18.74 154 CYS C CA 1
ATOM 3977 C C . CYS C 1 163 ? 97.397 75.760 15.697 1.00 17.98 154 CYS C C 1
ATOM 3978 O O . CYS C 1 163 ? 97.565 75.403 16.872 1.00 17.35 154 CYS C O 1
ATOM 3981 N N . GLY C 1 164 ? 97.490 77.028 15.309 1.00 18.57 155 GLY C N 1
ATOM 3982 C CA . GLY C 1 164 ? 97.837 78.084 16.255 1.00 18.15 155 GLY C CA 1
ATOM 3983 C C . GLY C 1 164 ? 99.209 78.673 15.995 1.00 19.16 155 GLY C C 1
ATOM 3984 O O . GLY C 1 164 ? 99.721 78.591 14.873 1.00 20.83 155 GLY C O 1
ATOM 3985 N N . VAL C 1 165 ? 99.797 79.277 17.029 1.00 18.34 156 VAL C N 1
ATOM 3986 C CA . VAL C 1 165 ? 101.131 79.890 16.938 1.00 18.78 156 VAL C CA 1
ATOM 3987 C C . VAL C 1 165 ? 102.033 79.302 18.022 1.00 18.03 156 VAL C C 1
ATOM 3988 O O . VAL C 1 165 ? 101.530 78.842 19.039 1.00 16.40 156 VAL C O 1
ATOM 3992 N N . ALA C 1 166 ? 103.350 79.284 17.815 1.00 19.30 157 ALA C N 1
ATOM 3993 C CA . ALA C 1 166 ? 104.010 79.729 16.586 1.00 21.21 157 ALA C CA 1
ATOM 3994 C C . ALA C 1 166 ? 104.496 78.531 15.770 1.00 22.45 157 ALA C C 1
ATOM 3995 O O . ALA C 1 166 ? 104.954 77.532 16.330 1.00 22.39 157 ALA C O 1
ATOM 3997 N N . TYR C 1 167 ? 104.412 78.641 14.447 1.00 24.07 158 TYR C N 1
ATOM 3998 C CA . TYR C 1 167 ? 104.785 77.548 13.554 1.00 25.63 158 TYR C CA 1
ATOM 3999 C C . TYR C 1 167 ? 106.217 77.078 13.751 1.00 27.59 158 TYR C C 1
ATOM 4000 O O . TYR C 1 167 ? 106.514 75.889 13.569 1.00 28.51 158 TYR C O 1
ATOM 4009 N N . ASP C 1 168 ? 107.096 78.020 14.095 1.00 28.45 159 ASP C N 1
ATOM 4010 C CA . ASP C 1 168 ? 108.514 77.732 14.299 1.00 30.17 159 ASP C CA 1
ATOM 4011 C C . ASP C 1 168 ? 108.873 77.316 15.739 1.00 28.89 159 ASP C C 1
ATOM 4012 O O . ASP C 1 168 ? 110.033 76.969 16.016 1.00 30.36 159 ASP C O 1
ATOM 4017 N N . PHE C 1 169 ? 107.885 77.326 16.638 1.00 26.46 160 PHE C N 1
ATOM 4018 C CA . PHE C 1 169 ? 108.116 77.020 18.058 1.00 25.32 160 PHE C CA 1
ATOM 4019 C C . PHE C 1 169 ? 107.059 76.080 18.635 1.00 23.67 160 PHE C C 1
ATOM 4020 O O . PHE C 1 169 ? 107.112 74.887 18.362 1.00 24.31 160 PHE C O 1
ATOM 4028 N N . CYS C 1 170 ? 106.098 76.598 19.410 1.00 21.98 161 CYS C N 1
ATOM 4029 C CA . CYS C 1 170 ? 105.102 75.736 20.080 1.00 20.60 161 CYS C CA 1
ATOM 4030 C C . CYS C 1 170 ? 104.539 74.678 19.157 1.00 20.36 161 CYS C C 1
ATOM 4031 O O . CYS C 1 170 ? 104.591 73.495 19.473 1.00 20.37 161 CYS C O 1
ATOM 4034 N N . VAL C 1 171 ? 103.999 75.127 18.025 1.00 20.39 162 VAL C N 1
ATOM 4035 C CA . VAL C 1 171 ? 103.403 74.256 17.017 1.00 20.42 162 VAL C CA 1
ATOM 4036 C C . VAL C 1 171 ? 104.384 73.192 16.562 1.00 21.87 162 VAL C C 1
ATOM 4037 O O . VAL C 1 171 ? 104.110 72.005 16.710 1.00 22.27 162 VAL C O 1
ATOM 4041 N N . PHE C 1 172 ? 105.535 73.607 16.048 1.00 23.10 163 PHE C N 1
ATOM 4042 C CA . PHE C 1 172 ? 106.568 72.653 15.635 1.00 24.89 163 PHE C CA 1
ATOM 4043 C C . PHE C 1 172 ? 106.888 71.611 16.709 1.00 24.61 163 PHE C C 1
ATOM 4044 O O . PHE C 1 172 ? 106.730 70.414 16.487 1.00 25.55 163 PHE C O 1
ATOM 4052 N N . PHE C 1 173 ? 107.342 72.069 17.866 1.00 23.83 164 PHE C N 1
ATOM 4053 C CA . PHE C 1 173 ? 107.763 71.163 18.923 1.00 24.22 164 PHE C CA 1
ATOM 4054 C C . PHE C 1 173 ? 106.627 70.308 19.490 1.00 23.24 164 PHE C C 1
ATOM 4055 O O . PHE C 1 173 ? 106.855 69.167 19.892 1.00 23.95 164 PHE C O 1
ATOM 4063 N N . THR C 1 174 ? 105.415 70.858 19.522 1.00 21.65 165 THR C N 1
ATOM 4064 C CA . THR C 1 174 ? 104.257 70.085 19.917 1.00 21.08 165 THR C CA 1
ATOM 4065 C C . THR C 1 174 ? 104.022 68.963 18.895 1.00 22.39 165 THR C C 1
ATOM 4066 O O . THR C 1 174 ? 103.936 67.788 19.262 1.00 22.74 165 THR C O 1
ATOM 4070 N N . ALA C 1 175 ? 103.963 69.314 17.614 1.00 23.12 166 ALA C N 1
ATOM 4071 C CA . ALA C 1 175 ? 103.822 68.298 16.574 1.00 24.67 166 ALA C CA 1
ATOM 4072 C C . ALA C 1 175 ? 104.906 67.217 16.672 1.00 26.25 166 ALA C C 1
ATOM 4073 O O . ALA C 1 175 ? 104.596 66.040 16.574 1.00 27.10 166 ALA C O 1
ATOM 4075 N N . MET C 1 176 ? 106.158 67.618 16.896 1.00 27.07 167 MET C N 1
ATOM 4076 C CA . MET C 1 176 ? 107.278 66.667 17.018 1.00 29.23 167 MET C CA 1
ATOM 4077 C C . MET C 1 176 ? 107.089 65.684 18.163 1.00 28.52 167 MET C C 1
ATOM 4078 O O . MET C 1 176 ? 107.414 64.507 18.043 1.00 30.03 167 MET C O 1
ATOM 4083 N N . ASP C 1 177 ? 106.563 66.178 19.276 1.00 26.33 168 ASP C N 1
ATOM 4084 C CA . ASP C 1 177 ? 106.396 65.348 20.456 1.00 26.09 168 ASP C CA 1
ATOM 4085 C C . ASP C 1 177 ? 105.209 64.413 20.372 1.00 25.32 168 ASP C C 1
ATOM 4086 O O . ASP C 1 177 ? 105.308 63.262 20.801 1.00 26.56 168 ASP C O 1
ATOM 4091 N N . ALA C 1 178 ? 104.103 64.888 19.805 1.00 23.64 169 ALA C N 1
ATOM 4092 C CA . ALA C 1 178 ? 102.956 64.022 19.546 1.00 23.52 169 ALA C CA 1
ATOM 4093 C C . ALA C 1 178 ? 103.454 62.832 18.746 1.00 26.01 169 ALA C C 1
ATOM 4094 O O . ALA C 1 178 ? 103.159 61.681 19.051 1.00 26.56 169 ALA C O 1
ATOM 4096 N N . ARG C 1 179 ? 104.247 63.157 17.736 1.00 27.70 170 ARG C N 1
ATOM 4097 C CA . ARG C 1 179 ? 104.910 62.207 16.892 1.00 30.78 170 ARG C CA 1
ATOM 4098 C C . ARG C 1 179 ? 105.707 61.190 17.712 1.00 32.26 170 ARG C C 1
ATOM 4099 O O . ARG C 1 179 ? 105.472 59.993 17.577 1.00 33.91 170 ARG C O 1
ATOM 4107 N N . LYS C 1 180 ? 106.620 61.648 18.575 1.00 32.07 171 LYS C N 1
ATOM 4108 C CA . LYS C 1 180 ? 107.451 60.719 19.377 1.00 33.51 171 LYS C CA 1
ATOM 4109 C C . LYS C 1 180 ? 106.664 60.054 20.524 1.00 32.15 171 LYS C C 1
ATOM 4110 O O . LYS C 1 180 ? 107.147 59.110 21.155 1.00 33.71 171 LYS C O 1
ATOM 4116 N N . ASN C 1 181 ? 105.452 60.551 20.770 1.00 29.16 172 ASN C N 1
ATOM 4117 C CA . ASN C 1 181 ? 104.526 59.950 21.733 1.00 28.09 172 ASN C CA 1
ATOM 4118 C C . ASN C 1 181 ? 103.603 58.885 21.138 1.00 28.42 172 ASN C C 1
ATOM 4119 O O . ASN C 1 181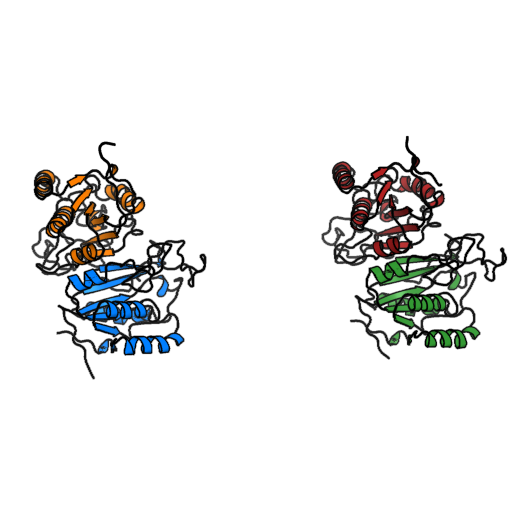 ? 102.743 58.341 21.830 1.00 28.05 172 ASN C O 1
ATOM 4124 N N . GLY C 1 182 ? 103.771 58.601 19.855 1.00 29.37 173 GLY C N 1
ATOM 4125 C CA . GLY C 1 182 ? 103.034 57.527 19.216 1.00 30.24 173 GLY C CA 1
ATOM 4126 C C . GLY C 1 182 ? 101.841 57.969 18.399 1.00 28.74 173 GLY C C 1
ATOM 4127 O O . GLY C 1 182 ? 101.202 57.143 17.746 1.00 29.90 173 GLY C O 1
ATOM 4128 N N . PHE C 1 183 ? 101.547 59.269 18.423 1.00 26.22 174 PHE C N 1
ATOM 4129 C CA . PHE C 1 183 ? 100.381 59.813 17.728 1.00 24.63 174 PHE C CA 1
ATOM 4130 C C . PHE C 1 183 ? 100.613 60.020 16.253 1.00 26.31 174 PHE C C 1
ATOM 4131 O O . PHE C 1 183 ? 101.729 60.266 15.816 1.00 27.54 174 PHE C O 1
ATOM 4139 N N . SER C 1 184 ? 99.541 59.898 15.488 1.00 26.92 175 SER C N 1
ATOM 4140 C CA . SER C 1 184 ? 99.548 60.267 14.088 1.00 28.76 175 SER C CA 1
ATOM 4141 C C . SER C 1 184 ? 99.336 61.785 14.057 1.00 27.25 175 SER C C 1
ATOM 4142 O O . SER C 1 184 ? 98.651 62.314 14.935 1.00 25.44 175 SER C O 1
ATOM 4145 N N . VAL C 1 185 ? 99.916 62.495 13.086 1.00 28.46 176 VAL C N 1
ATOM 4146 C CA . VAL C 1 185 ? 99.848 63.972 13.111 1.00 27.54 176 VAL C CA 1
ATOM 4147 C C . VAL C 1 185 ? 99.502 64.664 11.786 1.00 28.82 176 VAL C C 1
ATOM 4148 O O . VAL C 1 185 ? 100.077 64.359 10.726 1.00 31.23 176 VAL C O 1
ATOM 4152 N N . VAL C 1 186 ? 98.572 65.618 11.880 1.00 27.42 177 VAL C N 1
ATOM 4153 C CA . VAL C 1 186 ? 98.200 66.487 10.768 1.00 28.39 177 VAL C CA 1
ATOM 4154 C C . VAL C 1 186 ? 98.407 67.930 11.207 1.00 27.38 177 VAL C C 1
ATOM 4155 O O . VAL C 1 186 ? 97.758 68.384 12.153 1.00 25.99 177 VAL C O 1
ATOM 4159 N N . LEU C 1 187 ? 99.312 68.647 10.540 1.00 28.85 178 LEU C N 1
ATOM 4160 C CA . LEU C 1 187 ? 99.541 70.070 10.832 1.00 27.81 178 LEU C CA 1
ATOM 4161 C C . LEU C 1 187 ? 98.761 70.918 9.836 1.00 28.82 178 LEU C C 1
ATOM 4162 O O . LEU C 1 187 ? 98.936 70.775 8.618 1.00 31.39 178 LEU C O 1
ATOM 4167 N N . LEU C 1 188 ? 97.907 71.798 10.356 1.00 27.44 179 LEU C N 1
ATOM 4168 C CA . LEU C 1 188 ? 96.994 72.583 9.517 1.00 28.40 179 LEU C CA 1
ATOM 4169 C C . LEU C 1 188 ? 97.675 73.845 8.996 1.00 29.62 179 LEU C C 1
ATOM 4170 O O . LEU C 1 188 ? 97.541 74.928 9.570 1.00 28.45 179 LEU C O 1
ATOM 4175 N N . GLU C 1 189 ? 98.396 73.675 7.887 1.00 32.41 180 GLU C N 1
ATOM 4176 C CA . GLU C 1 189 ? 99.410 74.634 7.417 1.00 34.19 180 GLU C CA 1
ATOM 4177 C C . GLU C 1 189 ? 98.888 76.046 7.165 1.00 34.05 180 GLU C C 1
ATOM 4178 O O . GLU C 1 189 ? 99.656 77.015 7.228 1.00 34.63 180 GLU C O 1
ATOM 4184 N N . ASP C 1 190 ? 97.588 76.147 6.885 1.00 33.55 181 ASP C N 1
ATOM 4185 C CA . ASP C 1 190 ? 96.939 77.416 6.568 1.00 33.27 181 ASP C CA 1
ATOM 4186 C C . ASP C 1 190 ? 96.406 78.119 7.809 1.00 30.68 181 ASP C C 1
ATOM 4187 O O . ASP C 1 190 ? 95.845 79.207 7.704 1.00 31.37 181 ASP C O 1
ATOM 4192 N N . LEU C 1 191 ? 96.585 77.496 8.973 1.00 27.98 182 LEU C N 1
ATOM 4193 C CA . LEU C 1 191 ? 95.978 77.944 10.225 1.00 25.38 182 LEU C CA 1
ATOM 4194 C C . LEU C 1 191 ? 97.034 78.192 11.291 1.00 24.03 182 LEU C C 1
ATOM 4195 O O . LEU C 1 191 ? 96.831 77.958 12.484 1.00 21.68 182 LEU C O 1
ATOM 4200 N N . THR C 1 192 ? 98.170 78.697 10.847 1.00 25.58 183 THR C N 1
ATOM 4201 C CA . THR C 1 192 ? 99.320 78.803 11.718 1.00 25.34 183 THR C CA 1
ATOM 4202 C C . THR C 1 192 ? 100.176 79.960 11.232 1.00 27.12 183 THR C C 1
ATOM 4203 O O . THR C 1 192 ? 100.191 80.244 10.033 1.00 29.54 183 THR C O 1
ATOM 4207 N N . ALA C 1 193 ? 100.864 80.640 12.151 1.00 26.49 184 ALA C N 1
ATOM 4208 C CA . ALA C 1 193 ? 101.764 81.733 11.773 1.00 28.16 184 ALA C CA 1
ATOM 4209 C C . ALA C 1 193 ? 103.082 81.638 12.527 1.00 28.13 184 ALA C C 1
ATOM 4210 O O . ALA C 1 193 ? 103.121 81.174 13.657 1.00 26.28 184 ALA C O 1
ATOM 4212 N N . ALA C 1 194 ? 104.160 82.065 11.876 1.00 30.75 185 ALA C N 1
ATOM 4213 C CA . ALA C 1 194 ? 105.505 81.953 12.432 1.00 31.43 185 ALA C CA 1
ATOM 4214 C C . ALA C 1 194 ? 105.975 83.279 13.006 1.00 31.97 185 ALA C C 1
ATOM 4215 O O . ALA C 1 194 ? 105.597 84.347 12.509 1.00 33.16 185 ALA C O 1
ATOM 4217 N N . VAL C 1 195 ? 106.799 83.206 14.051 1.00 31.58 186 VAL C N 1
ATOM 4218 C CA . VAL C 1 195 ? 107.492 84.384 14.567 1.00 32.37 186 VAL C CA 1
ATOM 4219 C C . VAL C 1 195 ? 108.445 84.888 13.486 1.00 35.28 186 VAL C C 1
ATOM 4220 O O . VAL C 1 195 ? 108.307 86.015 13.032 1.00 36.33 186 VAL C O 1
ATOM 4224 N N . ASP C 1 196 ? 109.372 84.022 13.063 1.00 37.20 187 ASP C N 1
ATOM 4225 C CA . ASP C 1 196 ? 110.356 84.290 11.996 1.00 40.64 187 ASP C CA 1
ATOM 4226 C C . ASP C 1 196 ? 109.976 83.483 10.752 1.00 41.90 187 ASP C C 1
ATOM 4227 O O . ASP C 1 196 ? 109.973 82.250 10.777 1.00 41.51 187 ASP C O 1
ATOM 4232 N N . ASP C 1 197 ? 109.652 84.194 9.674 1.00 43.82 188 ASP C N 1
ATOM 4233 C CA . ASP C 1 197 ? 109.213 83.565 8.433 1.00 45.66 188 ASP C CA 1
ATOM 4234 C C . ASP C 1 197 ? 110.323 82.886 7.623 1.00 48.36 188 ASP C C 1
ATOM 4235 O O . ASP C 1 197 ? 110.036 82.145 6.683 1.00 49.59 188 ASP C O 1
ATOM 4240 N N . ALA C 1 198 ? 111.580 83.142 7.980 1.00 49.69 189 ALA C N 1
ATOM 4241 C CA . ALA C 1 198 ? 112.713 82.467 7.333 1.00 52.85 189 ALA C CA 1
ATOM 4242 C C . ALA C 1 198 ? 112.829 81.021 7.822 1.00 51.99 189 ALA C C 1
ATOM 4243 O O . ALA C 1 198 ? 113.383 80.156 7.128 1.00 54.24 189 ALA C O 1
ATOM 4245 N N . ALA C 1 199 ? 112.286 80.775 9.014 1.00 48.78 190 ALA C N 1
ATOM 4246 C CA . ALA C 1 199 ? 112.340 79.472 9.657 1.00 47.62 190 ALA C CA 1
ATOM 4247 C C . ALA C 1 199 ? 111.398 78.451 9.014 1.00 47.40 190 ALA C C 1
ATOM 4248 O O . ALA C 1 199 ? 111.558 77.249 9.236 1.00 47.51 190 ALA C O 1
ATOM 4250 N N . TRP C 1 200 ? 110.440 78.928 8.213 1.00 47.42 191 TRP C N 1
ATOM 4251 C CA . TRP C 1 200 ? 109.423 78.071 7.574 1.00 47.27 191 TRP C CA 1
ATOM 4252 C C . TRP C 1 200 ? 109.974 76.903 6.736 1.00 49.51 191 TRP C C 1
ATOM 4253 O O . TRP C 1 200 ? 109.625 75.752 6.985 1.00 48.91 191 TRP C O 1
ATOM 4264 N N . SER C 1 201 ? 110.816 77.200 5.747 1.00 52.45 192 SER C N 1
ATOM 4265 C CA . SER C 1 201 ? 111.380 76.175 4.860 1.00 55.05 192 SER C CA 1
ATOM 4266 C C . SER C 1 201 ? 112.035 74.992 5.600 1.00 54.56 192 SER C C 1
ATOM 4267 O O . SER C 1 201 ? 111.727 73.831 5.315 1.00 55.01 192 SER C O 1
ATOM 4270 N N . ALA C 1 202 ? 112.919 75.298 6.547 1.00 53.59 193 ALA C N 1
ATOM 4271 C CA . ALA C 1 202 ? 113.674 74.277 7.285 1.00 53.67 193 ALA C CA 1
ATOM 4272 C C . ALA C 1 202 ? 112.836 73.513 8.314 1.00 50.28 193 ALA C C 1
ATOM 4273 O O . ALA C 1 202 ? 112.916 72.286 8.409 1.00 51.06 193 ALA C O 1
ATOM 4275 N N . ARG C 1 203 ? 112.048 74.254 9.086 1.00 46.73 194 ARG C N 1
ATOM 4276 C CA . ARG C 1 203 ? 111.160 73.704 10.104 1.00 43.34 194 ARG C CA 1
ATOM 4277 C C . ARG C 1 203 ? 110.180 72.686 9.500 1.00 42.75 194 ARG C C 1
ATOM 4278 O O . ARG C 1 203 ? 109.818 71.696 10.140 1.00 41.52 194 ARG C O 1
ATOM 4286 N N . THR C 1 204 ? 109.780 72.936 8.254 1.00 43.74 195 THR C N 1
ATOM 4287 C CA . THR C 1 204 ? 108.830 72.090 7.529 1.00 43.57 195 THR C CA 1
ATOM 4288 C C . THR C 1 204 ? 109.469 70.802 7.041 1.00 45.86 195 THR C C 1
ATOM 4289 O O . THR C 1 204 ? 108.860 69.738 7.129 1.00 45.49 195 THR C O 1
ATOM 4293 N N . ALA C 1 205 ? 110.691 70.906 6.533 1.00 48.52 196 ALA C N 1
ATOM 4294 C CA . ALA C 1 205 ? 111.435 69.742 6.055 1.00 51.53 196 ALA C CA 1
ATOM 4295 C C . ALA C 1 205 ? 111.528 68.649 7.125 1.00 50.16 196 ALA C C 1
ATOM 4296 O O . ALA C 1 205 ? 111.240 67.479 6.847 1.00 50.94 196 ALA C O 1
ATOM 4298 N N . GLU C 1 206 ? 111.900 69.051 8.345 1.00 48.11 197 GLU C N 1
ATOM 4299 C CA . GLU C 1 206 ? 112.058 68.123 9.479 1.00 46.99 197 GLU C CA 1
ATOM 4300 C C . GLU C 1 206 ? 110.742 67.670 10.109 1.00 43.61 197 GLU C C 1
ATOM 4301 O O . GLU C 1 206 ? 110.702 66.642 10.774 1.00 43.27 197 GLU C O 1
ATOM 4307 N N . LEU C 1 207 ? 109.674 68.431 9.894 1.00 41.40 198 LEU C N 1
ATOM 4308 C CA . LEU C 1 207 ? 108.329 67.946 10.200 1.00 39.28 198 LEU C CA 1
ATOM 4309 C C . LEU C 1 207 ? 107.915 66.839 9.228 1.00 41.44 198 LEU C C 1
ATOM 4310 O O . LEU C 1 207 ? 107.250 65.873 9.615 1.00 40.78 198 LEU C O 1
ATOM 4315 N N . LYS C 1 208 ? 108.321 66.978 7.968 1.00 44.19 199 LYS C N 1
ATOM 4316 C CA . LYS C 1 208 ? 108.000 65.987 6.951 1.00 46.66 199 LYS C CA 1
ATOM 4317 C C . LYS C 1 208 ? 108.771 64.684 7.125 1.00 48.59 199 LYS C C 1
ATOM 4318 O O . LYS C 1 208 ? 108.208 63.609 6.936 1.00 49.15 199 LYS C O 1
ATOM 4324 N N . ASP C 1 209 ? 110.047 64.780 7.494 1.00 49.72 200 ASP C N 1
ATOM 4325 C CA . ASP C 1 209 ? 110.873 63.586 7.693 1.00 52.11 200 ASP C CA 1
ATOM 4326 C C . ASP C 1 209 ? 110.611 62.955 9.065 1.00 49.64 200 ASP C C 1
ATOM 4327 O O . ASP C 1 209 ? 111.232 61.955 9.432 1.00 51.62 200 ASP C O 1
ATOM 4332 N N . ALA C 1 210 ? 109.691 63.554 9.817 1.00 45.68 201 ALA C N 1
ATOM 4333 C CA . ALA C 1 210 ? 109.157 62.955 11.040 1.00 42.99 201 ALA C CA 1
ATOM 4334 C C . ALA C 1 210 ? 107.772 62.380 10.761 1.00 41.70 201 ALA C C 1
ATOM 4335 O O . ALA C 1 210 ? 107.097 61.905 11.668 1.00 39.50 201 ALA C O 1
ATOM 4337 N N . GLY C 1 211 ? 107.364 62.432 9.494 1.00 43.02 202 GLY C N 1
ATOM 4338 C CA . GLY C 1 211 ? 106.075 61.912 9.058 1.00 42.63 202 GLY C CA 1
ATOM 4339 C C . GLY C 1 211 ? 104.880 62.724 9.526 1.00 39.47 202 GLY C C 1
ATOM 4340 O O . GLY C 1 211 ? 103.791 62.177 9.720 1.00 38.58 202 GLY C O 1
ATOM 4341 N N . VAL C 1 212 ? 105.069 64.026 9.723 1.00 37.86 203 VAL C N 1
ATOM 4342 C CA . VAL C 1 212 ? 103.940 64.897 10.046 1.00 35.10 203 VAL C CA 1
ATOM 4343 C C . VAL C 1 212 ? 103.317 65.330 8.732 1.00 36.27 203 VAL C C 1
ATOM 4344 O O . VAL C 1 212 ? 104.006 65.861 7.863 1.00 38.24 203 VAL C O 1
ATOM 4348 N N . VAL C 1 213 ? 102.019 65.085 8.588 1.00 35.47 204 VAL C N 1
ATOM 4349 C CA . VAL C 1 213 ? 101.324 65.362 7.328 1.00 36.90 204 VAL C CA 1
ATOM 4350 C C . VAL C 1 213 ? 100.822 66.812 7.279 1.00 35.47 204 VAL C C 1
ATOM 4351 O O . VAL C 1 213 ? 100.160 67.284 8.213 1.00 32.85 204 VAL C O 1
ATOM 4355 N N . LEU C 1 214 ? 101.154 67.514 6.196 1.00 37.24 205 LEU C N 1
ATOM 4356 C CA . LEU C 1 214 ? 100.781 68.921 6.059 1.00 36.19 205 LEU C CA 1
ATOM 4357 C C . LEU C 1 214 ? 99.570 69.107 5.176 1.00 37.20 205 LEU C C 1
ATOM 4358 O O . LEU C 1 214 ? 99.517 68.610 4.050 1.00 40.05 205 LEU C O 1
ATOM 4363 N N . LEU C 1 215 ? 98.606 69.854 5.695 1.00 35.42 206 LEU C N 1
ATOM 4364 C CA . LEU C 1 215 ? 97.294 69.913 5.086 1.00 36.34 206 LEU C CA 1
ATOM 4365 C C . LEU C 1 215 ? 96.589 71.243 5.312 1.00 34.98 206 LEU C C 1
ATOM 4366 O O . LEU C 1 215 ? 96.692 71.834 6.383 1.00 32.83 206 LEU C O 1
ATOM 4371 N N . LYS C 1 216 ? 95.881 71.703 4.287 1.00 36.90 207 LYS C N 1
ATOM 4372 C CA . LYS C 1 216 ? 94.992 72.852 4.386 1.00 36.32 207 LYS C CA 1
ATOM 4373 C C . LYS C 1 216 ? 93.672 72.404 5.042 1.00 35.00 207 LYS C C 1
ATOM 4374 O O . LYS C 1 216 ? 93.103 71.372 4.668 1.00 35.94 207 LYS C O 1
ATOM 4380 N N . SER C 1 217 ? 93.182 73.189 6.004 1.00 32.98 208 SER C N 1
ATOM 4381 C CA . SER C 1 217 ? 91.912 72.909 6.704 1.00 31.83 208 SER C CA 1
ATOM 4382 C C . SER C 1 217 ? 90.667 72.676 5.821 1.00 33.93 208 SER C C 1
ATOM 4383 O O . SER C 1 217 ? 89.658 72.153 6.298 1.00 33.40 208 SER C O 1
ATOM 4386 N N . SER C 1 218 ? 90.728 73.041 4.545 1.00 36.46 209 SER C N 1
ATOM 4387 C CA . SER C 1 218 ? 89.596 72.785 3.658 1.00 39.03 209 SER C CA 1
ATOM 4388 C C . SER C 1 218 ? 89.486 71.307 3.251 1.00 40.12 209 SER C C 1
ATOM 4389 O O . SER C 1 218 ? 88.490 70.895 2.651 1.00 41.67 209 SER C O 1
ATOM 4392 N N . ALA C 1 219 ? 90.500 70.514 3.596 1.00 39.42 210 ALA C N 1
ATOM 4393 C CA . ALA C 1 219 ? 90.496 69.084 3.287 1.00 40.85 210 ALA C CA 1
ATOM 4394 C C . ALA C 1 219 ? 89.680 68.298 4.309 1.00 39.36 210 ALA C C 1
ATOM 4395 O O . ALA C 1 219 ? 89.153 67.227 4.009 1.00 40.69 210 ALA C O 1
ATOM 4397 N N . LEU C 1 220 ? 89.559 68.846 5.512 1.00 36.90 211 LEU C N 1
ATOM 4398 C CA . LEU C 1 220 ? 88.804 68.195 6.569 1.00 35.61 211 LEU C CA 1
ATOM 4399 C C . LEU C 1 220 ? 87.287 68.102 6.309 1.00 37.05 211 LEU C C 1
ATOM 4400 O O . LEU C 1 220 ? 86.636 69.114 6.042 1.00 37.44 211 LEU C O 1
ATOM 4405 N N . VAL C 1 221 ? 86.742 66.885 6.373 1.00 38.16 212 VAL C N 1
ATOM 4406 C CA . VAL C 1 221 ? 85.283 66.670 6.399 1.00 39.65 212 VAL C CA 1
ATOM 4407 C C . VAL C 1 221 ? 84.852 65.874 7.640 1.00 38.75 212 VAL C C 1
ATOM 4408 O O . VAL C 1 221 ? 85.652 65.151 8.230 1.00 37.75 212 VAL C O 1
ATOM 4412 N N . ALA C 1 222 ? 83.585 66.019 8.025 1.00 39.85 213 ALA C N 1
ATOM 4413 C CA . ALA C 1 222 ? 83.025 65.375 9.222 1.00 39.49 213 ALA C CA 1
ATOM 4414 C C . ALA C 1 222 ? 82.507 63.944 8.968 1.00 41.94 213 ALA C C 1
ATOM 4415 O O . ALA C 1 222 ? 82.591 63.423 7.851 1.00 44.35 213 ALA C O 1
ATOM 4417 N N . GLU C 1 223 ? 81.970 63.310 10.009 1.00 42.06 214 GLU C N 1
ATOM 4418 C CA . GLU C 1 223 ? 81.270 62.041 9.844 1.00 44.46 214 GLU C CA 1
ATOM 4419 C C . GLU C 1 223 ? 79.813 62.317 9.477 1.00 46.24 214 GLU C C 1
ATOM 4420 O O . GLU C 1 223 ? 79.068 61.402 9.119 1.00 48.50 214 GLU C O 1
ATOM 4426 N N . THR D 1 25 ? 97.369 68.454 65.761 1.00 40.89 16 THR D N 1
ATOM 4427 C CA . THR D 1 25 ? 96.783 67.074 65.896 1.00 41.34 16 THR D CA 1
ATOM 4428 C C . THR D 1 25 ? 97.479 66.015 65.007 1.00 40.34 16 THR D C 1
ATOM 4429 O O . THR D 1 25 ? 98.016 65.029 65.531 1.00 41.52 16 THR D O 1
ATOM 4433 N N . LEU D 1 26 ? 97.480 66.219 63.687 1.00 38.20 17 LEU D N 1
ATOM 4434 C CA . LEU D 1 26 ? 98.279 65.382 62.788 1.00 37.43 17 LEU D CA 1
ATOM 4435 C C . LEU D 1 26 ? 98.827 66.122 61.552 1.00 35.91 17 LEU D C 1
ATOM 4436 O O . LEU D 1 26 ? 98.212 67.062 61.041 1.00 34.63 17 LEU D O 1
ATOM 4441 N N . CYS D 1 27 ? 99.994 65.684 61.085 1.00 36.24 18 CYS D N 1
ATOM 4442 C CA . CYS D 1 27 ? 100.657 66.299 59.932 1.00 35.11 18 CYS D CA 1
ATOM 4443 C C . CYS D 1 27 ? 100.571 65.437 58.674 1.00 33.40 18 CYS D C 1
ATOM 4444 O O . CYS D 1 27 ? 101.070 64.309 58.644 1.00 34.23 18 CYS D O 1
ATOM 4447 N N . VAL D 1 28 ? 99.950 65.982 57.638 1.00 31.39 19 VAL D N 1
ATOM 4448 C CA . VAL D 1 28 ? 99.970 65.372 56.323 1.00 30.06 19 VAL D CA 1
ATOM 4449 C C . VAL D 1 28 ? 100.959 66.143 55.443 1.00 29.53 19 VAL D C 1
ATOM 4450 O O . VAL D 1 28 ? 100.837 67.361 55.293 1.00 29.12 19 VAL D O 1
ATOM 4454 N N . THR D 1 29 ? 101.952 65.436 54.894 1.00 29.82 20 THR D N 1
ATOM 4455 C CA . THR D 1 29 ? 102.996 66.062 54.066 1.00 29.68 20 THR D CA 1
ATOM 4456 C C . THR D 1 29 ? 102.623 66.011 52.588 1.00 28.28 20 THR D C 1
ATOM 4457 O O . THR D 1 29 ? 102.485 64.923 52.022 1.00 28.59 20 THR D O 1
ATOM 4461 N N . VAL D 1 30 ? 102.472 67.172 51.957 1.00 27.11 21 VAL D N 1
ATOM 4462 C CA . VAL D 1 30 ? 102.241 67.189 50.516 1.00 25.73 21 VAL D CA 1
ATOM 4463 C C . VAL D 1 30 ? 103.540 67.077 49.703 1.00 26.07 21 VAL D C 1
ATOM 4464 O O . VAL D 1 30 ? 104.496 67.811 49.938 1.00 26.52 21 VAL D O 1
ATOM 4468 N N . SER D 1 31 ? 103.541 66.148 48.746 1.00 25.99 22 SER D N 1
ATOM 4469 C CA . SER D 1 31 ? 104.725 65.798 47.945 1.00 26.82 22 SER D CA 1
ATOM 4470 C C . SER D 1 31 ? 104.732 66.398 46.529 1.00 25.65 22 SER D C 1
ATOM 4471 O O . SER D 1 31 ? 103.703 66.433 45.855 1.00 24.13 22 SER D O 1
ATOM 4474 N N . SER D 1 32 ? 105.905 66.841 46.080 1.00 26.49 23 SER D N 1
ATOM 4475 C CA . SER D 1 32 ? 106.053 67.442 44.749 1.00 25.89 23 SER D CA 1
ATOM 4476 C C . SER D 1 32 ? 106.221 66.375 43.678 1.00 25.73 23 SER D C 1
ATOM 4477 O O . SER D 1 32 ? 106.643 66.653 42.560 1.00 25.88 23 SER D O 1
ATOM 4480 N N . THR D 1 33 ? 105.887 65.147 44.035 1.00 25.69 24 THR D N 1
ATOM 4481 C CA . THR D 1 33 ? 106.039 64.025 43.125 1.00 26.48 24 THR D CA 1
ATOM 4482 C C . THR D 1 33 ? 104.717 63.271 42.995 1.00 25.24 24 THR D C 1
ATOM 4483 O O . THR D 1 33 ? 104.351 62.813 41.913 1.00 25.36 24 THR D O 1
ATOM 4487 N N . THR D 1 34 ? 103.995 63.214 44.110 1.00 24.43 25 THR D N 1
ATOM 4488 C CA . THR D 1 34 ? 103.013 62.179 44.397 1.00 23.83 25 THR D CA 1
ATOM 4489 C C . THR D 1 34 ? 101.593 62.725 44.612 1.00 22.33 25 THR D C 1
ATOM 4490 O O . THR D 1 34 ? 100.604 62.041 44.327 1.00 21.74 25 THR D O 1
ATOM 4494 N N . ASP D 1 35 ? 101.513 63.960 45.104 1.00 21.60 26 ASP D N 1
ATOM 4495 C CA . ASP D 1 35 ? 100.254 64.574 45.495 1.00 20.64 26 ASP D CA 1
ATOM 4496 C C . ASP D 1 35 ? 99.762 65.536 44.418 1.00 19.55 26 ASP D C 1
ATOM 4497 O O . ASP D 1 35 ? 100.555 66.204 43.749 1.00 19.62 26 ASP D O 1
ATOM 4502 N N . VAL D 1 36 ? 98.442 65.583 44.245 1.00 18.80 27 VAL D N 1
ATOM 4503 C CA . VAL D 1 36 ? 97.804 66.407 43.222 1.00 17.66 27 VAL D CA 1
ATOM 4504 C C . VAL D 1 36 ? 96.560 67.082 43.803 1.00 17.32 27 VAL D C 1
ATOM 4505 O O . VAL D 1 36 ? 95.874 66.507 44.649 1.00 17.76 27 VAL D O 1
ATOM 4509 N N . LEU D 1 37 ? 96.284 68.306 43.361 1.00 16.69 28 LEU D N 1
ATOM 4510 C CA . LEU D 1 37 ? 95.166 69.084 43.883 1.00 16.33 28 LEU D CA 1
ATOM 4511 C C . LEU D 1 37 ? 94.093 69.386 42.842 1.00 15.75 28 LEU D C 1
ATOM 4512 O O . LEU D 1 37 ? 94.371 69.942 41.783 1.00 15.60 28 LEU D O 1
ATOM 4517 N N . ILE D 1 38 ? 92.858 69.018 43.155 1.00 16.02 29 ILE D N 1
ATOM 4518 C CA . ILE D 1 38 ? 91.723 69.321 42.288 1.00 15.75 29 ILE D CA 1
ATOM 4519 C C . ILE D 1 38 ? 90.831 70.377 42.948 1.00 15.79 29 ILE D C 1
ATOM 4520 O O . ILE D 1 38 ? 90.340 70.181 44.062 1.00 16.11 29 ILE D O 1
ATOM 4525 N N . ILE D 1 39 ? 90.654 71.495 42.247 1.00 15.43 30 ILE D N 1
ATOM 4526 C CA . ILE D 1 39 ? 89.794 72.590 42.672 1.00 15.56 30 ILE D CA 1
ATOM 4527 C C . ILE D 1 39 ? 88.508 72.536 41.847 1.00 15.80 30 ILE D C 1
ATOM 4528 O O . ILE D 1 39 ? 88.509 72.726 40.624 1.00 15.07 30 ILE D O 1
ATOM 4533 N N . ALA D 1 40 ? 87.407 72.271 42.538 1.00 16.53 31 ALA D N 1
ATOM 4534 C CA . ALA D 1 40 ? 86.158 71.952 41.892 1.00 16.93 31 ALA D CA 1
ATOM 4535 C C . ALA D 1 40 ? 85.289 73.184 41.729 1.00 18.15 31 ALA D C 1
ATOM 4536 O O . ALA D 1 40 ? 85.010 73.880 42.712 1.00 19.61 31 ALA D O 1
ATOM 4538 N N . ASP D 1 41 ? 84.900 73.452 40.477 1.00 18.25 32 ASP D N 1
ATOM 4539 C CA . ASP D 1 41 ? 83.901 74.463 40.080 1.00 19.11 32 ASP D CA 1
ATOM 4540 C C . ASP D 1 41 ? 83.877 75.746 40.897 1.00 20.23 32 ASP D C 1
ATOM 4541 O O . ASP D 1 41 ? 82.863 76.074 41.477 1.00 21.73 32 ASP D O 1
ATOM 4546 N N . MET D 1 42 ? 84.983 76.473 40.961 1.00 20.42 33 MET D N 1
ATOM 4547 C CA . MET D 1 42 ? 84.968 77.782 41.603 1.00 21.69 33 MET D CA 1
ATOM 4548 C C . MET D 1 42 ? 84.597 78.823 40.545 1.00 22.64 33 MET D C 1
ATOM 4549 O O . MET D 1 42 ? 85.444 79.591 40.062 1.00 23.00 33 MET D O 1
ATOM 4554 N N . GLN D 1 43 ? 83.315 78.840 40.187 1.00 23.07 34 GLN D N 1
ATOM 4555 C CA . GLN D 1 43 ? 82.824 79.712 39.129 1.00 23.62 34 GLN D CA 1
ATOM 4556 C C . GLN D 1 43 ? 81.823 80.751 39.615 1.00 25.66 34 GLN D C 1
ATOM 4557 O O . GLN D 1 43 ? 81.105 80.547 40.609 1.00 26.48 34 GLN D O 1
ATOM 4563 N N . VAL D 1 44 ? 81.771 81.864 38.893 1.00 26.59 35 VAL D N 1
ATOM 4564 C CA . VAL D 1 44 ? 80.860 82.947 39.208 1.00 28.58 35 VAL D CA 1
ATOM 4565 C C . VAL D 1 44 ? 79.454 82.417 39.552 1.00 29.47 35 VAL D C 1
ATOM 4566 O O . VAL D 1 44 ? 78.936 82.686 40.632 1.00 30.75 35 VAL D O 1
ATOM 4570 N N . ASP D 1 45 ? 78.860 81.635 38.653 1.00 29.06 36 ASP D N 1
ATOM 4571 C CA . ASP D 1 45 ? 77.465 81.186 38.818 1.00 30.27 36 ASP D CA 1
ATOM 4572 C C . ASP D 1 45 ? 77.220 80.402 40.110 1.00 30.20 36 ASP D C 1
ATOM 4573 O O . ASP D 1 45 ? 76.082 80.303 40.582 1.00 31.36 36 ASP D O 1
ATOM 4578 N N . PHE D 1 46 ? 78.294 79.861 40.678 1.00 28.78 37 PHE D N 1
ATOM 4579 C CA . PHE D 1 46 ? 78.205 79.148 41.944 1.00 28.93 37 PHE D CA 1
ATOM 4580 C C . PHE D 1 46 ? 78.576 80.006 43.153 1.00 29.95 37 PHE D C 1
ATOM 4581 O O . PHE D 1 46 ? 78.143 79.701 44.256 1.00 30.75 37 PHE D O 1
ATOM 4589 N N . LEU D 1 47 ? 79.365 81.066 42.948 1.00 30.10 38 LEU D N 1
ATOM 4590 C CA . LEU D 1 47 ? 80.006 81.801 44.062 1.00 31.05 38 LEU D CA 1
ATOM 4591 C C . LEU D 1 47 ? 79.509 83.218 44.346 1.00 33.83 38 LEU D C 1
ATOM 4592 O O . LEU D 1 47 ? 79.337 83.614 45.507 1.00 35.20 38 LEU D O 1
ATOM 4597 N N . ALA D 1 48 ? 79.318 83.985 43.280 1.00 35.08 39 ALA D N 1
ATOM 4598 C CA . ALA D 1 48 ? 78.967 85.390 43.374 1.00 38.10 39 ALA D CA 1
ATOM 4599 C C . ALA D 1 48 ? 77.487 85.574 43.717 1.00 40.85 39 ALA D C 1
ATOM 4600 O O . ALA D 1 48 ? 76.641 84.820 43.230 1.00 40.50 39 ALA D O 1
ATOM 4602 N N . PRO D 1 49 ? 77.174 86.557 44.589 1.00 43.91 40 PRO D N 1
ATOM 4603 C CA . PRO D 1 49 ? 75.797 87.007 44.730 1.00 46.86 40 PRO D CA 1
ATOM 4604 C C . PRO D 1 49 ? 75.331 87.550 43.389 1.00 47.87 40 PRO D C 1
ATOM 4605 O O . PRO D 1 49 ? 76.131 88.136 42.643 1.00 47.22 40 PRO D O 1
ATOM 4609 N N . GLY D 1 50 ? 74.050 87.344 43.089 1.00 49.49 41 GLY D N 1
ATOM 4610 C CA . GLY D 1 50 ? 73.526 87.563 41.746 1.00 50.07 41 GLY D CA 1
ATOM 4611 C C . GLY D 1 50 ? 73.968 86.429 40.834 1.00 47.16 41 GLY D C 1
ATOM 4612 O O . GLY D 1 50 ? 73.860 86.539 39.601 1.00 46.69 41 GLY D O 1
ATOM 4613 N N . GLY D 1 51 ? 74.466 85.349 41.455 1.00 45.10 42 GLY D N 1
ATOM 4614 C CA . GLY D 1 51 ? 74.924 84.150 40.764 1.00 42.43 42 GLY D CA 1
ATOM 4615 C C . GLY D 1 51 ? 73.767 83.477 40.073 1.00 43.27 42 GLY D C 1
ATOM 4616 O O . GLY D 1 51 ? 72.874 84.149 39.566 1.00 45.87 42 GLY D O 1
ATOM 4617 N N . SER D 1 52 ? 73.768 82.154 40.031 1.00 41.79 43 SER D N 1
ATOM 4618 C CA . SER D 1 52 ? 72.689 81.428 39.364 1.00 42.69 43 SER D CA 1
ATOM 4619 C C . SER D 1 52 ? 72.371 80.152 40.106 1.00 42.25 43 SER D C 1
ATOM 4620 O O . SER D 1 52 ? 71.216 79.746 40.200 1.00 44.11 43 SER D O 1
ATOM 4623 N N . LEU D 1 53 ? 73.419 79.521 40.615 1.00 40.18 44 LEU D N 1
ATOM 4624 C CA . LEU D 1 53 ? 73.297 78.358 41.450 1.00 39.66 44 LEU D CA 1
ATOM 4625 C C . LEU D 1 53 ? 74.210 78.616 42.644 1.00 39.13 44 LEU D C 1
ATOM 4626 O O . LEU D 1 53 ? 75.059 77.787 42.991 1.00 37.52 44 LEU D O 1
ATOM 4631 N N . HIS D 1 54 ? 74.021 79.787 43.261 1.00 40.65 45 HIS D N 1
ATOM 4632 C CA . HIS D 1 54 ? 74.848 80.243 44.373 1.00 40.33 45 HIS D CA 1
ATOM 4633 C C . HIS D 1 54 ? 74.854 79.220 45.493 1.00 39.88 45 HIS D C 1
ATOM 4634 O O . HIS D 1 54 ? 73.800 78.798 45.971 1.00 41.59 45 HIS D O 1
ATOM 4641 N N . VAL D 1 55 ? 76.062 78.823 45.876 1.00 37.83 46 VAL D N 1
ATOM 4642 C CA . VAL D 1 55 ? 76.317 77.905 46.978 1.00 37.19 46 VAL D CA 1
ATOM 4643 C C . VAL D 1 55 ? 76.710 78.723 48.206 1.00 38.43 46 VAL D C 1
ATOM 4644 O O . VAL D 1 55 ? 77.696 79.480 48.159 1.00 37.70 46 VAL D O 1
ATOM 4648 N N . LYS D 1 56 ? 75.950 78.567 49.296 1.00 40.13 47 LYS D N 1
ATOM 4649 C CA . LYS D 1 56 ? 76.180 79.372 50.495 1.00 41.62 47 LYS D CA 1
ATOM 4650 C C . LYS D 1 56 ? 77.552 79.084 51.093 1.00 40.04 47 LYS D C 1
ATOM 4651 O O . LYS D 1 56 ? 77.916 77.923 51.311 1.00 38.63 47 LYS D O 1
ATOM 4657 N N . GLY D 1 57 ? 78.311 80.154 51.319 1.00 40.25 48 GLY D N 1
ATOM 4658 C CA . GLY D 1 57 ? 79.617 80.068 51.958 1.00 38.99 48 GLY D CA 1
ATOM 4659 C C . GLY D 1 57 ? 80.758 79.619 51.063 1.00 36.05 48 GLY D C 1
ATOM 4660 O O . GLY D 1 57 ? 81.873 79.380 51.556 1.00 35.41 48 GLY D O 1
ATOM 4661 N N . GLY D 1 58 ? 80.493 79.506 49.759 1.00 34.34 49 GLY D N 1
ATOM 4662 C CA . GLY D 1 58 ? 81.531 79.174 48.767 1.00 31.46 49 GLY D CA 1
ATOM 4663 C C . GLY D 1 58 ? 82.600 80.245 48.557 1.00 31.17 49 GLY D C 1
ATOM 4664 O O . GLY D 1 58 ? 83.798 79.944 48.569 1.00 29.43 49 GLY D O 1
ATOM 4665 N N . GLU D 1 59 ? 82.156 81.489 48.349 1.00 32.70 50 GLU D N 1
ATOM 4666 C CA . GLU D 1 59 ? 83.025 82.665 48.201 1.00 33.25 50 GLU D CA 1
ATOM 4667 C C . GLU D 1 59 ? 84.064 82.747 49.340 1.00 33.46 50 GLU D C 1
ATOM 4668 O O . GLU D 1 59 ? 85.244 83.021 49.096 1.00 32.71 50 GLU D O 1
ATOM 4674 N N . ALA D 1 60 ? 83.622 82.481 50.572 1.00 34.14 51 ALA D N 1
ATOM 4675 C CA . ALA D 1 60 ? 84.513 82.376 51.732 1.00 34.16 51 ALA D CA 1
ATOM 4676 C C . ALA D 1 60 ? 85.650 81.347 51.555 1.00 31.72 51 ALA D C 1
ATOM 4677 O O . ALA D 1 60 ? 86.737 81.498 52.115 1.00 32.06 51 ALA D O 1
ATOM 4679 N N . LEU D 1 61 ? 85.404 80.303 50.774 1.00 29.52 52 LEU D N 1
ATOM 4680 C CA . LEU D 1 61 ? 86.394 79.247 50.607 1.00 27.05 52 LEU D CA 1
ATOM 4681 C C . LEU D 1 61 ? 87.585 79.701 49.785 1.00 26.31 52 LEU D C 1
ATOM 4682 O O . LEU D 1 61 ? 88.646 79.100 49.882 1.00 25.61 52 LEU D O 1
ATOM 4687 N N . LEU D 1 62 ? 87.412 80.746 48.973 1.00 26.82 53 LEU D N 1
ATOM 4688 C CA . LEU D 1 62 ? 88.482 81.226 48.098 1.00 26.15 53 LEU D CA 1
ATOM 4689 C C . LEU D 1 62 ? 89.789 81.480 48.859 1.00 27.17 53 LEU D C 1
ATOM 4690 O O . LEU D 1 62 ? 90.848 80.959 48.475 1.00 26.36 53 LEU D O 1
ATOM 4695 N N . ASP D 1 63 ? 89.708 82.241 49.949 1.00 29.20 54 ASP D N 1
ATOM 4696 C CA . ASP D 1 63 ? 90.874 82.540 50.770 1.00 30.57 54 ASP D CA 1
ATOM 4697 C C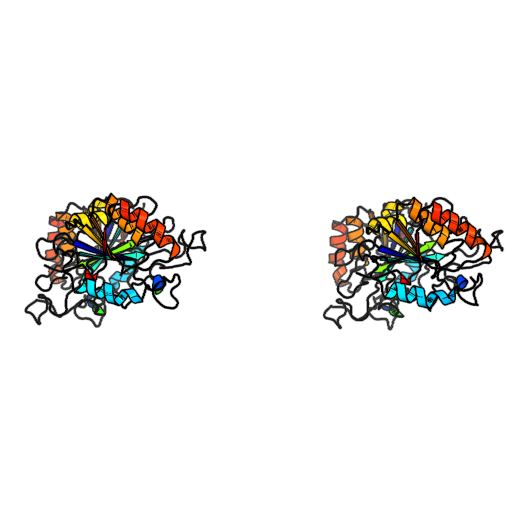 . ASP D 1 63 ? 91.734 81.313 51.072 1.00 28.83 54 ASP D C 1
ATOM 4698 O O . ASP D 1 63 ? 92.909 81.268 50.701 1.00 28.69 54 ASP D O 1
ATOM 4703 N N . GLY D 1 64 ? 91.150 80.326 51.746 1.00 27.64 55 GLY D N 1
ATOM 4704 C CA . GLY D 1 64 ? 91.886 79.135 52.139 1.00 26.03 55 GLY D CA 1
ATOM 4705 C C . GLY D 1 64 ? 92.368 78.341 50.943 1.00 23.83 55 GLY D C 1
ATOM 4706 O O . GLY D 1 64 ? 93.500 77.841 50.938 1.00 23.00 55 GLY D O 1
ATOM 4707 N N . ILE D 1 65 ? 91.504 78.235 49.927 1.00 22.72 56 ILE D N 1
ATOM 4708 C CA . ILE D 1 65 ? 91.828 77.533 48.685 1.00 20.83 56 ILE D CA 1
ATOM 4709 C C . ILE D 1 65 ? 93.019 78.171 47.963 1.00 20.69 56 ILE D C 1
ATOM 4710 O O . ILE D 1 65 ? 93.909 77.457 47.491 1.00 19.54 56 ILE D O 1
ATOM 4715 N N . ASN D 1 66 ? 93.049 79.501 47.902 1.00 21.57 57 ASN D N 1
ATOM 4716 C CA . ASN D 1 66 ? 94.210 80.190 47.364 1.00 21.92 57 ASN D CA 1
ATOM 4717 C C . ASN D 1 66 ? 95.475 79.844 48.127 1.00 22.40 57 ASN D C 1
ATOM 4718 O O . ASN D 1 66 ? 96.498 79.491 47.522 1.00 22.04 57 ASN D O 1
ATOM 4723 N N . ALA D 1 67 ? 95.382 79.911 49.454 1.00 23.34 58 ALA D N 1
ATOM 4724 C CA . ALA D 1 67 ? 96.504 79.625 50.342 1.00 23.96 58 ALA D CA 1
ATOM 4725 C C . ALA D 1 67 ? 97.077 78.235 50.090 1.00 22.31 58 ALA D C 1
ATOM 4726 O O . ALA D 1 67 ? 98.284 78.063 50.001 1.00 22.63 58 ALA D O 1
ATOM 4728 N N . VAL D 1 68 ? 96.196 77.257 49.951 1.00 21.19 59 VAL D N 1
ATOM 4729 C CA . VAL D 1 68 ? 96.588 75.880 49.662 1.00 20.04 59 VAL D CA 1
ATOM 4730 C C . VAL D 1 68 ? 97.251 75.748 48.284 1.00 19.34 59 VAL D C 1
ATOM 4731 O O . VAL D 1 68 ? 98.340 75.191 48.156 1.00 18.93 59 VAL D O 1
ATOM 4735 N N . SER D 1 69 ? 96.589 76.282 47.269 1.00 19.43 60 SER D N 1
ATOM 4736 C CA . SER D 1 69 ? 97.134 76.353 45.926 1.00 19.63 60 SER D CA 1
ATOM 4737 C C . SER D 1 69 ? 98.539 76.981 45.861 1.00 20.90 60 SER D C 1
ATOM 4738 O O . SER D 1 69 ? 99.440 76.453 45.201 1.00 20.41 60 SER D O 1
ATOM 4741 N N . SER D 1 70 ? 98.724 78.100 46.555 1.00 22.69 61 SER D N 1
ATOM 4742 C CA . SER D 1 70 ? 99.934 78.902 46.379 1.00 24.42 61 SER D CA 1
ATOM 4743 C C . SER D 1 70 ? 101.075 78.570 47.356 1.00 25.59 61 SER D C 1
ATOM 4744 O O . SER D 1 70 ? 102.212 79.015 47.170 1.00 26.95 61 SER D O 1
ATOM 4747 N N . GLN D 1 71 ? 100.784 77.773 48.379 1.00 25.21 62 GLN D N 1
ATOM 4748 C CA . GLN D 1 71 ? 101.758 77.543 49.439 1.00 26.22 62 GLN D CA 1
ATOM 4749 C C . GLN D 1 71 ? 102.296 76.104 49.486 1.00 24.94 62 GLN D C 1
ATOM 4750 O O . GLN D 1 71 ? 103.348 75.847 50.077 1.00 25.90 62 GLN D O 1
ATOM 4756 N N . LEU D 1 72 ? 101.594 75.169 48.856 1.00 22.50 63 LEU D N 1
ATOM 4757 C CA . LEU D 1 72 ? 102.009 73.767 48.933 1.00 21.24 63 LEU D CA 1
ATOM 4758 C C . LEU D 1 72 ? 102.541 73.229 47.601 1.00 20.34 63 LEU D C 1
ATOM 4759 O O . LEU D 1 72 ? 102.067 73.616 46.528 1.00 19.22 63 LEU D O 1
ATOM 4764 N N . PRO D 1 73 ? 103.539 72.335 47.669 1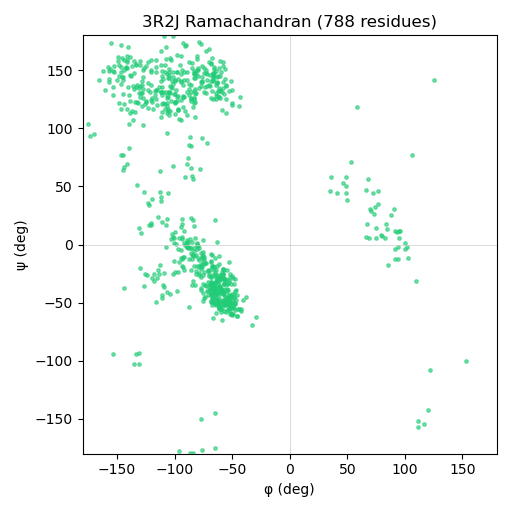.00 20.84 64 PRO D N 1
ATOM 4765 C CA . PRO D 1 73 ? 104.231 71.908 46.467 1.00 20.87 64 PRO D CA 1
ATOM 4766 C C . PRO D 1 73 ? 103.610 70.671 45.811 1.00 19.68 64 PRO D C 1
ATOM 4767 O O . PRO D 1 73 ? 104.289 69.650 45.651 1.00 20.45 64 PRO D O 1
ATOM 4771 N N . PHE D 1 74 ? 102.335 70.748 45.437 1.00 18.17 65 PHE D N 1
ATOM 4772 C CA . PHE D 1 74 ? 101.714 69.661 44.692 1.00 16.83 65 PHE D CA 1
ATOM 4773 C C . PHE D 1 74 ? 102.451 69.527 43.382 1.00 17.27 65 PHE D C 1
ATOM 4774 O O . PHE D 1 74 ? 102.914 70.528 42.804 1.00 17.65 65 PHE D O 1
ATOM 4782 N N . ARG D 1 75 ? 102.567 68.277 42.942 1.00 17.11 66 ARG D N 1
ATOM 4783 C CA . ARG D 1 75 ? 103.036 67.927 41.621 1.00 17.18 66 ARG D CA 1
ATOM 4784 C C . ARG D 1 75 ? 102.188 68.665 40.599 1.00 16.20 66 ARG D C 1
ATOM 4785 O O . ARG D 1 75 ? 102.697 69.302 39.685 1.00 17.15 66 ARG D O 1
ATOM 4793 N N . TYR D 1 76 ? 100.884 68.605 40.770 1.00 14.72 67 TYR D N 1
ATOM 4794 C CA . TYR D 1 76 ? 100.011 69.065 39.729 1.00 14.10 67 TYR D CA 1
ATOM 4795 C C . TYR D 1 76 ? 98.784 69.614 40.376 1.00 13.48 67 TYR D C 1
ATOM 4796 O O . TYR D 1 76 ? 98.422 69.228 41.486 1.00 13.85 67 TYR D O 1
ATOM 4805 N N . GLN D 1 77 ? 98.143 70.516 39.656 1.00 13.13 68 GLN D N 1
ATOM 4806 C CA . GLN D 1 77 ? 97.032 71.269 40.162 1.00 12.54 68 GLN D CA 1
ATOM 4807 C C . GLN D 1 77 ? 96.027 71.357 39.015 1.00 11.75 68 GLN D C 1
ATOM 4808 O O . GLN D 1 77 ? 96.388 71.712 37.887 1.00 11.67 68 GLN D O 1
ATOM 4814 N N . VAL D 1 78 ? 94.780 70.993 39.287 1.00 10.93 69 VAL D N 1
ATOM 4815 C CA . VAL D 1 78 ? 93.736 71.044 38.266 1.00 10.75 69 VAL D CA 1
ATOM 4816 C C . VAL D 1 78 ? 92.514 71.828 38.772 1.00 11.17 69 VAL D C 1
ATOM 4817 O O . VAL D 1 78 ? 92.188 71.799 39.963 1.00 11.60 69 VAL D O 1
ATOM 4821 N N . ALA D 1 79 ? 91.873 72.564 37.871 1.00 11.52 70 ALA D N 1
ATOM 4822 C CA . ALA D 1 79 ? 90.624 73.250 38.180 1.00 12.16 70 ALA D CA 1
ATOM 4823 C C . ALA D 1 79 ? 89.536 72.743 37.228 1.00 12.48 70 ALA D C 1
ATOM 4824 O O . ALA D 1 79 ? 89.717 72.794 36.013 1.00 13.01 70 ALA D O 1
ATOM 4826 N N . THR D 1 80 ? 88.427 72.240 37.772 1.00 12.73 71 THR D N 1
ATOM 4827 C CA . THR D 1 80 ? 87.313 71.785 36.938 1.00 13.35 71 THR D CA 1
ATOM 4828 C C . THR D 1 80 ? 86.362 72.936 36.551 1.00 14.34 71 THR D C 1
ATOM 4829 O O . THR D 1 80 ? 86.331 73.965 37.225 1.00 15.10 71 THR D O 1
ATOM 4833 N N . GLN D 1 81 ? 85.621 72.776 35.453 1.00 14.80 72 GLN D N 1
ATOM 4834 C CA . GLN D 1 81 ? 84.657 73.798 34.991 1.00 15.88 72 GLN D CA 1
ATOM 4835 C C . GLN D 1 81 ? 83.347 73.180 34.536 1.00 16.42 72 GLN D C 1
ATOM 4836 O O . GLN D 1 81 ? 83.318 72.456 33.537 1.00 16.31 72 GLN D O 1
ATOM 4842 N N . ASP D 1 82 ? 82.267 73.476 35.258 1.00 17.25 73 ASP D N 1
ATOM 4843 C CA . ASP D 1 82 ? 80.926 73.141 34.774 1.00 18.53 73 ASP D CA 1
ATOM 4844 C C . ASP D 1 82 ? 80.744 73.983 33.512 1.00 18.82 73 ASP D C 1
ATOM 4845 O O . ASP D 1 82 ? 80.952 75.196 33.542 1.00 19.54 73 ASP D O 1
ATOM 4850 N N . TRP D 1 83 ? 80.413 73.340 32.397 1.00 18.59 74 TRP D N 1
ATOM 4851 C CA . TRP D 1 83 ? 80.501 74.002 31.100 1.00 18.85 74 TRP D CA 1
ATOM 4852 C C . TRP D 1 83 ? 79.371 73.554 30.162 1.00 19.83 74 TRP D C 1
ATOM 4853 O O . TRP D 1 83 ? 79.620 72.909 29.144 1.00 20.31 74 TRP D O 1
ATOM 4864 N N . HIS D 1 84 ? 78.133 73.911 30.500 1.00 20.28 75 HIS D N 1
ATOM 4865 C CA . HIS D 1 84 ? 76.967 73.378 29.810 1.00 21.21 75 HIS D CA 1
ATOM 4866 C C . HIS D 1 84 ? 76.557 74.234 28.595 1.00 22.39 75 HIS D C 1
ATOM 4867 O O . HIS D 1 84 ? 76.747 75.447 28.601 1.00 22.71 75 HIS D O 1
ATOM 4874 N N . PRO D 1 85 ? 75.994 73.600 27.548 1.00 23.00 76 PRO D N 1
ATOM 4875 C CA . PRO D 1 85 ? 75.347 74.355 26.466 1.00 24.67 76 PRO D CA 1
ATOM 4876 C C . PRO D 1 85 ? 74.006 74.945 26.910 1.00 26.34 76 PRO D C 1
ATOM 4877 O O . PRO D 1 85 ? 73.483 74.546 27.953 1.00 26.28 76 PRO D O 1
ATOM 4881 N N . GLU D 1 86 ? 73.450 75.866 26.119 1.00 28.02 77 GLU D N 1
ATOM 4882 C CA . GLU D 1 86 ? 72.211 76.598 26.494 1.00 30.21 77 GLU D CA 1
ATOM 4883 C C . GLU D 1 86 ? 71.014 75.704 26.868 1.00 31.31 77 GLU D C 1
ATOM 4884 O O . GLU D 1 86 ? 70.219 76.054 27.739 1.00 32.28 77 GLU D O 1
ATOM 4890 N N . ASN D 1 87 ? 70.915 74.551 26.212 1.00 31.39 78 ASN D N 1
ATOM 4891 C CA . ASN D 1 87 ? 69.787 73.635 26.363 1.00 32.91 78 ASN D CA 1
ATOM 4892 C C . ASN D 1 87 ? 70.141 72.299 27.042 1.00 31.88 78 ASN D C 1
ATOM 4893 O O . ASN D 1 87 ? 69.721 71.225 26.584 1.00 32.97 78 ASN D O 1
ATOM 4898 N N . HIS D 1 88 ? 70.899 72.371 28.137 1.00 30.04 79 HIS D N 1
ATOM 4899 C CA . HIS D 1 88 ? 71.385 71.170 28.827 1.00 28.83 79 HIS D CA 1
ATOM 4900 C C . HIS D 1 88 ? 70.260 70.375 29.508 1.00 29.98 79 HIS D C 1
ATOM 4901 O O . HIS D 1 88 ? 69.349 70.956 30.085 1.00 31.36 79 HIS D O 1
ATOM 4908 N N . CYS D 1 89 ? 70.344 69.048 29.431 1.00 29.70 80 CYS D N 1
ATOM 4909 C CA . CYS D 1 89 ? 69.344 68.127 29.988 1.00 31.30 80 CYS D CA 1
ATOM 4910 C C . CYS D 1 89 ? 69.097 68.307 31.495 1.00 30.88 80 CYS D C 1
ATOM 4911 O O . CYS D 1 89 ? 68.061 67.896 32.015 1.00 33.01 80 CYS D O 1
ATOM 4914 N N . SER D 1 90 ? 70.065 68.899 32.184 1.00 28.39 81 SER D N 1
ATOM 4915 C CA . SER D 1 90 ? 70.017 69.036 33.633 1.00 27.93 81 SER D CA 1
ATOM 4916 C C . SER D 1 90 ? 69.377 70.355 34.056 1.00 28.77 81 SER D C 1
ATOM 4917 O O . SER D 1 90 ? 69.090 70.563 35.240 1.00 29.01 81 SER D O 1
ATOM 4920 N N . PHE D 1 91 ? 69.171 71.242 33.083 1.00 29.00 82 PHE D N 1
ATOM 4921 C CA . PHE D 1 91 ? 68.461 72.500 33.309 1.00 30.33 82 PHE D CA 1
ATOM 4922 C C . PHE D 1 91 ? 66.972 72.237 33.521 1.00 32.97 82 PHE D C 1
ATOM 4923 O O . PHE D 1 91 ? 66.376 71.387 32.854 1.00 33.76 82 PHE D O 1
ATOM 4931 N N . VAL D 1 92 ? 66.389 72.993 34.448 1.00 34.43 83 VAL D N 1
ATOM 4932 C CA . VAL D 1 92 ? 64.977 72.914 34.795 1.00 37.55 83 VAL D CA 1
ATOM 4933 C C . VAL D 1 92 ? 64.156 73.298 33.575 1.00 39.73 83 VAL D C 1
ATOM 4934 O O . VAL D 1 92 ? 63.011 72.858 33.389 1.00 42.15 83 VAL D O 1
ATOM 4938 N N . THR D 1 93 ? 64.789 74.104 32.729 1.00 38.85 84 THR D N 1
ATOM 4939 C CA . THR D 1 93 ? 64.201 74.570 31.493 1.00 40.68 84 THR D CA 1
ATOM 4940 C C . THR D 1 93 ? 64.001 73.418 30.487 1.00 41.26 84 THR D C 1
ATOM 4941 O O . THR D 1 93 ? 63.189 73.522 29.557 1.00 43.20 84 THR D O 1
ATOM 4945 N N . HIS D 1 94 ? 64.720 72.315 30.705 1.00 39.76 85 HIS D N 1
ATOM 4946 C CA . HIS D 1 94 ? 64.619 71.152 29.833 1.00 40.30 85 HIS D CA 1
ATOM 4947 C C . HIS D 1 94 ? 64.210 69.850 30.506 1.00 41.35 85 HIS D C 1
ATOM 4948 O O . HIS D 1 94 ? 64.366 68.778 29.925 1.00 41.48 85 HIS D O 1
ATOM 4955 N N . GLY D 1 95 ? 63.653 69.949 31.712 1.00 42.59 86 GLY D N 1
ATOM 4956 C CA . GLY D 1 95 ? 63.190 68.772 32.447 1.00 43.82 86 GLY D CA 1
ATOM 4957 C C . GLY D 1 95 ? 64.005 68.390 33.670 1.00 41.94 86 GLY D C 1
ATOM 4958 O O . GLY D 1 95 ? 63.450 67.855 34.638 1.00 43.75 86 GLY D O 1
ATOM 4959 N N . GLY D 1 96 ? 65.311 68.656 33.624 1.00 38.63 87 GLY D N 1
ATOM 4960 C CA . GLY D 1 96 ? 66.223 68.397 34.743 1.00 36.70 87 GLY D CA 1
ATOM 4961 C C . GLY D 1 96 ? 65.938 69.236 35.980 1.00 37.29 87 GLY D C 1
ATOM 4962 O O . GLY D 1 96 ? 64.966 69.982 36.006 1.00 39.20 87 GLY D O 1
ATOM 4963 N N . PRO D 1 97 ? 66.789 69.129 37.018 1.00 35.83 88 PRO D N 1
ATOM 4964 C CA . PRO D 1 97 ? 66.381 69.726 38.289 1.00 37.17 88 PRO D CA 1
ATOM 4965 C C . PRO D 1 97 ? 66.992 71.099 38.644 1.00 36.15 88 PRO D C 1
ATOM 4966 O O . PRO D 1 97 ? 66.476 71.773 39.542 1.00 38.17 88 PRO D O 1
ATOM 4970 N N . TRP D 1 98 ? 68.050 71.515 37.946 1.00 33.86 89 TRP D N 1
ATOM 4971 C CA . TRP D 1 98 ? 68.800 72.745 38.273 1.00 32.79 89 TRP D CA 1
ATOM 4972 C C . TRP D 1 98 ? 68.367 73.978 37.483 1.00 33.96 89 TRP D C 1
ATOM 4973 O O . TRP D 1 98 ? 67.855 73.846 36.377 1.00 34.82 89 TRP D O 1
ATOM 4984 N N . PRO D 1 99 ? 68.587 75.190 38.040 1.00 34.38 90 PRO D N 1
ATOM 4985 C CA . PRO D 1 99 ? 68.428 76.393 37.217 1.00 35.22 90 PRO D CA 1
ATOM 4986 C C . PRO D 1 99 ? 69.528 76.449 36.151 1.00 33.13 90 PRO D C 1
ATOM 4987 O O . PRO D 1 99 ? 70.570 75.820 36.339 1.00 30.94 90 PRO D O 1
ATOM 4991 N N . PRO D 1 100 ? 69.298 77.165 35.026 1.00 33.98 91 PRO D N 1
ATOM 4992 C CA . PRO D 1 100 ? 70.389 77.271 34.052 1.00 32.19 91 PRO D CA 1
ATOM 4993 C C . PRO D 1 100 ? 71.635 77.885 34.683 1.00 30.67 91 PRO D C 1
ATOM 4994 O O . PRO D 1 100 ? 71.549 78.862 35.415 1.00 31.41 91 PRO D O 1
ATOM 4998 N N . HIS D 1 101 ? 72.784 77.283 34.409 1.00 28.96 92 HIS D N 1
ATOM 4999 C CA . HIS D 1 101 ? 74.039 77.690 35.018 1.00 27.82 92 HIS D CA 1
ATOM 5000 C C . HIS D 1 101 ? 75.215 77.442 34.096 1.00 26.27 92 HIS D C 1
ATOM 5001 O O . HIS D 1 101 ? 75.106 76.662 33.144 1.00 25.84 92 HIS D O 1
ATOM 5008 N N . CYS D 1 102 ? 76.335 78.112 34.388 1.00 25.68 93 CYS D N 1
ATOM 5009 C CA . CYS D 1 102 ? 77.648 77.793 33.794 1.00 23.87 93 CYS D CA 1
ATOM 5010 C C . CYS D 1 102 ? 77.581 77.470 32.314 1.00 23.72 93 CYS D C 1
ATOM 5011 O O . CYS D 1 102 ? 78.201 76.505 31.854 1.00 22.23 93 CYS D O 1
ATOM 5014 N N . VAL D 1 103 ? 76.809 78.285 31.592 1.00 25.29 94 VAL D N 1
ATOM 5015 C CA . VAL D 1 103 ? 76.602 78.149 30.154 1.00 25.21 94 VAL D CA 1
ATOM 5016 C C . VAL D 1 103 ? 77.862 78.580 29.419 1.00 24.34 94 VAL D C 1
ATOM 5017 O O . VAL D 1 103 ? 78.407 79.649 29.689 1.00 24.48 94 VAL D O 1
ATOM 5021 N N . GLN D 1 104 ? 78.308 77.727 28.500 1.00 23.74 95 GLN D N 1
ATOM 5022 C CA . GLN D 1 104 ? 79.481 77.967 27.663 1.00 23.55 95 GLN D CA 1
ATOM 5023 C C . GLN D 1 104 ? 79.509 79.375 27.115 1.00 25.13 95 GLN D C 1
ATOM 5024 O O . GLN D 1 104 ? 78.590 79.788 26.415 1.00 26.92 95 GLN D O 1
ATOM 5030 N N . GLY D 1 105 ? 80.561 80.108 27.472 1.00 24.98 96 GLY D N 1
ATOM 5031 C CA . GLY D 1 105 ? 80.800 81.445 26.961 1.00 26.83 96 GLY D CA 1
ATOM 5032 C C . GLY D 1 105 ? 80.252 82.528 27.861 1.00 28.32 96 GLY D C 1
ATOM 5033 O O . GLY D 1 105 ? 80.576 83.710 27.682 1.00 30.06 96 GLY D O 1
ATOM 5034 N N . SER D 1 106 ? 79.427 82.129 28.831 1.00 27.84 97 SER D N 1
ATOM 5035 C CA . SER D 1 106 ? 78.781 83.081 29.732 1.00 28.99 97 SER D CA 1
ATOM 5036 C C . SER D 1 106 ? 79.704 83.550 30.865 1.00 28.25 97 SER D C 1
ATOM 5037 O O . SER D 1 106 ? 80.706 82.892 31.201 1.00 26.31 97 SER D O 1
ATOM 5040 N N . ALA D 1 107 ? 79.343 84.690 31.444 1.00 29.86 98 ALA D N 1
ATOM 5041 C CA . ALA D 1 107 ? 80.060 85.270 32.577 1.00 29.97 98 ALA D CA 1
ATOM 5042 C C . ALA D 1 107 ? 80.063 84.348 33.805 1.00 28.37 98 ALA D C 1
ATOM 5043 O O . ALA D 1 107 ? 81.001 84.376 34.606 1.00 27.59 98 ALA D O 1
ATOM 5045 N N . GLY D 1 108 ? 79.010 83.538 33.935 1.00 28.06 99 GLY D N 1
ATOM 5046 C CA . GLY D 1 108 ? 78.805 82.693 35.096 1.00 26.80 99 GLY D CA 1
ATOM 5047 C C . GLY D 1 108 ? 79.610 81.426 34.989 1.00 24.98 99 GLY D C 1
ATOM 5048 O O . GLY D 1 108 ? 79.923 80.782 36.001 1.00 24.35 99 GLY D O 1
ATOM 5049 N N . ALA D 1 109 ? 79.951 81.063 33.756 1.00 24.44 100 ALA D N 1
ATOM 5050 C CA . ALA D 1 109 ? 80.818 79.916 33.506 1.00 22.49 100 ALA D CA 1
ATOM 5051 C C . ALA D 1 109 ? 82.278 80.219 33.850 1.00 21.53 100 ALA D C 1
ATOM 5052 O O . ALA D 1 109 ? 83.085 79.310 33.988 1.00 19.98 100 ALA D O 1
ATOM 5054 N N . GLN D 1 110 ? 82.605 81.497 33.982 1.00 22.79 101 GLN D N 1
ATOM 5055 C CA . GLN D 1 110 ? 83.972 81.926 34.245 1.00 22.73 101 GLN D CA 1
ATOM 5056 C C . GLN D 1 110 ? 84.471 81.494 35.620 1.00 21.77 101 GLN D C 1
ATOM 5057 O O . GLN D 1 110 ? 83.694 81.392 36.566 1.00 22.23 101 GLN D O 1
ATOM 5063 N N . LEU D 1 111 ? 85.768 81.228 35.722 1.00 20.72 102 LEU D N 1
ATOM 5064 C CA . LEU D 1 111 ? 86.387 81.100 37.031 1.00 20.18 102 LEU D CA 1
ATOM 5065 C C . LEU D 1 111 ? 86.259 82.453 37.739 1.00 21.72 102 LEU D C 1
ATOM 5066 O O . LEU D 1 111 ? 86.393 83.509 37.118 1.00 22.87 102 LEU D O 1
ATOM 5071 N N . HIS D 1 112 ? 85.948 82.400 39.029 1.00 21.76 103 HIS D N 1
ATOM 5072 C CA . HIS D 1 112 ? 85.712 83.589 39.818 1.00 23.47 103 HIS D CA 1
ATOM 5073 C C . HIS D 1 112 ? 86.980 84.417 39.829 1.00 24.18 103 HIS D C 1
ATOM 5074 O O . HIS D 1 112 ? 88.074 83.881 40.007 1.00 22.59 103 HIS D O 1
ATOM 5081 N N . ALA D 1 113 ? 86.825 85.724 39.614 1.00 26.57 104 ALA D N 1
ATOM 5082 C CA . ALA D 1 113 ? 87.965 86.641 39.535 1.00 27.79 104 ALA D CA 1
ATOM 5083 C C . ALA D 1 113 ? 88.891 86.495 40.750 1.00 27.86 104 ALA D C 1
ATOM 5084 O O . ALA D 1 113 ? 90.091 86.770 40.670 1.00 28.21 104 ALA D O 1
ATOM 5086 N N . GLY D 1 114 ? 88.324 86.036 41.864 1.00 27.69 105 GLY D N 1
ATOM 5087 C CA . GLY D 1 114 ? 89.069 85.844 43.103 1.00 27.84 105 GLY D CA 1
ATOM 5088 C C . GLY D 1 114 ? 89.898 84.574 43.207 1.00 25.80 105 GLY D C 1
ATOM 5089 O O . GLY D 1 114 ? 90.599 84.389 44.191 1.00 26.17 105 GLY D O 1
ATOM 5090 N N . LEU D 1 115 ? 89.829 83.693 42.211 1.00 24.33 106 LEU D N 1
ATOM 5091 C CA . LEU D 1 115 ? 90.665 82.487 42.202 1.00 22.74 106 LEU D CA 1
ATOM 5092 C C . LEU D 1 115 ? 92.059 82.782 41.644 1.00 23.30 106 LEU D C 1
ATOM 5093 O O . LEU D 1 115 ? 92.185 83.321 40.543 1.00 24.17 106 LEU D O 1
ATOM 5098 N N . HIS D 1 116 ? 93.099 82.440 42.404 1.00 23.44 107 HIS D N 1
ATOM 5099 C CA . HIS D 1 116 ? 94.471 82.640 41.934 1.00 24.41 107 HIS D CA 1
ATOM 5100 C C . HIS D 1 116 ? 94.921 81.426 41.113 1.00 22.88 107 HIS D C 1
ATOM 5101 O O . HIS D 1 116 ? 95.427 80.440 41.666 1.00 22.16 107 HIS D O 1
ATOM 5108 N N . THR D 1 117 ? 94.728 81.499 39.796 1.00 22.73 108 THR D N 1
ATOM 5109 C CA . THR D 1 117 ? 95.023 80.372 38.899 1.00 21.52 108 THR D CA 1
ATOM 5110 C C . THR D 1 117 ? 96.499 80.266 38.451 1.00 22.06 108 THR D C 1
ATOM 5111 O O . THR D 1 117 ? 96.804 79.624 37.440 1.00 21.73 108 THR D O 1
ATOM 5115 N N . GLN D 1 118 ? 97.409 80.879 39.208 1.00 23.23 109 GLN D N 1
ATOM 5116 C CA . GLN D 1 118 ? 98.841 80.860 38.868 1.00 24.03 109 GLN D CA 1
ATOM 5117 C C . GLN D 1 118 ? 99.446 79.461 38.906 1.00 22.70 109 GLN D C 1
ATOM 5118 O O . GLN D 1 118 ? 100.242 79.091 38.045 1.00 22.84 109 GLN D O 1
ATOM 5124 N N . ARG D 1 119 ? 99.061 78.681 39.902 1.00 21.85 110 ARG D N 1
ATOM 5125 C CA . ARG D 1 119 ? 99.736 77.412 40.131 1.00 21.29 110 ARG D CA 1
ATOM 5126 C C . ARG D 1 119 ? 98.933 76.220 39.621 1.00 19.84 110 ARG D C 1
ATOM 5127 O O . ARG D 1 119 ? 99.305 75.062 39.840 1.00 19.55 110 ARG D O 1
ATOM 5135 N N . ILE D 1 120 ? 97.859 76.526 38.895 1.00 19.31 111 ILE D N 1
ATOM 5136 C CA . ILE D 1 120 ? 97.041 75.506 38.239 1.00 18.17 111 ILE D CA 1
ATOM 5137 C C . ILE D 1 120 ? 97.625 75.168 36.872 1.00 18.39 111 ILE D C 1
ATOM 5138 O O . ILE D 1 120 ? 97.847 76.058 36.050 1.00 19.45 111 ILE D O 1
ATOM 5143 N N . ASN D 1 121 ? 97.876 73.880 36.649 1.00 17.65 112 ASN D N 1
ATOM 5144 C CA . ASN D 1 121 ? 98.467 73.382 35.404 1.00 17.92 112 ASN D CA 1
ATOM 5145 C C . ASN D 1 121 ? 97.486 73.143 34.261 1.00 17.20 112 ASN D C 1
ATOM 5146 O O . ASN D 1 121 ? 97.852 73.282 33.100 1.00 17.96 112 ASN D O 1
ATOM 5151 N N . ALA D 1 122 ? 96.253 72.769 34.597 1.00 16.14 113 ALA D N 1
ATOM 5152 C CA . ALA D 1 122 ? 95.220 72.467 33.601 1.00 15.76 113 ALA D CA 1
ATOM 5153 C C . ALA D 1 122 ? 93.796 72.840 34.043 1.00 15.09 113 ALA D C 1
ATOM 5154 O O . ALA D 1 122 ? 93.487 72.854 35.237 1.00 14.44 113 ALA D O 1
ATOM 5156 N N . VAL D 1 123 ? 92.937 73.135 33.067 1.00 15.32 114 VAL D N 1
ATOM 5157 C CA . VAL D 1 123 ? 91.508 73.316 33.321 1.00 14.92 114 VAL D CA 1
ATOM 5158 C C . VAL D 1 123 ? 90.723 72.245 32.561 1.00 15.35 114 VAL D C 1
ATOM 5159 O O . VAL D 1 123 ? 90.927 72.037 31.362 1.00 15.60 114 VAL D O 1
ATOM 5163 N N . ILE D 1 124 ? 89.845 71.554 33.284 1.00 15.60 115 ILE D N 1
ATOM 5164 C CA . ILE D 1 124 ? 89.013 70.510 32.718 1.00 16.27 115 ILE D CA 1
ATOM 5165 C C . ILE D 1 124 ? 87.574 70.953 32.688 1.00 17.10 115 ILE D C 1
ATOM 5166 O O . ILE D 1 124 ? 86.989 71.266 33.729 1.00 17.15 115 ILE D O 1
ATOM 5171 N N . ARG D 1 125 ? 87.016 70.977 31.481 1.00 18.09 116 ARG D N 1
ATOM 5172 C CA . ARG D 1 125 ? 85.623 71.331 31.269 1.00 19.14 116 ARG D CA 1
ATOM 5173 C C . ARG D 1 125 ? 84.769 70.072 31.296 1.00 19.46 116 ARG D C 1
ATOM 5174 O O . ARG D 1 125 ? 85.191 69.030 30.781 1.00 19.37 116 ARG D O 1
ATOM 5182 N N . LYS D 1 126 ? 83.580 70.182 31.896 1.00 19.79 117 LYS D N 1
ATOM 5183 C CA . LYS D 1 126 ? 82.676 69.053 32.077 1.00 20.42 117 LYS D CA 1
ATOM 5184 C C . LYS D 1 126 ? 81.228 69.471 31.868 1.00 21.79 117 LYS D C 1
ATOM 5185 O O . LYS D 1 126 ? 80.912 70.664 31.917 1.00 22.27 117 LYS D O 1
ATOM 5191 N N . GLY D 1 127 ? 80.360 68.480 31.642 1.00 23.02 118 GLY D N 1
ATOM 5192 C CA . GLY D 1 127 ? 78.946 68.705 31.298 1.00 24.49 118 GLY D CA 1
ATOM 5193 C C . GLY D 1 127 ? 78.774 69.297 29.907 1.00 25.48 118 GLY D C 1
ATOM 5194 O O . GLY D 1 127 ? 77.805 70.012 29.628 1.00 26.38 118 GLY D O 1
ATOM 5195 N N . VAL D 1 128 ? 79.704 68.946 29.025 1.00 25.39 119 VAL D N 1
ATOM 5196 C CA . VAL D 1 128 ? 79.980 69.698 27.807 1.00 25.92 119 VAL D CA 1
ATOM 5197 C C . VAL D 1 128 ? 78.996 69.431 26.646 1.00 27.54 119 VAL D C 1
ATOM 5198 O O . VAL D 1 128 ? 79.002 70.158 25.660 1.00 28.20 119 VAL D O 1
ATOM 5202 N N . THR D 1 129 ? 78.156 68.400 26.766 1.00 28.54 120 THR D N 1
ATOM 5203 C CA . THR D 1 129 ? 77.146 68.086 25.731 1.00 30.35 120 THR D CA 1
ATOM 5204 C C . THR D 1 129 ? 75.692 68.118 26.258 1.00 31.69 120 THR D C 1
ATOM 5205 O O . THR D 1 129 ? 75.437 67.811 27.431 1.00 31.38 120 THR D O 1
ATOM 5209 N N . GLN D 1 130 ? 74.753 68.465 25.373 1.00 33.27 121 GLN D N 1
ATOM 5210 C CA . GLN D 1 130 ? 73.354 68.716 25.735 1.00 34.86 121 GLN D CA 1
ATOM 5211 C C . GLN D 1 130 ? 72.666 67.544 26.420 1.00 35.90 121 GLN D C 1
ATOM 5212 O O . GLN D 1 130 ? 71.949 67.721 27.401 1.00 36.34 121 GLN D O 1
ATOM 5214 N N . GLN D 1 131 ? 72.907 66.344 25.903 1.00 36.63 122 GLN D N 1
ATOM 5215 C CA . GLN D 1 131 ? 72.127 65.167 26.283 1.00 38.19 122 GLN D CA 1
ATOM 5216 C C . GLN D 1 131 ? 72.617 64.442 27.549 1.00 36.91 122 GLN D C 1
ATOM 5217 O O . GLN D 1 131 ? 71.965 63.498 27.988 1.00 38.27 122 GLN D O 1
ATOM 5223 N N . ALA D 1 132 ? 73.729 64.896 28.147 1.00 34.45 123 ALA D N 1
ATOM 5224 C CA . ALA D 1 132 ? 74.329 64.210 29.319 1.00 33.29 123 ALA D CA 1
ATOM 5225 C C . ALA D 1 132 ? 75.166 65.059 30.308 1.00 31.08 123 ALA D C 1
ATOM 5226 O O . ALA D 1 132 ? 76.112 65.761 29.913 1.00 29.47 123 ALA D O 1
ATOM 5228 N N . ASP D 1 133 ? 74.827 64.950 31.595 1.00 30.96 124 ASP D N 1
ATOM 5229 C CA . ASP D 1 133 ? 75.442 65.762 32.663 1.00 29.58 124 ASP D CA 1
ATOM 5230 C C . ASP D 1 133 ? 76.755 65.135 33.130 1.00 27.83 124 ASP D C 1
ATOM 5231 O O . ASP D 1 133 ? 77.170 64.102 32.599 1.00 28.18 124 ASP D O 1
ATOM 5236 N N . SER D 1 134 ? 77.416 65.768 34.100 1.00 26.21 125 SER D N 1
ATOM 5237 C CA . SER D 1 134 ? 78.627 65.216 34.716 1.00 24.95 125 SER D CA 1
ATOM 5238 C C . SER D 1 134 ? 79.125 66.021 35.906 1.00 23.91 125 SER D C 1
ATOM 5239 O O . SER D 1 134 ? 79.890 66.983 35.744 1.00 22.64 125 SER D O 1
ATOM 5242 N N . TYR D 1 135 ? 78.697 65.612 37.096 1.00 24.54 126 TYR D N 1
ATOM 5243 C CA . TYR D 1 135 ? 79.190 66.194 38.334 1.00 23.72 126 TYR D CA 1
ATOM 5244 C C . TYR D 1 135 ? 80.660 65.818 38.515 1.00 22.67 126 TYR D C 1
ATOM 5245 O O . TYR D 1 135 ? 81.506 66.679 38.817 1.00 21.70 126 TYR D O 1
ATOM 5254 N N . SER D 1 136 ? 80.965 64.539 38.297 1.00 22.89 127 SER D N 1
ATOM 5255 C CA . SER D 1 136 ? 82.345 64.056 38.350 1.00 22.08 127 SER D CA 1
ATOM 5256 C C . SER D 1 136 ? 83.241 64.764 37.330 1.00 20.92 127 SER D C 1
ATOM 5257 O O . SER D 1 136 ? 82.795 65.153 36.251 1.00 20.89 127 SER D O 1
ATOM 5260 N N . ALA D 1 137 ? 84.509 64.923 37.684 1.00 20.01 128 ALA D N 1
ATOM 5261 C CA . ALA D 1 137 ? 85.488 65.532 36.791 1.00 19.02 128 ALA D CA 1
ATOM 5262 C C . ALA D 1 137 ? 86.261 64.492 35.965 1.00 18.92 128 ALA D C 1
ATOM 5263 O O . ALA D 1 137 ? 87.201 64.845 35.248 1.00 18.23 128 ALA D O 1
ATOM 5265 N N . PHE D 1 138 ? 85.862 63.226 36.056 1.00 19.44 129 PHE D N 1
ATOM 5266 C CA . PHE D 1 138 ? 86.596 62.137 35.410 1.00 20.23 129 PHE D CA 1
ATOM 5267 C C . PHE D 1 138 ? 85.859 61.535 34.224 1.00 21.73 129 PHE D C 1
ATOM 5268 O O . PHE D 1 138 ? 86.478 61.121 33.237 1.00 21.94 129 PHE D O 1
ATOM 5276 N N . VAL D 1 139 ? 84.538 61.456 34.364 1.00 23.31 130 VAL D N 1
ATOM 5277 C CA . VAL D 1 139 ? 83.645 60.838 33.382 1.00 25.22 130 VAL D CA 1
ATOM 5278 C C . VAL D 1 139 ? 82.307 61.555 33.339 1.00 25.81 130 VAL D C 1
ATOM 5279 O O . VAL D 1 139 ? 81.753 61.912 34.378 1.00 25.78 130 VAL D O 1
ATOM 5283 N N . GLU D 1 140 ? 81.792 61.750 32.130 1.00 26.85 131 GLU D N 1
ATOM 5284 C CA . GLU D 1 140 ? 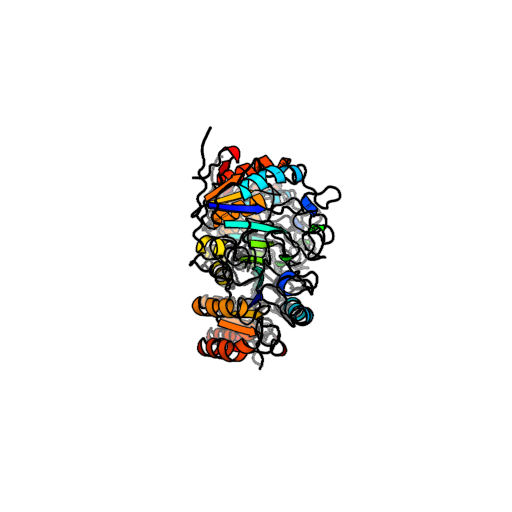80.433 62.241 31.940 1.00 28.38 131 GLU D CA 1
ATOM 5285 C C . GLU D 1 140 ? 79.386 61.120 32.178 1.00 30.64 131 GLU D C 1
ATOM 5286 O O . GLU D 1 140 ? 79.745 59.948 32.379 1.00 31.44 131 GLU D O 1
ATOM 5292 N N . ASP D 1 141 ? 78.103 61.482 32.183 1.00 31.92 132 ASP D N 1
ATOM 5293 C CA . ASP D 1 141 ? 77.026 60.518 32.462 1.00 34.18 132 ASP D CA 1
ATOM 5294 C C . ASP D 1 141 ? 76.834 59.469 31.361 1.00 35.40 132 ASP D C 1
ATOM 5295 O O . ASP D 1 141 ? 76.063 58.526 31.532 1.00 37.53 132 ASP D O 1
ATOM 5300 N N . ASN D 1 142 ? 77.526 59.646 30.238 1.00 34.29 133 ASN D N 1
ATOM 5301 C CA . ASN D 1 142 ? 77.431 58.740 29.084 1.00 35.38 133 ASN D CA 1
ATOM 5302 C C . ASN D 1 142 ? 78.596 57.740 29.007 1.00 34.73 133 ASN D C 1
ATOM 5303 O O . ASN D 1 142 ? 78.722 56.973 28.036 1.00 35.39 133 ASN D O 1
ATOM 5308 N N . GLY D 1 143 ? 79.441 57.768 30.041 1.00 32.88 134 GLY D N 1
ATOM 5309 C CA . GLY D 1 143 ? 80.617 56.905 30.131 1.00 32.34 134 GLY D CA 1
ATOM 5310 C C . GLY D 1 143 ? 81.819 57.436 29.366 1.00 30.66 134 GLY D C 1
ATOM 5311 O O . GLY D 1 143 ? 82.846 56.762 29.254 1.00 30.96 134 GLY D O 1
ATOM 5312 N N . VAL D 1 144 ? 81.689 58.644 28.831 1.00 29.03 135 VAL D N 1
ATOM 5313 C CA . VAL D 1 144 ? 82.742 59.240 28.032 1.00 27.45 135 VAL D CA 1
ATOM 5314 C C . VAL D 1 144 ? 83.729 59.898 28.988 1.00 25.31 135 VAL D C 1
ATOM 5315 O O . VAL D 1 144 ? 83.365 60.800 29.752 1.00 24.22 135 VAL D O 1
ATOM 5319 N N . SER D 1 145 ? 84.969 59.419 28.963 1.00 24.76 136 SER D N 1
ATOM 5320 C CA . SER D 1 145 ? 86.005 59.905 29.875 1.00 23.01 136 SER D CA 1
ATOM 5321 C C . SER D 1 145 ? 86.469 61.320 29.515 1.00 21.68 136 SER D C 1
ATOM 5322 O O . SER D 1 145 ? 86.491 61.699 28.332 1.00 22.45 136 SER D O 1
ATOM 5325 N N . THR D 1 146 ? 86.832 62.104 30.531 1.00 19.92 137 THR D N 1
ATOM 5326 C CA . THR D 1 146 ? 87.378 63.455 30.299 1.00 18.37 137 THR D CA 1
ATOM 5327 C C . THR D 1 146 ? 88.897 63.400 30.090 1.00 17.92 137 THR D C 1
ATOM 5328 O O . THR D 1 146 ? 89.513 64.367 29.655 1.00 17.46 137 THR D O 1
ATOM 5332 N N . GLY D 1 147 ? 89.489 62.250 30.393 1.00 18.12 138 GLY D N 1
ATOM 5333 C CA . GLY D 1 147 ? 90.916 62.061 30.237 1.00 17.82 138 GLY D CA 1
ATOM 5334 C C . GLY D 1 147 ? 91.723 62.385 31.474 1.00 16.72 138 GLY D C 1
ATOM 5335 O O . GLY D 1 147 ? 92.950 62.181 31.476 1.00 17.41 138 GLY D O 1
ATOM 5336 N N . LEU D 1 148 ? 91.050 62.877 32.521 1.00 15.21 139 LEU D N 1
ATOM 5337 C CA . LEU D 1 148 ? 91.722 63.280 33.762 1.00 14.26 139 LEU D CA 1
ATOM 5338 C C . LEU D 1 148 ? 92.464 62.134 34.461 1.00 14.85 139 LEU D C 1
ATOM 5339 O O . LEU D 1 148 ? 93.624 62.291 34.836 1.00 15.34 139 LEU D O 1
ATOM 5344 N N . ALA D 1 149 ? 91.803 60.993 34.629 1.00 15.40 140 ALA D N 1
ATOM 5345 C CA . ALA D 1 149 ? 92.446 59.817 35.203 1.00 16.29 140 ALA D CA 1
ATOM 5346 C C . ALA D 1 149 ? 93.755 59.530 34.490 1.00 16.82 140 ALA D C 1
ATOM 5347 O O . ALA D 1 149 ? 94.800 59.437 35.137 1.00 16.94 140 ALA D O 1
ATOM 5349 N N . GLY D 1 150 ? 93.692 59.417 33.162 1.00 17.14 141 GLY D N 1
ATOM 5350 C CA . GLY D 1 150 ? 94.869 59.154 32.345 1.00 18.20 141 GLY D CA 1
ATOM 5351 C C . GLY D 1 150 ? 95.995 60.150 32.539 1.00 17.87 141 GLY D C 1
ATOM 5352 O O . GLY D 1 150 ? 97.135 59.753 32.772 1.00 18.27 141 GLY D O 1
ATOM 5353 N N . LEU D 1 151 ? 95.664 61.441 32.451 1.00 17.15 142 LEU D N 1
ATOM 5354 C CA . LEU D 1 151 ? 96.615 62.540 32.701 1.00 17.14 142 LEU D CA 1
ATOM 5355 C C . LEU D 1 151 ? 97.314 62.411 34.053 1.00 16.94 142 LEU D C 1
ATOM 5356 O O . LEU D 1 151 ? 98.540 62.527 34.138 1.00 17.52 142 LEU D O 1
ATOM 5361 N N . LEU D 1 152 ? 96.535 62.153 35.099 1.00 16.28 143 LEU D N 1
ATOM 5362 C CA . LEU D 1 152 ? 97.084 62.040 36.451 1.00 16.26 143 LEU D CA 1
ATOM 5363 C C . LEU D 1 152 ? 98.051 60.866 36.659 1.00 17.74 143 LEU D C 1
ATOM 5364 O O . LEU D 1 152 ? 99.099 61.028 37.275 1.00 18.44 143 LEU D O 1
ATOM 5369 N N . HIS D 1 153 ? 97.698 59.690 36.154 1.00 18.85 144 HIS D N 1
ATOM 5370 C CA . HIS D 1 153 ? 98.528 58.508 36.344 1.00 20.46 144 HIS D CA 1
ATOM 5371 C C . HIS D 1 153 ? 99.857 58.704 35.620 1.00 21.37 144 HIS D C 1
ATOM 5372 O O . HIS D 1 153 ? 100.921 58.353 36.143 1.00 22.51 144 HIS D O 1
ATOM 5379 N N . SER D 1 154 ? 99.784 59.297 34.427 1.00 20.94 145 SER D N 1
ATOM 5380 C CA . SER D 1 154 ? 100.930 59.410 33.533 1.00 21.89 145 SER D CA 1
ATOM 5381 C C . SER D 1 154 ? 101.997 60.359 34.054 1.00 21.78 145 SER D C 1
ATOM 5382 O O . SER D 1 154 ? 103.155 60.288 33.633 1.00 23.21 145 SER D O 1
ATOM 5385 N N . ILE D 1 155 ? 101.609 61.262 34.945 1.00 20.26 146 ILE D N 1
ATOM 5386 C CA . ILE D 1 155 ? 102.571 62.181 35.530 1.00 20.38 146 ILE D CA 1
ATOM 5387 C C . ILE D 1 155 ? 102.998 61.660 36.892 1.00 21.05 146 ILE D C 1
ATOM 5388 O O . ILE D 1 155 ? 103.805 62.275 37.578 1.00 21.60 146 ILE D O 1
ATOM 5393 N N . GLY D 1 156 ? 102.440 60.510 37.262 1.00 21.71 147 GLY D N 1
ATOM 5394 C CA . GLY D 1 156 ? 102.904 59.738 38.404 1.00 22.81 147 GLY D CA 1
ATOM 5395 C C . GLY D 1 156 ? 102.198 59.972 39.721 1.00 22.01 147 GLY D C 1
ATOM 5396 O O . GLY D 1 156 ? 102.667 59.507 40.750 1.00 23.18 147 GLY D O 1
ATOM 5397 N N . ALA D 1 157 ? 101.071 60.672 39.704 1.00 20.74 148 ALA D N 1
ATOM 5398 C CA . ALA D 1 157 ? 100.324 60.960 40.936 1.00 20.22 148 ALA D CA 1
ATOM 5399 C C . ALA D 1 157 ? 99.742 59.717 41.597 1.00 21.19 148 ALA D C 1
ATOM 5400 O O . ALA D 1 157 ? 99.364 58.755 40.920 1.00 22.19 148 ALA D O 1
ATOM 5402 N N . ARG D 1 158 ? 99.665 59.746 42.923 1.00 21.37 149 ARG D N 1
ATOM 5403 C CA . ARG D 1 158 ? 99.151 58.617 43.687 1.00 22.10 149 ARG D CA 1
ATOM 5404 C C . ARG D 1 158 ? 98.030 59.053 44.602 1.00 21.06 149 ARG D C 1
ATOM 5405 O O . ARG D 1 158 ? 97.165 58.264 44.965 1.00 21.69 149 ARG D O 1
ATOM 5413 N N . ARG D 1 159 ? 98.043 60.324 44.966 1.00 19.82 150 ARG D N 1
ATOM 5414 C CA . ARG D 1 159 ? 97.100 60.835 45.936 1.00 19.18 150 ARG D CA 1
ATOM 5415 C C . ARG D 1 159 ? 96.475 62.102 45.390 1.00 17.67 150 ARG D C 1
ATOM 5416 O O . ARG D 1 159 ? 97.195 62.983 44.938 1.00 17.75 150 ARG D O 1
ATOM 5424 N N . VAL D 1 160 ? 95.149 62.199 45.416 1.00 16.97 151 VAL D N 1
ATOM 5425 C CA . VAL D 1 160 ? 94.470 63.445 45.026 1.00 16.13 151 VAL D CA 1
ATOM 5426 C C . VAL D 1 160 ? 93.776 64.152 46.178 1.00 16.49 151 VAL D C 1
ATOM 5427 O O . VAL D 1 160 ? 93.034 63.539 46.955 1.00 17.89 151 VAL D O 1
ATOM 5431 N N . PHE D 1 161 ? 94.033 65.451 46.283 1.00 16.19 152 PHE D N 1
ATOM 5432 C CA . PHE D 1 161 ? 93.375 66.303 47.257 1.00 16.16 152 PHE D CA 1
ATOM 5433 C C . PHE D 1 161 ? 92.262 67.050 46.553 1.00 15.69 152 PHE D C 1
ATOM 5434 O O . PHE D 1 161 ? 92.509 67.744 45.577 1.00 15.24 152 PHE D O 1
ATOM 5442 N N . VAL D 1 162 ? 91.039 66.902 47.049 1.00 16.30 153 VAL D N 1
ATOM 5443 C CA . VAL D 1 162 ? 89.874 67.550 46.460 1.00 16.22 153 VAL D CA 1
ATOM 5444 C C . VAL D 1 162 ? 89.320 68.659 47.354 1.00 17.40 153 VAL D C 1
ATOM 5445 O O . VAL D 1 162 ? 89.104 68.462 48.557 1.00 18.83 153 VAL D O 1
ATOM 5449 N N . CYS D 1 163 ? 89.080 69.818 46.752 1.00 17.36 154 CYS D N 1
ATOM 5450 C CA . CYS D 1 163 ? 88.361 70.907 47.404 1.00 18.53 154 CYS D CA 1
ATOM 5451 C C . CYS D 1 163 ? 87.544 71.664 46.366 1.00 18.21 154 CYS D C 1
ATOM 5452 O O . CYS D 1 163 ? 87.698 71.440 45.169 1.00 17.36 154 CYS D O 1
ATOM 5455 N N . GLY D 1 164 ? 86.696 72.574 46.833 1.00 19.19 155 GLY D N 1
ATOM 5456 C CA . GLY D 1 164 ? 85.814 73.336 45.963 1.00 19.53 155 GLY D CA 1
ATOM 5457 C C . GLY D 1 164 ? 84.343 73.063 46.225 1.00 20.75 155 GLY D C 1
ATOM 5458 O O . GLY D 1 164 ? 83.939 72.688 47.336 1.00 21.67 155 GLY D O 1
ATOM 5459 N N . VAL D 1 165 ? 83.533 73.266 45.197 1.00 20.79 156 VAL D N 1
ATOM 5460 C CA . VAL D 1 165 ? 82.099 73.068 45.312 1.00 22.26 156 VAL D CA 1
ATOM 5461 C C . VAL D 1 165 ? 81.605 72.271 44.110 1.00 21.98 156 VAL D C 1
ATOM 5462 O O . VAL D 1 165 ? 82.248 72.283 43.056 1.00 20.93 156 VAL D O 1
ATOM 5466 N N . ALA D 1 166 ? 80.485 71.561 44.248 1.00 23.25 157 ALA D N 1
ATOM 5467 C CA . ALA D 1 166 ? 79.733 71.453 45.490 1.00 24.83 157 ALA D CA 1
ATOM 5468 C C . ALA D 1 166 ? 80.066 70.139 46.179 1.00 24.91 157 ALA D C 1
ATOM 5469 O O . ALA D 1 166 ? 80.208 69.091 45.523 1.00 24.41 157 ALA D O 1
ATOM 5471 N N . TYR D 1 167 ? 80.171 70.204 47.507 1.00 25.70 158 TYR D N 1
ATOM 5472 C CA . TYR D 1 167 ? 80.502 69.046 48.343 1.00 25.45 158 TYR D CA 1
ATOM 5473 C C . TYR D 1 167 ? 79.661 67.840 47.992 1.00 26.23 158 TYR D C 1
ATOM 5474 O O . TYR D 1 167 ? 80.187 66.740 47.847 1.00 26.26 158 TYR D O 1
ATOM 5483 N N . ASP D 1 168 ? 78.357 68.068 47.853 1.00 27.56 159 ASP D N 1
ATOM 5484 C CA . ASP D 1 168 ? 77.374 67.023 47.596 1.00 28.61 159 ASP D CA 1
ATOM 5485 C C . ASP D 1 168 ? 77.197 66.693 46.102 1.00 27.73 159 ASP D C 1
ATOM 5486 O O . ASP D 1 168 ? 76.347 65.884 45.733 1.00 29.29 159 ASP D O 1
ATOM 5491 N N . PHE D 1 169 ? 77.993 67.305 45.236 1.00 25.68 160 PHE D N 1
ATOM 5492 C CA . PHE D 1 169 ? 77.876 67.000 43.812 1.00 24.79 160 PHE D CA 1
ATOM 5493 C C . PHE D 1 169 ? 79.214 66.757 43.137 1.00 22.94 160 PHE D C 1
ATOM 5494 O O . PHE D 1 169 ? 79.722 65.643 43.199 1.00 22.98 160 PHE D O 1
ATOM 5502 N N . CYS D 1 170 ? 79.798 67.786 42.531 1.00 21.91 161 CYS D N 1
ATOM 5503 C CA . CYS D 1 170 ? 81.116 67.636 41.921 1.00 20.67 161 CYS D CA 1
ATOM 5504 C C . CYS D 1 170 ? 82.139 67.024 42.865 1.00 19.79 161 CYS D C 1
ATOM 5505 O O . CYS D 1 170 ? 82.767 66.022 42.526 1.00 19.49 161 CYS D O 1
ATOM 5508 N N . VAL D 1 171 ? 82.306 67.628 44.040 1.00 19.36 162 VAL D N 1
ATOM 5509 C CA . VAL D 1 171 ? 83.337 67.184 44.965 1.00 18.52 162 VAL D CA 1
ATOM 5510 C C . VAL D 1 171 ? 83.153 65.715 45.270 1.00 19.25 162 VAL D C 1
ATOM 5511 O O . VAL D 1 171 ? 84.094 64.941 45.139 1.00 18.44 162 VAL D O 1
ATOM 5515 N N . PHE D 1 172 ? 81.930 65.344 45.656 1.00 20.74 163 PHE D N 1
ATOM 5516 C CA . PHE D 1 172 ? 81.608 63.978 46.024 1.00 21.90 163 PHE D CA 1
ATOM 5517 C C . PHE D 1 172 ? 81.902 63.044 44.862 1.00 21.58 163 PHE D C 1
ATOM 5518 O O . PHE D 1 172 ? 82.660 62.081 45.003 1.00 21.67 163 PHE D O 1
ATOM 5526 N N . PHE D 1 173 ? 81.323 63.344 43.705 1.00 21.23 164 PHE D N 1
ATOM 5527 C CA . PHE D 1 173 ? 81.425 62.429 42.573 1.00 21.07 164 PHE D CA 1
ATOM 5528 C C . PHE D 1 173 ? 82.835 62.315 42.019 1.00 19.40 164 PHE D C 1
ATOM 5529 O O . PHE D 1 173 ? 83.229 61.242 41.571 1.00 20.28 164 PHE D O 1
ATOM 5537 N N . THR D 1 174 ? 83.590 63.412 42.089 1.00 17.42 165 THR D N 1
ATOM 5538 C CA . THR D 1 174 ? 84.985 63.439 41.675 1.00 15.58 165 THR D CA 1
ATOM 5539 C C . THR D 1 174 ? 85.824 62.591 42.631 1.00 16.09 165 THR D C 1
ATOM 5540 O O . THR D 1 174 ? 86.671 61.816 42.198 1.00 16.15 165 THR D O 1
ATOM 5544 N N . ALA D 1 175 ? 85.575 62.731 43.930 1.00 16.76 166 ALA D N 1
ATOM 5545 C CA . ALA D 1 175 ? 86.333 62.011 44.939 1.00 17.20 166 ALA D CA 1
ATOM 5546 C C . ALA D 1 175 ? 86.058 60.528 44.813 1.00 18.90 166 ALA D C 1
ATOM 5547 O O . ALA D 1 175 ? 86.959 59.709 44.950 1.00 18.93 166 ALA D O 1
ATOM 5549 N N . MET D 1 176 ? 84.803 60.198 44.525 1.00 20.52 167 MET D N 1
ATOM 5550 C CA . MET D 1 176 ? 84.382 58.820 44.393 1.00 23.06 167 MET D CA 1
ATOM 5551 C C . MET D 1 176 ? 85.014 58.154 43.166 1.00 23.16 167 MET D C 1
ATOM 5552 O O . MET D 1 176 ? 85.531 57.035 43.266 1.00 24.16 167 MET D O 1
ATOM 5557 N N . ASP D 1 177 ? 84.978 58.842 42.022 1.00 22.23 168 ASP D N 1
ATOM 5558 C CA . ASP D 1 177 ? 85.569 58.318 40.788 1.00 22.35 168 ASP D CA 1
ATOM 5559 C C . ASP D 1 177 ? 87.090 58.251 40.874 1.00 21.78 168 ASP D C 1
ATOM 5560 O O . ASP D 1 177 ? 87.714 57.355 40.312 1.00 22.73 168 ASP D O 1
ATOM 5565 N N . ALA D 1 178 ? 87.682 59.186 41.605 1.00 20.66 169 ALA D N 1
ATOM 5566 C CA . ALA D 1 178 ? 89.108 59.149 41.854 1.00 20.27 169 ALA D CA 1
ATOM 5567 C C . ALA D 1 178 ? 89.493 57.792 42.452 1.00 21.92 169 ALA D C 1
ATOM 5568 O O . ALA D 1 178 ? 90.411 57.128 41.961 1.00 22.67 169 ALA D O 1
ATOM 5570 N N . ARG D 1 179 ? 88.770 57.382 43.496 1.00 22.89 170 ARG D N 1
ATOM 5571 C CA . ARG D 1 179 ? 88.958 56.077 44.148 1.00 24.14 170 ARG D CA 1
ATOM 5572 C C . ARG D 1 179 ? 88.850 54.928 43.155 1.00 25.27 170 ARG D C 1
ATOM 5573 O O . ARG D 1 179 ? 89.705 54.062 43.133 1.00 26.71 170 ARG D O 1
ATOM 5581 N N . LYS D 1 180 ? 87.808 54.945 42.326 1.00 25.36 171 LYS D N 1
ATOM 5582 C CA . LYS D 1 180 ? 87.595 53.962 41.257 1.00 26.50 171 LYS D CA 1
ATOM 5583 C C . LYS D 1 180 ? 88.813 53.789 40.326 1.00 26.26 171 LYS D C 1
ATOM 5584 O O . LYS D 1 180 ? 89.036 52.720 39.760 1.00 27.84 171 LYS D O 1
ATOM 5590 N N . ASN D 1 181 ? 89.609 54.840 40.187 1.00 24.49 172 ASN D N 1
ATOM 5591 C CA . ASN D 1 181 ? 90.798 54.783 39.351 1.00 24.23 172 ASN D CA 1
ATOM 5592 C C . ASN D 1 181 ? 92.045 54.408 40.144 1.00 24.67 172 ASN D C 1
ATOM 5593 O O . ASN D 1 181 ? 93.170 54.605 39.676 1.00 24.65 172 ASN D O 1
ATOM 5598 N N . GLY D 1 182 ? 91.848 53.852 41.332 1.00 25.50 173 GLY D N 1
ATOM 5599 C CA . GLY D 1 182 ? 92.955 53.627 42.253 1.00 26.28 173 GLY D CA 1
ATOM 5600 C C . GLY D 1 182 ? 93.773 54.895 42.507 1.00 24.57 173 GLY D C 1
ATOM 5601 O O . GLY D 1 182 ? 94.892 55.030 42.021 1.00 25.23 173 GLY D O 1
ATOM 5602 N N . PHE D 1 183 ? 93.196 55.846 43.228 1.00 22.93 174 PHE D N 1
ATOM 5603 C CA . PHE D 1 183 ? 93.946 56.961 43.779 1.00 20.99 174 PHE D CA 1
ATOM 5604 C C . PHE D 1 183 ? 93.639 57.003 45.265 1.00 21.59 174 PHE D C 1
ATOM 5605 O O . PHE D 1 183 ? 92.577 56.565 45.693 1.00 22.40 174 PHE D O 1
ATOM 5613 N N . SER D 1 184 ? 94.569 57.511 46.058 1.00 21.69 175 SER D N 1
ATOM 5614 C CA . SER D 1 184 ? 94.276 57.822 47.448 1.00 22.32 175 SER D CA 1
ATOM 5615 C C . SER D 1 184 ? 93.594 59.167 47.376 1.00 20.76 175 SER D C 1
ATOM 5616 O O . SER D 1 184 ? 93.917 59.956 46.507 1.00 19.77 175 SER D O 1
ATOM 5619 N N . VAL D 1 185 ? 92.646 59.430 48.263 1.00 21.04 176 VAL D N 1
ATOM 5620 C CA . VAL D 1 185 ? 91.881 60.669 48.167 1.00 19.99 176 VAL D CA 1
ATOM 5621 C C . VAL D 1 185 ? 91.786 61.404 49.507 1.00 20.44 176 VAL D C 1
ATOM 5622 O O . VAL D 1 185 ? 91.284 60.860 50.506 1.00 21.74 176 VAL D O 1
ATOM 5626 N N . VAL D 1 186 ? 92.266 62.641 49.521 1.00 19.26 177 VAL D N 1
ATOM 5627 C CA . VAL D 1 186 ? 92.025 63.494 50.666 1.00 19.89 177 VAL D CA 1
ATOM 5628 C C . VAL D 1 186 ? 91.081 64.619 50.288 1.00 19.27 177 VAL D C 1
ATOM 5629 O O . VAL D 1 186 ? 91.429 65.461 49.470 1.00 18.06 177 VAL D O 1
ATOM 5633 N N . LEU D 1 187 ? 89.887 64.600 50.882 1.00 20.15 178 LEU D N 1
ATOM 5634 C CA . LEU D 1 187 ? 88.933 65.701 50.827 1.00 20.20 178 LEU D CA 1
ATOM 5635 C C . LEU D 1 187 ? 89.302 66.734 51.897 1.00 21.34 178 LEU D C 1
ATOM 5636 O O . LEU D 1 187 ? 89.353 66.423 53.104 1.00 22.39 178 LEU D O 1
ATOM 5641 N N . LEU D 1 188 ? 89.545 67.965 51.462 1.00 20.71 179 LEU D N 1
ATOM 5642 C CA . LEU D 1 188 ? 89.809 69.036 52.401 1.00 21.96 179 LEU D CA 1
ATOM 5643 C C . LEU D 1 188 ? 88.488 69.664 52.833 1.00 23.36 179 LEU D C 1
ATOM 5644 O O . LEU D 1 188 ? 88.044 70.668 52.264 1.00 23.20 179 LEU D O 1
ATOM 5649 N N . GLU D 1 189 ? 87.867 69.068 53.853 1.00 25.24 180 GLU D N 1
ATOM 5650 C CA . GLU D 1 189 ? 86.473 69.402 54.219 1.00 26.89 180 GLU D CA 1
ATOM 5651 C C . GLU D 1 189 ? 86.250 70.852 54.641 1.00 27.58 180 GLU D C 1
ATOM 5652 O O . GLU D 1 189 ? 85.177 71.402 54.411 1.00 28.06 180 GLU D O 1
ATOM 5658 N N . ASP D 1 190 ? 87.259 71.472 55.243 1.00 27.98 181 ASP D N 1
ATOM 5659 C CA . ASP D 1 190 ? 87.157 72.892 55.569 1.00 29.18 181 ASP D CA 1
ATOM 5660 C C . ASP D 1 190 ? 87.154 73.763 54.314 1.00 27.77 181 ASP D C 1
ATOM 5661 O O . ASP D 1 190 ? 86.780 74.930 54.376 1.00 28.81 181 ASP D O 1
ATOM 5666 N N . LEU D 1 191 ? 87.539 73.185 53.176 1.00 25.70 182 LEU D N 1
ATOM 5667 C CA . LEU D 1 191 ? 87.531 73.922 51.912 1.00 24.40 182 LEU D CA 1
ATOM 5668 C C . LEU D 1 191 ? 86.483 73.432 50.891 1.00 23.75 182 LEU D C 1
ATOM 5669 O O . LEU D 1 191 ? 86.766 73.348 49.699 1.00 22.66 182 LEU D O 1
ATOM 5674 N N . THR D 1 192 ? 85.279 73.106 51.363 1.00 24.80 183 THR D N 1
ATOM 5675 C CA . THR D 1 192 ? 84.140 72.771 50.481 1.00 24.67 183 THR D CA 1
ATOM 5676 C C . THR D 1 192 ? 82.823 73.341 51.023 1.00 26.55 183 THR D C 1
ATOM 5677 O O . THR D 1 192 ? 82.707 73.636 52.208 1.00 28.16 183 THR D O 1
ATOM 5681 N N . ALA D 1 193 ? 81.831 73.490 50.149 1.00 26.73 184 ALA D N 1
ATOM 5682 C CA . ALA D 1 193 ? 80.485 73.884 50.569 1.00 28.36 184 ALA D CA 1
ATOM 5683 C C . ALA D 1 193 ? 79.431 73.152 49.746 1.00 28.34 184 ALA D C 1
ATOM 5684 O O . ALA D 1 193 ? 79.676 72.785 48.591 1.00 26.15 184 ALA D O 1
ATOM 5686 N N . ALA D 1 194 ? 78.263 72.944 50.351 1.00 30.56 185 ALA D N 1
ATOM 5687 C CA . ALA D 1 194 ? 77.209 72.150 49.735 1.00 31.64 185 ALA D CA 1
ATOM 5688 C C . ALA D 1 194 ? 76.046 72.980 49.170 1.00 33.55 185 ALA D C 1
ATOM 5689 O O . ALA D 1 194 ? 75.750 74.075 49.655 1.00 35.14 185 ALA D O 1
ATOM 5691 N N . VAL D 1 195 ? 75.410 72.445 48.127 1.00 33.80 186 VAL D N 1
ATOM 5692 C CA . VAL D 1 195 ? 74.166 72.978 47.585 1.00 35.77 186 VAL D CA 1
ATOM 5693 C C . VAL D 1 195 ? 73.079 72.867 48.647 1.00 38.97 186 VAL D C 1
ATOM 5694 O O . VAL D 1 195 ? 72.388 73.837 48.943 1.00 40.76 186 VAL D O 1
ATOM 5698 N N . ASP D 1 196 ? 72.949 71.675 49.221 1.00 40.14 187 ASP D N 1
ATOM 5699 C CA . ASP D 1 196 ? 72.000 71.418 50.286 1.00 43.63 187 ASP D CA 1
ATOM 5700 C C . ASP D 1 196 ? 72.700 70.636 51.388 1.00 43.83 187 ASP D C 1
ATOM 5701 O O . ASP D 1 196 ? 73.098 69.486 51.186 1.00 43.03 187 ASP D O 1
ATOM 5706 N N . ASP D 1 197 ? 72.846 71.268 52.549 1.00 45.36 188 ASP D N 1
ATOM 5707 C CA . ASP D 1 197 ? 73.598 70.687 53.663 1.00 45.78 188 ASP D CA 1
ATOM 5708 C C . ASP D 1 197 ? 72.985 69.411 54.250 1.00 47.70 188 ASP D C 1
ATOM 5709 O O . ASP D 1 197 ? 73.696 68.598 54.839 1.00 47.55 188 ASP D O 1
ATOM 5714 N N . ALA D 1 198 ? 71.675 69.234 54.084 1.00 49.74 189 ALA D N 1
ATOM 5715 C CA . ALA D 1 198 ? 70.987 68.045 54.585 1.00 51.63 189 ALA D CA 1
ATOM 5716 C C . ALA D 1 198 ? 71.570 66.755 54.002 1.00 49.81 189 ALA D C 1
ATOM 5717 O O . ALA D 1 198 ? 71.494 65.696 54.624 1.00 51.24 189 ALA D O 1
ATOM 5719 N N . ALA D 1 199 ? 72.172 66.864 52.821 1.00 46.71 190 ALA D N 1
ATOM 5720 C CA . ALA D 1 199 ? 72.757 65.722 52.121 1.00 45.04 190 ALA D CA 1
ATOM 5721 C C . ALA D 1 199 ? 74.055 65.214 52.758 1.00 43.78 190 ALA D C 1
ATOM 5722 O O . ALA D 1 199 ? 74.501 64.093 52.464 1.00 43.35 190 ALA D O 1
ATOM 5724 N N . TRP D 1 200 ? 74.647 66.046 53.620 1.00 43.30 191 TRP D N 1
ATOM 5725 C CA . TRP D 1 200 ? 75.982 65.822 54.198 1.00 41.50 191 TRP D CA 1
ATOM 5726 C C . TRP D 1 200 ? 76.157 64.445 54.824 1.00 42.27 191 TRP D C 1
ATOM 5727 O O . TRP D 1 200 ? 77.119 63.743 54.531 1.00 40.39 191 TRP D O 1
ATOM 5738 N N . SER D 1 201 ? 75.216 64.066 55.680 1.00 45.17 192 SER D N 1
ATOM 5739 C CA . SER D 1 201 ? 75.307 62.808 56.409 1.00 46.76 192 SER D CA 1
ATOM 5740 C C . SER D 1 201 ? 75.433 61.602 55.478 1.00 45.78 192 SER D C 1
ATOM 5741 O O . SER D 1 201 ? 76.225 60.690 55.737 1.00 45.54 192 SER D O 1
ATOM 5744 N N . ALA D 1 202 ? 74.664 61.623 54.389 1.00 45.06 193 ALA D N 1
ATOM 5745 C CA . ALA D 1 202 ? 74.595 60.499 53.462 1.00 44.37 193 ALA D CA 1
ATOM 5746 C C . ALA D 1 202 ? 75.841 60.419 52.595 1.00 40.73 193 ALA D C 1
ATOM 5747 O O . ALA D 1 202 ? 76.441 59.360 52.468 1.00 40.49 193 ALA D O 1
ATOM 5749 N N . ARG D 1 203 ? 76.227 61.545 52.011 1.00 38.09 194 ARG D N 1
ATOM 5750 C CA . ARG D 1 203 ? 77.406 61.610 51.153 1.00 35.02 194 ARG D CA 1
ATOM 5751 C C . ARG D 1 203 ? 78.688 61.321 51.942 1.00 34.16 194 ARG D C 1
ATOM 5752 O O . ARG D 1 203 ? 79.544 60.567 51.474 1.00 33.06 194 ARG D O 1
ATOM 5760 N N . THR D 1 204 ? 78.801 61.905 53.141 1.00 34.93 195 THR D N 1
ATOM 5761 C CA . THR D 1 204 ? 79.914 61.630 54.068 1.00 34.63 195 THR D CA 1
ATOM 5762 C C . THR D 1 204 ? 80.062 60.138 54.347 1.00 36.08 195 THR D C 1
ATOM 5763 O O . THR D 1 204 ? 81.153 59.594 54.222 1.00 35.18 195 THR D O 1
ATOM 5767 N N . ALA D 1 205 ? 78.960 59.484 54.706 1.00 38.81 196 ALA D N 1
ATOM 5768 C CA . ALA D 1 205 ? 78.949 58.044 54.963 1.00 40.81 196 ALA D CA 1
ATOM 5769 C C . ALA D 1 205 ? 79.493 57.245 53.777 1.00 39.49 196 ALA D C 1
ATOM 5770 O O . ALA D 1 205 ? 80.386 56.414 53.931 1.00 39.44 196 ALA D O 1
ATOM 5772 N N . GLU D 1 206 ? 78.958 57.516 52.595 1.00 38.84 197 GLU D N 1
ATOM 5773 C CA . GLU D 1 206 ? 79.351 56.801 51.394 1.00 38.50 197 GLU D CA 1
ATOM 5774 C C . GLU D 1 206 ? 80.813 57.082 51.031 1.00 36.06 197 GLU D C 1
ATOM 5775 O O . GLU D 1 206 ? 81.519 56.192 50.557 1.00 36.10 197 GLU D O 1
ATOM 5781 N N . LEU D 1 207 ? 81.255 58.313 51.266 1.00 34.42 198 LEU D N 1
ATOM 5782 C CA . LEU D 1 207 ? 82.658 58.683 51.112 1.00 32.79 198 LEU D CA 1
ATOM 5783 C C . LEU D 1 207 ? 83.601 57.843 51.978 1.00 33.94 198 LEU D C 1
ATOM 5784 O O . LEU D 1 207 ? 84.617 57.335 51.497 1.00 32.93 198 LEU D O 1
ATOM 5789 N N . LYS D 1 208 ? 83.261 57.706 53.255 1.00 36.32 199 LYS D N 1
ATOM 5790 C CA . LYS D 1 208 ? 84.089 56.958 54.193 1.00 38.29 199 LYS D CA 1
ATOM 5791 C C . LYS D 1 208 ? 84.113 55.459 53.861 1.00 40.23 199 LYS D C 1
ATOM 5792 O O . LYS D 1 208 ? 85.149 54.802 53.993 1.00 40.63 199 LYS D O 1
ATOM 5798 N N . ASP D 1 209 ? 82.968 54.938 53.420 1.00 41.93 200 ASP D N 1
ATOM 5799 C CA . ASP D 1 209 ? 82.857 53.571 52.900 1.00 43.69 200 ASP D CA 1
ATOM 5800 C C . ASP D 1 209 ? 83.674 53.348 51.622 1.00 41.55 200 ASP D C 1
ATOM 5801 O O . ASP D 1 209 ? 84.108 52.233 51.340 1.00 42.99 200 ASP D O 1
ATOM 5806 N N . ALA D 1 210 ? 83.864 54.403 50.842 1.00 38.30 201 ALA D N 1
ATOM 5807 C CA . ALA D 1 210 ? 84.665 54.298 49.635 1.00 36.21 201 ALA D CA 1
ATOM 5808 C C . ALA D 1 210 ? 86.153 54.573 49.892 1.00 34.55 201 ALA D C 1
ATOM 5809 O O . ALA D 1 210 ? 86.955 54.586 48.954 1.00 33.26 201 ALA D O 1
ATOM 5811 N N . GLY D 1 211 ? 86.515 54.786 51.158 1.00 34.66 202 GLY D N 1
ATOM 5812 C CA . GLY D 1 211 ? 87.919 54.899 51.563 1.00 33.17 202 GLY D CA 1
ATOM 5813 C C . GLY D 1 211 ? 88.545 56.274 51.416 1.00 30.28 202 GLY D C 1
ATOM 5814 O O . GLY D 1 211 ? 89.757 56.415 51.489 1.00 29.29 202 GLY D O 1
ATOM 5815 N N . VAL D 1 212 ? 87.719 57.289 51.200 1.00 29.22 203 VAL D N 1
ATOM 5816 C CA . VAL D 1 212 ? 88.173 58.678 51.165 1.00 27.20 203 VAL D CA 1
ATOM 5817 C C . VAL D 1 212 ? 88.417 59.157 52.599 1.00 28.04 203 VAL D C 1
ATOM 5818 O O . VAL D 1 212 ? 87.640 58.835 53.507 1.00 29.73 203 VAL D O 1
ATOM 5822 N N . VAL D 1 213 ? 89.485 59.928 52.807 1.00 26.67 204 VAL D N 1
ATOM 5823 C CA . VAL D 1 213 ? 89.742 60.484 54.136 1.00 27.13 204 VAL D CA 1
ATOM 5824 C C . VAL D 1 213 ? 89.449 61.977 54.196 1.00 26.14 204 VAL D C 1
ATOM 5825 O O . VAL D 1 213 ? 89.923 62.759 53.363 1.00 24.32 204 VAL D O 1
ATOM 5829 N N . LEU D 1 214 ? 88.619 62.351 55.163 1.00 27.58 205 LEU D N 1
ATOM 5830 C CA . LEU D 1 214 ? 88.206 63.739 55.331 1.00 27.59 205 LEU D CA 1
ATOM 5831 C C . LEU D 1 214 ? 89.142 64.410 56.321 1.00 28.20 205 LEU D C 1
ATOM 5832 O O . LEU D 1 214 ? 89.350 63.927 57.429 1.00 29.86 205 LEU D O 1
ATOM 5837 N N . LEU D 1 215 ? 89.706 65.534 55.898 1.00 27.38 206 LEU D N 1
ATOM 5838 C CA . LEU D 1 215 ? 90.798 66.165 56.609 1.00 27.75 206 LEU D CA 1
ATOM 5839 C C . LEU D 1 215 ? 90.756 67.678 56.458 1.00 27.44 206 LEU D C 1
ATOM 5840 O O . LEU D 1 215 ? 90.390 68.195 55.393 1.00 26.20 206 LEU D O 1
ATOM 5845 N N . LYS D 1 216 ? 91.146 68.377 57.523 1.00 28.80 207 LYS D N 1
ATOM 5846 C CA . LYS D 1 216 ? 91.263 69.836 57.506 1.00 28.96 207 LYS D CA 1
ATOM 5847 C C . LYS D 1 216 ? 92.622 70.272 56.971 1.00 27.98 207 LYS D C 1
ATOM 5848 O O . LYS D 1 216 ? 93.647 69.701 57.325 1.00 28.49 207 LYS D O 1
ATOM 5854 N N . SER D 1 217 ? 92.625 71.289 56.118 1.00 27.05 208 SER D N 1
ATOM 5855 C CA . SER D 1 217 ? 93.838 71.714 55.418 1.00 26.09 208 SER D CA 1
ATOM 5856 C C . SER D 1 217 ? 94.938 72.221 56.337 1.00 27.21 208 SER D C 1
ATOM 5857 O O . SER D 1 217 ? 96.090 72.310 55.934 1.00 26.92 208 SER D O 1
ATOM 5860 N N . SER D 1 218 ? 94.570 72.579 57.561 1.00 29.03 209 SER D N 1
ATOM 5861 C CA . SER D 1 218 ? 95.546 72.993 58.576 1.00 30.63 209 SER D CA 1
ATOM 5862 C C . SER D 1 218 ? 96.562 71.885 58.876 1.00 30.51 209 SER D C 1
ATOM 5863 O O . SER D 1 218 ? 97.705 72.168 59.217 1.00 31.92 209 SER D O 1
ATOM 5866 N N . ALA D 1 219 ? 96.141 70.633 58.727 1.00 29.34 210 ALA D N 1
ATOM 5867 C CA . ALA D 1 219 ? 97.020 69.486 58.886 1.00 29.29 210 ALA D CA 1
ATOM 5868 C C . ALA D 1 219 ? 98.102 69.369 57.803 1.00 27.99 210 ALA D C 1
ATOM 5869 O O . ALA D 1 219 ? 99.086 68.668 57.996 1.00 28.72 210 ALA D O 1
ATOM 5871 N N . LEU D 1 220 ? 97.925 70.043 56.673 1.00 26.68 211 LEU D N 1
ATOM 5872 C CA . LEU D 1 220 ? 98.853 69.914 55.544 1.00 25.89 211 LEU D CA 1
ATOM 5873 C C . LEU D 1 220 ? 100.183 70.632 55.771 1.00 27.02 211 LEU D C 1
ATOM 5874 O O . LEU D 1 220 ? 100.196 71.785 56.181 1.00 27.71 211 LEU D O 1
ATOM 5879 N N . VAL D 1 221 ? 101.297 69.948 55.514 1.00 27.54 212 VAL D N 1
ATOM 5880 C CA . VAL D 1 221 ? 102.627 70.587 55.560 1.00 28.98 212 VAL D CA 1
ATOM 5881 C C . VAL D 1 221 ? 103.471 70.311 54.289 1.00 28.55 212 VAL D C 1
ATOM 5882 O O . VAL D 1 221 ? 103.292 69.298 53.619 1.00 27.14 212 VAL D O 1
ATOM 5886 N N . ALA D 1 222 ? 104.405 71.216 54.000 1.00 30.02 213 ALA D N 1
ATOM 5887 C CA . ALA D 1 222 ? 105.132 71.246 52.735 1.00 30.28 213 ALA D CA 1
ATOM 5888 C C . ALA D 1 222 ? 106.083 70.066 52.463 1.00 31.28 213 ALA D C 1
ATOM 5889 O O . ALA D 1 222 ? 105.872 69.336 51.505 1.00 30.13 213 ALA D O 1
ATOM 5891 N N . GLU D 1 223 ? 107.127 69.893 53.272 1.00 33.88 214 GLU D N 1
ATOM 5892 C CA . GLU D 1 223 ? 108.160 68.862 53.017 1.00 35.65 214 GLU D CA 1
ATOM 5893 C C . GLU D 1 223 ? 109.364 68.984 53.953 1.00 38.00 214 GLU D C 1
ATOM 5894 O O . GLU D 1 223 ? 110.291 69.751 53.696 1.00 39.14 214 GLU D O 1
#

Organism: Leishmania infantum (NCBI:txid5671)

InterPro domains:
  IPR000868 Isochorismatase-like domain [PF00857] (27-207)
  IPR036380 Isochorismatase-like superfamily [G3DSA:3.40.50.850] (17-218)
  IPR036380 Isochorismatase-like superfamily [SSF52499] (20-214)
  IPR052347 Isochorismatase Family Nicotinamidases [PTHR11080] (89-211)

B-factor: mean 28.24, std 10.09, range [9.33, 73.89]

Foldseek 3Di:
DAFDEADLQAEEEEAEAQWCQQDPVVRFQHFPCQVVLQVVVLCLLPVANHVAYEYEWAEEDQQACQDVVNPHDGHRALYHPDNRRHRDPSHDCPRHPYYFYASYDRDWHDLESADIRVRHGSCVLVVSVVSNHQAYEYAGDDPLTNRLRNLLVCLVSRHAYEYQPVRHTHSDDVCVVVSVVVSVVSNHHYDHSVRYDYD/DPAADAADLQAEEEEAEAQFQQQDPPPHFQDFPCQVVLLVVVQVLLPPARHVAYEYEFEEAAPQACQDVVNPHDGHDALHHPDRRRHRDPSHDCPSHPYYFYESYDRDDGALASFAHPPRHGSCPLVVCVVRNHAAYEYAHDDVLTNRLRNQLVCLVSRHAYEYQQVRHTHSDPVCVVVSVVVCVVSRHHYDHPVNYDYD/DADAADLQAEEEEAEAQFQQADPPRHQQHFPCFVVLLVVVQCPLPVANGVAYEYEWAAEAPQACQDVVNPHDGHDALHHPDSRRHRDPSHDCPSHDYYFYFHYDRDWHALASAATPVGDGSCVLVVQVVSNHAEYEYAYDDLLTNRLRNLLVCLVSRHAAEYQQVNHTHSDPVSVVVSVVVSVVSVHHYHHPVNYDYD/DAADAADLQAEEEEAEAQFQLQDPVVHFLDFPCQVVLQVVVQCCLVPANHNAYEYEFAEAAPQACQDVVNPRDGHDALYHPDRRRDRPPSHDCPNHDYYFYFNYDRDWHDLASAAIPVRHGSCVLVVQVVSPYAEYEYAYDDVLTNRLRNQLVCLVSRHAYEYQVVRHTHSDCVCVVVSVVVCVVSRHHYHHCVSYDHD

Nearest PDB structures (foldseek):
  3r2j-assembly2_C  TM=1.002E+00  e=2.045E-41  Leishmania infantum
  6xix-assembly1_G  TM=7.953E-01  e=2.703E-10  Herbaspirillum sp. BH-1
  3kl2-assembly1_C  TM=7.756E-01  e=4.762E-10  Streptomyces avermitilis
  5gle-assembly1_A  TM=7.848E-01  e=4.529E-07  Vibrio anguillarum 775
  4wgf-assembly1_B  TM=6.501E-01  e=3.184E-06  Pseudomonas aeruginosa PAO1

Sequence (796 aa):
TLCVTVSSTTDVLIIADMQVDFLAPGGSLHVKGGEALLDGINAVSSQLPFRYQVATQDWHPENHCSFVTHGGPWPPHCVQGSAGAQLHAGLHTQRINAVIRKGVTQQADSYSAFVEDNGVSTGLAGLLHSIGARRVFVCGVAYDFCVFFTAMDARKNGFSVVLLEDLTAAVDDAAWSARTAELKDAGVVLLKSSALVAEPTLCVTVSSTTDVLIIADMQVDFLAPGGSLHVKGGEALLDGINAVSSQLPFRYQVATQDWHPENHCSFVTHGGPWPPHCVQGSAGAQLHAGLHTQRINAVIRKGVTQQADSYSAFVEDNGVSTGLAGLLHSIGARRVFVCGVAYDFCVFFTAMDARKNGFSVVLLEDLTAAVDDAAWSARTAELKDAGVVLLKSSALVAELCVTVSSTTDVLIIADMQVDFLAPGGSLHVKGGEALLDGINAVSSQLPFRYQVATQDWHPENHCSFVTHGGPWPPHCVQGSAGAQLHAGLHTQRINAVIRKGVTQQADSYSAFVEDNGVSTGLAGLLHSIGARRVFVCGVAYDFCVFFTAMDARKNGFSVVLLEDLTAAVDDAAWSARTAELKDAGVVLLKSSALVAETLCVTVSSTTDVLIIADMQVDFLAPGGSLHVKGGEALLDGINAVSSQLPFRYQVATQDWHPENHCSFVTHGGPWPPHCVQGSAGAQLHAGLHTQRINAVIRKGVTQQADSYSAFVEDNGVSTGLAGLLHSIGARRVFVCGVAYDFCVFFTAMDARKNGFSVVLLEDLTAAVDDAAWSARTAELKDAGVVLLKSSALVAE